Protein AF-0000000071576472 (afdb_homodimer)

Solvent-accessible surface area (backbone atoms only — not comparable to full-atom values): 46827 Å² total; per-residue (Å²): 102,68,84,37,67,29,45,43,47,37,49,48,51,44,48,50,54,49,43,47,71,47,85,63,71,44,78,43,75,44,59,68,58,61,68,47,50,35,85,82,68,59,43,70,43,46,73,76,47,70,29,55,46,51,42,48,50,46,48,49,46,51,48,51,48,43,48,24,59,29,35,56,54,54,50,64,60,47,61,73,68,58,82,70,75,78,71,67,67,63,22,32,28,57,46,90,45,39,72,60,45,72,47,76,42,49,61,89,40,47,58,43,67,59,71,68,62,58,72,64,39,78,86,53,53,65,50,63,60,68,20,64,79,71,24,43,67,7,46,64,96,58,24,69,74,88,33,21,83,64,30,66,57,91,84,67,50,60,54,19,37,55,43,54,42,50,52,51,29,54,57,28,51,76,70,72,38,72,69,57,41,68,46,72,69,86,74,71,60,68,42,32,70,50,82,84,45,83,48,55,36,46,56,59,31,71,56,38,51,57,53,42,50,55,59,52,55,69,64,57,65,77,68,80,88,74,86,86,66,96,76,73,78,91,80,74,88,81,70,76,68,82,62,70,79,64,68,75,78,69,44,33,56,25,32,34,36,69,43,64,49,60,83,62,39,56,51,48,50,45,51,51,51,51,46,47,47,33,24,29,65,99,73,25,28,40,38,37,35,32,49,36,69,86,74,38,71,79,44,87,67,43,85,72,50,66,52,64,68,55,30,50,47,51,53,49,52,52,43,50,67,52,23,54,86,40,60,91,38,50,46,78,40,78,20,89,57,96,59,41,65,76,65,46,56,83,86,50,70,88,53,75,95,59,77,63,71,62,46,30,36,38,44,40,35,86,49,39,60,58,52,50,50,47,30,50,44,24,42,73,73,64,67,39,78,61,48,34,34,38,26,38,76,70,63,60,83,32,70,52,29,64,67,42,48,54,50,48,54,72,100,100,67,86,37,64,29,44,42,46,36,50,47,50,45,51,49,53,48,43,45,72,48,82,63,70,46,78,43,74,42,58,71,58,63,84,49,50,33,85,84,69,59,44,70,42,45,73,77,46,70,28,56,46,51,42,48,50,47,48,50,47,51,49,51,49,42,49,22,59,28,36,55,52,55,50,65,59,46,62,72,68,59,81,70,76,78,72,66,67,62,20,34,28,60,47,87,43,40,71,60,46,70,46,76,42,48,61,89,40,46,55,42,66,58,70,68,61,59,73,64,39,77,83,54,53,64,50,64,60,67,22,64,78,67,17,41,73,4,50,81,96,75,29,72,75,84,25,18,81,56,34,70,70,84,57,79,62,66,46,19,38,55,44,53,40,50,54,52,29,56,58,30,50,74,70,71,38,71,68,56,41,66,46,74,70,85,76,72,59,64,42,33,65,52,84,84,47,83,47,56,36,45,55,60,31,74,56,39,49,58,52,42,48,55,57,50,54,68,66,57,65,77,68,79,88,73,85,84,66,95,74,73,79,90,79,73,87,80,70,76,67,81,62,70,79,65,69,74,76,68,43,32,55,26,31,35,35,69,43,66,49,59,84,62,38,56,49,48,50,46,51,50,52,53,45,48,48,33,23,30,66,100,74,23,28,40,38,39,34,32,48,37,69,87,74,39,70,82,45,87,65,44,86,72,50,65,53,63,67,55,28,50,49,51,52,49,52,52,43,52,69,52,23,54,87,39,59,91,37,48,45,79,41,79,22,90,56,95,58,40,65,77,64,44,54,83,83,49,71,88,51,75,93,58,78,63,70,62,44,29,36,40,43,41,36,86,49,39,60,59,53,50,48,46,30,49,44,23,41,74,73,62,69,40,76,60,45,36,33,39,26,36,78,72,61,60,86,32,70,48,30,64,65,41,50,53,49,48,55,71,99

pLDDT: mean 70.86, std 24.27, range [20.22, 97.94]

InterPro domains:
  IPR004821 Cytidyltransferase-like domain [PF01467] (257-406)
  IPR004821 Cytidyltransferase-like domain [TIGR00125] (255-317)
  IPR014729 Rossmann-like alpha/beta/alpha sandwich fold [G3DSA:3.40.50.620] (253-411)

Radius of gyration: 28.42 Å; Cα contacts (8 Å, |Δi|>4): 1286; chains: 2; bounding box: 76×87×84 Å

Nearest PDB structures (foldseek):
  4uzf-assembly1_B  TM=5.864E-01  e=1.026E-02  Corynebacterium ammoniagenes
  1mjh-assembly1_A  TM=5.041E-01  e=3.005E-02  Methanocaldococcus jannaschii
  1mjh-assembly1_B  TM=4.595E-01  e=1.168E-01  Methanocaldococcus jannaschii
  3cis-assembly4_H  TM=5.639E-01  e=1.256E+00  Mycobacterium tuberculosis
  8zps-assembly1_A  TM=4.242E-01  e=1.121E+00  Homo sapiens

Secondary structure (DSSP, 8-state):
---SHHHHHHHHHHHHHHHHH-SSEEEEEEPP--SSB-TTT--BTT---HHHHHHHHHHHHHHHHHHHHHHHHHHHHHHHH--SS------STTBTTB--EEEEEETT-TTPPPHHHHHT-TT--EE--THHHH-----TTT--GGGSTTTSSSS-S-SHHHHHHHHHHHHHHHTTPPPPEE---SS--TTS--TT-TTEEETT-THHHHHHHHHHHHHHTTS-------------S---S------GGG-BSEEEEEE---TT-HHHHHHHHHHHTTBPTTT-EEEEEEE-GGG-TTSTTGGGSPPHHHHHHHHHHHHHHH-GGGGGGEEEEEE-SSS-GGGS-TT--SSTT------EEEEEGGGHHHHHHHHHHIIIII--PPPEEEEEPPSSTTTSSHHHHHHHHH-/---SHHHHHHHHHHHHHHHHH-SSEEEEEEPP--SSB-TTT--BTT---HHHHHHHHHHHHHHHHHHHHHHHHHHHHHHHH--SS------SSSBTTB--EEEEEETT-TTPPPHHHHHT-TT--EE--THHHH-----STT--STTTTTTSSSSSSTTHHHHHHHHHHHHHHHTTPPPPEE---SS--GGG--TT-TTEEETT-THHHHHHHHHHHHHHTTS-------------S---S------GGG-BSEEEEEE---TT-HHHHHHHHHHHTTBPTTT-EEEEEEE-GGG-TTSTTGGGSPPHHHHHHHHHHHHHHH-GGGGGGEEEEEE-SSS-GGGS-TT--SSTT------EEEEEGGGHHHHHHHHHHIIIII--PPPEEEEEPPSSTTTSSHHHHHHHHH-

Structure (mmCIF, N/CA/C/O backbone):
data_AF-0000000071576472-model_v1
#
loop_
_entity.id
_entity.type
_entity.pdbx_description
1 polymer 'Cytidyltransferase-like domain-containing protein'
#
loop_
_atom_site.group_PDB
_atom_site.id
_atom_site.type_symbol
_atom_site.label_atom_id
_atom_site.label_alt_id
_atom_site.label_comp_id
_atom_site.label_asym_id
_atom_site.label_entity_id
_atom_site.label_seq_id
_atom_site.pdbx_PDB_ins_code
_atom_site.Cartn_x
_atom_site.Cartn_y
_atom_site.Cartn_z
_atom_site.occupancy
_atom_site.B_iso_or_equiv
_atom_site.auth_seq_id
_atom_site.auth_comp_id
_atom_site.auth_asym_id
_atom_site.auth_atom_id
_atom_site.pdbx_PDB_model_num
ATOM 1 N N . MET A 1 1 ? 10.539 -6.637 8.898 1 52.94 1 MET A N 1
ATOM 2 C CA . MET A 1 1 ? 9.117 -6.523 8.57 1 52.94 1 MET A CA 1
ATOM 3 C C . MET A 1 1 ? 8.531 -5.25 9.164 1 52.94 1 MET A C 1
ATOM 5 O O . MET A 1 1 ? 8.82 -4.898 10.312 1 52.94 1 MET A O 1
ATOM 9 N N . PRO A 1 2 ? 8.023 -4.426 8.18 1 56.12 2 PRO A N 1
ATOM 10 C CA . PRO A 1 2 ? 7.672 -3.076 8.625 1 56.12 2 PRO A CA 1
ATOM 11 C C . PRO A 1 2 ? 6.441 -3.055 9.531 1 56.12 2 PRO A C 1
ATOM 13 O O . PRO A 1 2 ? 5.324 -3.301 9.07 1 56.12 2 PRO A O 1
ATOM 16 N N . HIS A 1 3 ? 6.629 -3.203 10.812 1 61.62 3 HIS A N 1
ATOM 17 C CA . HIS A 1 3 ? 5.52 -3.045 11.75 1 61.62 3 HIS A CA 1
ATOM 18 C C . HIS A 1 3 ? 5.297 -1.576 12.094 1 61.62 3 HIS A C 1
ATOM 20 O O . HIS A 1 3 ? 4.293 -1.228 12.719 1 61.62 3 HIS A O 1
ATOM 26 N N . SER A 1 4 ? 6.203 -0.864 11.617 1 73 4 SER A N 1
ATOM 27 C CA . SER A 1 4 ? 6.105 0.552 11.961 1 73 4 SER A CA 1
ATOM 28 C C . SER A 1 4 ? 6.395 1.432 10.742 1 73 4 SER A C 1
ATOM 30 O O . SER A 1 4 ? 7.016 0.981 9.781 1 73 4 SER A O 1
ATOM 32 N N . THR A 1 5 ? 5.906 2.586 10.859 1 79.56 5 THR A N 1
ATOM 33 C CA . THR A 1 5 ? 6.18 3.549 9.797 1 79.56 5 THR A CA 1
ATOM 34 C C . THR A 1 5 ? 7.676 3.832 9.695 1 79.56 5 THR A C 1
ATOM 36 O O . THR A 1 5 ? 8.211 3.99 8.594 1 79.56 5 THR A O 1
ATOM 39 N N . SER A 1 6 ? 8.312 3.855 10.812 1 80.38 6 SER A N 1
ATOM 40 C CA . SER A 1 6 ? 9.75 4.07 10.82 1 80.38 6 SER A CA 1
ATOM 41 C C . SER A 1 6 ? 10.484 2.967 10.062 1 80.38 6 SER A C 1
ATOM 43 O O . SER A 1 6 ? 11.391 3.244 9.281 1 80.38 6 SER A O 1
ATOM 45 N N . ALA A 1 7 ? 10.062 1.758 10.289 1 78.62 7 ALA A N 1
ATOM 46 C CA . ALA A 1 7 ? 10.656 0.625 9.578 1 78.62 7 ALA A CA 1
ATOM 47 C C . ALA A 1 7 ? 10.391 0.717 8.078 1 78.62 7 ALA A C 1
ATOM 49 O O . ALA A 1 7 ? 11.266 0.385 7.27 1 78.62 7 ALA A O 1
ATOM 50 N N . ARG A 1 8 ? 9.242 1.188 7.738 1 82.12 8 ARG A N 1
ATOM 51 C CA . ARG A 1 8 ? 8.898 1.329 6.324 1 82.12 8 ARG A CA 1
ATOM 52 C C . ARG A 1 8 ? 9.781 2.383 5.656 1 82.12 8 ARG A C 1
ATOM 54 O O . ARG A 1 8 ? 10.234 2.193 4.527 1 82.12 8 ARG A O 1
ATOM 61 N N . ILE A 1 9 ? 9.984 3.436 6.352 1 82.88 9 ILE A N 1
ATOM 62 C CA . ILE A 1 9 ? 10.836 4.508 5.848 1 82.88 9 ILE A CA 1
ATOM 63 C C . ILE A 1 9 ? 12.258 3.992 5.672 1 82.88 9 ILE A C 1
ATOM 65 O O . ILE A 1 9 ? 12.898 4.262 4.652 1 82.88 9 ILE A O 1
ATOM 69 N N . ALA A 1 10 ? 12.727 3.254 6.633 1 83.62 10 ALA A N 1
ATOM 70 C CA . ALA A 1 10 ? 14.062 2.67 6.555 1 83.62 10 ALA A CA 1
ATOM 71 C C . ALA A 1 10 ? 14.164 1.691 5.387 1 83.62 10 ALA A C 1
ATOM 73 O O . ALA A 1 10 ? 15.141 1.712 4.637 1 83.62 10 ALA A O 1
ATOM 74 N N . ASN A 1 11 ? 13.195 0.851 5.215 1 85.62 11 ASN A N 1
ATOM 75 C CA . ASN A 1 11 ? 13.18 -0.133 4.137 1 85.62 11 ASN A CA 1
ATOM 76 C C . ASN A 1 11 ? 13.188 0.538 2.768 1 85.62 11 ASN A C 1
ATOM 78 O O . ASN A 1 11 ? 13.859 0.066 1.846 1 85.62 11 ASN A O 1
ATOM 82 N N . GLU A 1 12 ? 12.445 1.546 2.715 1 84 12 GLU A N 1
ATOM 83 C CA . GLU A 1 12 ? 12.406 2.275 1.45 1 84 12 GLU A CA 1
ATOM 84 C C . GLU A 1 12 ? 13.773 2.854 1.108 1 84 12 GLU A C 1
ATOM 86 O O . GLU A 1 12 ? 14.227 2.77 -0.037 1 84 12 GLU A O 1
ATOM 91 N N . ALA A 1 13 ? 14.43 3.461 2.092 1 84.88 13 ALA A N 1
ATOM 92 C CA . ALA A 1 13 ? 15.758 4.027 1.878 1 84.88 13 ALA A CA 1
ATOM 93 C C . ALA A 1 13 ? 16.75 2.949 1.459 1 84.88 13 ALA A C 1
ATOM 95 O O . ALA A 1 13 ? 17.578 3.17 0.569 1 84.88 13 ALA A O 1
ATOM 96 N N . ILE A 1 14 ? 16.641 1.809 2.049 1 89.31 14 ILE A N 1
ATOM 97 C CA . ILE A 1 14 ? 17.5 0.683 1.732 1 89.31 14 ILE A CA 1
ATOM 98 C C . ILE A 1 14 ? 17.25 0.221 0.299 1 89.31 14 ILE A C 1
ATOM 100 O O . ILE A 1 14 ? 18.203 0.029 -0.474 1 89.31 14 ILE A O 1
ATOM 104 N N . LEU A 1 15 ? 16 0.064 -0.023 1 88.38 15 LEU A N 1
ATOM 105 C CA . LEU A 1 15 ? 15.625 -0.424 -1.345 1 88.38 15 LEU A CA 1
ATOM 106 C C . LEU A 1 15 ? 16.062 0.554 -2.43 1 88.38 15 LEU A C 1
ATOM 108 O O . LEU A 1 15 ? 16.625 0.145 -3.453 1 88.38 15 LEU A O 1
ATOM 112 N N . GLU A 1 16 ? 15.844 1.809 -2.207 1 84.12 16 GLU A N 1
ATOM 113 C CA . GLU A 1 16 ? 16.234 2.822 -3.178 1 84.12 16 GLU A CA 1
ATOM 114 C C . GLU A 1 16 ? 17.75 2.84 -3.375 1 84.12 16 GLU A C 1
ATOM 116 O O . GLU A 1 16 ? 18.234 2.947 -4.504 1 84.12 16 GLU A O 1
ATOM 121 N N . THR A 1 17 ? 18.5 2.764 -2.311 1 88.06 17 THR A N 1
ATOM 122 C CA . THR A 1 17 ? 19.953 2.732 -2.377 1 88.06 17 THR A CA 1
ATOM 123 C C . THR A 1 17 ? 20.438 1.508 -3.15 1 88.06 17 THR A C 1
ATOM 125 O O . THR A 1 17 ? 21.281 1.62 -4.031 1 88.06 17 THR A O 1
ATOM 128 N N . ALA A 1 18 ? 19.828 0.383 -2.852 1 90.81 18 ALA A N 1
ATOM 129 C CA . ALA A 1 18 ? 20.219 -0.859 -3.514 1 90.81 18 ALA A CA 1
ATOM 130 C C . ALA A 1 18 ? 19.891 -0.814 -5.004 1 90.81 18 ALA A C 1
ATOM 132 O O . ALA A 1 18 ? 20.688 -1.24 -5.836 1 90.81 18 ALA A O 1
ATOM 133 N N . ILE A 1 19 ? 18.719 -0.296 -5.312 1 85.38 19 ILE A N 1
ATOM 134 C CA . ILE A 1 19 ? 18.266 -0.219 -6.695 1 85.38 19 ILE A CA 1
ATOM 135 C C . ILE A 1 19 ? 19.188 0.695 -7.492 1 85.38 19 ILE A C 1
ATOM 137 O O . ILE A 1 19 ? 19.516 0.416 -8.648 1 85.38 19 ILE A O 1
ATOM 141 N N . SER A 1 20 ? 19.672 1.733 -6.914 1 82.38 20 SER A N 1
ATOM 142 C CA . SER A 1 20 ? 20.469 2.748 -7.598 1 82.38 20 SER A CA 1
ATOM 143 C C . SER A 1 20 ? 21.812 2.186 -8.047 1 82.38 20 SER A C 1
ATOM 145 O O . SER A 1 20 ? 22.422 2.693 -8.984 1 82.38 20 SER A O 1
ATOM 147 N N . VAL A 1 21 ? 22.297 1.104 -7.441 1 87.06 21 VAL A N 1
ATOM 148 C CA . VAL A 1 21 ? 23.641 0.618 -7.754 1 87.06 21 VAL A CA 1
ATOM 149 C C . VAL A 1 21 ? 23.547 -0.742 -8.445 1 87.06 21 VAL A C 1
ATOM 151 O O . VAL A 1 21 ? 24.562 -1.277 -8.906 1 87.06 21 VAL A O 1
ATOM 154 N N . THR A 1 22 ? 22.344 -1.303 -8.461 1 87.56 22 THR A N 1
ATOM 155 C CA . THR A 1 22 ? 22.203 -2.656 -8.984 1 87.56 22 THR A CA 1
ATOM 156 C C . THR A 1 22 ? 22.219 -2.648 -10.516 1 87.56 22 THR A C 1
ATOM 158 O O . THR A 1 22 ? 21.469 -1.909 -11.148 1 87.56 22 THR A O 1
ATOM 161 N N . THR A 1 23 ? 23.062 -3.521 -11.055 1 80.94 23 THR A N 1
ATOM 162 C CA . THR A 1 23 ? 23.156 -3.646 -12.508 1 80.94 23 THR A CA 1
ATOM 163 C C . THR A 1 23 ? 22.594 -4.984 -12.969 1 80.94 23 THR A C 1
ATOM 165 O O . THR A 1 23 ? 22.172 -5.121 -14.117 1 80.94 23 THR A O 1
ATOM 168 N N . GLY A 1 24 ? 22.641 -5.926 -12.219 1 83.81 24 GLY A N 1
ATOM 169 C CA . GLY A 1 24 ? 22.141 -7.246 -12.555 1 83.81 24 GLY A CA 1
ATOM 170 C C . GLY A 1 24 ? 20.875 -7.621 -11.797 1 83.81 24 GLY A C 1
ATOM 171 O O . GLY A 1 24 ? 19.781 -7.164 -12.133 1 83.81 24 GLY A O 1
ATOM 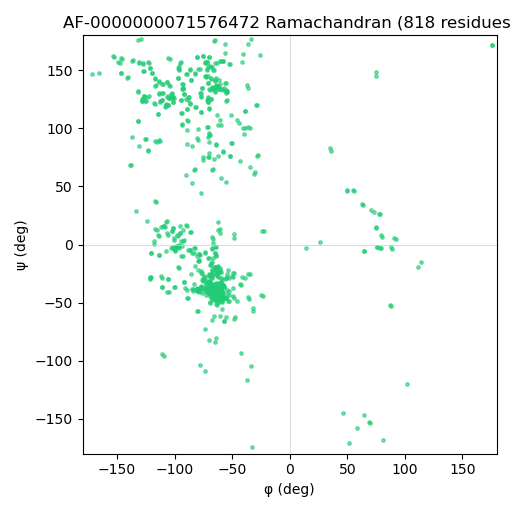172 N N . ARG A 1 25 ? 21.172 -8.367 -10.688 1 89.94 25 ARG A N 1
ATOM 173 C CA . ARG A 1 25 ? 20.047 -8.867 -9.898 1 89.94 25 ARG A CA 1
ATOM 174 C C . ARG A 1 25 ? 20.047 -8.266 -8.5 1 89.94 25 ARG A C 1
ATOM 176 O O . ARG A 1 25 ? 21.109 -8.078 -7.895 1 89.94 25 ARG A O 1
ATOM 183 N N . LEU A 1 26 ? 18.891 -7.906 -8.086 1 92.69 26 LEU A N 1
ATOM 184 C CA . LEU A 1 26 ? 18.688 -7.453 -6.715 1 92.69 26 LEU A CA 1
ATOM 185 C C . LEU A 1 26 ? 17.922 -8.492 -5.902 1 92.69 26 LEU A C 1
ATOM 187 O O . LEU A 1 26 ? 16.812 -8.875 -6.273 1 92.69 26 LEU A O 1
ATOM 191 N N . SER A 1 27 ? 18.562 -8.992 -4.871 1 93.19 27 SER A N 1
ATOM 192 C CA . SER A 1 27 ? 17.906 -9.898 -3.934 1 93.19 27 SER A CA 1
ATOM 193 C C . SER A 1 27 ? 17.5 -9.18 -2.652 1 93.19 27 SER A C 1
ATOM 195 O O . SER A 1 27 ? 18.344 -8.578 -1.98 1 93.19 27 SER A O 1
ATOM 197 N N . VAL A 1 28 ? 16.234 -9.242 -2.357 1 92.12 28 VAL A N 1
ATOM 198 C CA . VAL A 1 28 ? 15.734 -8.617 -1.137 1 92.12 28 VAL A CA 1
ATOM 199 C C . VAL A 1 28 ? 15.375 -9.688 -0.11 1 92.12 28 VAL A C 1
ATOM 201 O O . VAL A 1 28 ? 14.484 -10.508 -0.347 1 92.12 28 VAL A O 1
ATOM 204 N N . VAL A 1 29 ? 16.031 -9.625 1.029 1 89 29 VAL A N 1
ATOM 205 C CA . VAL A 1 29 ? 15.766 -10.578 2.102 1 89 29 VAL A CA 1
ATOM 206 C C . VAL A 1 29 ? 14.969 -9.898 3.213 1 89 29 VAL A C 1
ATOM 208 O O . VAL A 1 29 ? 15.406 -8.891 3.777 1 89 29 VAL A O 1
ATOM 211 N N . LEU A 1 30 ? 13.797 -10.461 3.445 1 83.62 30 LEU A N 1
ATOM 212 C CA . LEU A 1 30 ? 12.984 -9.969 4.547 1 83.62 30 LEU A CA 1
ATOM 213 C C . LEU A 1 30 ? 13.305 -10.711 5.84 1 83.62 30 LEU A C 1
ATOM 215 O O . LEU A 1 30 ? 13.102 -11.922 5.93 1 83.62 30 LEU A O 1
ATOM 219 N N . ARG A 1 31 ? 13.797 -9.992 6.793 1 75.94 31 ARG A N 1
ATOM 220 C CA . ARG A 1 31 ? 14.164 -10.586 8.07 1 75.94 31 ARG A CA 1
ATOM 221 C C . ARG A 1 31 ? 13.102 -10.312 9.133 1 75.94 31 ARG A C 1
ATOM 223 O O . ARG A 1 31 ? 12.547 -9.211 9.188 1 75.94 31 ARG A O 1
ATOM 230 N N . THR A 1 32 ? 12.664 -11.492 9.766 1 64.06 32 THR A N 1
ATOM 231 C CA . THR A 1 32 ? 11.695 -11.344 10.852 1 64.06 32 THR A CA 1
ATOM 232 C C . THR A 1 32 ? 12.398 -11.258 12.203 1 64.06 32 THR A C 1
ATOM 234 O O . THR A 1 32 ? 13.469 -11.844 12.383 1 64.06 32 THR A O 1
ATOM 237 N N . ASN A 1 33 ? 12 -10.422 13.086 1 53.12 33 ASN A N 1
ATOM 238 C CA . ASN A 1 33 ? 12.594 -10.344 14.414 1 53.12 33 ASN A CA 1
ATOM 239 C C . ASN A 1 33 ? 12.234 -11.562 15.258 1 53.12 33 ASN A C 1
ATOM 241 O O . ASN A 1 33 ? 11.055 -11.844 15.484 1 53.12 33 ASN A O 1
ATOM 245 N N . THR A 1 34 ? 12.812 -12.875 15.094 1 46.38 34 THR A N 1
ATOM 246 C CA . THR A 1 34 ? 12.469 -14.125 15.758 1 46.38 34 THR A CA 1
ATOM 247 C C . THR A 1 34 ? 12.5 -13.953 17.281 1 46.38 34 THR A C 1
ATOM 249 O O . THR A 1 34 ? 11.945 -14.773 18.016 1 46.38 34 THR A O 1
ATOM 252 N N . GLY A 1 35 ? 13.102 -13.086 17.891 1 42.53 35 GLY A N 1
ATOM 253 C CA . GLY A 1 35 ? 13.461 -13.43 19.25 1 42.53 35 GLY A CA 1
ATOM 254 C C . GLY A 1 35 ? 13.133 -12.328 20.25 1 42.53 35 GLY A C 1
ATOM 255 O O . GLY A 1 35 ? 13.422 -12.453 21.438 1 42.53 35 GLY A O 1
ATOM 256 N N . GLY A 1 36 ? 11.984 -11.344 20.047 1 43.38 36 GLY A N 1
ATOM 257 C CA . GLY A 1 36 ? 11.703 -10.43 21.141 1 43.38 36 GLY A CA 1
ATOM 258 C C . GLY A 1 36 ? 10.43 -9.633 20.938 1 43.38 36 GLY A C 1
ATOM 259 O O . GLY A 1 36 ? 9.727 -9.82 19.938 1 43.38 36 GLY A O 1
ATOM 260 N N . THR A 1 37 ? 9.602 -9.25 22.016 1 42.62 37 THR A N 1
ATOM 261 C CA . THR A 1 37 ? 8.539 -8.258 22.094 1 42.62 37 THR A CA 1
ATOM 262 C C . THR A 1 37 ? 8.961 -6.961 21.406 1 42.62 37 THR A C 1
ATOM 264 O O . THR A 1 37 ? 10.078 -6.48 21.594 1 42.62 37 THR A O 1
ATOM 267 N N . ASP A 1 38 ? 8.383 -6.832 20.266 1 42.44 38 ASP A N 1
ATOM 268 C CA . ASP A 1 38 ? 8.641 -5.484 19.766 1 42.44 38 ASP A CA 1
ATOM 269 C C . ASP A 1 38 ? 8.695 -4.477 20.906 1 42.44 38 ASP A C 1
ATOM 271 O O . ASP A 1 38 ? 7.734 -4.344 21.672 1 42.44 38 ASP A O 1
ATOM 275 N N . SER A 1 39 ? 9.953 -4.148 21.281 1 40.59 39 SER A N 1
ATOM 276 C CA . SER A 1 39 ? 10.102 -3.301 22.469 1 40.59 39 SER A CA 1
ATOM 277 C C . SER A 1 39 ? 9.18 -2.088 22.391 1 40.59 39 SER A C 1
ATOM 279 O O . SER A 1 39 ? 8.875 -1.471 23.422 1 40.59 39 SER A O 1
ATOM 281 N N . ILE A 1 40 ? 8.859 -1.765 21.234 1 38 40 ILE A N 1
ATOM 282 C CA . ILE A 1 40 ? 8.031 -0.566 21.125 1 38 40 ILE A CA 1
ATOM 283 C C . ILE A 1 40 ? 6.555 -0.945 21.219 1 38 40 ILE A C 1
ATOM 285 O O . ILE A 1 40 ? 5.793 -0.318 21.953 1 38 40 ILE A O 1
ATOM 289 N N . THR A 1 41 ? 6.211 -1.943 20.516 1 42.78 41 THR A N 1
ATOM 290 C CA . THR A 1 41 ? 4.777 -2.211 20.438 1 42.78 41 THR A CA 1
ATOM 291 C C . THR A 1 41 ? 4.383 -3.322 21.406 1 42.78 41 THR A C 1
ATOM 293 O O . THR A 1 41 ? 3.195 -3.527 21.672 1 42.78 41 THR A O 1
ATOM 296 N N . GLY A 1 42 ? 5.328 -3.875 22.016 1 42.88 42 GLY A N 1
ATOM 297 C CA . GLY A 1 42 ? 5.082 -5.004 22.906 1 42.88 42 GLY A CA 1
ATOM 298 C C . GLY A 1 42 ? 4.547 -6.223 22.172 1 42.88 42 GLY A C 1
ATOM 299 O O . GLY A 1 42 ? 4.164 -7.211 22.812 1 42.88 42 GLY A O 1
ATOM 300 N N . GLU A 1 43 ? 4.289 -6.055 20.922 1 45.38 43 GLU A N 1
ATOM 301 C CA . GLU A 1 43 ? 3.713 -7.18 20.188 1 45.38 43 GLU A CA 1
ATOM 302 C C . GLU A 1 43 ? 4.742 -8.289 19.984 1 45.38 43 GLU A C 1
ATOM 304 O O . GLU A 1 43 ? 5.934 -8.016 19.828 1 45.38 43 GLU A O 1
ATOM 309 N N . ASP A 1 44 ? 4.426 -9.445 20.375 1 45.62 44 ASP A N 1
ATOM 310 C CA . ASP A 1 44 ? 5.238 -10.625 20.094 1 45.62 44 ASP A CA 1
ATOM 311 C C . ASP A 1 44 ? 5.586 -10.711 18.625 1 45.62 44 ASP A C 1
ATOM 313 O O . ASP A 1 44 ? 4.707 -10.906 17.781 1 45.62 44 ASP A O 1
ATOM 317 N N . THR A 1 45 ? 6.668 -10.078 18.219 1 49.09 45 THR A N 1
ATOM 318 C CA . THR A 1 45 ? 7.168 -10.031 16.844 1 49.09 45 THR A CA 1
ATOM 319 C C . THR A 1 45 ? 7.652 -11.406 16.406 1 49.09 45 THR A C 1
ATOM 321 O O . THR A 1 45 ? 8.195 -11.555 15.305 1 49.09 45 THR A O 1
ATOM 324 N N . SER A 1 46 ? 7.613 -12.367 17.297 1 51.91 46 SER A N 1
ATOM 325 C CA . SER A 1 46 ? 8.242 -13.664 17.062 1 51.91 46 SER A CA 1
ATOM 326 C C . SER A 1 46 ? 7.477 -14.453 16 1 51.91 46 SER A C 1
ATOM 328 O O . SER A 1 46 ? 8.047 -15.312 15.328 1 51.91 46 SER A O 1
ATOM 330 N N . ASN A 1 47 ? 6.039 -14.172 15.844 1 59.34 47 ASN A N 1
ATOM 331 C CA . ASN A 1 47 ? 5.465 -15.172 14.953 1 59.34 47 ASN A CA 1
ATOM 332 C C . ASN A 1 47 ? 4.777 -14.531 13.75 1 59.34 47 ASN A C 1
ATOM 334 O O . ASN A 1 47 ? 3.645 -14.062 13.859 1 59.34 47 ASN A O 1
ATOM 338 N N . VAL A 1 48 ? 5.711 -14.156 12.727 1 67.94 48 VAL A N 1
ATOM 339 C CA . VAL A 1 48 ? 5.121 -13.68 11.484 1 67.94 48 VAL A CA 1
ATOM 340 C C . VAL A 1 48 ? 4.465 -14.836 10.742 1 67.94 48 VAL A C 1
ATOM 342 O O . VAL A 1 48 ? 5.074 -15.891 10.555 1 67.94 48 VAL A O 1
ATOM 345 N N . SER A 1 49 ? 3.24 -14.68 10.492 1 76.88 49 SER A N 1
ATOM 346 C CA . SER A 1 49 ? 2.494 -15.703 9.766 1 76.88 49 SER A CA 1
ATOM 347 C C . SER A 1 49 ? 2.898 -15.734 8.297 1 76.88 49 SER A C 1
ATOM 349 O O . SER A 1 49 ? 3.459 -14.773 7.773 1 76.88 49 SER A O 1
ATOM 351 N N . ILE A 1 50 ? 2.67 -16.859 7.664 1 82.56 50 ILE A N 1
ATOM 352 C CA . ILE A 1 50 ? 2.926 -17 6.234 1 82.56 50 ILE A CA 1
ATOM 353 C C . ILE A 1 50 ? 2.143 -15.945 5.457 1 82.56 50 ILE A C 1
ATOM 355 O O . ILE A 1 50 ? 2.623 -15.422 4.449 1 82.56 50 ILE A O 1
ATOM 359 N N . THR A 1 51 ? 0.938 -15.664 5.945 1 82.94 51 THR A N 1
ATOM 360 C CA . THR A 1 51 ? 0.09 -14.656 5.312 1 82.94 51 THR A CA 1
ATOM 361 C C . THR A 1 51 ? 0.76 -13.289 5.344 1 82.94 51 THR A C 1
ATOM 363 O O . THR A 1 51 ? 0.735 -12.555 4.352 1 82.94 51 THR A O 1
ATOM 366 N N . GLN A 1 52 ? 1.335 -12.992 6.441 1 80.25 52 GLN A N 1
ATOM 367 C CA . GLN A 1 52 ? 2.039 -11.719 6.566 1 80.25 52 GLN A CA 1
ATOM 368 C C . GLN A 1 52 ? 3.254 -11.672 5.645 1 80.25 52 GLN A C 1
ATOM 370 O O . GLN A 1 52 ? 3.527 -10.641 5.023 1 80.25 52 GLN A O 1
ATOM 375 N N . LEU A 1 53 ? 3.947 -12.766 5.559 1 83.62 53 LEU A N 1
ATOM 376 C CA . LEU A 1 53 ? 5.105 -12.828 4.676 1 83.62 53 LEU A CA 1
ATOM 377 C C . LEU A 1 53 ? 4.695 -12.617 3.221 1 83.62 53 LEU A C 1
ATOM 379 O O . LEU A 1 53 ? 5.359 -11.891 2.482 1 83.62 53 LEU A O 1
ATOM 383 N N . ARG A 1 54 ? 3.615 -13.242 2.83 1 86.06 54 ARG A N 1
ATOM 384 C CA . ARG A 1 54 ? 3.082 -13.094 1.479 1 86.06 54 ARG A CA 1
ATOM 385 C C . ARG A 1 54 ? 2.717 -11.641 1.195 1 86.06 54 ARG A C 1
ATOM 387 O O . ARG A 1 54 ? 3.033 -11.109 0.127 1 86.06 54 ARG A O 1
ATOM 394 N N . ARG A 1 55 ? 2.109 -11.039 2.176 1 83.25 55 ARG A N 1
ATOM 395 C CA . ARG A 1 55 ? 1.715 -9.641 2.031 1 83.25 55 ARG A CA 1
ATOM 396 C C . ARG A 1 55 ? 2.936 -8.742 1.869 1 83.25 55 ARG A C 1
ATOM 398 O O . ARG A 1 55 ? 2.953 -7.863 1.005 1 83.25 55 ARG A O 1
ATOM 405 N N . TYR A 1 56 ? 3.918 -8.984 2.639 1 83.19 56 TYR A N 1
ATOM 406 C CA . TYR A 1 56 ? 5.102 -8.125 2.6 1 83.19 56 TYR A CA 1
ATOM 407 C C . TYR A 1 56 ? 5.875 -8.328 1.302 1 83.19 56 TYR A C 1
ATOM 409 O O . TYR A 1 56 ? 6.473 -7.387 0.778 1 83.19 56 TYR A O 1
ATOM 417 N N . ALA A 1 57 ? 5.934 -9.531 0.829 1 86.69 57 ALA A N 1
ATOM 418 C CA . ALA A 1 57 ? 6.555 -9.758 -0.474 1 86.69 57 ALA A CA 1
ATOM 419 C C . ALA A 1 57 ? 5.902 -8.898 -1.551 1 86.69 57 ALA A C 1
ATOM 421 O O . ALA A 1 57 ? 6.594 -8.266 -2.35 1 86.69 57 ALA A O 1
ATOM 422 N N . GLY A 1 58 ? 4.57 -8.898 -1.538 1 83.94 58 GLY A N 1
ATOM 423 C CA . GLY A 1 58 ? 3.848 -8.062 -2.482 1 83.94 58 GLY A CA 1
ATOM 424 C C . GLY A 1 58 ? 4.145 -6.582 -2.316 1 83.94 58 GLY A C 1
ATOM 425 O O . GLY A 1 58 ? 4.281 -5.855 -3.303 1 83.94 58 GLY A O 1
ATOM 426 N N . GLU A 1 59 ? 4.285 -6.176 -1.112 1 81.56 59 GLU A N 1
ATOM 427 C CA . GLU A 1 59 ? 4.574 -4.773 -0.822 1 81.56 59 GLU A CA 1
ATOM 428 C C . GLU A 1 59 ? 5.949 -4.371 -1.349 1 81.56 59 GLU A C 1
ATOM 430 O O . GLU A 1 59 ? 6.129 -3.256 -1.837 1 81.56 59 GLU A O 1
ATOM 435 N N . ILE A 1 60 ? 6.914 -5.254 -1.213 1 86.5 60 ILE A N 1
ATOM 436 C CA . ILE A 1 60 ? 8.258 -4.949 -1.688 1 86.5 60 ILE A CA 1
ATOM 437 C C . ILE A 1 60 ? 8.25 -4.777 -3.205 1 86.5 60 ILE A C 1
ATOM 439 O O . ILE A 1 60 ? 8.891 -3.869 -3.738 1 86.5 60 ILE A O 1
ATOM 443 N N . TYR A 1 61 ? 7.562 -5.625 -3.895 1 84.88 61 TYR A N 1
ATOM 444 C CA . TYR A 1 61 ? 7.465 -5.488 -5.344 1 84.88 61 TYR A CA 1
ATOM 445 C C . TYR A 1 61 ? 6.805 -4.168 -5.723 1 84.88 61 TYR A C 1
ATOM 447 O O . TYR A 1 61 ? 7.211 -3.516 -6.688 1 84.88 61 TYR A O 1
ATOM 455 N N . SER A 1 62 ? 5.777 -3.799 -4.922 1 78.19 62 SER A N 1
ATOM 456 C CA . SER A 1 62 ? 5.125 -2.516 -5.16 1 78.19 62 SER A CA 1
ATOM 457 C C . SER A 1 62 ? 6.082 -1.354 -4.922 1 78.19 62 SER A C 1
ATOM 459 O O . SER A 1 62 ? 6.125 -0.406 -5.707 1 78.19 62 SER A O 1
ATOM 461 N N . MET A 1 63 ? 6.824 -1.453 -3.84 1 78.31 63 MET A N 1
ATOM 462 C CA . MET A 1 63 ? 7.801 -0.416 -3.514 1 78.31 63 MET A CA 1
ATOM 463 C C . MET A 1 63 ? 8.867 -0.31 -4.598 1 78.31 63 MET A C 1
ATOM 465 O O . MET A 1 63 ? 9.273 0.792 -4.965 1 78.31 63 MET A O 1
ATOM 469 N N . ALA A 1 64 ? 9.297 -1.452 -5.012 1 79.81 64 ALA A N 1
ATOM 470 C CA . ALA A 1 64 ? 10.328 -1.468 -6.051 1 79.81 64 ALA A CA 1
ATOM 471 C C . ALA A 1 64 ? 9.805 -0.838 -7.34 1 79.81 64 ALA A C 1
ATOM 473 O O . ALA A 1 64 ? 10.547 -0.144 -8.039 1 79.81 64 ALA A O 1
ATOM 474 N N . TRP A 1 65 ? 8.602 -1.07 -7.613 1 73.94 65 TRP A N 1
ATOM 475 C CA . TRP A 1 65 ? 7.977 -0.476 -8.789 1 73.94 65 TRP A CA 1
ATOM 476 C C . TRP A 1 65 ? 7.926 1.044 -8.672 1 73.94 65 TRP A C 1
ATOM 478 O O . TRP A 1 65 ? 8.297 1.759 -9.602 1 73.94 65 TRP A O 1
ATOM 488 N N . ASP A 1 66 ? 7.512 1.484 -7.539 1 70.19 66 ASP A N 1
ATOM 489 C CA . ASP A 1 66 ? 7.426 2.92 -7.281 1 70.19 66 ASP A CA 1
ATOM 490 C C . ASP A 1 66 ? 8.805 3.574 -7.359 1 70.19 66 ASP A C 1
ATOM 492 O O . ASP A 1 66 ? 8.945 4.676 -7.898 1 70.19 66 ASP A O 1
ATOM 496 N N . ALA A 1 67 ? 9.688 2.863 -6.742 1 68.81 67 ALA A N 1
ATOM 497 C CA . ALA A 1 67 ? 11.055 3.381 -6.758 1 68.81 67 ALA A CA 1
ATOM 498 C C . ALA A 1 67 ? 11.594 3.477 -8.18 1 68.81 67 ALA A C 1
ATOM 500 O O . ALA A 1 67 ? 12.289 4.434 -8.523 1 68.81 67 ALA A O 1
ATOM 501 N N . ALA A 1 68 ? 11.203 2.561 -9.008 1 62.81 68 ALA A N 1
ATOM 502 C CA . ALA A 1 68 ? 11.672 2.539 -10.391 1 62.81 68 ALA A CA 1
ATOM 503 C C . ALA A 1 68 ? 11.023 3.658 -11.211 1 62.81 68 ALA A C 1
ATOM 505 O O . ALA A 1 68 ? 11.664 4.238 -12.086 1 62.81 68 ALA A O 1
ATOM 506 N N . LEU A 1 69 ? 9.758 3.977 -10.891 1 60.09 69 LEU A N 1
ATOM 507 C CA . LEU A 1 69 ? 9.055 5.047 -11.586 1 60.09 69 LEU A CA 1
ATOM 508 C C . LEU A 1 69 ? 9.594 6.41 -11.172 1 60.09 69 LEU A C 1
ATOM 510 O O . LEU A 1 69 ? 9.656 7.332 -11.992 1 60.09 69 LEU A O 1
ATOM 514 N N . GLY A 1 70 ? 9.906 6.512 -9.883 1 53.78 70 GLY A N 1
ATOM 515 C CA . GLY A 1 70 ? 10.406 7.781 -9.375 1 53.78 70 GLY A CA 1
ATOM 516 C C . GLY A 1 70 ? 11.805 8.102 -9.852 1 53.78 70 GLY A C 1
ATOM 517 O O . GLY A 1 70 ? 12.148 9.273 -10.055 1 53.78 70 GLY A O 1
ATOM 518 N N . LEU A 1 71 ? 12.641 7.129 -9.906 1 50.66 71 LEU A N 1
ATOM 519 C CA . LEU A 1 71 ? 14.023 7.344 -10.328 1 50.66 71 LEU A CA 1
ATOM 520 C C . LEU A 1 71 ? 14.086 7.844 -11.766 1 50.66 71 LEU A C 1
ATOM 522 O O . LEU A 1 71 ? 15 8.594 -12.133 1 50.66 71 LEU A O 1
ATOM 526 N N . ASP A 1 72 ? 13.164 7.543 -12.555 1 45.72 72 ASP A N 1
ATOM 527 C CA . ASP A 1 72 ? 13.125 8.047 -13.922 1 45.72 72 ASP A CA 1
ATOM 528 C C . ASP A 1 72 ? 12.844 9.547 -13.945 1 45.72 72 ASP A C 1
ATOM 530 O O . ASP A 1 72 ? 13.383 10.273 -14.789 1 45.72 72 ASP A O 1
ATOM 534 N N . GLU A 1 73 ? 12.211 9.945 -12.953 1 43.09 73 GLU A N 1
ATOM 535 C CA . GLU A 1 73 ? 11.812 11.352 -12.93 1 43.09 73 GLU A CA 1
ATOM 536 C C . GLU A 1 73 ? 12.961 12.242 -12.484 1 43.09 73 GLU A C 1
ATOM 538 O O . GLU A 1 73 ? 13.086 13.383 -12.938 1 43.09 73 GLU A O 1
ATOM 543 N N . ARG A 1 74 ? 13.75 11.844 -11.523 1 42.19 74 ARG A N 1
ATOM 544 C CA . ARG A 1 74 ? 14.875 12.641 -11.031 1 42.19 74 ARG A CA 1
ATOM 545 C C . ARG A 1 74 ? 15.898 12.883 -12.125 1 42.19 74 ARG A C 1
ATOM 547 O O . ARG A 1 74 ? 16.578 13.906 -12.133 1 42.19 74 ARG A O 1
ATOM 554 N N . GLU A 1 75 ? 16.078 11.961 -13.016 1 40.72 75 GLU A N 1
ATOM 555 C CA . GLU A 1 75 ? 17.047 12.109 -14.094 1 40.72 75 GLU A CA 1
ATOM 556 C C . GLU A 1 75 ? 16.656 13.234 -15.039 1 40.72 75 GLU A C 1
ATOM 558 O O . GLU A 1 75 ? 17.516 13.961 -15.547 1 40.72 75 GLU A O 1
ATOM 563 N N . ASP A 1 76 ? 15.453 13.258 -15.32 1 39.38 76 ASP A N 1
ATOM 564 C CA . ASP A 1 76 ? 15.148 14.328 -16.266 1 39.38 76 ASP A CA 1
ATOM 565 C C . ASP A 1 76 ? 15.422 15.703 -15.664 1 39.38 76 ASP A C 1
ATOM 567 O O . ASP A 1 76 ? 15.766 16.641 -16.391 1 39.38 76 ASP A O 1
ATOM 571 N N . ASN A 1 77 ? 15.352 15.727 -14.422 1 36.66 77 ASN A N 1
ATOM 572 C CA . ASN A 1 77 ? 15.617 17.047 -13.844 1 36.66 77 ASN A CA 1
ATOM 573 C C . ASN A 1 77 ? 17.109 17.312 -13.75 1 36.66 77 ASN A C 1
ATOM 575 O O . ASN A 1 77 ? 17.547 18.469 -13.797 1 36.66 77 ASN A O 1
ATOM 579 N N . SER A 1 78 ? 17.891 16.359 -13.43 1 35.19 78 SER A N 1
ATOM 580 C CA . SER A 1 78 ? 19.328 16.625 -13.328 1 35.19 78 SER A CA 1
ATOM 581 C C . SER A 1 78 ? 19.938 16.875 -14.703 1 35.19 78 SER A C 1
ATOM 583 O O . SER A 1 78 ? 21.062 17.406 -14.805 1 35.19 78 SER A O 1
ATOM 585 N N . SER A 1 79 ? 19.344 16.344 -15.773 1 36.16 79 SER A N 1
ATOM 586 C CA . SER A 1 79 ? 20.047 16.641 -17.016 1 36.16 79 SER A CA 1
ATOM 587 C C . SER A 1 79 ? 20.141 18.141 -17.266 1 36.16 79 SER A C 1
ATOM 589 O O . SER A 1 79 ? 20.922 18.594 -18.094 1 36.16 79 SER A O 1
ATOM 591 N N . GLU A 1 80 ? 19.172 18.984 -16.859 1 33.97 80 GLU A N 1
ATOM 592 C CA . GLU A 1 80 ? 19.484 20.328 -17.312 1 33.97 80 GLU A CA 1
ATOM 593 C C . GLU A 1 80 ? 20.703 20.891 -16.578 1 33.97 80 GLU A C 1
ATOM 595 O O . GLU A 1 80 ? 21.391 21.766 -17.078 1 33.97 80 GLU A O 1
ATOM 600 N N . ASN A 1 81 ? 20.781 20.844 -15.227 1 31.55 81 ASN A N 1
ATOM 601 C CA . ASN A 1 81 ? 21.875 21.656 -14.695 1 31.55 81 ASN A CA 1
ATOM 602 C C . ASN A 1 81 ? 23.219 20.906 -14.797 1 31.55 81 ASN A C 1
ATOM 604 O O . ASN A 1 81 ? 24.266 21.469 -14.461 1 31.55 81 ASN A O 1
ATOM 608 N N . ASN A 1 82 ? 23.453 19.688 -14.242 1 30.67 82 ASN A N 1
ATOM 609 C CA . ASN A 1 82 ? 24.875 19.344 -14.164 1 30.67 82 ASN A CA 1
ATOM 610 C C . ASN A 1 82 ? 25.453 19.047 -15.547 1 30.67 82 ASN A C 1
ATOM 612 O O . ASN A 1 82 ? 24.984 18.125 -16.234 1 30.67 82 ASN A O 1
ATOM 616 N N . LYS A 1 83 ? 26.234 19.969 -16.281 1 30.05 83 LYS A N 1
ATOM 617 C CA . LYS A 1 83 ? 27.281 19.828 -17.281 1 30.05 83 LYS A CA 1
ATOM 618 C C . LYS A 1 83 ? 28.109 18.578 -17.047 1 30.05 83 LYS A C 1
ATOM 620 O O . LYS A 1 83 ? 28.938 18.203 -17.891 1 30.05 83 LYS A O 1
ATOM 625 N N . SER A 1 84 ? 28.719 18.469 -15.805 1 28.66 84 SER A N 1
ATOM 626 C CA . SER A 1 84 ? 29.734 17.422 -15.805 1 28.66 84 SER A CA 1
ATOM 627 C C . SER A 1 84 ? 29.125 16.047 -16.078 1 28.66 84 SER A C 1
ATOM 629 O O . SER A 1 84 ? 27.922 15.852 -15.859 1 28.66 84 SER A O 1
ATOM 631 N N . GLY A 1 85 ? 29.703 15.148 -16.922 1 29.12 85 GLY A N 1
ATOM 632 C CA . GLY A 1 85 ? 29.625 13.867 -17.594 1 29.12 85 GLY A CA 1
ATOM 633 C C . GLY A 1 85 ? 28.953 12.789 -16.766 1 29.12 85 GLY A C 1
ATOM 634 O O . GLY A 1 85 ? 28.703 11.688 -17.25 1 29.12 85 GLY A O 1
ATOM 635 N N . GLU A 1 86 ? 29.438 12.766 -15.484 1 28.97 86 GLU A N 1
ATOM 636 C CA . GLU A 1 86 ? 29.156 11.477 -14.867 1 28.97 86 GLU A CA 1
ATOM 637 C C . GLU A 1 86 ? 27.656 11.289 -14.648 1 28.97 86 GLU A C 1
ATOM 639 O O . GLU A 1 86 ? 27.047 12.016 -13.859 1 28.97 86 GLU A O 1
ATOM 644 N N . SER A 1 87 ? 26.969 11.25 -15.758 1 30.83 87 SER A N 1
ATOM 645 C CA . SER A 1 87 ? 25.562 10.859 -15.875 1 30.83 87 SER A CA 1
ATOM 646 C C . SER A 1 87 ? 25.188 9.82 -14.82 1 30.83 87 SER A C 1
ATOM 648 O O . SER A 1 87 ? 25.672 8.688 -14.859 1 30.83 87 SER A O 1
ATOM 650 N N . ILE A 1 88 ? 25.297 10.141 -13.609 1 30 88 ILE A N 1
ATOM 651 C CA . ILE A 1 88 ? 24.953 9.156 -12.594 1 30 88 ILE A CA 1
ATOM 652 C C . ILE A 1 88 ? 23.812 8.273 -13.102 1 30 88 ILE A C 1
ATOM 654 O O . ILE A 1 88 ? 23.125 8.625 -14.062 1 30 88 ILE A O 1
ATOM 658 N N . LEU A 1 89 ? 23.344 7.336 -12.031 1 30.36 89 LEU A N 1
ATOM 659 C CA . LEU A 1 89 ? 22.656 6.051 -11.992 1 30.36 89 LEU A CA 1
ATOM 660 C C . LEU A 1 89 ? 21.234 6.18 -12.523 1 30.36 89 LEU A C 1
ATOM 662 O O . LEU A 1 89 ? 20.438 6.98 -12.016 1 30.36 89 LEU A O 1
ATOM 666 N N . ALA A 1 90 ? 21.047 6.324 -13.75 1 32.81 90 ALA A N 1
ATOM 667 C CA . ALA A 1 90 ? 19.781 6.039 -14.438 1 32.81 90 ALA A CA 1
ATOM 668 C C . ALA A 1 90 ? 19 4.957 -13.703 1 32.81 90 ALA A C 1
ATOM 670 O O . ALA A 1 90 ? 19.5 3.857 -13.469 1 32.81 90 ALA A O 1
ATOM 671 N N . GLY A 1 91 ? 18.391 5.207 -12.672 1 32.69 91 GLY A N 1
ATOM 672 C CA . GLY A 1 91 ? 17.688 4.23 -11.859 1 32.69 91 GLY A CA 1
ATOM 673 C C . GLY A 1 91 ? 17.016 3.143 -12.672 1 32.69 91 GLY A C 1
ATOM 674 O O . GLY A 1 91 ? 16.781 3.316 -13.875 1 32.69 91 GLY A O 1
ATOM 675 N N . PRO A 1 92 ? 17.172 1.837 -12.25 1 36.66 92 PRO A N 1
ATOM 676 C CA . PRO A 1 92 ? 16.969 0.54 -12.898 1 36.66 92 PRO A CA 1
ATOM 677 C C . PRO A 1 92 ? 15.617 0.432 -13.594 1 36.66 92 PRO A C 1
ATOM 679 O O . PRO A 1 92 ? 15.422 -0.43 -14.461 1 36.66 92 PRO A O 1
ATOM 682 N N . ILE A 1 93 ? 14.539 0.849 -13.008 1 38.78 93 ILE A N 1
ATOM 683 C CA . ILE A 1 93 ? 13.469 0.353 -13.859 1 38.78 93 ILE A CA 1
ATOM 684 C C . ILE A 1 93 ? 13.781 0.66 -15.32 1 38.78 93 ILE A C 1
ATOM 686 O O . ILE A 1 93 ? 13.633 -0.204 -16.188 1 38.78 93 ILE A O 1
ATOM 690 N N . THR A 1 94 ? 13.906 2.049 -15.82 1 39.34 94 THR A N 1
ATOM 691 C CA . THR A 1 94 ? 14.047 2.256 -17.266 1 39.34 94 THR A CA 1
ATOM 692 C C . THR A 1 94 ? 15.516 2.381 -17.641 1 39.34 94 THR A C 1
ATOM 694 O O . THR A 1 94 ? 16 3.484 -17.906 1 39.34 94 THR A O 1
ATOM 697 N N . ARG A 1 95 ? 16.359 2.014 -16.828 1 37.19 95 ARG A N 1
ATOM 698 C CA . ARG A 1 95 ? 17.609 2.086 -17.562 1 37.19 95 ARG A CA 1
ATOM 699 C C . ARG A 1 95 ? 17.594 1.174 -18.797 1 37.19 95 ARG A C 1
ATOM 701 O O . ARG A 1 95 ? 17.531 -0.05 -18.656 1 37.19 95 ARG A O 1
ATOM 708 N N . GLY A 1 96 ? 17.438 1.692 -19.797 1 44.25 96 GLY A N 1
ATOM 709 C CA . GLY A 1 96 ? 17.328 1.106 -21.125 1 44.25 96 GLY A CA 1
ATOM 710 C C . GLY A 1 96 ? 15.984 0.431 -21.359 1 44.25 96 GLY A C 1
ATOM 711 O O . GLY A 1 96 ? 15.883 -0.474 -22.203 1 44.25 96 GLY A O 1
ATOM 712 N N . GLY A 1 97 ? 14.969 0.798 -20.375 1 51.66 97 GLY A N 1
ATOM 713 C CA . GLY A 1 97 ? 13.633 0.298 -20.641 1 51.66 97 GLY A CA 1
ATOM 714 C C . GLY A 1 97 ? 13.359 -1.057 -20.016 1 51.66 97 GLY A C 1
ATOM 715 O O . GLY A 1 97 ? 12.328 -1.674 -20.281 1 51.66 97 GLY A O 1
ATOM 716 N N . ARG A 1 98 ? 14.461 -1.56 -19.141 1 60.59 98 ARG A N 1
ATOM 717 C CA . ARG A 1 98 ? 14.234 -2.91 -18.625 1 60.59 98 ARG A CA 1
ATOM 718 C C . ARG A 1 98 ? 13.969 -2.895 -17.125 1 60.59 98 ARG A C 1
ATOM 720 O O . ARG A 1 98 ? 14.57 -2.107 -16.391 1 60.59 98 ARG A O 1
ATOM 727 N N . LEU A 1 99 ? 13.031 -3.66 -16.641 1 71.69 99 LEU A N 1
ATOM 728 C CA . LEU A 1 99 ? 12.719 -3.855 -15.234 1 71.69 99 LEU A CA 1
ATOM 729 C C . LEU A 1 99 ? 13.859 -4.574 -14.516 1 71.69 99 LEU A C 1
ATOM 731 O O . LEU A 1 99 ? 14.453 -5.504 -15.07 1 71.69 99 LEU A O 1
ATOM 735 N N . LEU A 1 100 ? 14.234 -4.074 -13.336 1 81.19 100 LEU A N 1
ATOM 736 C CA . LEU A 1 100 ? 15.273 -4.691 -12.516 1 81.19 100 LEU A CA 1
ATOM 737 C C . LEU A 1 100 ? 14.914 -6.137 -12.188 1 81.19 100 LEU A C 1
ATOM 739 O O . LEU A 1 100 ? 13.758 -6.445 -11.883 1 81.19 100 LEU A O 1
ATOM 743 N N . ASP A 1 101 ? 15.898 -6.953 -12.375 1 88.5 101 ASP A N 1
ATOM 744 C CA . ASP A 1 101 ? 15.727 -8.344 -11.953 1 88.5 101 ASP A CA 1
ATOM 745 C C . ASP A 1 101 ? 15.688 -8.453 -10.438 1 88.5 101 ASP A C 1
ATOM 747 O O . ASP A 1 101 ? 16.734 -8.523 -9.781 1 88.5 101 ASP A O 1
ATOM 751 N N . LEU A 1 102 ? 14.461 -8.438 -9.93 1 90.81 102 LEU A N 1
ATOM 752 C CA . LEU A 1 102 ? 14.234 -8.383 -8.492 1 90.81 102 LEU A CA 1
ATOM 753 C C . LEU A 1 102 ? 13.664 -9.695 -7.977 1 90.81 102 LEU A C 1
ATOM 755 O O . LEU A 1 102 ? 12.727 -10.242 -8.562 1 90.81 102 LEU A O 1
ATOM 759 N N . ILE A 1 103 ? 14.266 -10.234 -6.918 1 93.25 103 ILE A N 1
ATOM 760 C CA . ILE A 1 103 ? 13.734 -11.414 -6.23 1 93.25 103 ILE A CA 1
ATOM 761 C C . ILE A 1 103 ? 13.594 -11.117 -4.738 1 93.25 103 ILE A C 1
ATOM 763 O O . ILE A 1 103 ? 14.531 -10.633 -4.102 1 93.25 103 ILE A O 1
ATOM 767 N N . VAL A 1 104 ? 12.414 -11.359 -4.191 1 91.75 104 VAL A N 1
ATOM 768 C CA . VAL A 1 104 ? 12.141 -11.133 -2.779 1 91.75 104 VAL A CA 1
ATOM 769 C C . VAL A 1 104 ? 12.156 -12.461 -2.027 1 91.75 104 VAL A C 1
ATOM 771 O O . VAL A 1 104 ? 11.469 -13.406 -2.414 1 91.75 104 VAL A O 1
ATOM 774 N N . TYR A 1 105 ? 12.992 -12.461 -0.945 1 87.19 105 TYR A N 1
ATOM 775 C CA . TYR A 1 105 ? 13.164 -13.641 -0.11 1 87.19 105 TYR A CA 1
ATOM 776 C C . TYR A 1 105 ? 12.617 -13.406 1.291 1 87.19 105 TYR A C 1
ATOM 778 O O . TYR A 1 105 ? 13.359 -13.047 2.205 1 87.19 105 TYR A O 1
ATOM 786 N N . PRO A 1 106 ? 11.344 -13.719 1.45 1 76.94 106 PRO A N 1
ATOM 787 C CA . PRO A 1 106 ? 10.914 -13.672 2.852 1 76.94 106 PRO A CA 1
ATOM 788 C C . PRO A 1 106 ? 11.492 -14.82 3.678 1 76.94 106 PRO A C 1
ATOM 790 O O . PRO A 1 106 ? 11.344 -15.992 3.309 1 76.94 106 PRO A O 1
ATOM 793 N N . GLN A 1 107 ? 12.164 -14.422 4.754 1 75.38 107 GLN A N 1
ATOM 794 C CA . GLN A 1 107 ? 12.742 -15.469 5.594 1 75.38 107 GLN A CA 1
ATOM 795 C C . GLN A 1 107 ? 11.656 -16.375 6.168 1 75.38 107 GLN A C 1
ATOM 797 O O . GLN A 1 107 ? 10.586 -15.906 6.555 1 75.38 107 GLN A O 1
ATOM 802 N N . ASN A 1 108 ? 11.844 -17.609 6.121 1 71.81 108 ASN A N 1
ATOM 803 C CA . ASN A 1 108 ? 10.977 -18.641 6.699 1 71.81 108 ASN A CA 1
ATOM 804 C C . ASN A 1 108 ? 9.766 -18.906 5.812 1 71.81 108 ASN A C 1
ATOM 806 O O . ASN A 1 108 ? 8.797 -19.547 6.246 1 71.81 108 ASN A O 1
ATOM 810 N N . MET A 1 109 ? 9.781 -18.328 4.668 1 81.44 109 MET A N 1
ATOM 811 C CA . MET A 1 109 ? 8.742 -18.703 3.713 1 81.44 109 MET A CA 1
ATOM 812 C C . MET A 1 109 ? 8.977 -20.125 3.188 1 81.44 109 MET A C 1
ATOM 814 O O . MET A 1 109 ? 10.109 -20.484 2.865 1 81.44 109 MET A O 1
ATOM 818 N N . PRO A 1 110 ? 7.922 -20.922 3.051 1 83.81 110 PRO A N 1
ATOM 819 C CA . PRO A 1 110 ? 8.094 -22.281 2.559 1 83.81 110 PRO A CA 1
ATOM 820 C C . PRO A 1 110 ? 8.805 -22.344 1.212 1 83.81 110 PRO A C 1
ATOM 822 O O . PRO A 1 110 ? 8.523 -21.531 0.322 1 83.81 110 PRO A O 1
ATOM 825 N N . ASN A 1 111 ? 9.836 -23.266 1.12 1 89.12 111 ASN A N 1
ATOM 826 C CA . ASN A 1 111 ? 10.516 -23.641 -0.113 1 89.12 111 ASN A CA 1
ATOM 827 C C . ASN A 1 111 ? 11.539 -22.594 -0.533 1 89.12 111 ASN A C 1
ATOM 829 O O . ASN A 1 111 ? 12.18 -22.719 -1.576 1 89.12 111 ASN A O 1
ATOM 833 N N . THR A 1 112 ? 11.656 -21.453 0.199 1 84.94 112 THR A N 1
ATOM 834 C CA . THR A 1 112 ? 12.672 -20.453 -0.109 1 84.94 112 THR A CA 1
ATOM 835 C C . THR A 1 112 ? 13.984 -20.797 0.586 1 84.94 112 THR A C 1
ATOM 837 O O . THR A 1 112 ? 13.992 -21.438 1.634 1 84.94 112 THR A O 1
ATOM 840 N N . PRO A 1 113 ? 15.062 -20.391 -0.008 1 82.25 113 PRO A N 1
ATOM 841 C CA . PRO A 1 113 ? 16.359 -20.688 0.592 1 82.25 113 PRO A CA 1
ATOM 842 C C . PRO A 1 113 ? 16.656 -19.844 1.826 1 82.25 113 PRO A C 1
ATOM 844 O O . PRO A 1 113 ? 16.062 -18.766 1.997 1 82.25 113 PRO A O 1
ATOM 847 N N . PRO A 1 114 ? 17.531 -20.391 2.648 1 80.31 114 PRO A N 1
ATOM 848 C CA . PRO A 1 114 ? 17.969 -19.562 3.779 1 80.31 114 PRO A CA 1
ATOM 849 C C . PRO A 1 114 ? 18.844 -18.391 3.35 1 80.31 114 PRO A C 1
ATOM 851 O O . PRO A 1 114 ? 19.375 -18.391 2.232 1 80.31 114 PRO A O 1
ATOM 854 N N . GLU A 1 115 ? 18.969 -17.438 4.176 1 79.69 115 GLU A N 1
ATOM 855 C CA . GLU A 1 115 ? 19.734 -16.234 3.895 1 79.69 115 GLU A CA 1
ATOM 856 C C . GLU A 1 115 ? 21.188 -16.562 3.549 1 79.69 115 GLU A C 1
ATOM 858 O O . GLU A 1 115 ? 21.797 -15.906 2.705 1 79.69 115 GLU A O 1
ATOM 863 N N . GLY A 1 116 ? 21.75 -17.609 4.203 1 78.31 116 GLY A N 1
ATOM 864 C CA . GLY A 1 116 ? 23.125 -18 3.941 1 78.31 116 GLY A CA 1
ATOM 865 C C . GLY A 1 116 ? 23.359 -18.406 2.5 1 78.31 116 GLY A C 1
ATOM 866 O O . GLY A 1 116 ? 24.438 -18.172 1.951 1 78.31 116 GLY A O 1
ATOM 867 N N . TRP A 1 117 ? 22.344 -19 1.922 1 83.44 117 TRP A N 1
ATOM 868 C CA . TRP A 1 117 ? 22.438 -19.406 0.523 1 83.44 117 TRP A CA 1
ATOM 869 C C . TRP A 1 117 ? 22.609 -18.203 -0.385 1 83.44 117 TRP A C 1
ATOM 871 O O . TRP A 1 117 ? 23.359 -18.25 -1.364 1 83.44 117 TRP A O 1
ATOM 881 N N . ILE A 1 118 ? 21.984 -17.109 -0.049 1 84.75 118 ILE A N 1
ATOM 882 C CA . ILE A 1 118 ? 22.062 -15.891 -0.844 1 84.75 118 ILE A CA 1
ATOM 883 C C . ILE A 1 118 ? 23.422 -15.242 -0.659 1 84.75 118 ILE A C 1
ATOM 885 O O . ILE A 1 118 ? 24.031 -14.766 -1.624 1 84.75 118 ILE A O 1
ATOM 889 N N . ALA A 1 119 ? 23.922 -15.297 0.501 1 85.38 119 ALA A N 1
ATOM 890 C CA . ALA A 1 119 ? 25.203 -14.695 0.832 1 85.38 119 ALA A CA 1
ATOM 891 C C . ALA A 1 119 ? 26.344 -15.406 0.096 1 85.38 119 ALA A C 1
ATOM 893 O O . ALA A 1 119 ? 27.406 -14.812 -0.131 1 85.38 119 ALA A O 1
ATOM 894 N N . ASP A 1 120 ? 26.094 -16.641 -0.348 1 88 120 ASP A N 1
ATOM 895 C CA . ASP A 1 120 ? 27.125 -17.453 -0.97 1 88 120 ASP A CA 1
ATOM 896 C C . ASP A 1 120 ? 27.047 -17.375 -2.492 1 88 120 ASP A C 1
ATOM 898 O O . ASP A 1 120 ? 27.75 -18.125 -3.193 1 88 120 ASP A O 1
ATOM 902 N N . ARG A 1 121 ? 26.219 -16.531 -2.949 1 91.44 121 ARG A N 1
ATOM 903 C CA . ARG A 1 121 ? 26.125 -16.406 -4.402 1 91.44 121 ARG A CA 1
ATOM 904 C C . ARG A 1 121 ? 27.391 -15.766 -4.977 1 91.44 121 ARG A C 1
ATOM 906 O O . ARG A 1 121 ? 27.797 -14.695 -4.527 1 91.44 121 ARG A O 1
ATOM 913 N N . PRO A 1 122 ? 27.953 -16.328 -6.023 1 92.94 122 PRO A N 1
ATOM 914 C CA . PRO A 1 122 ? 29.203 -15.805 -6.57 1 92.94 122 PRO A CA 1
ATOM 915 C C . PRO A 1 122 ? 29.031 -14.43 -7.219 1 92.94 122 PRO A C 1
ATOM 917 O O . PRO A 1 122 ? 29.984 -13.648 -7.27 1 92.94 122 PRO A O 1
ATOM 920 N N . ASP A 1 123 ? 27.828 -14.156 -7.664 1 91.5 123 ASP A N 1
ATOM 921 C CA . ASP A 1 123 ? 27.625 -12.906 -8.383 1 91.5 123 ASP A CA 1
ATOM 922 C C . ASP A 1 123 ? 27.188 -11.789 -7.434 1 91.5 123 ASP A C 1
ATOM 924 O O . ASP A 1 123 ? 26.953 -10.664 -7.859 1 91.5 123 ASP A O 1
ATOM 928 N N . LEU A 1 124 ? 27.125 -12.078 -6.164 1 94 124 LEU A N 1
ATOM 929 C CA . LEU A 1 124 ? 26.781 -11.055 -5.184 1 94 124 LEU A CA 1
ATOM 930 C C . LEU A 1 124 ? 27.969 -10.125 -4.934 1 94 124 LEU A C 1
ATOM 932 O O . LEU A 1 124 ? 29.094 -10.586 -4.773 1 94 124 LEU A O 1
ATOM 936 N N . SER A 1 125 ? 27.703 -8.773 -4.906 1 94.44 125 SER A N 1
ATOM 937 C CA . SER A 1 125 ? 28.812 -7.828 -4.801 1 94.44 125 SER A CA 1
ATOM 938 C C . SER A 1 125 ? 28.672 -6.945 -3.566 1 94.44 125 SER A C 1
ATOM 940 O O . SER A 1 125 ? 29.656 -6.422 -3.053 1 94.44 125 SER A O 1
ATOM 942 N N . CYS A 1 126 ? 27.438 -6.742 -3.197 1 94.5 126 CYS A N 1
ATOM 943 C CA . CYS A 1 126 ? 27.25 -5.809 -2.092 1 94.5 126 CYS A CA 1
ATOM 944 C C . CYS A 1 126 ? 26.047 -6.199 -1.246 1 94.5 126 CYS A C 1
ATOM 946 O O . CYS A 1 126 ? 25.188 -6.957 -1.698 1 94.5 126 CYS A O 1
ATOM 948 N N . ILE A 1 127 ? 26.094 -5.723 0.053 1 92.25 127 ILE A N 1
ATOM 949 C CA . ILE A 1 127 ? 24.969 -5.898 0.976 1 92.25 127 ILE A CA 1
ATOM 950 C C . ILE A 1 127 ? 24.547 -4.543 1.533 1 92.25 127 ILE A C 1
ATOM 952 O O . ILE A 1 127 ? 25.391 -3.756 1.98 1 92.25 127 ILE A O 1
ATOM 956 N N . CYS A 1 128 ? 23.312 -4.203 1.353 1 91.75 128 CYS A N 1
ATOM 957 C CA . CYS A 1 128 ? 22.672 -3.059 1.99 1 91.75 128 CYS A CA 1
ATOM 958 C C . CYS A 1 128 ? 21.609 -3.512 2.988 1 91.75 128 CYS A C 1
ATOM 960 O O . CYS A 1 128 ? 20.734 -4.293 2.645 1 91.75 128 CYS A O 1
ATOM 962 N N . SER A 1 129 ? 21.734 -3.113 4.254 1 86.62 129 SER A N 1
ATOM 963 C CA . SER A 1 129 ? 20.844 -3.688 5.254 1 86.62 129 SER A CA 1
ATOM 964 C C . SER A 1 129 ? 20.484 -2.668 6.332 1 86.62 129 SER A C 1
ATOM 966 O O . SER A 1 129 ? 21.156 -1.642 6.465 1 86.62 129 SER A O 1
ATOM 968 N N . HIS A 1 130 ? 19.406 -3.018 6.953 1 79.62 130 HIS A N 1
ATOM 969 C CA . HIS A 1 130 ? 18.953 -2.24 8.102 1 79.62 130 HIS A CA 1
ATOM 970 C C . HIS A 1 130 ? 19.953 -2.312 9.25 1 79.62 130 HIS A C 1
ATOM 972 O O . HIS A 1 130 ? 19.906 -1.511 10.18 1 79.62 130 HIS A O 1
ATOM 978 N N . ASP A 1 131 ? 20.859 -3.123 9.117 1 73.5 131 ASP A N 1
ATOM 979 C CA . ASP A 1 131 ? 21.875 -3.289 10.148 1 73.5 131 ASP A CA 1
ATOM 980 C C . ASP A 1 131 ? 22.641 -1.988 10.375 1 73.5 131 ASP A C 1
ATOM 982 O O . ASP A 1 131 ? 23.234 -1.787 11.438 1 73.5 131 ASP A O 1
ATOM 986 N N . SER A 1 132 ? 22.641 -1.155 9.359 1 70.81 132 SER A N 1
ATOM 987 C CA . SER A 1 132 ? 23.344 0.116 9.445 1 70.81 132 SER A CA 1
ATOM 988 C C . SER A 1 132 ? 22.766 1.007 10.539 1 70.81 132 SER A C 1
ATOM 990 O O . SER A 1 132 ? 23.453 1.869 11.078 1 70.81 132 SER A O 1
ATOM 992 N N . ILE A 1 133 ? 21.453 0.771 10.922 1 67.44 133 ILE A N 1
ATOM 993 C CA . ILE A 1 133 ? 20.844 1.678 11.883 1 67.44 133 ILE A CA 1
ATOM 994 C C . ILE A 1 133 ? 20.406 0.898 13.117 1 67.44 133 ILE A C 1
ATOM 996 O O . ILE A 1 133 ? 20.312 1.46 14.211 1 67.44 133 ILE A O 1
ATOM 1000 N N . THR A 1 134 ? 20.094 -0.38 12.977 1 65.38 134 THR A N 1
ATOM 1001 C CA . THR A 1 134 ? 19.578 -1.127 14.117 1 65.38 134 THR A CA 1
ATOM 1002 C C . THR A 1 134 ? 20.656 -2.02 14.719 1 65.38 134 THR A C 1
ATOM 1004 O O . THR A 1 134 ? 20.5 -2.51 15.844 1 65.38 134 THR A O 1
ATOM 1007 N N . GLY A 1 135 ? 21.641 -1.977 14.133 1 62.66 135 GLY A N 1
ATOM 1008 C CA . GLY A 1 135 ? 22.641 -2.926 14.586 1 62.66 135 GLY A CA 1
ATOM 1009 C C . GLY A 1 135 ? 22.359 -4.352 14.164 1 62.66 135 GLY A C 1
ATOM 1010 O O . GLY A 1 135 ? 21.234 -4.668 13.758 1 62.66 135 GLY A O 1
ATOM 1011 N N . TRP A 1 136 ? 23.297 -4.949 13.922 1 57.91 136 TRP A N 1
ATOM 1012 C CA . TRP A 1 136 ? 23.156 -6.359 13.562 1 57.91 136 TRP A CA 1
ATOM 1013 C C . TRP A 1 136 ? 23.109 -7.23 14.812 1 57.91 136 TRP A C 1
ATOM 1015 O O . TRP A 1 136 ? 24 -7.156 15.664 1 57.91 136 TRP A O 1
ATOM 1025 N N . VAL A 1 137 ? 21.828 -7.43 15.5 1 46.75 137 VAL A N 1
ATOM 1026 C CA . VAL A 1 137 ? 21.719 -8.211 16.734 1 46.75 137 VAL A CA 1
ATOM 1027 C C . VAL A 1 137 ? 21.953 -9.688 16.438 1 46.75 137 VAL A C 1
ATOM 1029 O O . VAL A 1 137 ? 21.203 -10.305 15.672 1 46.75 137 VAL A O 1
ATOM 1032 N N . THR A 1 138 ? 23.031 -10.047 16.312 1 41.62 138 THR A N 1
ATOM 1033 C CA . THR A 1 138 ? 23.219 -11.492 16.312 1 41.62 138 THR A CA 1
ATOM 1034 C C . THR A 1 138 ? 23.141 -12.047 17.719 1 41.62 138 THR A C 1
ATOM 1036 O O . THR A 1 138 ? 24.078 -11.914 18.516 1 41.62 138 THR A O 1
ATOM 1039 N N . SER A 1 139 ? 22.125 -11.656 18.688 1 36.5 139 SER A N 1
ATOM 1040 C CA . SER A 1 139 ? 22.281 -12.227 20.016 1 36.5 139 SER A CA 1
ATOM 1041 C C . SER A 1 139 ? 22.703 -13.695 19.953 1 36.5 139 SER A C 1
ATOM 1043 O O . SER A 1 139 ? 22.516 -14.344 18.922 1 36.5 139 SER A O 1
ATOM 1045 N N . GLY A 1 140 ? 23.266 -14.352 21.172 1 34.31 140 GLY A N 1
ATOM 1046 C CA . GLY A 1 140 ? 23.562 -15.742 21.453 1 34.31 140 GLY A CA 1
ATOM 1047 C C . GLY A 1 140 ? 22.594 -16.703 20.797 1 34.31 140 GLY A C 1
ATOM 1048 O O . GLY A 1 140 ? 22.359 -16.641 19.594 1 34.31 140 GLY A O 1
ATOM 1049 N N . GLU A 1 141 ? 21.547 -17.328 21.781 1 36.41 141 GLU A N 1
ATOM 1050 C CA . GLU A 1 141 ? 20.641 -18.453 21.609 1 36.41 141 GLU A CA 1
ATOM 1051 C C . GLU A 1 141 ? 19.641 -18.203 20.484 1 36.41 141 GLU A C 1
ATOM 1053 O O . GLU A 1 141 ? 19.125 -19.141 19.875 1 36.41 141 GLU A O 1
ATOM 1058 N N . TYR A 1 142 ? 19.172 -17 20.312 1 35.09 142 TYR A N 1
ATOM 1059 C CA . TYR A 1 142 ? 18.031 -16.75 19.438 1 35.09 142 TYR A CA 1
ATOM 1060 C C . TYR A 1 142 ? 18.469 -16.062 18.156 1 35.09 142 TYR A C 1
ATOM 1062 O O . TYR A 1 142 ? 17.641 -15.508 17.422 1 35.09 142 TYR A O 1
ATOM 1070 N N . ALA A 1 143 ? 19.812 -15.625 17.969 1 35.56 143 ALA A N 1
ATOM 1071 C CA . ALA A 1 143 ? 20.266 -15.125 16.656 1 35.56 143 ALA A CA 1
ATOM 1072 C C . ALA A 1 143 ? 19.75 -16.016 15.531 1 35.56 143 ALA A C 1
ATOM 1074 O O . ALA A 1 143 ? 20.062 -17.219 15.492 1 35.56 143 ALA A O 1
ATOM 1075 N N . GLY A 1 144 ? 18.656 -16.125 15.125 1 37.03 144 GLY A N 1
ATOM 1076 C CA . GLY A 1 144 ? 18.359 -16.922 13.945 1 37.03 144 GLY A CA 1
ATOM 1077 C C . GLY A 1 144 ? 19 -16.391 12.68 1 37.03 144 GLY A C 1
ATOM 1078 O O . GLY A 1 144 ? 19.469 -15.25 12.648 1 37.03 144 GLY A O 1
ATOM 1079 N N . GLY A 1 145 ? 19.516 -17.172 11.664 1 33.06 145 GLY A N 1
ATOM 1080 C CA . GLY A 1 145 ? 20.469 -17.109 10.57 1 33.06 145 GLY A CA 1
ATOM 1081 C C . GLY A 1 145 ? 21.875 -16.766 11.023 1 33.06 145 GLY A C 1
ATOM 1082 O O . GLY A 1 145 ? 22.25 -17.047 12.164 1 33.06 145 GLY A O 1
ATOM 1083 N N . SER A 1 146 ? 22.891 -16.172 10.07 1 33.06 146 SER A N 1
ATOM 1084 C CA . SER A 1 146 ? 24.312 -15.961 10.242 1 33.06 146 SER A CA 1
ATOM 1085 C C . SER A 1 146 ? 24.609 -14.961 11.359 1 33.06 146 SER A C 1
ATOM 1087 O O . SER A 1 146 ? 25.766 -14.664 11.648 1 33.06 146 SER A O 1
ATOM 1089 N N . GLY A 1 147 ? 23.625 -14.352 12.031 1 34.84 147 GLY A N 1
ATOM 1090 C CA . GLY A 1 147 ? 23.938 -13.266 12.945 1 34.84 147 GLY A CA 1
ATOM 1091 C C . GLY A 1 147 ? 24.391 -13.742 14.312 1 34.84 147 GLY A C 1
ATOM 1092 O O . GLY A 1 147 ? 24.859 -12.938 15.133 1 34.84 147 GLY A O 1
ATOM 1093 N N . ARG A 1 148 ? 24.109 -15.047 14.719 1 37.38 148 ARG A N 1
ATOM 1094 C CA . ARG A 1 148 ? 24.547 -15.516 16.031 1 37.38 148 ARG A CA 1
ATOM 1095 C C . ARG A 1 148 ? 26.047 -15.328 16.219 1 37.38 148 ARG A C 1
ATOM 1097 O O . ARG A 1 148 ? 26.5 -14.961 17.297 1 37.38 148 ARG A O 1
ATOM 1104 N N . LYS A 1 149 ? 26.781 -16.031 15.344 1 37.16 149 LYS A N 1
ATOM 1105 C CA . LYS A 1 149 ? 28.234 -16.047 15.477 1 37.16 149 LYS A CA 1
ATOM 1106 C C . LYS A 1 149 ? 28.766 -14.656 15.828 1 37.16 149 LYS A C 1
ATOM 1108 O O . LYS A 1 149 ? 29.859 -14.523 16.391 1 37.16 149 LYS A O 1
ATOM 1113 N N . TYR A 1 150 ? 27.984 -13.711 15.367 1 33.72 150 TYR A N 1
ATOM 1114 C CA . TYR A 1 150 ? 28.547 -12.375 15.523 1 33.72 150 TYR A CA 1
ATOM 1115 C C . TYR A 1 150 ? 28.062 -11.727 16.812 1 33.72 150 TYR A C 1
ATOM 1117 O O . TYR A 1 150 ? 28.391 -10.57 17.109 1 33.72 150 TYR A O 1
ATOM 1125 N N . ALA A 1 151 ? 27.156 -12.453 17.625 1 35.09 151 ALA A N 1
ATOM 1126 C CA . ALA A 1 151 ? 26.656 -11.883 18.875 1 35.09 151 ALA A CA 1
ATOM 1127 C C . ALA A 1 151 ? 27.797 -11.719 19.891 1 35.09 151 ALA A C 1
ATOM 1129 O O . ALA A 1 151 ? 27.797 -10.773 20.672 1 35.09 151 ALA A O 1
ATOM 1130 N N . SER A 1 152 ? 28.391 -12.883 20.234 1 35.25 152 SER A N 1
ATOM 1131 C CA . SER A 1 152 ? 29.312 -12.914 21.359 1 35.25 152 SER A CA 1
ATOM 1132 C C . SER A 1 152 ? 30.422 -11.891 21.188 1 35.25 152 SER A C 1
ATOM 1134 O O . SER A 1 152 ? 31.266 -11.734 22.062 1 35.25 152 SER A O 1
ATOM 1136 N N . LYS A 1 153 ? 31 -11.82 20.031 1 34.47 153 LYS A N 1
ATOM 1137 C CA . LYS A 1 153 ? 32.188 -11.039 20.312 1 34.47 153 LYS A CA 1
ATOM 1138 C C . LYS A 1 153 ? 31.891 -9.875 21.25 1 34.47 153 LYS A C 1
ATOM 1140 O O . LYS A 1 153 ? 30.75 -9.406 21.312 1 34.47 153 LYS A O 1
ATOM 1145 N N . MET A 1 154 ? 32.812 -9.32 21.984 1 29.58 154 MET A N 1
ATOM 1146 C CA . MET A 1 154 ? 33.219 -8.375 23.016 1 29.58 154 MET A CA 1
ATOM 1147 C C . MET A 1 154 ? 32.438 -7.059 22.891 1 29.58 154 MET A C 1
ATOM 1149 O O . MET A 1 154 ? 32.688 -6.277 21.969 1 29.58 154 MET A O 1
ATOM 1153 N N . GLY A 1 155 ? 31.312 -6.449 23.406 1 30.25 155 GLY A N 1
ATOM 1154 C CA . GLY A 1 155 ? 30.484 -5.273 23.656 1 30.25 155 GLY A CA 1
ATOM 1155 C C . GLY A 1 155 ? 29.297 -5.168 22.719 1 30.25 155 GLY A C 1
ATOM 1156 O O . GLY A 1 155 ? 28.203 -5.602 23.047 1 30.25 155 GLY A O 1
ATOM 1157 N N . GLN A 1 156 ? 29.031 -3.986 21.734 1 31.95 156 GLN A N 1
ATOM 1158 C CA . GLN A 1 156 ? 28.062 -3.426 20.781 1 31.95 156 GLN A CA 1
ATOM 1159 C C . GLN A 1 156 ? 27.609 -4.473 19.766 1 31.95 156 GLN A C 1
ATOM 1161 O O . GLN A 1 156 ? 28.406 -5.324 19.359 1 31.95 156 GLN A O 1
ATOM 1166 N N . GLY A 1 157 ? 26.406 -5.297 19.344 1 37.66 157 GLY A N 1
ATOM 1167 C CA . GLY A 1 157 ? 25.453 -5.039 18.281 1 37.66 157 GLY A CA 1
ATOM 1168 C C . GLY A 1 157 ? 25.906 -3.963 17.312 1 37.66 157 GLY A C 1
ATOM 1169 O O . GLY A 1 157 ? 25.094 -3.402 16.562 1 37.66 157 GLY A O 1
ATOM 1170 N N . VAL A 1 158 ? 26.969 -3.256 17.375 1 43.69 158 VAL A N 1
ATOM 1171 C CA . VAL A 1 158 ? 27.906 -2.141 17.203 1 43.69 158 VAL A CA 1
ATOM 1172 C C . VAL A 1 158 ? 28.562 -2.23 15.836 1 43.69 158 VAL A C 1
ATOM 1174 O O . VAL A 1 158 ? 29 -1.218 15.281 1 43.69 158 VAL A O 1
AT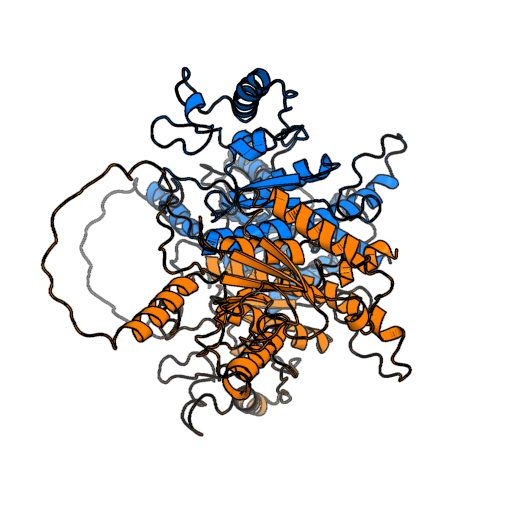OM 1177 N N . GLY A 1 159 ? 28.734 -3.395 15.469 1 55.41 159 GLY A N 1
ATOM 1178 C CA . GLY A 1 159 ? 29.531 -3.215 14.266 1 55.41 159 GLY A CA 1
ATOM 1179 C C . GLY A 1 159 ? 28.703 -2.809 13.055 1 55.41 159 GLY A C 1
ATOM 1180 O O . GLY A 1 159 ? 29.25 -2.363 12.047 1 55.41 159 GLY A O 1
ATOM 1181 N N . GLY A 1 160 ? 27.328 -2.828 13.18 1 71 160 GLY A N 1
ATOM 1182 C CA . GLY A 1 160 ? 26.5 -2.322 12.102 1 71 160 GLY A CA 1
ATOM 1183 C C . GLY A 1 160 ? 26.609 -3.133 10.828 1 71 160 GLY A C 1
ATOM 1184 O O . GLY A 1 160 ? 26.766 -4.355 10.875 1 71 160 GLY A O 1
ATOM 1185 N N . LEU A 1 161 ? 26.531 -2.66 9.867 1 83.25 161 LEU A N 1
ATOM 1186 C CA . LEU A 1 161 ? 26.562 -3.264 8.539 1 83.25 161 LEU A CA 1
ATOM 1187 C C . LEU A 1 161 ? 27.953 -3.787 8.211 1 83.25 161 LEU A C 1
ATOM 1189 O O . LEU A 1 161 ? 28.094 -4.855 7.613 1 83.25 161 LEU A O 1
ATOM 1193 N N . GLU A 1 162 ? 28.953 -3.129 8.719 1 83.88 162 GLU A N 1
ATOM 1194 C CA . GLU A 1 162 ? 30.328 -3.551 8.445 1 83.88 162 GLU A CA 1
ATOM 1195 C C . GLU A 1 162 ? 30.641 -4.895 9.102 1 83.88 162 GLU A C 1
ATOM 1197 O O . GLU A 1 162 ? 31.25 -5.766 8.484 1 83.88 162 GLU A O 1
ATOM 1202 N N . ALA A 1 163 ? 30.219 -4.992 10.281 1 79.06 163 ALA A N 1
ATOM 1203 C CA . ALA A 1 163 ? 30.438 -6.242 11 1 79.06 163 ALA A CA 1
ATOM 1204 C C . ALA A 1 163 ? 29.719 -7.402 10.328 1 79.06 163 ALA A C 1
ATOM 1206 O O . ALA A 1 163 ? 30.25 -8.508 10.219 1 79.06 163 ALA A O 1
ATOM 1207 N N . HIS A 1 164 ? 28.5 -7.102 9.961 1 81.31 164 HIS A N 1
ATOM 1208 C CA . HIS A 1 164 ? 27.703 -8.102 9.242 1 81.31 164 HIS A CA 1
ATOM 1209 C C . HIS A 1 164 ? 28.406 -8.539 7.961 1 81.31 164 HIS A C 1
ATOM 1211 O O . HIS A 1 164 ? 28.578 -9.734 7.719 1 81.31 164 HIS A O 1
ATOM 1217 N N . VAL A 1 165 ? 28.891 -7.625 7.195 1 87.56 165 VAL A N 1
ATOM 1218 C CA . VAL A 1 165 ? 29.516 -7.906 5.906 1 87.56 165 VAL A CA 1
ATOM 1219 C C . VAL A 1 165 ? 30.844 -8.617 6.129 1 87.56 165 VAL A C 1
ATOM 1221 O O . VAL A 1 165 ? 31.203 -9.539 5.387 1 87.56 165 VAL A O 1
ATOM 1224 N N . ASN A 1 166 ? 31.547 -8.195 7.125 1 84.5 166 ASN A N 1
ATOM 1225 C CA . ASN A 1 166 ? 32.812 -8.852 7.441 1 84.5 166 ASN A CA 1
ATOM 1226 C C . ASN A 1 166 ? 32.625 -10.32 7.801 1 84.5 166 ASN A C 1
ATOM 1228 O O . ASN A 1 166 ? 33.406 -11.18 7.387 1 84.5 166 ASN A O 1
ATOM 1232 N N . ALA A 1 167 ? 31.547 -10.531 8.555 1 80.25 167 ALA A N 1
ATOM 1233 C CA . ALA A 1 167 ? 31.234 -11.906 8.922 1 80.25 167 ALA A CA 1
ATOM 1234 C C . ALA A 1 167 ? 30.906 -12.742 7.684 1 80.25 167 ALA A C 1
ATOM 1236 O O . ALA A 1 167 ? 31.344 -13.883 7.559 1 80.25 167 ALA A O 1
ATOM 1237 N N . VAL A 1 168 ? 30.141 -12.195 6.852 1 85.19 168 VAL A N 1
ATOM 1238 C CA . VAL A 1 168 ? 29.781 -12.867 5.609 1 85.19 168 VAL A CA 1
ATOM 1239 C C . VAL A 1 168 ? 31.031 -13.094 4.762 1 85.19 168 VAL A C 1
ATOM 1241 O O . VAL A 1 168 ? 31.203 -14.172 4.184 1 85.19 168 VAL A O 1
ATOM 1244 N N . ASN A 1 169 ? 31.922 -12.148 4.723 1 89.56 169 ASN A N 1
ATOM 1245 C CA . ASN A 1 169 ? 33.125 -12.234 3.918 1 89.56 169 ASN A CA 1
ATOM 1246 C C . ASN A 1 169 ? 34.094 -13.281 4.469 1 89.56 169 ASN A C 1
ATOM 1248 O O . ASN A 1 169 ? 34.844 -13.922 3.709 1 89.56 169 ASN A O 1
ATOM 1252 N N . ASP A 1 170 ? 34.062 -13.445 5.746 1 84.94 170 ASP A N 1
ATOM 1253 C CA . ASP A 1 170 ? 34.875 -14.516 6.336 1 84.94 170 ASP A CA 1
ATOM 1254 C C . ASP A 1 170 ? 34.438 -15.875 5.785 1 84.94 170 ASP A C 1
ATOM 1256 O O . ASP A 1 170 ? 35.312 -16.688 5.426 1 84.94 170 ASP A O 1
ATOM 1260 N N . GLU A 1 171 ? 33.188 -16.047 5.773 1 84.31 171 GLU A N 1
ATOM 1261 C CA . GLU A 1 171 ? 32.656 -17.297 5.246 1 84.31 171 GLU A CA 1
ATOM 1262 C C . GLU A 1 171 ? 32.906 -17.422 3.746 1 84.31 171 GLU A C 1
ATOM 1264 O O . GLU A 1 171 ? 33.281 -18.5 3.258 1 84.31 171 GLU A O 1
ATOM 1269 N N . ARG A 1 172 ? 32.781 -16.344 3.055 1 90.38 172 ARG A N 1
ATOM 1270 C CA . ARG A 1 172 ? 33 -16.328 1.612 1 90.38 172 ARG A CA 1
ATOM 1271 C C . ARG A 1 172 ? 34.469 -16.578 1.279 1 90.38 172 ARG A C 1
ATOM 1273 O O . ARG A 1 172 ? 34.781 -17.25 0.295 1 90.38 172 ARG A O 1
ATOM 1280 N N . GLY A 1 173 ? 35.312 -16.078 2.072 1 91.12 173 GLY A N 1
ATOM 1281 C CA . GLY A 1 173 ? 36.75 -16.297 1.887 1 91.12 173 GLY A CA 1
ATOM 1282 C C . GLY A 1 173 ? 37.125 -17.766 1.94 1 91.12 173 GLY A C 1
ATOM 1283 O O . GLY A 1 173 ? 37.938 -18.234 1.133 1 91.12 173 GLY A O 1
ATOM 1284 N N . VAL A 1 174 ? 36.469 -18.469 2.787 1 90.5 174 VAL A N 1
ATOM 1285 C CA . VAL A 1 174 ? 36.719 -19.891 2.938 1 90.5 174 VAL A CA 1
ATOM 1286 C C . VAL A 1 174 ? 36.281 -20.625 1.679 1 90.5 174 VAL A C 1
ATOM 1288 O O . VAL A 1 174 ? 36.906 -21.625 1.288 1 90.5 174 VAL A O 1
ATOM 1291 N N . LYS A 1 175 ? 35.344 -20.094 1.035 1 92.56 175 LYS A N 1
ATOM 1292 C CA . LYS A 1 175 ? 34.781 -20.75 -0.134 1 92.56 175 LYS A CA 1
ATOM 1293 C C . LYS A 1 175 ? 35.406 -20.219 -1.424 1 92.56 175 LYS A C 1
ATOM 1295 O O . LYS A 1 175 ? 34.969 -20.594 -2.521 1 92.56 175 LYS A O 1
ATOM 1300 N N . GLY A 1 176 ? 36.281 -19.312 -1.337 1 94.5 176 GLY A N 1
ATOM 1301 C CA . GLY A 1 176 ? 36.969 -18.766 -2.496 1 94.5 176 GLY A CA 1
ATOM 1302 C C . GLY A 1 176 ? 36.125 -17.781 -3.285 1 94.5 176 GLY A C 1
ATOM 1303 O O . GLY A 1 176 ? 36.312 -17.625 -4.492 1 94.5 176 GLY A O 1
ATOM 1304 N N . LEU A 1 177 ? 35.188 -17.156 -2.598 1 95.62 177 LEU A N 1
ATOM 1305 C CA . LEU A 1 177 ? 34.312 -16.188 -3.256 1 95.62 177 LEU A CA 1
ATOM 1306 C C . LEU A 1 177 ? 34.812 -14.766 -3.051 1 95.62 177 LEU A C 1
ATOM 1308 O O . LEU A 1 177 ? 35.531 -14.492 -2.068 1 95.62 177 LEU A O 1
ATOM 1312 N N . GLU A 1 178 ? 34.5 -13.922 -3.977 1 96.25 178 GLU A N 1
ATOM 1313 C CA . GLU A 1 178 ? 34.906 -12.516 -3.875 1 96.25 178 GLU A CA 1
ATOM 1314 C C . GLU A 1 178 ? 34.219 -11.836 -2.684 1 96.25 178 GLU A C 1
ATOM 1316 O O . GLU A 1 178 ? 33.062 -12.086 -2.402 1 96.25 178 GLU A O 1
ATOM 1321 N N . PRO A 1 179 ? 35 -10.984 -2.008 1 95.56 179 PRO A N 1
ATOM 1322 C CA . PRO A 1 179 ? 34.406 -10.297 -0.864 1 95.56 179 PRO A CA 1
ATOM 1323 C C . PRO A 1 179 ? 33.312 -9.305 -1.277 1 95.56 179 PRO A C 1
ATOM 1325 O O . PRO A 1 179 ? 33.344 -8.758 -2.381 1 95.56 179 PRO A O 1
ATOM 1328 N N . LEU A 1 180 ? 32.438 -9.141 -0.325 1 95.12 180 LEU A N 1
ATOM 1329 C CA . LEU A 1 180 ? 31.328 -8.203 -0.545 1 95.12 180 LEU A CA 1
ATOM 1330 C C . LEU A 1 180 ? 31.672 -6.828 0.028 1 95.12 180 LEU A C 1
ATOM 1332 O O . LEU A 1 180 ? 32.5 -6.711 0.917 1 95.12 180 LEU A O 1
ATOM 1336 N N . VAL A 1 181 ? 31 -5.848 -0.517 1 95.44 181 VAL A N 1
ATOM 1337 C CA . VAL A 1 181 ? 31.125 -4.48 -0.031 1 95.44 181 VAL A CA 1
ATOM 1338 C C . VAL A 1 181 ? 29.891 -4.094 0.774 1 95.44 181 VAL A C 1
ATOM 1340 O O . VAL A 1 181 ? 28.766 -4.414 0.384 1 95.44 181 VAL A O 1
ATOM 1343 N N . ALA A 1 182 ? 30.203 -3.428 1.895 1 91.5 182 ALA A N 1
ATOM 1344 C CA . ALA A 1 182 ? 29.094 -2.867 2.664 1 91.5 182 ALA A CA 1
ATOM 1345 C C . ALA A 1 182 ? 28.562 -1.592 2.016 1 91.5 182 ALA A C 1
ATOM 1347 O O . ALA A 1 182 ? 29.281 -0.591 1.924 1 91.5 182 ALA A O 1
ATOM 1348 N N . LEU A 1 183 ? 27.328 -1.676 1.541 1 93.25 183 LEU A N 1
ATOM 1349 C CA . LEU A 1 183 ? 26.688 -0.515 0.936 1 93.25 183 LEU A CA 1
ATOM 1350 C C . LEU A 1 183 ? 25.844 0.236 1.961 1 93.25 183 LEU A C 1
ATOM 1352 O O . LEU A 1 183 ? 24.797 -0.259 2.395 1 93.25 183 LEU A O 1
ATOM 1356 N N . HIS A 1 184 ? 26.266 1.407 2.273 1 89.56 184 HIS A N 1
ATOM 1357 C CA . HIS A 1 184 ? 25.578 2.197 3.281 1 89.56 184 HIS A CA 1
ATOM 1358 C C . HIS A 1 184 ? 24.609 3.184 2.635 1 89.56 184 HIS A C 1
ATOM 1360 O O . HIS A 1 184 ? 24.875 3.699 1.548 1 89.56 184 HIS A O 1
ATOM 1366 N N . VAL A 1 185 ? 23.469 3.303 3.395 1 87.69 185 VAL A N 1
ATOM 1367 C CA . VAL A 1 185 ? 22.594 4.41 3.021 1 87.69 185 VAL A CA 1
ATOM 1368 C C . VAL A 1 185 ? 23.25 5.734 3.389 1 87.69 185 VAL A C 1
ATOM 1370 O O . VAL A 1 185 ? 23.594 5.961 4.551 1 87.69 185 VAL A O 1
ATOM 1373 N N . ASP A 1 186 ? 23.547 6.559 2.418 1 81.19 186 ASP A N 1
ATOM 1374 C CA . ASP A 1 186 ? 24.297 7.789 2.639 1 81.19 186 ASP A CA 1
ATOM 1375 C C . ASP A 1 186 ? 23.531 8.75 3.547 1 81.19 186 ASP A C 1
ATOM 1377 O O . ASP A 1 186 ? 24.094 9.305 4.492 1 81.19 186 ASP A O 1
ATOM 1381 N N . ASP A 1 187 ? 22.359 9.031 3.27 1 80.88 187 ASP A N 1
ATOM 1382 C CA . ASP A 1 187 ? 21.547 9.969 4.031 1 80.88 187 ASP A CA 1
ATOM 1383 C C . ASP A 1 187 ? 20.234 9.32 4.477 1 80.88 187 ASP A C 1
ATOM 1385 O O . ASP A 1 187 ? 19.219 9.414 3.783 1 80.88 187 ASP A O 1
ATOM 1389 N N . TRP A 1 188 ? 20.406 8.727 5.762 1 83.19 188 TRP A N 1
ATOM 1390 C CA . TRP A 1 188 ? 19.188 8.109 6.277 1 83.19 188 TRP A CA 1
ATOM 1391 C C . TRP A 1 188 ? 18.094 9.148 6.465 1 83.19 188 TRP A C 1
ATOM 1393 O O . TRP A 1 188 ? 18.344 10.242 6.984 1 83.19 188 TRP A O 1
ATOM 1403 N N . PRO A 1 189 ? 16.953 8.797 6.051 1 82.19 189 PRO A N 1
ATOM 1404 C CA . PRO A 1 189 ? 15.852 9.711 6.355 1 82.19 189 PRO A CA 1
ATOM 1405 C C . PRO A 1 189 ? 15.594 9.844 7.855 1 82.19 189 PRO A C 1
ATOM 1407 O O . PRO A 1 189 ? 15.719 8.867 8.594 1 82.19 189 PRO A O 1
ATOM 1410 N N . ASP A 1 190 ? 15.383 10.961 8.352 1 81.69 190 ASP A N 1
ATOM 1411 C CA . ASP A 1 190 ? 15.18 11.227 9.773 1 81.69 190 ASP A CA 1
ATOM 1412 C C . ASP A 1 190 ? 14.062 10.359 10.336 1 81.69 190 ASP A C 1
ATOM 1414 O O . ASP A 1 190 ? 14.078 10 11.516 1 81.69 190 ASP A O 1
ATOM 1418 N N . GLY A 1 191 ? 13.109 9.891 9.602 1 78.44 191 GLY A N 1
ATOM 1419 C CA . GLY A 1 191 ? 12.016 9.062 10.078 1 78.44 191 GLY A CA 1
ATOM 1420 C C . GLY A 1 191 ? 12.367 7.59 10.172 1 78.44 191 GLY A C 1
ATOM 1421 O O . GLY A 1 191 ? 11.609 6.793 10.727 1 78.44 191 GLY A O 1
ATOM 1422 N N . ALA A 1 192 ? 13.508 7.168 9.797 1 76.62 192 ALA A N 1
ATOM 1423 C CA . ALA A 1 192 ? 13.883 5.758 9.727 1 76.62 192 ALA A CA 1
ATOM 1424 C C . ALA A 1 192 ? 14.195 5.203 11.117 1 76.62 192 ALA A C 1
ATOM 1426 O O . ALA A 1 192 ? 14.008 4.012 11.375 1 76.62 192 ALA A O 1
ATOM 1427 N N . ASP A 1 193 ? 14.75 5.91 11.922 1 66.62 193 ASP A N 1
ATOM 1428 C CA . ASP A 1 193 ? 15.055 5.434 13.266 1 66.62 193 ASP A CA 1
ATOM 1429 C C . ASP A 1 193 ? 14.594 6.434 14.32 1 66.62 193 ASP A C 1
ATOM 1431 O O . ASP A 1 193 ? 15.367 7.301 14.742 1 66.62 193 ASP A O 1
ATOM 1435 N N . ILE A 1 194 ? 13.297 6.281 14.648 1 58.53 194 ILE A N 1
ATOM 1436 C CA . ILE A 1 194 ? 12.789 7.25 15.617 1 58.53 194 ILE A CA 1
ATOM 1437 C C . ILE A 1 194 ? 12.609 6.578 16.969 1 58.53 194 ILE A C 1
ATOM 1439 O O . ILE A 1 194 ? 11.938 7.117 17.859 1 58.53 194 ILE A O 1
ATOM 1443 N N . THR A 1 195 ? 13.32 5.488 17.078 1 58.5 195 THR A N 1
ATOM 1444 C CA . THR A 1 195 ? 13.18 4.773 18.328 1 58.5 195 THR A CA 1
ATOM 1445 C C . THR A 1 195 ? 13.664 5.633 19.5 1 58.5 195 THR A C 1
ATOM 1447 O O . THR A 1 195 ? 14.734 6.238 19.422 1 58.5 195 THR A O 1
ATOM 1450 N N . GLY A 1 196 ? 12.727 6.027 20.312 1 60.44 196 GLY A N 1
ATOM 1451 C CA . GLY A 1 196 ? 13.125 6.676 21.547 1 60.44 196 GLY A CA 1
ATOM 1452 C C . GLY A 1 196 ? 12.766 8.148 21.594 1 60.44 196 GLY A C 1
ATOM 1453 O O . GLY A 1 196 ? 12.883 8.789 22.641 1 60.44 196 GLY A O 1
ATOM 1454 N N . ASP A 1 197 ? 12.516 8.781 20.422 1 74 197 ASP A N 1
ATOM 1455 C CA . ASP A 1 197 ? 12.133 10.188 20.438 1 74 197 ASP A CA 1
ATOM 1456 C C . ASP A 1 197 ? 10.648 10.344 20.781 1 74 197 ASP A C 1
ATOM 1458 O O . ASP A 1 197 ? 9.789 10.148 19.906 1 74 197 ASP A O 1
ATOM 1462 N N . PRO A 1 198 ? 10.398 10.641 21.953 1 76.31 198 PRO A N 1
ATOM 1463 C CA . PRO A 1 198 ? 8.992 10.703 22.359 1 76.31 198 PRO A CA 1
ATOM 1464 C C . PRO A 1 198 ? 8.242 11.867 21.719 1 76.31 198 PRO A C 1
ATOM 1466 O O . PRO A 1 198 ? 7.008 11.914 21.766 1 76.31 198 PRO A O 1
ATOM 1469 N N . SER A 1 199 ? 9 12.812 21.188 1 84.69 199 SER A N 1
ATOM 1470 C CA . SER A 1 199 ? 8.344 13.977 20.609 1 84.69 199 SER A CA 1
ATOM 1471 C C . SER A 1 199 ? 7.781 13.664 19.219 1 84.69 199 SER A C 1
ATOM 1473 O O . SER A 1 199 ? 6.965 14.414 18.688 1 84.69 199 SER A O 1
ATOM 1475 N N . VAL A 1 200 ? 8.211 12.578 18.688 1 88.31 200 VAL A N 1
ATOM 1476 C CA . VAL A 1 200 ? 7.793 12.234 17.344 1 88.31 200 VAL A CA 1
ATOM 1477 C C . VAL A 1 200 ? 6.773 11.102 17.391 1 88.31 200 VAL A C 1
ATOM 1479 O O . VAL A 1 200 ? 7.02 10.062 18.016 1 88.31 200 VAL A O 1
ATOM 1482 N N . VAL A 1 201 ? 5.684 11.344 16.75 1 87.31 201 VAL A N 1
ATOM 1483 C CA . VAL A 1 201 ? 4.621 10.344 16.688 1 87.31 201 VAL A CA 1
ATOM 1484 C C . VAL A 1 201 ? 4.211 10.133 15.227 1 87.31 201 VAL A C 1
ATOM 1486 O O . VAL A 1 201 ? 3.867 11.094 14.523 1 87.31 201 VAL A O 1
ATOM 1489 N N . PHE A 1 202 ? 4.266 8.875 14.828 1 88.06 202 PHE A N 1
ATOM 1490 C CA . PHE A 1 202 ? 3.723 8.562 13.508 1 88.06 202 PHE A CA 1
ATOM 1491 C C . PHE A 1 202 ? 2.227 8.289 13.586 1 88.06 202 PHE A C 1
ATOM 1493 O O . PHE A 1 202 ? 1.799 7.344 14.258 1 88.06 202 PHE A O 1
ATOM 1500 N N . LEU A 1 203 ? 1.47 9.047 12.891 1 88.06 203 LEU A N 1
ATOM 1501 C CA . LEU A 1 203 ? 0.017 9.07 13.016 1 88.06 203 LEU A CA 1
ATOM 1502 C C . LEU A 1 203 ? -0.593 7.77 12.508 1 88.06 203 LEU A C 1
ATOM 1504 O O . LEU A 1 203 ? -1.722 7.426 12.867 1 88.06 203 LEU A O 1
ATOM 1508 N N . GLU A 1 204 ? 0.094 6.996 11.758 1 81.19 204 GLU A N 1
ATOM 1509 C CA . GLU A 1 204 ? -0.428 5.773 11.156 1 81.19 204 GLU A CA 1
ATOM 1510 C C . GLU A 1 204 ? -0.014 4.543 11.961 1 81.19 204 GLU A C 1
ATOM 1512 O O . GLU A 1 204 ? -0.409 3.422 11.641 1 81.19 204 GLU A O 1
ATOM 1517 N N . ASP A 1 205 ? 0.736 4.715 12.984 1 77.94 205 ASP A N 1
ATOM 1518 C CA . ASP A 1 205 ? 1.151 3.592 13.82 1 77.94 205 ASP A CA 1
ATOM 1519 C C . ASP A 1 205 ? 0.21 3.414 15.008 1 77.94 205 ASP A C 1
ATOM 1521 O O . ASP A 1 205 ? -0.185 4.395 15.648 1 77.94 205 ASP A O 1
ATOM 1525 N N . GLU A 1 206 ? -0.386 2.162 15.172 1 64.5 206 GLU A N 1
ATOM 1526 C CA . GLU A 1 206 ? -1.345 1.887 16.234 1 64.5 206 GLU A CA 1
ATOM 1527 C C . GLU A 1 206 ? -0.778 2.271 17.609 1 64.5 206 GLU A C 1
ATOM 1529 O O . GLU A 1 206 ? -1.504 2.779 18.469 1 64.5 206 GLU A O 1
ATOM 1534 N N . ASP A 1 207 ? 0.375 1.886 17.938 1 57.56 207 ASP A N 1
ATOM 1535 C CA . ASP A 1 207 ? 0.915 2.178 19.266 1 57.56 207 ASP A CA 1
ATOM 1536 C C . ASP A 1 207 ? 1.141 3.678 19.438 1 57.56 207 ASP A C 1
ATOM 1538 O O . ASP A 1 207 ? 1.599 4.117 20.5 1 57.56 207 ASP A O 1
ATOM 1542 N N . ALA A 1 208 ? 0.789 4.449 18.562 1 52.06 208 ALA A N 1
ATOM 1543 C CA . ALA A 1 208 ? 0.986 5.895 18.672 1 52.06 208 ALA A CA 1
ATOM 1544 C C . ALA A 1 208 ? 0.242 6.465 19.875 1 52.06 208 ALA A C 1
ATOM 1546 O O . ALA A 1 208 ? 0.771 7.312 20.594 1 52.06 208 ALA A O 1
ATOM 1547 N N . TYR A 1 209 ? -0.918 5.809 20.031 1 47.19 209 TYR A N 1
ATOM 1548 C CA . TYR A 1 209 ? -1.716 6.312 21.141 1 47.19 209 TYR A CA 1
ATOM 1549 C C . TYR A 1 209 ? -1.188 5.789 22.469 1 47.19 209 TYR A C 1
ATOM 1551 O O . TYR A 1 209 ? -1.204 6.5 23.469 1 47.19 209 TYR A O 1
ATOM 1559 N N . GLU A 1 210 ? -0.793 4.574 22.406 1 48.34 210 GLU A N 1
ATOM 1560 C CA . GLU A 1 210 ? -0.219 4.098 23.672 1 48.34 210 GLU A CA 1
ATOM 1561 C C . GLU A 1 210 ? 1.059 4.859 24.016 1 48.34 210 GLU A C 1
ATOM 1563 O O . GLU A 1 210 ? 1.312 5.16 25.172 1 48.34 210 GLU A O 1
ATOM 1568 N N . LYS A 1 211 ? 1.788 5.215 23.031 1 48.5 211 LYS A N 1
ATOM 1569 C CA . LYS A 1 211 ? 2.98 6.023 23.281 1 48.5 211 LYS A CA 1
ATOM 1570 C C . LYS A 1 211 ? 2.607 7.406 23.812 1 48.5 211 LYS A C 1
ATOM 1572 O O . LYS A 1 211 ? 3.287 7.945 24.688 1 48.5 211 LYS A O 1
ATOM 1577 N N . ILE A 1 212 ? 1.562 7.938 23.312 1 43.38 212 ILE A N 1
ATOM 1578 C CA . ILE A 1 212 ? 1.086 9.242 23.766 1 43.38 212 ILE A CA 1
ATOM 1579 C C . ILE A 1 212 ? 0.603 9.141 25.203 1 43.38 212 ILE A C 1
ATOM 1581 O O . ILE A 1 212 ? 0.893 10.016 26.031 1 43.38 212 ILE A O 1
ATOM 1585 N N . ALA A 1 213 ? -0.134 8.102 25.469 1 42.16 213 ALA A N 1
ATOM 1586 C CA . ALA A 1 213 ? -0.629 7.891 26.828 1 42.16 213 ALA A CA 1
ATOM 1587 C C . ALA A 1 213 ? 0.525 7.727 27.812 1 42.16 213 ALA A C 1
ATOM 1589 O O . ALA A 1 213 ? 0.476 8.25 28.922 1 42.16 213 ALA A O 1
ATOM 1590 N N . ARG A 1 214 ? 1.494 7.098 27.438 1 43.66 214 ARG A N 1
ATOM 1591 C CA . ARG A 1 214 ? 2.619 6.891 28.344 1 43.66 214 ARG A CA 1
ATOM 1592 C C . ARG A 1 214 ? 3.379 8.195 28.578 1 43.66 214 ARG A C 1
ATOM 1594 O O . ARG A 1 214 ? 3.918 8.414 29.656 1 43.66 214 ARG A O 1
ATOM 1601 N N . THR A 1 215 ? 3.422 9.047 27.609 1 41.31 215 THR A N 1
ATOM 1602 C CA . THR A 1 215 ? 4.133 10.312 27.766 1 41.31 215 THR A CA 1
ATOM 1603 C C . THR A 1 215 ? 3.336 11.281 28.625 1 41.31 215 THR A C 1
ATOM 1605 O O . THR A 1 215 ? 3.914 12.07 29.375 1 41.31 215 THR A O 1
ATOM 1608 N N . ARG A 1 216 ? 1.989 11.227 28.656 1 38.75 216 ARG A N 1
ATOM 1609 C CA . ARG A 1 216 ? 1.174 12.102 29.5 1 38.75 216 ARG A CA 1
ATOM 1610 C C . ARG A 1 216 ? 1.217 11.656 30.953 1 38.75 216 ARG A C 1
ATOM 1612 O O . ARG A 1 216 ? 1.226 12.484 31.875 1 38.75 216 ARG A O 1
ATOM 1619 N N . ILE A 1 217 ? 1.156 10.398 31.281 1 37.69 217 ILE A N 1
ATOM 1620 C CA . ILE A 1 217 ? 1.186 9.93 32.656 1 37.69 217 ILE A CA 1
ATOM 1621 C C . ILE A 1 217 ? 2.506 10.328 33.312 1 37.69 217 ILE A C 1
ATOM 1623 O O . ILE A 1 217 ? 2.541 10.664 34.5 1 37.69 217 ILE A O 1
ATOM 1627 N N . LYS A 1 218 ? 3.496 10.25 32.625 1 39 218 LYS A N 1
ATOM 1628 C CA . LYS A 1 218 ? 4.738 10.594 33.312 1 39 218 LYS A CA 1
ATOM 1629 C C . LYS A 1 218 ? 4.762 12.07 33.719 1 39 218 LYS A C 1
ATOM 1631 O O . LYS A 1 218 ? 5.559 12.492 34.562 1 39 218 LYS A O 1
ATOM 1636 N N . GLY A 1 219 ? 3.996 12.898 33 1 34.16 219 GLY A N 1
ATOM 1637 C CA . GLY A 1 219 ? 4.043 14.297 33.406 1 34.16 219 GLY A CA 1
ATOM 1638 C C . GLY A 1 219 ? 3.225 14.586 34.656 1 34.16 219 GLY A C 1
ATOM 1639 O O . GLY A 1 219 ? 3.363 15.656 35.25 1 34.16 219 GLY A O 1
ATOM 1640 N N . ASP A 1 220 ? 2.072 13.93 34.844 1 34.84 220 ASP A N 1
ATOM 1641 C CA . ASP A 1 220 ? 1.209 14.336 35.938 1 34.84 220 ASP A CA 1
ATOM 1642 C C . ASP A 1 220 ? 1.694 13.75 37.25 1 34.84 220 ASP A C 1
ATOM 1644 O O . ASP A 1 220 ? 1.032 13.898 38.281 1 34.84 220 ASP A O 1
ATOM 1648 N N . ASN A 1 221 ? 2.588 12.891 37.344 1 34.91 221 ASN A N 1
ATOM 1649 C CA . ASN A 1 221 ? 2.828 12.336 38.656 1 34.91 221 ASN A CA 1
ATOM 1650 C C . ASN A 1 221 ? 3.396 13.383 39.625 1 34.91 221 ASN A C 1
ATOM 1652 O O . ASN A 1 221 ? 3.793 13.055 40.75 1 34.91 221 ASN A O 1
ATOM 1656 N N . ASP A 1 222 ? 3.855 14.586 39.25 1 32.31 222 ASP A N 1
ATOM 1657 C CA . ASP A 1 222 ? 4.383 15.227 40.438 1 32.31 222 ASP A CA 1
ATOM 1658 C C . ASP A 1 222 ? 3.254 15.773 41.312 1 32.31 222 ASP A C 1
ATOM 1660 O O . ASP A 1 222 ? 3.504 16.484 42.281 1 32.31 222 ASP A O 1
ATOM 1664 N N . ALA A 1 223 ? 1.933 16.094 40.844 1 30.2 223 ALA A N 1
ATOM 1665 C CA . ALA A 1 223 ? 1.089 16.734 41.844 1 30.2 223 ALA A CA 1
ATOM 1666 C C . ALA A 1 223 ? 0.531 15.719 42.844 1 30.2 223 ALA A C 1
ATOM 1668 O O . ALA A 1 223 ? 0.42 14.531 42.531 1 30.2 223 ALA A O 1
ATOM 1669 N N . THR A 1 224 ? 0.193 16.047 44.219 1 30.42 224 THR A N 1
ATOM 1670 C CA . THR A 1 224 ? -0.204 15.445 45.469 1 30.42 224 THR A CA 1
ATOM 1671 C C . THR A 1 224 ? -1.531 14.711 45.344 1 30.42 224 THR A C 1
ATOM 1673 O O . THR A 1 224 ? -2.387 15.109 44.531 1 30.42 224 THR A O 1
ATOM 1676 N N . PRO A 1 225 ? -1.763 13.531 45.969 1 29.03 225 PRO A N 1
ATOM 1677 C CA . PRO A 1 225 ? -2.871 12.578 46 1 29.03 225 PRO A CA 1
ATOM 1678 C C . PRO A 1 225 ? -4.172 13.203 46.5 1 29.03 225 PRO A C 1
ATOM 1680 O O . PRO A 1 225 ? -4.297 13.539 47.688 1 29.03 225 PRO A O 1
ATOM 1683 N N . ARG A 1 226 ? -4.715 14.297 45.875 1 25.12 226 ARG A N 1
ATOM 1684 C CA . ARG A 1 226 ? -5.891 14.82 46.562 1 25.12 226 ARG A CA 1
ATOM 1685 C C . ARG A 1 226 ? -6.926 13.727 46.812 1 25.12 226 ARG A C 1
ATOM 1687 O O . ARG A 1 226 ? -6.934 12.719 46.094 1 25.12 226 ARG A O 1
ATOM 1694 N N . ASN A 1 227 ? -7.863 13.852 47.875 1 26 227 ASN A N 1
ATOM 1695 C CA . ASN A 1 227 ? -8.875 13.086 48.594 1 26 227 ASN A CA 1
ATOM 1696 C C . ASN A 1 227 ? -9.945 12.547 47.656 1 26 227 ASN A C 1
ATOM 1698 O O . ASN A 1 227 ? -10.266 13.18 46.625 1 26 227 ASN A O 1
ATOM 1702 N N . SER A 1 228 ? -10.344 11.211 47.812 1 23.78 228 SER A N 1
ATOM 1703 C CA . SER A 1 228 ? -11.109 10.133 47.188 1 23.78 228 SER A CA 1
ATOM 1704 C C . SER A 1 228 ? -12.586 10.477 47.125 1 23.78 228 SER A C 1
ATOM 1706 O O . SER A 1 228 ? -13.414 9.617 46.781 1 23.78 228 SER A O 1
ATOM 1708 N N . ALA A 1 229 ? -13.141 11.539 47.688 1 22.19 229 ALA A N 1
ATOM 1709 C CA . ALA A 1 229 ? -14.547 11.414 48.062 1 22.19 229 ALA A CA 1
ATOM 1710 C C . ALA A 1 229 ? -15.43 11.234 46.844 1 22.19 229 ALA A C 1
ATOM 1712 O O . ALA A 1 229 ? -16.312 10.375 46.812 1 22.19 229 ALA A O 1
ATOM 1713 N N . ASP A 1 230 ? -15.82 12.375 46.188 1 20.33 230 ASP A N 1
ATOM 1714 C CA . ASP A 1 230 ? -17.172 12.5 45.688 1 20.33 230 ASP A CA 1
ATOM 1715 C C . ASP A 1 230 ? -17.375 11.656 44.406 1 20.33 230 ASP A C 1
ATOM 1717 O O . ASP A 1 230 ? -16.875 12.008 43.344 1 20.33 230 ASP A O 1
ATOM 1721 N N . LYS A 1 231 ? -17.5 10.227 44.531 1 26.16 231 LYS A N 1
ATOM 1722 C CA . LYS A 1 231 ? -17.891 9.133 43.656 1 26.16 231 LYS A CA 1
ATOM 1723 C C . LYS A 1 231 ? -19.172 9.477 42.875 1 26.16 231 LYS A C 1
ATOM 1725 O O . LYS A 1 231 ? -19.562 8.742 41.969 1 26.16 231 LYS A O 1
ATOM 1730 N N . VAL A 1 232 ? -20.203 9.953 43.438 1 20.64 232 VAL A N 1
ATOM 1731 C CA . VAL A 1 232 ? -21.562 9.523 43.094 1 20.64 232 VAL A CA 1
ATOM 1732 C C . VAL A 1 232 ? -21.969 10.086 41.75 1 20.64 232 VAL A C 1
ATOM 1734 O O . VAL A 1 232 ? -22.594 9.383 40.938 1 20.64 232 VAL A O 1
ATOM 1737 N N . ALA A 1 233 ? -22.25 11.367 41.594 1 21.19 233 ALA A N 1
ATOM 1738 C CA . ALA A 1 233 ? -23.594 11.766 41.156 1 21.19 233 ALA A CA 1
ATOM 1739 C C . ALA A 1 233 ? -23.797 11.453 39.688 1 21.19 233 ALA A C 1
ATOM 1741 O O . ALA A 1 233 ? -24.766 10.797 39.312 1 21.19 233 ALA A O 1
ATOM 1742 N N . ASN A 1 234 ? -23.844 12.562 38.781 1 21.67 234 ASN A N 1
ATOM 1743 C CA . ASN A 1 234 ? -24.812 12.812 37.719 1 21.67 234 ASN A CA 1
ATOM 1744 C C . ASN A 1 234 ? -24.5 12 36.469 1 21.67 234 ASN A C 1
ATOM 1746 O O . ASN A 1 234 ? -23.438 12.18 35.875 1 21.67 234 ASN A O 1
ATOM 1750 N N . GLY A 1 235 ? -25.016 10.711 36.25 1 26.14 235 GLY A N 1
ATOM 1751 C CA . GLY A 1 235 ? -25.156 9.594 35.344 1 26.14 235 GLY A CA 1
ATOM 1752 C C . GLY A 1 235 ? -25.609 10.023 33.938 1 26.14 235 GLY A C 1
ATOM 1753 O O . GLY A 1 235 ? -26.156 9.219 33.188 1 26.14 235 GLY A O 1
ATOM 1754 N N . GLY A 1 236 ? -25.75 11.297 33.562 1 22.97 236 GLY A N 1
ATOM 1755 C CA . GLY A 1 236 ? -26.609 11.664 32.438 1 22.97 236 GLY A CA 1
ATOM 1756 C C . GLY A 1 236 ? -26.25 10.961 31.141 1 22.97 236 GLY A C 1
ATOM 1757 O O . GLY A 1 236 ? -25.172 10.359 31.047 1 22.97 236 GLY A O 1
ATOM 1758 N N . LEU A 1 237 ? -27.188 11.133 29.953 1 24.11 237 LEU A N 1
ATOM 1759 C CA . LEU A 1 237 ? -27.656 10.641 28.672 1 24.11 237 LEU A CA 1
ATOM 1760 C C . LEU A 1 237 ? -26.531 10.656 27.641 1 24.11 237 LEU A C 1
ATOM 1762 O O . LEU A 1 237 ? -26.484 11.531 26.781 1 24.11 237 LEU A O 1
ATOM 1766 N N . SER A 1 238 ? -25.344 10.836 27.969 1 26.53 238 SER A N 1
ATOM 1767 C CA . SER A 1 238 ? -24.266 10.977 26.984 1 26.53 238 SER A CA 1
ATOM 1768 C C . SER A 1 238 ? -24.141 9.719 26.125 1 26.53 238 SER A C 1
ATOM 1770 O O . SER A 1 238 ? -23.094 9.055 26.172 1 26.53 238 SER A O 1
ATOM 1772 N N . THR A 1 239 ? -25.109 8.75 26.109 1 27.27 239 THR A N 1
ATOM 1773 C CA . THR A 1 239 ? -25.156 7.422 25.5 1 27.27 239 THR A CA 1
ATOM 1774 C C . THR A 1 239 ? -24.906 7.512 23.984 1 27.27 239 THR A C 1
ATOM 1776 O O . THR A 1 239 ? -24.203 6.676 23.422 1 27.27 239 THR A O 1
ATOM 1779 N N . LEU A 1 240 ? -25.828 8.156 23.203 1 27.86 240 LEU A N 1
ATOM 1780 C CA . LEU A 1 240 ? -26.312 7.793 21.875 1 27.86 240 LEU A CA 1
ATOM 1781 C C . LEU A 1 240 ? -25.234 8.016 20.828 1 27.86 240 LEU A C 1
ATOM 1783 O O . LEU A 1 240 ? -25.469 7.758 19.641 1 27.86 240 LEU A O 1
ATOM 1787 N N . ILE A 1 241 ? -24.5 9.141 20.938 1 29.22 241 ILE A N 1
ATOM 1788 C CA . ILE A 1 241 ? -23.719 9.422 19.734 1 29.22 241 ILE A CA 1
ATOM 1789 C C . ILE A 1 241 ? -22.688 8.312 19.516 1 29.22 241 ILE A C 1
ATOM 1791 O O . ILE A 1 241 ? -21.859 8.039 20.391 1 29.22 241 ILE A O 1
ATOM 1795 N N . GLY A 1 242 ? -23 7.289 18.906 1 32.41 242 GLY A N 1
ATOM 1796 C CA . GLY A 1 242 ? -22.172 6.191 18.438 1 32.41 242 GLY A CA 1
ATOM 1797 C C . GLY A 1 242 ? -20.719 6.57 18.266 1 32.41 242 GLY A C 1
ATOM 1798 O O . GLY A 1 242 ? -20.047 6.121 17.328 1 32.41 242 GLY A O 1
ATOM 1799 N N . SER A 1 243 ? -20.328 7.723 18.766 1 31.45 243 SER A N 1
ATOM 1800 C CA . SER A 1 243 ? -18.953 8.219 18.75 1 31.45 243 SER A CA 1
ATOM 1801 C C . SER A 1 243 ? -18 7.266 19.453 1 31.45 243 SER A C 1
ATOM 1803 O O . SER A 1 243 ? -18.234 6.91 20.625 1 31.45 243 SER A O 1
ATOM 1805 N N . MET A 1 244 ? -17.578 6.227 18.812 1 34.19 244 MET A 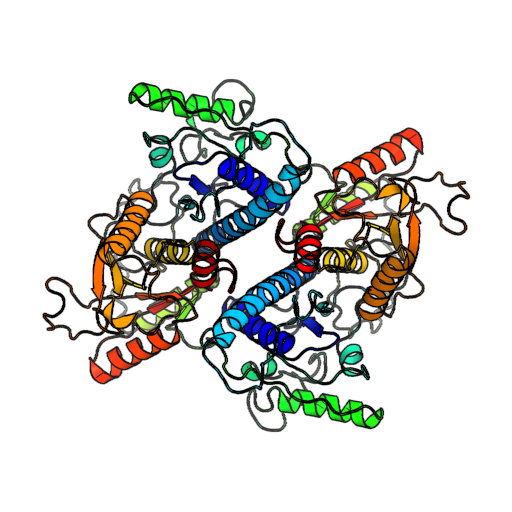N 1
ATOM 1806 C CA . MET A 1 244 ? -16.5 5.523 19.484 1 34.19 244 MET A CA 1
ATOM 1807 C C . MET A 1 244 ? -15.68 6.48 20.328 1 34.19 244 MET A C 1
ATOM 1809 O O . MET A 1 244 ? -15.375 7.594 19.906 1 34.19 244 MET A O 1
ATOM 1813 N N . PRO A 1 245 ? -15.609 6.254 21.594 1 36.91 245 PRO A N 1
ATOM 1814 C CA . PRO A 1 245 ? -14.742 7.074 22.438 1 36.91 245 PRO A CA 1
ATOM 1815 C C . PRO A 1 245 ? -13.305 7.16 21.906 1 36.91 245 PRO A C 1
ATOM 1817 O O . PRO A 1 245 ? -12.656 6.129 21.719 1 36.91 245 PRO A O 1
ATOM 1820 N N . ILE A 1 246 ? -13.055 7.945 20.875 1 42.97 246 ILE A N 1
ATOM 1821 C CA . ILE A 1 246 ? -11.648 8.273 20.641 1 42.97 246 ILE A CA 1
ATOM 1822 C C . ILE A 1 246 ? -10.961 8.531 21.984 1 42.97 246 ILE A C 1
ATOM 1824 O O . ILE A 1 246 ? -11.383 9.406 22.75 1 42.97 246 ILE A O 1
ATOM 1828 N N . PRO A 1 247 ? -10.281 7.648 22.469 1 43.72 247 PRO A N 1
ATOM 1829 C CA . PRO A 1 247 ? -9.625 8.062 23.703 1 43.72 247 PRO A CA 1
ATOM 1830 C C . PRO A 1 247 ? -9.117 9.5 23.656 1 43.72 247 PRO A C 1
ATOM 1832 O O . PRO A 1 247 ? -8.609 9.938 22.625 1 43.72 247 PRO A O 1
ATOM 1835 N N . PRO A 1 248 ? -9.648 10.43 24.469 1 44.91 248 PRO A N 1
ATOM 1836 C CA . PRO A 1 248 ? -9.32 11.852 24.562 1 44.91 248 PRO A CA 1
ATOM 1837 C C . PRO A 1 248 ? -7.836 12.133 24.344 1 44.91 248 PRO A C 1
ATOM 1839 O O . PRO A 1 248 ? -7.473 13.203 23.859 1 44.91 248 PRO A O 1
ATOM 1842 N N . SER A 1 249 ? -6.945 11.211 24.594 1 51.38 249 SER A N 1
ATOM 1843 C CA . SER A 1 249 ? -5.543 11.562 24.797 1 51.38 249 SER A CA 1
ATOM 1844 C C . SER A 1 249 ? -4.793 11.641 23.469 1 51.38 249 SER A C 1
ATOM 1846 O O . SER A 1 249 ? -3.629 12.047 23.438 1 51.38 249 SER A O 1
ATOM 1848 N N . SER A 1 250 ? -5.574 11.602 22.219 1 73.25 250 SER A N 1
ATOM 1849 C CA . SER A 1 250 ? -4.781 11.562 20.984 1 73.25 250 SER A CA 1
ATOM 1850 C C . SER A 1 250 ? -4.992 12.82 20.156 1 73.25 250 SER A C 1
ATOM 1852 O O . SER A 1 250 ? -4.422 12.961 19.062 1 73.25 250 SER A O 1
ATOM 1854 N N . LEU A 1 251 ? -5.625 13.773 20.828 1 89 251 LEU A N 1
ATOM 1855 C CA . LEU A 1 251 ? -5.93 15 20.078 1 89 251 LEU A CA 1
ATOM 1856 C C . LEU A 1 251 ? -5.332 16.219 20.781 1 89 251 LEU A C 1
ATOM 1858 O O . LEU A 1 251 ? -5.023 16.172 21.969 1 89 251 LEU A O 1
ATOM 1862 N N . TYR A 1 252 ? -5.109 17.234 20.094 1 93.56 252 TYR A N 1
ATOM 1863 C CA . TYR A 1 252 ? -4.383 18.391 20.578 1 93.56 252 TYR A CA 1
ATOM 1864 C C . TYR A 1 252 ? -5.238 19.656 20.484 1 93.56 252 TYR A C 1
ATOM 1866 O O . TYR A 1 252 ? -6.129 19.734 19.625 1 93.56 252 TYR A O 1
ATOM 1874 N N . SER A 1 253 ? -4.98 20.609 21.359 1 94.69 253 SER A N 1
ATOM 1875 C CA . SER A 1 253 ? -5.777 21.828 21.422 1 94.69 253 SER A CA 1
ATOM 1876 C C . SER A 1 253 ? -5.359 22.828 20.344 1 94.69 253 SER A C 1
ATOM 1878 O O . SER A 1 253 ? -6.195 23.547 19.797 1 94.69 253 SER A O 1
ATOM 1880 N N . SER A 1 254 ? -4.109 22.906 20.141 1 96.62 254 SER A N 1
ATOM 1881 C CA . SER A 1 254 ? -3.568 23.844 19.156 1 96.62 254 SER A CA 1
ATOM 1882 C C . SER A 1 254 ? -2.559 23.172 18.234 1 96.62 254 SER A C 1
ATOM 1884 O O . SER A 1 254 ? -1.426 22.906 18.641 1 96.62 254 SER A O 1
ATOM 1886 N N . VAL A 1 255 ? -2.994 22.938 17.016 1 97.56 255 VAL A N 1
ATOM 1887 C CA . VAL A 1 255 ? -2.189 22.203 16.047 1 97.56 255 VAL A CA 1
ATOM 1888 C C . VAL A 1 255 ? -1.773 23.125 14.906 1 97.56 255 VAL A C 1
ATOM 1890 O O . VAL A 1 255 ? -2.521 24.031 14.523 1 97.56 255 VAL A O 1
ATOM 1893 N N . CYS A 1 256 ? -0.584 23.016 14.438 1 97.88 256 CYS A N 1
ATOM 1894 C CA . CYS A 1 256 ? -0.16 23.766 13.266 1 97.88 256 CYS A CA 1
ATOM 1895 C C . CYS A 1 256 ? 0.428 22.844 12.203 1 97.88 256 CYS A C 1
ATOM 1897 O O . CYS A 1 256 ? 0.887 21.75 12.516 1 97.88 256 CYS A O 1
ATOM 1899 N N . VAL A 1 257 ? 0.275 23.203 10.977 1 97.62 257 VAL A N 1
ATOM 1900 C CA . VAL A 1 257 ? 0.815 22.516 9.812 1 97.62 257 VAL A CA 1
ATOM 1901 C C . VAL A 1 257 ? 1.3 23.547 8.789 1 97.62 257 VAL A C 1
ATOM 1903 O O . VAL A 1 257 ? 0.746 24.641 8.688 1 97.62 257 VAL A O 1
ATOM 1906 N N . GLY A 1 258 ? 2.381 23.25 8.102 1 94.44 258 GLY A N 1
ATOM 1907 C CA . GLY A 1 258 ? 2.932 24.141 7.094 1 94.44 258 GLY A CA 1
ATOM 1908 C C . GLY A 1 258 ? 3.236 23.438 5.785 1 94.44 258 GLY A C 1
ATOM 1909 O O . GLY A 1 258 ? 3.436 22.219 5.758 1 94.44 258 GLY A O 1
ATOM 1910 N N . GLY A 1 259 ? 3.271 24.25 4.73 1 89.69 259 GLY A N 1
ATOM 1911 C CA . GLY A 1 259 ? 3.629 23.734 3.42 1 89.69 259 GLY A CA 1
ATOM 1912 C C . GLY A 1 259 ? 3.514 24.766 2.318 1 89.69 259 GLY A C 1
ATOM 1913 O O . GLY A 1 259 ? 3.062 25.891 2.559 1 89.69 259 GLY A O 1
ATOM 1914 N N . THR A 1 260 ? 3.977 24.391 1.167 1 86 260 THR A N 1
ATOM 1915 C CA . THR A 1 260 ? 3.781 25.219 -0.014 1 86 260 THR A CA 1
ATOM 1916 C C . THR A 1 260 ? 2.355 25.078 -0.542 1 86 260 THR A C 1
ATOM 1918 O O . THR A 1 260 ? 1.743 26.078 -0.951 1 86 260 THR A O 1
ATOM 1921 N N . PHE A 1 261 ? 1.834 23.844 -0.46 1 88.25 261 PHE A N 1
ATOM 1922 C CA . PHE A 1 261 ? 0.484 23.5 -0.885 1 88.25 261 PHE A CA 1
ATOM 1923 C C . PHE A 1 261 ? 0.255 23.891 -2.34 1 88.25 261 PHE A C 1
ATOM 1925 O O . PHE A 1 261 ? -0.743 24.531 -2.666 1 88.25 261 PHE A O 1
ATOM 1932 N N . ASP A 1 262 ? 1.278 23.5 -3.092 1 79.5 262 ASP A N 1
ATOM 1933 C CA . ASP A 1 262 ? 1.213 23.781 -4.523 1 79.5 262 ASP A CA 1
ATOM 1934 C C . ASP A 1 262 ? 0.38 22.734 -5.254 1 79.5 262 ASP A C 1
ATOM 1936 O O . ASP A 1 262 ? 0.719 21.547 -5.242 1 79.5 262 ASP A O 1
ATOM 1940 N N . GLY A 1 263 ? -0.736 23.172 -5.895 1 74.69 263 GLY A N 1
ATOM 1941 C CA . GLY A 1 263 ? -1.548 22.312 -6.734 1 74.69 263 GLY A CA 1
ATOM 1942 C C . GLY A 1 263 ? -2.426 21.359 -5.938 1 74.69 263 GLY A C 1
ATOM 1943 O O . GLY A 1 263 ? -3.139 20.531 -6.516 1 74.69 263 GLY A O 1
ATOM 1944 N N . MET A 1 264 ? -2.408 21.312 -4.648 1 82.88 264 MET A N 1
ATOM 1945 C CA . MET A 1 264 ? -3.227 20.5 -3.748 1 82.88 264 MET A CA 1
ATOM 1946 C C . MET A 1 264 ? -3.229 19.047 -4.18 1 82.88 264 MET A C 1
ATOM 1948 O O . MET A 1 264 ? -4.289 18.438 -4.301 1 82.88 264 MET A O 1
ATOM 1952 N N . HIS A 1 265 ? -2.076 18.562 -4.469 1 79.88 265 HIS A N 1
ATOM 1953 C CA . HIS A 1 265 ? -2.006 17.141 -4.832 1 79.88 265 HIS A CA 1
ATOM 1954 C C . HIS A 1 265 ? -2.385 16.25 -3.656 1 79.88 265 HIS A C 1
ATOM 1956 O O . HIS A 1 265 ? -2.637 16.75 -2.555 1 79.88 265 HIS A O 1
ATOM 1962 N N . TYR A 1 266 ? -2.445 15.008 -3.861 1 83.19 266 TYR A N 1
ATOM 1963 C CA . TYR A 1 266 ? -3.049 14.109 -2.887 1 83.19 266 TYR A CA 1
ATOM 1964 C C . TYR A 1 266 ? -2.189 14.008 -1.632 1 83.19 266 TYR A C 1
ATOM 1966 O O . TYR A 1 266 ? -2.697 13.719 -0.545 1 83.19 266 TYR A O 1
ATOM 1974 N N . GLY A 1 267 ? -0.859 14.25 -1.776 1 84.69 267 GLY A N 1
ATOM 1975 C CA . GLY A 1 267 ? -0.025 14.352 -0.589 1 84.69 267 GLY A CA 1
ATOM 1976 C C . GLY A 1 267 ? -0.441 15.477 0.34 1 84.69 267 GLY A C 1
ATOM 1977 O O . GLY A 1 267 ? -0.471 15.305 1.56 1 84.69 267 GLY A O 1
ATOM 1978 N N . HIS A 1 268 ? -0.763 16.641 -0.244 1 88.44 268 HIS A N 1
ATOM 1979 C CA . HIS A 1 268 ? -1.235 17.781 0.54 1 88.44 268 HIS A CA 1
ATOM 1980 C C . HIS A 1 268 ? -2.58 17.469 1.193 1 88.44 268 HIS A C 1
ATOM 1982 O O . HIS A 1 268 ? -2.795 17.797 2.361 1 88.44 268 HIS A O 1
ATOM 1988 N N . ARG A 1 269 ? -3.391 16.875 0.457 1 91.25 269 ARG A N 1
ATOM 1989 C CA . ARG A 1 269 ? -4.715 16.547 0.973 1 91.25 269 ARG A CA 1
ATOM 1990 C C . ARG A 1 269 ? -4.625 15.57 2.139 1 91.25 269 ARG A C 1
ATOM 1992 O O . ARG A 1 269 ? -5.312 15.734 3.148 1 91.25 269 ARG A O 1
ATOM 1999 N N . LYS A 1 270 ? -3.748 14.578 1.948 1 91 270 LYS A N 1
ATOM 2000 C CA . LYS A 1 270 ? -3.521 13.641 3.045 1 91 270 LYS A CA 1
ATOM 2001 C C . LYS A 1 270 ? -2.979 14.352 4.277 1 91 270 LYS A C 1
ATOM 2003 O O . LYS A 1 270 ? -3.459 14.133 5.391 1 91 270 LYS A O 1
ATOM 2008 N N . LEU A 1 271 ? -2.061 15.211 4.066 1 93.06 271 LEU A N 1
ATOM 2009 C CA . LEU A 1 271 ? -1.438 15.953 5.16 1 93.06 271 LEU A CA 1
ATOM 2010 C C . LEU A 1 271 ? -2.475 16.766 5.918 1 93.06 271 LEU A C 1
ATOM 2012 O O . LEU A 1 271 ? -2.523 16.734 7.148 1 93.06 271 LEU A O 1
ATOM 2016 N N . LEU A 1 272 ? -3.275 17.469 5.23 1 95.44 272 LEU A N 1
ATOM 2017 C CA . LEU A 1 272 ? -4.293 18.312 5.844 1 95.44 272 LEU A CA 1
ATOM 2018 C C . LEU A 1 272 ? -5.352 17.469 6.547 1 95.44 272 LEU A C 1
ATOM 2020 O O . LEU A 1 272 ? -5.855 17.859 7.605 1 95.44 272 LEU A O 1
ATOM 2024 N N . THR A 1 273 ? -5.703 16.359 5.926 1 94.31 273 THR A N 1
ATOM 2025 C CA . THR A 1 273 ? -6.648 15.438 6.551 1 94.31 273 THR A CA 1
ATOM 2026 C C . THR A 1 273 ? -6.129 14.961 7.906 1 94.31 273 THR A C 1
ATOM 2028 O O . THR A 1 273 ? -6.871 14.945 8.891 1 94.31 273 THR A O 1
ATOM 2031 N N . LEU A 1 274 ? -4.875 14.641 7.957 1 93.38 274 LEU A N 1
ATOM 2032 C CA . LEU A 1 274 ? -4.273 14.164 9.195 1 93.38 274 LEU A CA 1
ATOM 2033 C C . LEU A 1 274 ? -4.168 15.297 10.211 1 93.38 274 LEU A C 1
ATOM 2035 O O . LEU A 1 274 ? -4.344 15.078 11.414 1 93.38 274 LEU A O 1
ATOM 2039 N N . ALA A 1 275 ? -3.92 16.5 9.734 1 96 275 ALA A N 1
ATOM 2040 C CA . ALA A 1 275 ? -3.875 17.641 10.625 1 96 275 ALA A CA 1
ATOM 2041 C C . ALA A 1 275 ? -5.234 17.891 11.281 1 96 275 ALA A C 1
ATOM 2043 O O . ALA A 1 275 ? -5.328 18.016 12.5 1 96 275 ALA A O 1
ATOM 2044 N N . ILE A 1 276 ? -6.215 17.875 10.477 1 95.44 276 ILE A N 1
ATOM 2045 C CA . ILE A 1 276 ? -7.574 18.125 10.953 1 95.44 276 ILE A CA 1
ATOM 2046 C C . ILE A 1 276 ? -7.977 17.047 11.953 1 95.44 276 ILE A C 1
ATOM 2048 O O . ILE A 1 276 ? -8.578 17.344 12.984 1 95.44 276 ILE A O 1
ATOM 2052 N N . SER A 1 277 ? -7.562 15.805 11.656 1 92.88 277 SER A N 1
ATOM 2053 C CA . SER A 1 277 ? -7.934 14.68 12.508 1 92.88 277 SER A CA 1
ATOM 2054 C C . SER A 1 277 ? -7.152 14.695 13.812 1 92.88 277 SER A C 1
ATOM 2056 O O . SER A 1 277 ? -7.422 13.898 14.711 1 92.88 277 SER A O 1
ATOM 2058 N N . SER A 1 278 ? -6.223 15.547 13.984 1 94.12 278 SER A N 1
ATOM 2059 C CA . SER A 1 278 ? -5.402 15.609 15.188 1 94.12 278 SER A CA 1
ATOM 2060 C C . SER A 1 278 ? -5.867 16.734 16.109 1 94.12 278 SER A C 1
ATOM 2062 O O . SER A 1 278 ? -5.352 16.875 17.219 1 94.12 278 SER A O 1
ATOM 2064 N N . VAL A 1 279 ? -6.855 17.5 15.711 1 95.19 279 VAL A N 1
ATOM 2065 C CA . VAL A 1 279 ? -7.344 18.656 16.469 1 95.19 279 VAL A CA 1
ATOM 2066 C C . VAL A 1 279 ? -8.508 18.219 17.359 1 95.19 279 VAL A C 1
ATOM 2068 O O . VAL A 1 279 ? -9.391 17.469 16.922 1 95.19 279 VAL A O 1
ATOM 2071 N N . GLN A 1 280 ? -8.461 18.656 18.609 1 92.19 280 GLN A N 1
ATOM 2072 C CA . GLN A 1 280 ? -9.602 18.422 19.5 1 92.19 280 GLN A CA 1
ATOM 2073 C C . GLN A 1 280 ? -10.891 18.984 18.891 1 92.19 280 GLN A C 1
ATOM 2075 O O . GLN A 1 280 ? -10.906 20.109 18.375 1 92.19 280 GLN A O 1
ATOM 2080 N N . PRO A 1 281 ? -11.867 18.094 19.125 1 88.5 281 PRO A N 1
ATOM 2081 C CA . PRO A 1 281 ? -13.141 18.594 18.609 1 88.5 281 PRO A CA 1
ATOM 2082 C C . PRO A 1 281 ? -13.703 19.75 19.438 1 88.5 281 PRO A C 1
ATOM 2084 O O . PRO A 1 281 ? -13.305 19.938 20.578 1 88.5 281 PRO A O 1
ATOM 2087 N N . ILE A 1 282 ? -14.453 20.719 19.016 1 85.25 282 ILE A N 1
ATOM 2088 C CA . ILE A 1 282 ? -15.234 21.766 19.656 1 85.25 282 ILE A CA 1
ATOM 2089 C C . ILE A 1 282 ? -14.359 22.984 19.891 1 85.25 282 ILE A C 1
ATOM 2091 O O . ILE A 1 282 ? -14.688 24.094 19.422 1 85.25 282 ILE A O 1
ATOM 2095 N N . ASN A 1 283 ? -13.078 22.641 20.641 1 90.25 283 ASN A N 1
ATOM 2096 C CA . ASN A 1 283 ? -12.359 23.859 21.016 1 90.25 283 ASN A CA 1
ATOM 2097 C C . ASN A 1 283 ? -10.953 23.891 20.406 1 90.25 283 ASN A C 1
ATOM 2099 O O . ASN A 1 283 ? -10.234 24.875 20.562 1 90.25 283 ASN A O 1
ATOM 2103 N N . GLY A 1 284 ? -10.57 22.828 19.797 1 95.06 284 GLY A N 1
ATOM 2104 C CA . GLY A 1 284 ? -9.25 22.828 19.188 1 95.06 284 GLY A CA 1
ATOM 2105 C C . GLY A 1 284 ? -9.133 23.734 17.984 1 95.06 284 GLY A C 1
ATOM 2106 O O . GLY A 1 284 ? -10.141 24.062 17.359 1 95.06 284 GLY A O 1
ATOM 2107 N N . ARG A 1 285 ? -7.898 24.188 17.75 1 96.06 285 ARG A N 1
ATOM 2108 C CA . ARG A 1 285 ? -7.676 25.062 16.609 1 96.06 285 ARG A CA 1
ATOM 2109 C C . ARG A 1 285 ? -6.543 24.547 15.734 1 96.06 285 ARG A C 1
ATOM 2111 O O . ARG A 1 285 ? -5.672 23.812 16.203 1 96.06 285 ARG A O 1
ATOM 2118 N N . LEU A 1 286 ? -6.574 24.938 14.461 1 97.44 286 LEU A N 1
ATOM 2119 C CA . LEU A 1 286 ? -5.574 24.531 13.469 1 97.44 286 LEU A CA 1
ATOM 2120 C C . LEU A 1 286 ? -5.012 25.766 12.75 1 97.44 286 LEU A C 1
ATOM 2122 O O . LEU A 1 286 ? -5.77 26.609 12.266 1 97.44 286 LEU A O 1
ATOM 2126 N N . LEU A 1 287 ? -3.727 25.906 12.812 1 97.94 287 LEU A N 1
ATOM 2127 C CA . LEU A 1 287 ? -3.051 26.922 12.016 1 97.94 287 LEU A CA 1
ATOM 2128 C C . LEU A 1 287 ? -2.379 26.297 10.797 1 97.94 287 LEU A C 1
ATOM 2130 O O . LEU A 1 287 ? -1.677 25.297 10.922 1 97.94 287 LEU A O 1
ATOM 2134 N N . ILE A 1 288 ? -2.621 26.859 9.648 1 97.75 288 ILE A N 1
ATOM 2135 C CA . ILE A 1 288 ? -2.004 26.406 8.406 1 97.75 288 ILE A CA 1
ATOM 2136 C C . ILE A 1 288 ? -1.083 27.5 7.859 1 97.75 288 ILE A C 1
ATOM 2138 O O . ILE A 1 288 ? -1.548 28.562 7.445 1 97.75 288 ILE A O 1
ATOM 2142 N N . GLY A 1 289 ? 0.225 27.219 7.867 1 96.81 289 GLY A N 1
ATOM 2143 C CA . GLY A 1 289 ? 1.199 28.125 7.266 1 96.81 289 GLY A CA 1
ATOM 2144 C C . GLY A 1 289 ? 1.452 27.828 5.797 1 96.81 289 GLY A C 1
ATOM 2145 O O . GLY A 1 289 ? 1.818 26.703 5.438 1 96.81 289 GLY A O 1
ATOM 2146 N N . ILE A 1 290 ? 1.287 28.781 4.977 1 94.88 290 ILE A N 1
ATOM 2147 C CA . ILE A 1 290 ? 1.536 28.656 3.545 1 94.88 290 ILE A CA 1
ATOM 2148 C C . ILE A 1 290 ? 2.762 29.484 3.158 1 94.88 290 ILE A C 1
ATOM 2150 O O . ILE A 1 290 ? 2.803 30.688 3.395 1 94.88 290 ILE A O 1
ATOM 2154 N N . THR A 1 291 ? 3.697 28.828 2.555 1 91.06 291 THR A N 1
ATOM 2155 C CA . THR A 1 291 ? 4.977 29.453 2.246 1 91.06 291 THR A CA 1
ATOM 2156 C C . THR A 1 291 ? 4.805 30.547 1.185 1 91.06 291 THR A C 1
ATOM 2158 O O . THR A 1 291 ? 4.152 30.328 0.163 1 91.06 291 THR A O 1
ATOM 2161 N N . ARG A 1 292 ? 5.414 31.641 1.459 1 89.75 292 ARG A N 1
ATOM 2162 C CA . ARG A 1 292 ? 5.375 32.719 0.493 1 89.75 292 ARG A CA 1
ATOM 2163 C C . ARG A 1 292 ? 6.293 32.438 -0.69 1 89.75 292 ARG A C 1
ATOM 2165 O O . ARG A 1 292 ? 7.242 31.672 -0.575 1 89.75 292 ARG A O 1
ATOM 2172 N N . ASP A 1 293 ? 6.121 33.094 -1.743 1 77.56 293 ASP A N 1
ATOM 2173 C CA . ASP A 1 293 ? 6.797 32.875 -3.018 1 77.56 293 ASP A CA 1
ATOM 2174 C C . ASP A 1 293 ? 8.297 33.125 -2.898 1 77.56 293 ASP A C 1
ATOM 2176 O O . ASP A 1 293 ? 9.102 32.438 -3.551 1 77.56 293 ASP A O 1
ATOM 2180 N N . GLU A 1 294 ? 8.648 34 -2.113 1 72.81 294 GLU A N 1
ATOM 2181 C CA . GLU A 1 294 ? 10.047 34.406 -1.983 1 72.81 294 GLU A CA 1
ATOM 2182 C C . GLU A 1 294 ? 10.898 33.219 -1.532 1 72.81 294 GLU A C 1
ATOM 2184 O O . GLU A 1 294 ? 12.094 33.156 -1.842 1 72.81 294 GLU A O 1
ATOM 2189 N N . MET A 1 295 ? 10.281 32.312 -0.969 1 71 295 MET A N 1
ATOM 2190 C CA . MET A 1 295 ? 10.992 31.156 -0.408 1 71 295 MET A CA 1
ATOM 2191 C C . MET A 1 295 ? 11.062 30.016 -1.419 1 71 295 MET A C 1
ATOM 2193 O O . MET A 1 295 ? 11.758 29.016 -1.193 1 71 295 MET A O 1
ATOM 2197 N N . LEU A 1 296 ? 10.352 30.141 -2.477 1 68.38 296 LEU A N 1
ATOM 2198 C CA . LEU A 1 296 ? 10.172 29.016 -3.387 1 68.38 296 LEU A CA 1
ATOM 2199 C C . LEU A 1 296 ? 11.102 29.141 -4.594 1 68.38 296 LEU A C 1
ATOM 2201 O O . LEU A 1 296 ? 11.047 28.312 -5.504 1 68.38 296 LEU A O 1
ATOM 2205 N N . THR A 1 297 ? 11.852 30.078 -4.531 1 59.16 297 THR A N 1
ATOM 2206 C CA . THR A 1 297 ? 12.68 30.344 -5.699 1 59.16 297 THR A CA 1
ATOM 2207 C C . THR A 1 297 ? 13.641 29.188 -5.969 1 59.16 297 THR A C 1
ATOM 2209 O O . THR A 1 297 ? 14.047 28.953 -7.109 1 59.16 297 THR A O 1
ATOM 2212 N N . LYS A 1 298 ? 13.836 28.422 -5.004 1 54.31 298 LYS A N 1
ATOM 2213 C CA . LYS A 1 298 ? 14.852 27.375 -5.168 1 54.31 298 LYS A CA 1
ATOM 2214 C C . LYS A 1 298 ? 14.211 26.047 -5.559 1 54.31 298 LYS A C 1
ATOM 2216 O O . LYS A 1 298 ? 14.914 25.094 -5.902 1 54.31 298 LYS A O 1
ATOM 2221 N N . LYS A 1 299 ? 12.914 26.047 -5.645 1 56.34 299 LYS A N 1
ATOM 2222 C CA . LYS A 1 299 ? 12.289 24.75 -5.934 1 56.34 299 LYS A CA 1
ATOM 2223 C C . LYS A 1 299 ? 12.242 24.484 -7.438 1 56.34 299 LYS A C 1
ATOM 2225 O O . LYS A 1 299 ? 12.203 25.422 -8.234 1 56.34 299 LYS A O 1
ATOM 2230 N N . ALA A 1 300 ? 12.469 23.266 -7.855 1 46.78 300 ALA A N 1
ATOM 2231 C CA . ALA A 1 300 ? 12.359 22.875 -9.258 1 46.78 300 ALA A CA 1
ATOM 2232 C C . ALA A 1 300 ? 10.992 23.234 -9.828 1 46.78 300 ALA A C 1
ATOM 2234 O O . ALA A 1 300 ? 9.961 22.969 -9.203 1 46.78 300 ALA A O 1
ATOM 2235 N N . PHE A 1 301 ? 10.945 23.859 -10.992 1 50.72 301 PHE A N 1
ATOM 2236 C CA . PHE A 1 301 ? 9.773 24.297 -11.742 1 50.72 301 PHE A CA 1
ATOM 2237 C C . PHE A 1 301 ? 8.984 25.328 -10.953 1 50.72 301 PHE A C 1
ATOM 2239 O O . PHE A 1 301 ? 7.75 25.297 -10.93 1 50.72 301 PHE A O 1
ATOM 2246 N N . ALA A 1 302 ? 9.672 26.109 -10.25 1 52.72 302 ALA A N 1
ATOM 2247 C CA . ALA A 1 302 ? 9.094 27.172 -9.438 1 52.72 302 ALA A CA 1
ATOM 2248 C C . ALA A 1 302 ? 8.117 28.016 -10.258 1 52.72 302 ALA A C 1
ATOM 2250 O O . ALA A 1 302 ? 7.129 28.516 -9.727 1 52.72 302 ALA A O 1
ATOM 2251 N N . ASP A 1 303 ? 8.336 28.047 -11.469 1 53.28 303 ASP A N 1
ATOM 2252 C CA . ASP A 1 303 ? 7.508 28.859 -12.352 1 53.28 303 ASP A CA 1
ATOM 2253 C C . ASP A 1 303 ? 6.105 28.266 -12.492 1 53.28 303 ASP A C 1
ATOM 2255 O O . ASP A 1 303 ? 5.172 28.953 -12.906 1 53.28 303 ASP A O 1
ATOM 2259 N N . ARG A 1 304 ? 6.047 27.109 -12.016 1 63.75 304 ARG A N 1
ATOM 2260 C CA . ARG A 1 304 ? 4.754 26.469 -12.234 1 63.75 304 ARG A CA 1
ATOM 2261 C C . ARG A 1 304 ? 3.977 26.359 -10.922 1 63.75 304 ARG A C 1
ATOM 2263 O O . ARG A 1 304 ? 2.932 25.719 -10.867 1 63.75 304 ARG A O 1
ATOM 2270 N N . ILE A 1 305 ? 4.5 27.141 -10.047 1 71.75 305 ILE A N 1
ATOM 2271 C CA . ILE A 1 305 ? 3.797 27.156 -8.766 1 71.75 305 ILE A CA 1
ATOM 2272 C C . ILE A 1 305 ? 2.697 28.219 -8.797 1 71.75 305 ILE A C 1
ATOM 2274 O O . ILE A 1 305 ? 2.949 29.375 -9.156 1 71.75 305 ILE A O 1
ATOM 2278 N N . PRO A 1 306 ? 1.466 27.875 -8.484 1 81.44 306 PRO A N 1
ATOM 2279 C CA . PRO A 1 306 ? 0.38 28.859 -8.43 1 81.44 306 PRO A CA 1
ATOM 2280 C C . PRO A 1 306 ? 0.663 30 -7.449 1 81.44 306 PRO A C 1
ATOM 2282 O O . PRO A 1 306 ? 1.534 29.875 -6.586 1 81.44 306 PRO A O 1
ATOM 2285 N N . SER A 1 307 ? 0.026 31.078 -7.645 1 87.94 307 SER A N 1
ATOM 2286 C CA . SER A 1 307 ? 0.202 32.219 -6.766 1 87.94 307 SER A CA 1
ATOM 2287 C C . SER A 1 307 ? -0.183 31.891 -5.328 1 87.94 307 SER A C 1
ATOM 2289 O O . SER A 1 307 ? -0.894 30.906 -5.086 1 87.94 307 SER A O 1
ATOM 2291 N N . LEU A 1 308 ? 0.338 32.656 -4.438 1 91.12 308 LEU A N 1
ATOM 2292 C CA . LEU A 1 308 ? 0.005 32.469 -3.025 1 91.12 308 LEU A CA 1
ATOM 2293 C C . LEU A 1 308 ? -1.505 32.5 -2.816 1 91.12 308 LEU A C 1
ATOM 2295 O O . LEU A 1 308 ? -2.049 31.688 -2.064 1 91.12 308 LEU A O 1
ATOM 2299 N N . GLU A 1 309 ? -2.146 33.406 -3.451 1 92.75 309 GLU A N 1
ATOM 2300 C CA . GLU A 1 309 ? -3.594 33.531 -3.328 1 92.75 309 GLU A CA 1
ATOM 2301 C C . GLU A 1 309 ? -4.305 32.281 -3.783 1 92.75 309 GLU A C 1
ATOM 2303 O O . GLU A 1 309 ? -5.234 31.797 -3.123 1 92.75 309 GLU A O 1
ATOM 2308 N N . ASP A 1 310 ? -3.826 31.734 -4.852 1 91.19 310 ASP A N 1
ATOM 2309 C CA . ASP A 1 310 ? -4.422 30.516 -5.383 1 91.19 310 ASP A CA 1
ATOM 2310 C C . ASP A 1 310 ? -4.191 29.328 -4.441 1 91.19 310 ASP A C 1
ATOM 2312 O O . ASP A 1 310 ? -5.066 28.484 -4.273 1 91.19 310 ASP A O 1
ATOM 2316 N N . ARG A 1 311 ? -3.043 29.328 -3.904 1 92.38 311 ARG A N 1
ATOM 2317 C CA . ARG A 1 311 ? -2.717 28.234 -2.988 1 92.38 311 ARG A CA 1
ATOM 2318 C C . ARG A 1 311 ? -3.561 28.328 -1.72 1 92.38 311 ARG A C 1
ATOM 2320 O O . ARG A 1 311 ? -4.082 27.312 -1.246 1 92.38 311 ARG A O 1
ATOM 2327 N N . ILE A 1 312 ? -3.734 29.547 -1.241 1 94.25 312 ILE A N 1
ATOM 2328 C CA . ILE A 1 312 ? -4.57 29.75 -0.063 1 94.25 312 ILE A CA 1
ATOM 2329 C C . ILE A 1 312 ? -6.012 29.344 -0.375 1 94.25 312 ILE A C 1
ATOM 2331 O O . ILE A 1 312 ? -6.652 28.656 0.414 1 94.25 312 ILE A O 1
ATOM 2335 N N . ALA A 1 313 ? -6.438 29.719 -1.514 1 94.06 313 ALA A N 1
ATOM 2336 C CA . ALA A 1 313 ? -7.801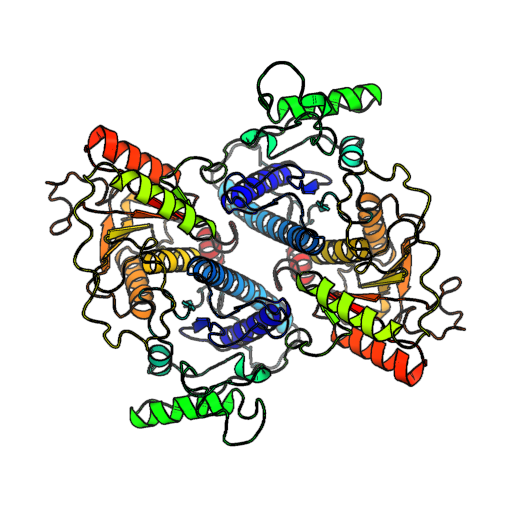 29.391 -1.923 1 94.06 313 ALA A CA 1
ATOM 2337 C C . ALA A 1 313 ? -7.996 27.875 -2.01 1 94.06 313 ALA A C 1
ATOM 2339 O O . ALA A 1 313 ? -9.039 27.359 -1.602 1 94.06 313 ALA A O 1
ATOM 2340 N N . GLY A 1 314 ? -7.039 27.219 -2.584 1 92.62 314 GLY A N 1
ATOM 2341 C CA . GLY A 1 314 ? -7.105 25.781 -2.684 1 92.62 314 GLY A CA 1
ATOM 2342 C C . GLY A 1 314 ? -7.188 25.094 -1.335 1 92.62 314 GLY A C 1
ATOM 2343 O O . GLY A 1 314 ? -7.988 24.172 -1.15 1 92.62 314 GLY A O 1
ATOM 2344 N N . VAL A 1 315 ? -6.375 25.562 -0.421 1 95.19 315 VAL A N 1
ATOM 2345 C CA . VAL A 1 315 ? -6.355 25 0.925 1 95.19 315 VAL A CA 1
ATOM 2346 C C . VAL A 1 315 ? -7.699 25.234 1.605 1 95.19 315 VAL A C 1
ATOM 2348 O O . VAL A 1 315 ? -8.281 24.312 2.188 1 95.19 315 VAL A O 1
ATOM 2351 N N . LEU A 1 316 ? -8.172 26.422 1.484 1 94.19 316 LEU A N 1
ATOM 2352 C CA . LEU A 1 316 ? -9.43 26.781 2.135 1 94.19 316 LEU A CA 1
ATOM 2353 C C . LEU A 1 316 ? -10.594 26 1.537 1 94.19 316 LEU A C 1
ATOM 2355 O O . LEU A 1 316 ? -11.5 25.578 2.262 1 94.19 316 LEU A O 1
ATOM 2359 N N . ASP A 1 317 ? -10.539 25.859 0.26 1 93.69 317 ASP A N 1
ATOM 2360 C CA . ASP A 1 317 ? -11.578 25.094 -0.404 1 93.69 317 ASP A CA 1
ATOM 2361 C C . ASP A 1 317 ? -11.594 23.656 0.093 1 93.69 317 ASP A C 1
ATOM 2363 O O . ASP A 1 317 ? -12.656 23.109 0.414 1 93.69 317 ASP A O 1
ATOM 2367 N N . PHE A 1 318 ? -10.469 23.078 0.107 1 94 318 PHE A N 1
ATOM 2368 C CA . PHE A 1 318 ? -10.359 21.688 0.561 1 94 318 PHE A CA 1
ATOM 2369 C C . PHE A 1 318 ? -10.852 21.547 1.997 1 94 318 PHE A C 1
ATOM 2371 O O . PHE A 1 318 ? -11.68 20.688 2.295 1 94 318 PHE A O 1
ATOM 2378 N N . ILE A 1 319 ? -10.375 22.422 2.896 1 94.5 319 ILE A N 1
ATOM 2379 C CA . ILE A 1 319 ? -10.695 22.328 4.316 1 94.5 319 ILE A CA 1
ATOM 2380 C C . ILE A 1 319 ? -12.18 22.641 4.527 1 94.5 319 ILE A C 1
ATOM 2382 O O . ILE A 1 319 ? -12.828 22.062 5.395 1 94.5 319 ILE A O 1
ATOM 2386 N N . GLY A 1 320 ? -12.664 23.641 3.791 1 92.38 320 GLY A N 1
ATOM 2387 C CA . GLY A 1 320 ? -14.078 23.984 3.885 1 92.38 320 GLY A CA 1
ATOM 2388 C C . GLY A 1 320 ? -15 22.812 3.588 1 92.38 320 GLY A C 1
ATOM 2389 O O . GLY A 1 320 ? -16.094 22.719 4.133 1 92.38 320 GLY A O 1
ATOM 2390 N N . ASN A 1 321 ? -14.523 21.953 2.777 1 92.06 321 ASN A N 1
ATOM 2391 C CA . ASN A 1 321 ? -15.32 20.781 2.432 1 92.06 321 ASN A CA 1
ATOM 2392 C C . ASN A 1 321 ? -15.062 19.625 3.393 1 92.06 321 ASN A C 1
ATOM 2394 O O . ASN A 1 321 ? -15.984 18.891 3.746 1 92.06 321 ASN A O 1
ATOM 2398 N N . LEU A 1 322 ? -13.852 19.438 3.785 1 92.75 322 LEU A N 1
ATOM 2399 C CA . LEU A 1 322 ? -13.477 18.328 4.641 1 92.75 322 LEU A CA 1
ATOM 2400 C C . LEU A 1 322 ? -13.969 18.531 6.07 1 92.75 322 LEU A C 1
ATOM 2402 O O . LEU A 1 322 ? -14.383 17.594 6.738 1 92.75 322 LEU A O 1
ATOM 2406 N N . ALA A 1 323 ? -13.867 19.797 6.527 1 93.06 323 ALA A N 1
ATOM 2407 C CA . ALA A 1 323 ? -14.188 20.109 7.914 1 93.06 323 ALA A CA 1
ATOM 2408 C C . ALA A 1 323 ? -14.961 21.422 8.016 1 93.06 323 ALA A C 1
ATOM 2410 O O . ALA A 1 323 ? -14.5 22.375 8.641 1 93.06 323 ALA A O 1
ATOM 2411 N N . PRO A 1 324 ? -16.156 21.438 7.543 1 90.25 324 PRO A N 1
ATOM 2412 C CA . PRO A 1 324 ? -16.938 22.672 7.555 1 90.25 324 PRO A CA 1
ATOM 2413 C C . PRO A 1 324 ? -17.219 23.188 8.961 1 90.25 324 PRO A C 1
ATOM 2415 O O . PRO A 1 324 ? -17.375 24.391 9.164 1 90.25 324 PRO A O 1
ATOM 2418 N N . GLY A 1 325 ? -17.188 22.359 9.922 1 90.38 325 GLY A N 1
ATOM 2419 C CA . GLY A 1 325 ? -17.469 22.75 11.297 1 90.38 325 GLY A CA 1
ATOM 2420 C C . GLY A 1 325 ? -16.297 23.438 11.961 1 90.38 325 GLY A C 1
ATOM 2421 O O . GLY A 1 325 ? -16.438 24 13.055 1 90.38 325 GLY A O 1
ATOM 2422 N N . MET A 1 326 ? -15.156 23.453 11.328 1 93 326 MET A N 1
ATOM 2423 C CA . MET A 1 326 ? -13.961 24.031 11.93 1 93 326 MET A CA 1
ATOM 2424 C C . MET A 1 326 ? -13.617 25.375 11.289 1 93 326 MET A C 1
ATOM 2426 O O . MET A 1 326 ? -12.578 25.953 11.586 1 93 326 MET A O 1
ATOM 2430 N N . LYS A 1 327 ? -14.445 25.891 10.516 1 88.75 327 LYS A N 1
ATOM 2431 C CA . LYS A 1 327 ? -14.148 27.062 9.703 1 88.75 327 LYS A CA 1
ATOM 2432 C C . LYS A 1 327 ? -13.641 28.219 10.57 1 88.75 327 LYS A C 1
ATOM 2434 O O . LYS A 1 327 ? -12.68 28.891 10.203 1 88.75 327 LYS A O 1
ATOM 2439 N N . ASN A 1 328 ? -14.203 28.391 11.719 1 91.44 328 ASN A N 1
ATOM 2440 C CA . ASN A 1 328 ? -13.844 29.531 12.57 1 91.44 328 ASN A CA 1
ATOM 2441 C C . ASN A 1 328 ? -12.641 29.203 13.453 1 91.44 328 ASN A C 1
ATOM 2443 O O . ASN A 1 328 ? -12.156 30.078 14.188 1 91.44 328 ASN A O 1
ATOM 2447 N N . ARG A 1 329 ? -12.172 27.984 13.414 1 95 329 ARG A N 1
ATOM 2448 C CA . ARG A 1 329 ? -11.07 27.562 14.266 1 95 329 ARG A CA 1
ATOM 2449 C C . ARG A 1 329 ? -9.836 27.219 13.438 1 95 329 ARG A C 1
ATOM 2451 O O . ARG A 1 329 ? -8.859 26.688 13.953 1 95 329 ARG A O 1
ATOM 2458 N N . ILE A 1 330 ? -9.906 27.516 12.141 1 95.62 330 ILE A N 1
ATOM 2459 C CA . ILE A 1 330 ? -8.766 27.312 11.25 1 95.62 330 ILE A CA 1
ATOM 2460 C C . ILE A 1 330 ? -8.258 28.656 10.742 1 95.62 330 ILE A C 1
ATOM 2462 O O . ILE A 1 330 ? -9.047 29.516 10.32 1 95.62 330 ILE A O 1
ATOM 2466 N N . ARG A 1 331 ? -7.016 28.906 10.836 1 94.5 331 ARG A N 1
ATOM 2467 C CA . ARG A 1 331 ? -6.387 30.125 10.328 1 94.5 331 ARG A CA 1
ATOM 2468 C C . ARG A 1 331 ? -5.285 29.797 9.328 1 94.5 331 ARG A C 1
ATOM 2470 O O . ARG A 1 331 ? -4.445 28.938 9.586 1 94.5 331 ARG A O 1
ATOM 2477 N N . CYS A 1 332 ? -5.336 30.391 8.195 1 95.06 332 CYS A N 1
ATOM 2478 C CA . CYS A 1 332 ? -4.293 30.281 7.184 1 95.06 332 CYS A CA 1
ATOM 2479 C C . CYS A 1 332 ? -3.402 31.516 7.18 1 95.06 332 CYS A C 1
ATOM 2481 O O . CYS A 1 332 ? -3.898 32.625 7.078 1 95.06 332 CYS A O 1
ATOM 2483 N N . VAL A 1 333 ? -2.123 31.359 7.301 1 95 333 VAL A N 1
ATOM 2484 C CA . VAL A 1 333 ? -1.221 32.5 7.352 1 95 333 VAL A CA 1
ATOM 2485 C C . VAL A 1 333 ? -0.063 32.281 6.379 1 95 333 VAL A C 1
ATOM 2487 O O . VAL A 1 333 ? 0.501 31.203 6.301 1 95 333 VAL A O 1
ATOM 2490 N N . PRO A 1 334 ? 0.198 33.281 5.602 1 94.56 334 PRO A N 1
ATOM 2491 C CA . PRO A 1 334 ? 1.433 33.219 4.816 1 94.56 334 PRO A CA 1
ATOM 2492 C C . PRO A 1 334 ? 2.688 33.25 5.684 1 94.56 334 PRO A C 1
ATOM 2494 O O . PRO A 1 334 ? 2.734 34.031 6.656 1 94.56 334 PRO A O 1
ATOM 2497 N N . ILE A 1 335 ? 3.584 32.438 5.406 1 93.94 335 ILE A N 1
ATOM 2498 C CA . ILE A 1 335 ? 4.805 32.438 6.203 1 93.94 335 ILE A CA 1
ATOM 2499 C C . ILE A 1 335 ? 6 32.812 5.32 1 93.94 335 ILE A C 1
ATOM 2501 O O . ILE A 1 335 ? 6.059 32.406 4.152 1 93.94 335 ILE A O 1
ATOM 2505 N N . SER A 1 336 ? 6.93 33.531 5.84 1 90.38 336 SER A N 1
ATOM 2506 C CA . SER A 1 336 ? 8.102 34 5.102 1 90.38 336 SER A CA 1
ATOM 2507 C C . SER A 1 336 ? 9.391 33.438 5.711 1 90.38 336 SER A C 1
ATOM 2509 O O . SER A 1 336 ? 10.484 33.812 5.285 1 90.38 336 SER A O 1
ATOM 2511 N N . ASP A 1 337 ? 9.266 32.688 6.707 1 88.69 337 ASP A N 1
ATOM 2512 C CA . ASP A 1 337 ? 10.422 32.031 7.336 1 88.69 337 ASP A CA 1
ATOM 2513 C C . ASP A 1 337 ? 10.188 30.531 7.512 1 88.69 337 ASP A C 1
ATOM 2515 O O . ASP A 1 337 ? 9.078 30.047 7.273 1 88.69 337 ASP A O 1
ATOM 2519 N N . GLU A 1 338 ? 11.141 29.875 7.977 1 87.81 338 GLU A N 1
ATOM 2520 C CA . GLU A 1 338 ? 11.141 28.422 8.016 1 87.81 338 GLU A CA 1
ATOM 2521 C C . GLU A 1 338 ? 10.211 27.891 9.102 1 87.81 338 GLU A C 1
ATOM 2523 O O . GLU A 1 338 ? 9.672 26.797 8.977 1 87.81 338 GLU A O 1
ATOM 2528 N N . TYR A 1 339 ? 10.008 28.688 10.156 1 93.38 339 TYR A N 1
ATOM 2529 C CA . TYR A 1 339 ? 9.305 28.156 11.312 1 93.38 339 TYR A CA 1
ATOM 2530 C C . TYR A 1 339 ? 7.887 28.703 11.391 1 93.38 339 TYR A C 1
ATOM 2532 O O . TYR A 1 339 ? 6.996 28.047 11.945 1 93.38 339 TYR A O 1
ATOM 2540 N N . GLY A 1 340 ? 7.711 29.938 10.875 1 94.31 340 GLY A N 1
ATOM 2541 C CA . GLY A 1 340 ? 6.398 30.547 10.984 1 94.31 340 GLY A CA 1
ATOM 2542 C C . GLY A 1 340 ? 6.031 30.922 12.406 1 94.31 340 GLY A C 1
ATOM 2543 O O . GLY A 1 340 ? 6.906 31.203 13.227 1 94.31 340 GLY A O 1
ATOM 2544 N N . PRO A 1 341 ? 4.816 30.969 12.719 1 95.62 341 PRO A N 1
ATOM 2545 C CA . PRO A 1 341 ? 4.312 31.406 14.023 1 95.62 341 PRO A CA 1
ATOM 2546 C C . PRO A 1 341 ? 4.867 30.594 15.188 1 95.62 341 PRO A C 1
ATOM 2548 O O . PRO A 1 341 ? 5.227 31.141 16.219 1 95.62 341 PRO A O 1
ATOM 2551 N N . PRO A 1 342 ? 5 29.234 15.07 1 96.62 342 PRO A N 1
ATOM 2552 C CA . PRO A 1 342 ? 5.539 28.484 16.203 1 96.62 342 PRO A CA 1
ATOM 2553 C C . PRO A 1 342 ? 6.973 28.875 16.547 1 96.62 342 PRO A C 1
ATOM 2555 O O . PRO A 1 342 ? 7.469 28.547 17.625 1 96.62 342 PRO A O 1
ATOM 2558 N N . GLY A 1 343 ? 7.637 29.484 15.625 1 96.12 343 GLY A N 1
ATOM 2559 C CA . GLY A 1 343 ? 9.008 29.891 15.859 1 96.12 343 GLY A CA 1
ATOM 2560 C C . GLY A 1 343 ? 9.125 31.328 16.328 1 96.12 343 GLY A C 1
ATOM 2561 O O . GLY A 1 343 ? 10.227 31.891 16.391 1 96.12 343 GLY A O 1
ATOM 2562 N N . GLN A 1 344 ? 8.07 31.984 16.656 1 95.25 344 GLN A N 1
ATOM 2563 C CA . GLN A 1 344 ? 8.078 33.375 17.094 1 95.25 344 GLN A CA 1
ATOM 2564 C C . GLN A 1 344 ? 8.078 33.469 18.625 1 95.25 344 GLN A C 1
ATOM 2566 O O . GLN A 1 344 ? 7.508 32.594 19.297 1 95.25 344 GLN A O 1
ATOM 2571 N N . PRO A 1 345 ? 8.68 34.531 19.156 1 93.62 345 PRO A N 1
ATOM 2572 C CA . PRO A 1 345 ? 8.547 34.781 20.594 1 93.62 345 PRO A CA 1
ATOM 2573 C C . PRO A 1 345 ? 7.105 35.062 21.016 1 93.62 345 PRO A C 1
ATOM 2575 O O . PRO A 1 345 ? 6.285 35.5 20.188 1 93.62 345 PRO A O 1
ATOM 2578 N N . LEU A 1 346 ? 6.84 34.812 22.312 1 91.19 346 LEU A N 1
ATOM 2579 C CA . LEU A 1 346 ? 5.484 34.969 22.828 1 91.19 346 LEU A CA 1
ATOM 2580 C C . LEU A 1 346 ? 4.984 36.406 22.656 1 91.19 346 LEU A C 1
ATOM 2582 O O . LEU A 1 346 ? 3.787 36.625 22.469 1 91.19 346 LEU A O 1
ATOM 2586 N N . ASP A 1 347 ? 5.875 37.406 22.656 1 87.56 347 ASP A N 1
ATOM 2587 C CA . ASP A 1 347 ? 5.508 38.812 22.594 1 87.56 347 ASP A CA 1
ATOM 2588 C C . ASP A 1 347 ? 5.691 39.344 21.188 1 87.56 347 ASP A C 1
ATOM 2590 O O . ASP A 1 347 ? 5.66 40.562 20.969 1 87.56 347 ASP A O 1
ATOM 2594 N N . SER A 1 348 ? 5.855 38.406 20.25 1 90.31 348 SER A N 1
ATOM 2595 C CA . SER A 1 348 ? 6.09 38.844 18.891 1 90.31 348 SER A CA 1
ATOM 2596 C C . SER A 1 348 ? 4.812 39.406 18.25 1 90.31 348 SER A C 1
ATOM 2598 O O . SER A 1 348 ? 3.723 38.875 18.5 1 90.31 348 SER A O 1
ATOM 2600 N N . ASP A 1 349 ? 4.93 40.469 17.359 1 89.69 349 ASP A N 1
ATOM 2601 C CA . ASP A 1 349 ? 3.795 41.062 16.656 1 89.69 349 ASP A CA 1
ATOM 2602 C C . ASP A 1 349 ? 3.861 40.781 15.156 1 89.69 349 ASP A C 1
ATOM 2604 O O . ASP A 1 349 ? 3.195 41.469 14.367 1 89.69 349 ASP A O 1
ATOM 2608 N N . VAL A 1 350 ? 4.688 39.844 14.797 1 89.44 350 VAL A N 1
ATOM 2609 C CA . VAL A 1 350 ? 4.848 39.5 13.391 1 89.44 350 VAL A CA 1
ATOM 2610 C C . VAL A 1 350 ? 3.533 38.938 12.844 1 89.44 350 VAL A C 1
ATOM 2612 O O . VAL A 1 350 ? 3.164 39.219 11.703 1 89.44 350 VAL A O 1
ATOM 2615 N N . TYR A 1 351 ? 2.893 38.125 13.656 1 92.06 351 TYR A N 1
ATOM 2616 C CA . TYR A 1 351 ? 1.576 37.594 13.32 1 92.06 351 TYR A CA 1
ATOM 2617 C C . TYR A 1 351 ? 0.524 38.062 14.32 1 92.06 351 TYR A C 1
ATOM 2619 O O . TYR A 1 351 ? 0.2 37.344 15.273 1 92.06 351 TYR A O 1
ATOM 2627 N N . PRO A 1 352 ? -0.045 39.219 13.992 1 88.44 352 PRO A N 1
ATOM 2628 C CA . PRO A 1 352 ? -0.978 39.812 14.953 1 88.44 352 PRO A CA 1
ATOM 2629 C C . PRO A 1 352 ? -2.189 38.906 15.227 1 88.44 352 PRO A C 1
ATOM 2631 O O . PRO A 1 352 ? -2.754 38.344 14.297 1 88.44 352 PRO A O 1
ATOM 2634 N N . GLY A 1 353 ? -2.477 38.781 16.484 1 86.69 353 GLY A N 1
ATOM 2635 C CA . GLY A 1 353 ? -3.668 38.062 16.891 1 86.69 353 GLY A CA 1
ATOM 2636 C C . GLY A 1 353 ? -3.426 36.562 17.062 1 86.69 353 GLY A C 1
ATOM 2637 O O . GLY A 1 353 ? -4.328 35.812 17.469 1 86.69 353 GLY A O 1
ATOM 2638 N N . LEU A 1 354 ? -2.207 36.156 16.766 1 90.56 354 LEU A N 1
ATOM 2639 C CA . LEU A 1 354 ? -1.896 34.75 16.906 1 90.56 354 LEU A CA 1
ATOM 2640 C C . LEU A 1 354 ? -1.042 34.5 18.141 1 90.56 354 LEU A C 1
ATOM 2642 O O . LEU A 1 354 ? -0.035 35.188 18.359 1 90.56 354 LEU A O 1
ATOM 2646 N N . LYS A 1 355 ? -1.488 33.625 18.953 1 89.19 355 LYS A N 1
ATOM 2647 C CA . LYS A 1 355 ? -0.737 33.219 20.141 1 89.19 355 LYS A CA 1
ATOM 2648 C C . LYS A 1 355 ? 0.131 32 19.844 1 89.19 355 LYS A C 1
ATOM 2650 O O . LYS A 1 355 ? -0.306 31.078 19.156 1 89.19 355 LYS A O 1
ATOM 2655 N N . ASN A 1 356 ? 1.344 32.062 20.281 1 94.69 356 ASN A N 1
ATOM 2656 C CA . ASN A 1 356 ? 2.248 30.938 20.125 1 94.69 356 ASN A CA 1
ATOM 2657 C C . ASN A 1 356 ? 2.051 29.906 21.234 1 94.69 356 ASN A C 1
ATOM 2659 O O . ASN A 1 356 ? 2.951 29.672 22.031 1 94.69 356 ASN A O 1
ATOM 2663 N N . ASP A 1 357 ? 0.958 29.281 21.344 1 94 357 ASP A N 1
ATOM 2664 C CA . ASP A 1 357 ? 0.609 28.25 22.312 1 94 357 ASP A CA 1
ATOM 2665 C C . ASP A 1 357 ? 0.34 26.906 21.641 1 94 357 ASP A C 1
ATOM 2667 O O . ASP A 1 357 ? -0.567 26.172 22.031 1 94 357 ASP A O 1
ATOM 2671 N N . PHE A 1 358 ? 1.082 26.625 20.625 1 96.31 358 PHE A N 1
ATOM 2672 C CA . PHE A 1 358 ? 0.902 25.406 19.859 1 96.31 358 PHE A CA 1
ATOM 2673 C C . PHE A 1 358 ? 1.352 24.188 20.656 1 96.31 358 PHE A C 1
ATOM 2675 O O . PHE A 1 358 ? 2.357 24.234 21.359 1 96.31 358 PHE A O 1
ATOM 2682 N N . ASP A 1 359 ? 0.615 23.062 20.438 1 94.69 359 ASP A N 1
ATOM 2683 C CA . ASP A 1 359 ? 0.906 21.781 21.078 1 94.69 359 ASP A CA 1
ATOM 2684 C C . ASP A 1 359 ? 1.646 20.844 20.125 1 94.69 359 ASP A C 1
ATOM 2686 O O . ASP A 1 359 ? 2.465 20.031 20.547 1 94.69 359 ASP A O 1
ATOM 2690 N N . ALA A 1 360 ? 1.239 20.953 18.891 1 96.69 360 ALA A N 1
ATOM 2691 C CA . ALA A 1 360 ? 1.694 19.906 17.969 1 96.69 360 ALA A CA 1
ATOM 2692 C C . ALA A 1 360 ? 1.904 20.484 16.562 1 96.69 360 ALA A C 1
ATOM 2694 O O . ALA A 1 360 ? 1.232 21.438 16.172 1 96.69 360 ALA A O 1
ATOM 2695 N N . LEU A 1 361 ? 2.834 19.953 15.891 1 97.62 361 LEU A N 1
ATOM 2696 C CA . LEU A 1 361 ? 3.137 20.219 14.492 1 97.62 361 LEU A CA 1
ATOM 2697 C C . LEU A 1 361 ? 2.963 18.969 13.633 1 97.62 361 LEU A C 1
ATOM 2699 O O . LEU A 1 361 ? 3.564 17.938 13.922 1 97.62 361 LEU A O 1
ATOM 2703 N N . VAL A 1 362 ? 2.096 19.047 12.641 1 96.56 362 VAL A N 1
ATOM 2704 C CA . VAL A 1 362 ? 1.909 17.938 11.711 1 96.56 362 VAL A CA 1
ATOM 2705 C C . VAL A 1 362 ? 2.838 18.109 10.508 1 96.56 362 VAL A C 1
ATOM 2707 O O . VAL A 1 362 ? 2.91 19.188 9.922 1 96.56 362 VAL A O 1
ATOM 2710 N N . LEU A 1 363 ? 3.568 17.109 10.172 1 94.25 363 LEU A N 1
ATOM 2711 C CA . LEU A 1 363 ? 4.516 17.203 9.062 1 94.25 363 LEU A CA 1
ATOM 2712 C C . LEU A 1 363 ? 4.758 15.828 8.445 1 94.25 363 LEU A C 1
ATOM 2714 O O . LEU A 1 363 ? 4.379 14.805 9.023 1 94.25 363 LEU A O 1
ATOM 2718 N N . SER A 1 364 ? 5.281 15.805 7.242 1 89.19 364 SER A N 1
ATOM 2719 C CA . SER A 1 364 ? 5.734 14.562 6.625 1 89.19 364 SER A CA 1
ATOM 2720 C C . SER A 1 364 ? 7.121 14.164 7.133 1 89.19 364 SER A C 1
ATOM 2722 O O . SER A 1 364 ? 7.855 15 7.66 1 89.19 364 SER A O 1
ATOM 2724 N N . HIS A 1 365 ? 7.43 12.914 6.949 1 87.75 365 HIS A N 1
ATOM 2725 C CA . HIS A 1 365 ? 8.727 12.453 7.434 1 87.75 365 HIS A CA 1
ATOM 2726 C C . HIS A 1 365 ? 9.867 13.148 6.695 1 87.75 365 HIS A C 1
ATOM 2728 O O . HIS A 1 365 ? 10.977 13.25 7.219 1 87.75 365 HIS A O 1
ATOM 2734 N N . GLU A 1 366 ? 9.625 13.703 5.562 1 82.56 366 GLU A N 1
ATOM 2735 C CA . GLU A 1 366 ? 10.633 14.422 4.789 1 82.56 366 GLU A CA 1
ATOM 2736 C C . GLU A 1 366 ? 11.039 15.719 5.477 1 82.56 366 GLU A C 1
ATOM 2738 O O . GLU A 1 366 ? 12.18 16.172 5.352 1 82.56 366 GLU A O 1
ATOM 2743 N N . THR A 1 367 ? 10.078 16.375 6.164 1 87.81 367 THR A N 1
ATOM 2744 C CA . THR A 1 367 ? 10.344 17.656 6.793 1 87.81 367 THR A CA 1
ATOM 2745 C C . THR A 1 367 ? 10.555 17.5 8.297 1 87.81 367 THR A C 1
ATOM 2747 O O . THR A 1 367 ? 10.578 18.484 9.039 1 87.81 367 THR A O 1
ATOM 2750 N N . LEU A 1 368 ? 10.688 16.281 8.688 1 91 368 LEU A N 1
ATOM 2751 C CA . LEU A 1 368 ? 10.898 15.984 10.102 1 91 368 LEU A CA 1
ATOM 2752 C C . LEU A 1 368 ? 12.156 16.672 10.617 1 91 368 LEU A C 1
ATOM 2754 O O . LEU A 1 368 ? 12.172 17.203 11.734 1 91 368 LEU A O 1
ATOM 2758 N N . PRO A 1 369 ? 13.234 16.797 9.844 1 89.44 369 PRO A N 1
ATOM 2759 C CA . PRO A 1 369 ? 14.406 17.531 10.305 1 89.44 369 PRO A CA 1
ATOM 2760 C C . PRO A 1 369 ? 14.086 18.984 10.648 1 89.44 369 PRO A C 1
ATOM 2762 O O . PRO A 1 369 ? 14.586 19.531 11.633 1 89.44 369 PRO A O 1
ATOM 2765 N N . THR A 1 370 ? 13.281 19.562 9.828 1 91.81 370 THR A N 1
ATOM 2766 C CA . THR A 1 370 ? 12.867 20.938 10.078 1 91.81 370 THR A CA 1
ATOM 2767 C C . THR A 1 370 ? 12.078 21.031 11.383 1 91.81 370 THR A C 1
ATOM 2769 O O . THR A 1 370 ? 12.242 21.984 12.148 1 91.81 370 THR A O 1
ATOM 2772 N N . GLY A 1 371 ? 11.219 20.062 11.602 1 94.81 371 GLY A N 1
ATOM 2773 C CA . GLY A 1 371 ? 10.484 20 12.852 1 94.81 371 GLY A CA 1
ATOM 2774 C C . GLY A 1 371 ? 11.391 19.891 14.07 1 94.81 371 GLY A C 1
ATOM 2775 O O . GLY A 1 371 ? 11.164 20.562 15.078 1 94.81 371 GLY A O 1
ATOM 2776 N N . ARG A 1 372 ? 12.375 19.094 13.922 1 93.5 372 ARG A N 1
ATOM 2777 C CA . ARG A 1 372 ? 13.32 18.922 15.023 1 93.5 372 ARG A CA 1
ATOM 2778 C C . ARG A 1 372 ? 14.117 20.203 15.258 1 93.5 372 ARG A C 1
ATOM 2780 O O . ARG A 1 372 ? 14.367 20.578 16.406 1 93.5 372 ARG A O 1
ATOM 2787 N N . LYS A 1 373 ? 14.484 20.859 14.211 1 95.06 373 LYS A N 1
ATOM 2788 C CA . LYS A 1 373 ? 15.172 22.141 14.312 1 95.06 373 LYS A CA 1
ATOM 2789 C C . LYS A 1 373 ? 14.305 23.172 15.008 1 95.06 373 LYS A C 1
ATOM 2791 O O . LYS A 1 373 ? 14.781 23.938 15.859 1 95.06 373 LYS A O 1
ATOM 2796 N N . LEU A 1 374 ? 13.102 23.203 14.641 1 96.69 374 LEU A N 1
ATOM 2797 C CA . LEU A 1 374 ? 12.156 24.125 15.266 1 96.69 374 LEU A CA 1
ATOM 2798 C C . LEU A 1 374 ? 12.062 23.859 16.766 1 96.69 374 LEU A C 1
ATOM 2800 O O . LEU A 1 374 ? 12.102 24.812 17.562 1 96.69 374 LEU A O 1
ATOM 2804 N N . ASN A 1 375 ? 11.938 22.531 17.094 1 96 375 ASN A N 1
ATOM 2805 C CA . ASN A 1 375 ? 11.844 22.188 18.516 1 96 375 ASN A CA 1
ATOM 2806 C C . ASN A 1 375 ? 13.102 22.609 19.266 1 96 375 ASN A C 1
ATOM 2808 O O . ASN A 1 375 ? 13.023 23.094 20.406 1 96 375 ASN A O 1
ATOM 2812 N N . SER A 1 376 ? 14.242 22.391 18.656 1 95.75 376 SER A N 1
ATOM 2813 C CA . SER A 1 376 ? 15.484 22.844 19.266 1 95.75 376 SER A CA 1
ATOM 2814 C C . SER A 1 376 ? 15.5 24.344 19.438 1 95.75 376 SER A C 1
ATOM 2816 O O . SER A 1 376 ? 15.891 24.844 20.5 1 95.75 376 SER A O 1
ATOM 2818 N N . TYR A 1 377 ? 15.094 25.078 18.469 1 96.56 377 TYR A N 1
ATOM 2819 C CA . TYR A 1 377 ? 15.023 26.531 18.516 1 96.56 377 TYR A CA 1
ATOM 2820 C C . TYR A 1 377 ? 14.055 27 19.594 1 96.56 377 TYR A C 1
ATOM 2822 O O . TYR A 1 377 ? 14.367 27.906 20.359 1 96.56 377 TYR A O 1
ATOM 2830 N N . ARG A 1 378 ? 12.93 26.391 19.688 1 96.75 378 ARG A N 1
ATOM 2831 C CA . ARG A 1 378 ? 11.922 26.734 20.672 1 96.75 378 ARG A CA 1
ATOM 2832 C C . ARG A 1 378 ? 12.461 26.547 22.094 1 96.75 378 ARG A C 1
ATOM 2834 O O . ARG A 1 378 ? 12.266 27.422 22.953 1 96.75 378 ARG A O 1
ATOM 2841 N N . THR A 1 379 ? 13.164 25.453 22.266 1 96 379 THR A N 1
ATOM 2842 C CA . THR A 1 379 ? 13.625 25.125 23.609 1 96 379 THR A CA 1
ATOM 2843 C C . THR A 1 379 ? 14.867 25.938 23.969 1 96 379 THR A C 1
ATOM 2845 O O . THR A 1 379 ? 14.938 26.516 25.062 1 96 379 THR A O 1
ATOM 2848 N N . THR A 1 380 ? 15.766 26.125 23.078 1 96.75 380 THR A N 1
ATOM 2849 C CA . THR A 1 380 ? 17.078 26.688 23.406 1 96.75 380 THR A CA 1
ATOM 2850 C C . THR A 1 380 ? 17.062 28.219 23.234 1 96.75 380 THR A C 1
ATOM 2852 O O . THR A 1 380 ? 17.781 28.922 23.938 1 96.75 380 THR A O 1
ATOM 2855 N N . VAL A 1 381 ? 16.312 28.734 22.312 1 95.62 381 VAL A N 1
ATOM 2856 C CA . VAL A 1 381 ? 16.375 30.156 22 1 95.62 381 VAL A CA 1
ATOM 2857 C C . VAL A 1 381 ? 15.156 30.859 22.562 1 95.62 381 VAL A C 1
ATOM 2859 O O . VAL A 1 381 ? 15.281 31.922 23.188 1 95.62 381 VAL A O 1
ATOM 2862 N N . LEU A 1 382 ? 13.969 30.266 22.469 1 95.69 382 LEU A N 1
ATOM 2863 C CA . LEU A 1 382 ? 12.742 30.953 22.844 1 95.69 382 LEU A CA 1
ATOM 2864 C C . LEU A 1 382 ? 12.336 30.594 24.266 1 95.69 382 LEU A C 1
ATOM 2866 O O . LEU A 1 382 ? 11.5 31.266 24.875 1 95.69 382 LEU A O 1
ATOM 2870 N N . GLY A 1 383 ? 12.859 29.484 24.766 1 95.5 383 GLY A N 1
ATOM 2871 C CA . GLY A 1 383 ? 12.461 29.016 26.094 1 95.5 383 GLY A CA 1
ATOM 2872 C C . GLY A 1 383 ? 11.047 28.484 26.141 1 95.5 383 GLY A C 1
ATOM 2873 O O . GLY A 1 383 ? 10.352 28.625 27.141 1 95.5 383 GLY A O 1
ATOM 2874 N N . LEU A 1 384 ? 10.594 27.969 25.094 1 95.69 384 LEU A N 1
ATOM 2875 C CA . LEU A 1 384 ? 9.25 27.406 24.984 1 95.69 384 LEU A CA 1
ATOM 2876 C C . LEU A 1 384 ? 9.297 25.875 25 1 95.69 384 LEU A C 1
ATOM 2878 O O . LEU A 1 384 ? 10.359 25.281 24.797 1 95.69 384 LEU A O 1
ATOM 2882 N N . GLU A 1 385 ? 8.211 25.281 25.312 1 94.06 385 GLU A N 1
ATOM 2883 C CA . GLU A 1 385 ? 8.102 23.828 25.266 1 94.06 385 GLU A CA 1
ATOM 2884 C C . GLU A 1 385 ? 8.156 23.312 23.844 1 94.06 385 GLU A C 1
ATOM 2886 O O . GLU A 1 385 ? 7.602 23.922 22.922 1 94.06 385 GLU A O 1
ATOM 2891 N N . PRO A 1 386 ? 8.805 22.141 23.672 1 95.62 386 PRO A N 1
ATOM 2892 C CA . PRO A 1 386 ? 8.805 21.547 22.328 1 95.62 386 PRO A CA 1
ATOM 2893 C C . PRO A 1 386 ? 7.41 21.094 21.875 1 95.62 386 PRO A C 1
ATOM 2895 O O . PRO A 1 386 ? 6.559 20.797 22.719 1 95.62 386 PRO A O 1
ATOM 2898 N N . LEU A 1 387 ? 7.234 21.141 20.609 1 96.62 387 LEU A N 1
ATOM 2899 C CA . LEU A 1 387 ? 5.984 20.656 20.031 1 96.62 387 LEU A CA 1
ATOM 2900 C C . LEU A 1 387 ? 6.012 19.141 19.875 1 96.62 387 LEU A C 1
ATOM 2902 O O . LEU A 1 387 ? 7.078 18.547 19.703 1 96.62 387 LEU A O 1
ATOM 2906 N N . LYS A 1 388 ? 4.852 18.547 20.031 1 94.5 388 LYS A N 1
ATOM 2907 C CA . LYS A 1 388 ? 4.727 17.188 19.531 1 94.5 388 LYS A CA 1
ATOM 2908 C C . LYS A 1 388 ? 4.789 17.156 18 1 94.5 388 LYS A C 1
ATOM 2910 O O . LYS A 1 388 ? 4.07 17.891 17.328 1 94.5 388 LYS A O 1
ATOM 2915 N N . LEU A 1 389 ? 5.656 16.391 17.5 1 94.81 389 LEU A N 1
ATOM 2916 C CA . LEU A 1 389 ? 5.789 16.266 16.047 1 94.81 389 LEU A CA 1
ATOM 2917 C C . LEU A 1 389 ? 4.969 15.086 15.531 1 94.81 389 LEU A C 1
ATOM 2919 O O . LEU A 1 389 ? 5.359 13.922 15.703 1 94.81 389 LEU A O 1
ATOM 2923 N N . LEU A 1 390 ? 3.848 15.367 14.938 1 94.44 390 LEU A N 1
ATOM 2924 C CA . LEU A 1 390 ? 2.957 14.367 14.359 1 94.44 390 LEU A CA 1
ATOM 2925 C C . LEU A 1 390 ? 3.326 14.094 12.906 1 94.44 390 LEU A C 1
ATOM 2927 O O . LEU A 1 390 ? 2.979 14.867 12.016 1 94.44 390 LEU A O 1
ATOM 2931 N N . CYS A 1 391 ? 3.918 12.922 12.727 1 92 391 CYS A N 1
ATOM 2932 C CA . CYS A 1 391 ? 4.562 12.641 11.445 1 92 391 CYS A CA 1
ATOM 2933 C C . CYS A 1 391 ? 3.746 11.648 10.633 1 92 391 CYS A C 1
ATOM 2935 O O . CYS A 1 391 ? 3.172 10.711 11.18 1 92 391 CYS A O 1
ATOM 2937 N N . THR A 1 392 ? 3.658 11.898 9.32 1 90.12 392 THR A N 1
ATOM 2938 C CA . THR A 1 392 ? 3.068 10.945 8.391 1 90.12 392 THR A CA 1
ATOM 2939 C C . THR A 1 392 ? 4.086 10.523 7.336 1 90.12 392 THR A C 1
ATOM 2941 O O . THR A 1 392 ? 4.98 11.297 6.984 1 90.12 392 THR A O 1
ATOM 2944 N N . GLN A 1 393 ? 3.893 9.305 6.953 1 83.06 393 GLN A N 1
ATOM 2945 C CA . GLN A 1 393 ? 4.73 8.828 5.859 1 83.06 393 GLN A CA 1
ATOM 2946 C C . GLN A 1 393 ? 4.246 9.375 4.52 1 83.06 393 GLN A C 1
ATOM 2948 O O . GLN A 1 393 ? 3.047 9.383 4.238 1 83.06 393 GLN A O 1
ATOM 2953 N N . ARG A 1 394 ? 5.121 9.945 3.822 1 72.25 394 ARG A N 1
ATOM 2954 C CA . ARG A 1 394 ? 4.77 10.43 2.49 1 72.25 394 ARG A CA 1
ATOM 2955 C C . ARG A 1 394 ? 4.191 9.312 1.635 1 72.25 394 ARG A C 1
ATOM 2957 O O . ARG A 1 394 ? 4.68 8.18 1.671 1 72.25 394 ARG A O 1
ATOM 2964 N N . THR A 1 395 ? 2.922 9.648 1.146 1 56.12 395 THR A N 1
ATOM 2965 C CA . THR A 1 395 ? 2.281 8.695 0.247 1 56.12 395 THR A CA 1
ATOM 2966 C C . THR A 1 395 ? 3.072 8.562 -1.052 1 56.12 395 THR A C 1
ATOM 2968 O O . THR A 1 395 ? 3.412 9.562 -1.683 1 56.12 395 THR A O 1
ATOM 2971 N N . GLU A 1 396 ? 3.354 7.348 -1.529 1 50.91 396 GLU A N 1
ATOM 2972 C CA . GLU A 1 396 ? 4.016 6.898 -2.752 1 50.91 396 GLU A CA 1
ATOM 2973 C C . GLU A 1 396 ? 5.145 7.848 -3.145 1 50.91 396 GLU A C 1
ATOM 2975 O O . GLU A 1 396 ? 4.906 9.016 -3.459 1 50.91 396 GLU A O 1
ATOM 2980 N N . PRO A 1 397 ? 6.371 7.805 -2.568 1 42.81 397 PRO A N 1
ATOM 2981 C CA . PRO A 1 397 ? 7.496 8.703 -2.848 1 42.81 397 PRO A CA 1
ATOM 2982 C C . PRO A 1 397 ? 7.422 9.328 -4.238 1 42.81 397 PRO A C 1
ATOM 2984 O O . PRO A 1 397 ? 7.887 10.453 -4.438 1 42.81 397 PRO A O 1
ATOM 2987 N N . HIS A 1 398 ? 7.102 8.633 -5.277 1 43.81 398 HIS A N 1
ATOM 2988 C CA . HIS A 1 398 ? 7.41 9.141 -6.609 1 43.81 398 HIS A CA 1
ATOM 2989 C C . HIS A 1 398 ? 6.145 9.523 -7.363 1 43.81 398 HIS A C 1
ATOM 2991 O O . HIS A 1 398 ? 6.188 10.344 -8.281 1 43.81 398 HIS A O 1
ATOM 2997 N N . GLY A 1 399 ? 5.086 8.883 -7.266 1 39.94 399 GLY A N 1
ATOM 2998 C CA . GLY A 1 399 ? 3.99 9.148 -8.18 1 39.94 399 GLY A CA 1
ATOM 2999 C C . GLY A 1 399 ? 3.125 10.32 -7.75 1 39.94 399 GLY A C 1
ATOM 3000 O O . GLY A 1 399 ? 2.645 11.086 -8.586 1 39.94 399 GLY A O 1
ATOM 3001 N N . MET A 1 400 ? 2.865 10.484 -6.492 1 42.53 400 MET A N 1
ATOM 3002 C CA . MET A 1 400 ? 1.932 11.508 -6.031 1 42.53 400 MET A CA 1
ATOM 3003 C C . MET A 1 400 ? 2.656 12.82 -5.758 1 42.53 400 MET A C 1
ATOM 3005 O O . MET A 1 400 ? 2.131 13.695 -5.062 1 42.53 400 MET A O 1
ATOM 3009 N N . SER A 1 401 ? 3.83 12.961 -6.25 1 38.31 401 SER A N 1
ATOM 3010 C CA . SER A 1 401 ? 4.617 14.125 -5.855 1 38.31 401 SER A CA 1
ATOM 3011 C C . SER A 1 401 ? 4.352 15.312 -6.773 1 38.31 401 SER A C 1
ATOM 3013 O O . SER A 1 401 ? 3.814 15.148 -7.871 1 38.31 401 SER A O 1
ATOM 3015 N N . SER A 1 402 ? 4.43 16.422 -6.117 1 36.12 402 SER A N 1
ATOM 3016 C CA . SER A 1 402 ? 4.359 17.672 -6.871 1 36.12 402 SER A CA 1
ATOM 3017 C C . SER A 1 402 ? 5.188 17.594 -8.148 1 36.12 402 SER A C 1
ATOM 3019 O O . SER A 1 402 ? 4.773 18.109 -9.195 1 36.12 402 SER A O 1
ATOM 3021 N N . THR A 1 403 ? 6.223 16.906 -7.992 1 36.28 403 THR A N 1
ATOM 3022 C CA . THR A 1 403 ? 7.113 16.812 -9.141 1 36.28 403 THR A CA 1
ATOM 3023 C C . THR A 1 403 ? 6.465 16 -10.266 1 36.28 403 THR A C 1
ATOM 3025 O O . THR A 1 403 ? 6.539 16.375 -11.438 1 36.28 403 THR A O 1
ATOM 3028 N N . ALA A 1 404 ? 5.836 14.938 -9.844 1 42.38 404 ALA A N 1
ATOM 3029 C CA . ALA A 1 404 ? 5.152 14.117 -10.844 1 42.38 404 ALA A CA 1
ATOM 3030 C C . ALA A 1 404 ? 4.023 14.898 -11.508 1 42.38 404 ALA A C 1
ATOM 3032 O O . ALA A 1 404 ? 3.832 14.82 -12.719 1 42.38 404 ALA A O 1
ATOM 3033 N N . LEU A 1 405 ? 3.297 15.727 -10.758 1 40.62 405 LEU A N 1
ATOM 3034 C CA . LEU A 1 405 ? 2.201 16.547 -11.266 1 40.62 405 LEU A CA 1
ATOM 3035 C C . LEU A 1 405 ? 2.721 17.625 -12.211 1 40.62 405 LEU A C 1
ATOM 3037 O O . LEU A 1 405 ? 2.096 17.906 -13.234 1 40.62 405 LEU A O 1
ATOM 3041 N N . ARG A 1 406 ? 3.764 18.266 -11.766 1 39.22 406 ARG A N 1
ATOM 3042 C CA . ARG A 1 406 ? 4.332 19.312 -12.617 1 39.22 406 ARG A CA 1
ATOM 3043 C C . ARG A 1 406 ? 4.758 18.75 -13.969 1 39.22 406 ARG A C 1
ATOM 3045 O O . ARG A 1 406 ? 4.594 19.391 -15 1 39.22 406 ARG A O 1
ATOM 3052 N N . ARG A 1 407 ? 5.203 17.594 -14.023 1 40.09 407 ARG A N 1
ATOM 3053 C CA . ARG A 1 407 ? 5.629 16.922 -15.242 1 40.09 407 ARG A CA 1
ATOM 3054 C C . ARG A 1 407 ? 4.434 16.609 -16.141 1 40.09 407 ARG A C 1
ATOM 3056 O O . ARG A 1 407 ? 4.512 16.75 -17.359 1 40.09 407 ARG A O 1
ATOM 3063 N N . MET A 1 408 ? 3.475 16.156 -15.547 1 38.5 408 MET A N 1
ATOM 3064 C CA . MET A 1 408 ? 2.26 15.859 -16.297 1 38.5 408 MET A CA 1
ATOM 3065 C C . MET A 1 408 ? 1.687 17.125 -16.938 1 38.5 408 MET A C 1
ATOM 3067 O O . MET A 1 408 ? 1.101 17.062 -18.031 1 38.5 408 MET A O 1
ATOM 3071 N N . ARG A 1 409 ? 1.854 18.266 -16.25 1 39.09 409 ARG A N 1
ATOM 3072 C CA . ARG A 1 409 ? 1.355 19.516 -16.797 1 39.09 409 ARG A CA 1
ATOM 3073 C C . ARG A 1 409 ? 2.24 20 -17.938 1 39.09 409 ARG A C 1
ATOM 3075 O O . ARG A 1 409 ? 1.792 20.766 -18.797 1 39.09 409 ARG A O 1
ATOM 3082 N N . SER A 1 410 ? 3.506 19.672 -17.844 1 34 410 SER A N 1
ATOM 3083 C CA . SER A 1 410 ? 4.414 20.172 -18.875 1 34 410 SER A CA 1
ATOM 3084 C C . SER A 1 410 ? 4.258 19.375 -20.172 1 34 410 SER A C 1
ATOM 3086 O O . SER A 1 410 ? 4.699 19.812 -21.234 1 34 410 SER A O 1
ATOM 3088 N N . SER A 1 411 ? 3.77 18.109 -20.094 1 33.56 411 SER A N 1
ATOM 3089 C CA . SER A 1 411 ? 3.631 17.453 -21.391 1 33.56 411 SER A CA 1
ATOM 3090 C C . SER A 1 411 ? 2.293 17.797 -22.047 1 33.56 411 SER A C 1
ATOM 3092 O O . SER A 1 411 ? 1.271 17.875 -21.359 1 33.56 411 SER A O 1
ATOM 3094 N N . MET B 1 1 ? -14.164 -0.312 5.371 1 52.25 1 MET B N 1
ATOM 3095 C CA . MET B 1 1 ? -12.734 -0.434 5.664 1 52.25 1 MET B CA 1
ATOM 3096 C C . MET B 1 1 ? -12.227 -1.826 5.309 1 52.25 1 MET B C 1
ATOM 3098 O O . MET B 1 1 ? -12.883 -2.826 5.605 1 52.25 1 MET B O 1
ATOM 3102 N N . PR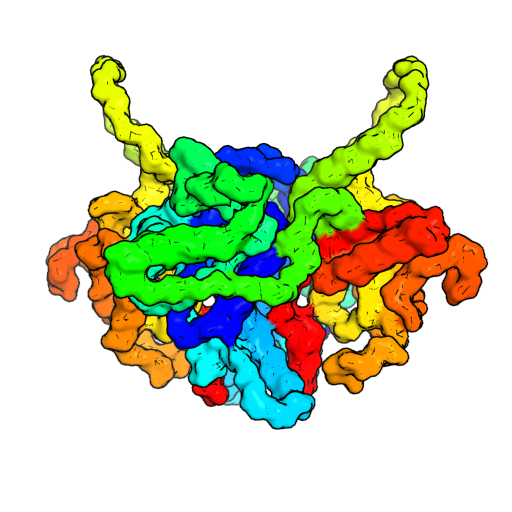O B 1 2 ? -11.234 -1.75 4.348 1 55.78 2 PRO B N 1
ATOM 3103 C CA . PRO B 1 2 ? -10.891 -3.047 3.76 1 55.78 2 PRO B CA 1
ATOM 3104 C C . PRO B 1 2 ? -10.148 -3.957 4.738 1 55.78 2 PRO B C 1
ATOM 3106 O O . PRO B 1 2 ? -9.023 -3.65 5.145 1 55.78 2 PRO B O 1
ATOM 3109 N N . HIS B 1 3 ? -10.859 -4.789 5.453 1 61.84 3 HIS B N 1
ATOM 3110 C CA . HIS B 1 3 ? -10.219 -5.797 6.293 1 61.84 3 HIS B CA 1
ATOM 3111 C C . HIS B 1 3 ? -9.875 -7.047 5.488 1 61.84 3 HIS B C 1
ATOM 3113 O O . HIS B 1 3 ? -9.164 -7.93 5.977 1 61.84 3 HIS B O 1
ATOM 3119 N N . SER B 1 4 ? -10.359 -6.973 4.332 1 73.06 4 SER B N 1
ATOM 3120 C CA . SER B 1 4 ? -10.133 -8.156 3.508 1 73.06 4 SER B CA 1
ATOM 3121 C C . SER B 1 4 ? -9.719 -7.77 2.09 1 73.06 4 SER B C 1
ATOM 3123 O O . SER B 1 4 ? -9.969 -6.645 1.65 1 73.06 4 SER B O 1
ATOM 3125 N N . THR B 1 5 ? -9.109 -8.703 1.494 1 78.88 5 THR B N 1
ATOM 3126 C CA . THR B 1 5 ? -8.727 -8.484 0.103 1 78.88 5 THR B CA 1
ATOM 3127 C C . THR B 1 5 ? -9.961 -8.305 -0.774 1 78.88 5 THR B C 1
ATOM 3129 O O . THR B 1 5 ? -9.961 -7.492 -1.702 1 78.88 5 THR B O 1
ATOM 3132 N N . SER B 1 6 ? -10.977 -9.023 -0.445 1 79.75 6 SER B N 1
ATOM 3133 C CA . SER B 1 6 ? -12.227 -8.883 -1.19 1 79.75 6 SER B CA 1
ATOM 3134 C C . SER B 1 6 ? -12.781 -7.469 -1.086 1 79.75 6 SER B C 1
ATOM 3136 O O . SER B 1 6 ? -13.211 -6.891 -2.086 1 79.75 6 SER B O 1
ATOM 3138 N N . ALA B 1 7 ? -12.734 -6.934 0.096 1 78.44 7 ALA B N 1
ATOM 3139 C CA . ALA B 1 7 ? -13.195 -5.562 0.31 1 78.44 7 ALA B CA 1
ATOM 3140 C C . ALA B 1 7 ? -12.328 -4.566 -0.458 1 78.44 7 ALA B C 1
ATOM 3142 O O . ALA B 1 7 ? -12.844 -3.584 -1.003 1 78.44 7 ALA B O 1
ATOM 3143 N N . ARG B 1 8 ? -11.07 -4.84 -0.519 1 81.75 8 ARG B N 1
ATOM 3144 C CA . ARG B 1 8 ? -10.164 -3.955 -1.243 1 81.75 8 ARG B CA 1
ATOM 3145 C C . ARG B 1 8 ? -10.461 -3.973 -2.738 1 81.75 8 ARG B C 1
ATOM 3147 O O . ARG B 1 8 ? -10.445 -2.928 -3.393 1 81.75 8 ARG B O 1
ATOM 3154 N N . ILE B 1 9 ? -10.727 -5.121 -3.221 1 82.69 9 ILE B N 1
ATOM 3155 C CA . ILE B 1 9 ? -11.062 -5.277 -4.629 1 82.69 9 ILE B CA 1
ATOM 3156 C C . ILE B 1 9 ? -12.367 -4.535 -4.934 1 82.69 9 ILE B C 1
ATOM 3158 O O . ILE B 1 9 ? -12.469 -3.836 -5.945 1 82.69 9 ILE B O 1
ATOM 3162 N N . ALA B 1 10 ? -13.32 -4.68 -4.074 1 83.38 10 ALA B N 1
ATOM 3163 C CA . ALA B 1 10 ? -14.594 -3.982 -4.234 1 83.38 10 ALA B CA 1
ATOM 3164 C C . ALA B 1 10 ? -14.398 -2.469 -4.184 1 83.38 10 ALA B C 1
ATOM 3166 O O . ALA B 1 10 ? -14.961 -1.738 -5.004 1 83.38 10 ALA B O 1
ATOM 3167 N N . ASN B 1 11 ? -13.633 -1.991 -3.252 1 85.19 11 ASN B N 1
ATOM 3168 C CA . ASN B 1 11 ? -13.367 -0.563 -3.102 1 85.19 11 ASN B CA 1
ATOM 3169 C C . ASN B 1 11 ? -12.68 0.014 -4.336 1 85.19 11 ASN B C 1
ATOM 3171 O O . ASN B 1 11 ? -12.992 1.129 -4.758 1 85.19 11 ASN B O 1
ATOM 3175 N N . GLU B 1 12 ? -11.805 -0.744 -4.797 1 83.69 12 GLU B N 1
ATOM 3176 C CA . GLU B 1 12 ? -11.109 -0.293 -6 1 83.69 12 GLU B CA 1
ATOM 3177 C C . GLU B 1 12 ? -12.07 -0.149 -7.176 1 83.69 12 GLU B C 1
ATOM 3179 O O . GLU B 1 12 ? -12.016 0.836 -7.914 1 83.69 12 GLU B O 1
ATOM 3184 N N . ALA B 1 13 ? -12.922 -1.137 -7.352 1 84.44 13 ALA B N 1
ATOM 3185 C CA . ALA B 1 13 ? -13.906 -1.088 -8.438 1 84.44 13 ALA B CA 1
ATOM 3186 C C . ALA B 1 13 ? -14.836 0.115 -8.281 1 84.44 13 ALA B C 1
ATOM 3188 O O . ALA B 1 13 ? -15.156 0.786 -9.258 1 84.44 13 ALA B O 1
ATOM 3189 N N . ILE B 1 14 ? -15.203 0.394 -7.082 1 89 14 ILE B N 1
ATOM 3190 C CA . ILE B 1 14 ? -16.078 1.528 -6.785 1 89 14 ILE B CA 1
ATOM 3191 C C . ILE B 1 14 ? -15.344 2.832 -7.113 1 89 14 ILE B C 1
ATOM 3193 O O . ILE B 1 14 ? -15.906 3.709 -7.777 1 89 14 ILE B O 1
ATOM 3197 N N . LEU B 1 15 ? -14.133 2.914 -6.652 1 88.19 15 LEU B N 1
ATOM 3198 C CA . LEU B 1 15 ? -13.352 4.129 -6.848 1 88.19 15 LEU B CA 1
ATOM 3199 C C . LEU B 1 15 ? -13.094 4.375 -8.328 1 88.19 15 LEU B C 1
ATOM 3201 O O . LEU B 1 15 ? -13.242 5.504 -8.812 1 88.19 15 LEU B O 1
ATOM 3205 N N . GLU B 1 16 ? -12.75 3.367 -9.039 1 84 16 GLU B N 1
ATOM 3206 C CA . GLU B 1 16 ? -12.5 3.5 -10.469 1 84 16 GLU B CA 1
ATOM 3207 C C . GLU B 1 16 ? -13.758 3.932 -11.219 1 84 16 GLU B C 1
ATOM 3209 O O . GLU B 1 16 ? -13.703 4.785 -12.102 1 84 16 GLU B O 1
ATOM 3214 N N . THR B 1 17 ? -14.875 3.346 -10.898 1 87.75 17 THR B N 1
ATOM 3215 C CA . THR B 1 17 ? -16.141 3.703 -11.508 1 87.75 17 THR B CA 1
ATOM 3216 C C . THR B 1 17 ? -16.5 5.164 -11.219 1 87.75 17 THR B C 1
ATOM 3218 O O . THR B 1 17 ? -16.875 5.906 -12.133 1 87.75 17 THR B O 1
ATOM 3221 N N . ALA B 1 18 ? -16.297 5.547 -9.984 1 90.56 18 ALA B N 1
ATOM 3222 C CA . ALA B 1 18 ? -16.609 6.918 -9.586 1 90.56 18 ALA B CA 1
ATOM 3223 C C . ALA B 1 18 ? -15.688 7.914 -10.281 1 90.56 18 ALA B C 1
ATOM 3225 O O . ALA B 1 18 ? -16.141 8.961 -10.75 1 90.56 18 ALA B O 1
ATOM 3226 N N . ILE B 1 19 ? -14.422 7.578 -10.352 1 85.19 19 ILE B N 1
ATOM 3227 C CA . ILE B 1 19 ? -13.438 8.453 -10.969 1 85.19 19 ILE B CA 1
ATOM 3228 C C . ILE B 1 19 ? -13.758 8.625 -12.453 1 85.19 19 ILE B C 1
ATOM 3230 O O . ILE B 1 19 ? -13.617 9.719 -13 1 85.19 19 ILE B O 1
ATOM 3234 N N . SER B 1 20 ? -14.219 7.625 -13.094 1 82.25 20 SER B N 1
ATOM 3235 C CA . SER B 1 20 ? -14.445 7.629 -14.539 1 82.25 20 SER B CA 1
ATOM 3236 C C . SER B 1 20 ? -15.57 8.586 -14.922 1 82.25 20 SER B C 1
ATOM 3238 O O . SER B 1 20 ? -15.625 9.062 -16.047 1 82.25 20 SER B O 1
ATOM 3240 N N . VAL B 1 21 ? -16.469 8.938 -14.008 1 86.94 21 VAL B N 1
ATOM 3241 C CA . VAL B 1 21 ? -17.625 9.742 -14.367 1 86.94 21 VAL B CA 1
ATOM 3242 C C . VAL B 1 21 ? -17.531 11.117 -13.703 1 86.94 21 VAL B C 1
ATOM 3244 O O . VAL B 1 21 ? -18.344 12.008 -13.984 1 86.94 21 VAL B O 1
ATOM 3247 N N . THR B 1 22 ? -16.562 11.25 -12.805 1 87.31 22 THR B N 1
ATOM 3248 C CA . THR B 1 22 ? -16.484 12.484 -12.039 1 87.31 22 THR B CA 1
ATOM 3249 C C . THR B 1 22 ? -15.883 13.609 -12.875 1 87.31 22 THR B C 1
ATOM 3251 O O . THR B 1 22 ? -14.812 13.445 -13.461 1 87.31 22 THR B O 1
ATOM 3254 N N . THR B 1 23 ? -16.578 14.742 -12.867 1 80.88 23 THR B N 1
ATOM 3255 C CA . THR B 1 23 ? -16.094 15.906 -13.602 1 80.88 23 THR B CA 1
ATOM 3256 C C . THR B 1 23 ? -15.672 17.016 -12.641 1 80.88 23 THR B C 1
ATOM 3258 O O . THR B 1 23 ? -14.852 17.859 -12.992 1 80.88 23 THR B O 1
ATOM 3261 N N . GLY B 1 24 ? -16.188 17.078 -11.555 1 84 24 GLY B N 1
ATOM 3262 C CA . GLY B 1 24 ? -15.859 18.094 -10.562 1 84 24 GLY B CA 1
ATOM 3263 C C . GLY B 1 24 ? -15.125 17.547 -9.359 1 84 24 GLY B C 1
ATOM 3264 O O . GLY B 1 24 ? -13.922 17.297 -9.414 1 84 24 GLY B O 1
ATOM 3265 N N . ARG B 1 25 ? -15.984 17.25 -8.344 1 89.69 25 ARG B N 1
ATOM 3266 C CA . ARG B 1 25 ? -15.414 16.797 -7.086 1 89.69 25 ARG B CA 1
ATOM 3267 C C . ARG B 1 25 ? -15.867 15.375 -6.766 1 89.69 25 ARG B C 1
ATOM 3269 O O . ARG B 1 25 ? -17.016 15.016 -7.012 1 89.69 25 ARG B O 1
ATOM 3276 N N . LEU B 1 26 ? -14.938 14.602 -6.34 1 92.62 26 LEU B N 1
ATOM 3277 C CA . LEU B 1 26 ? -15.242 13.266 -5.852 1 92.62 26 LEU B CA 1
ATOM 3278 C C . LEU B 1 26 ? -15.094 13.195 -4.332 1 92.62 26 LEU B C 1
ATOM 3280 O O . LEU B 1 26 ? -14.023 13.5 -3.795 1 92.62 26 LEU B O 1
ATOM 3284 N N . SER B 1 27 ? -16.188 12.883 -3.664 1 92.94 27 SER B N 1
ATOM 3285 C CA . SER B 1 27 ? -16.172 12.664 -2.223 1 92.94 27 SER B CA 1
ATOM 3286 C C . SER B 1 27 ? -16.188 11.172 -1.895 1 92.94 27 SER B C 1
ATOM 3288 O O . SER B 1 27 ? -17.094 10.453 -2.314 1 92.94 27 SER B O 1
ATOM 3290 N N . VAL B 1 28 ? -15.195 10.742 -1.171 1 92 28 VAL B N 1
ATOM 3291 C CA . VAL B 1 28 ? -15.133 9.344 -0.773 1 92 28 VAL B CA 1
ATOM 3292 C C . VAL B 1 28 ? -15.438 9.211 0.716 1 92 28 VAL B C 1
ATOM 3294 O O . VAL B 1 28 ? -14.719 9.75 1.556 1 92 28 VAL B O 1
ATOM 3297 N N . VAL B 1 29 ? -16.469 8.453 1.026 1 89 29 VAL B N 1
ATOM 3298 C CA . VAL B 1 29 ? -16.859 8.234 2.414 1 89 29 VAL B CA 1
ATOM 3299 C C . VAL B 1 29 ? -16.469 6.824 2.848 1 89 29 VAL B C 1
ATOM 3301 O O . VAL B 1 29 ? -16.891 5.84 2.238 1 89 29 VAL B O 1
ATOM 3304 N N . LEU B 1 30 ? -15.633 6.785 3.863 1 83.62 30 LEU B N 1
ATOM 3305 C CA . LEU B 1 30 ? -15.258 5.496 4.438 1 83.62 30 LEU B CA 1
ATOM 3306 C C . LEU B 1 30 ? -16.219 5.094 5.547 1 83.62 30 LEU B C 1
ATOM 3308 O O . LEU B 1 30 ? -16.312 5.773 6.57 1 83.62 30 LEU B O 1
ATOM 3312 N N . ARG B 1 31 ? -16.906 4.02 5.344 1 76 31 ARG B N 1
ATOM 3313 C CA . ARG B 1 31 ? -17.875 3.535 6.32 1 76 31 ARG B CA 1
ATOM 3314 C C . ARG B 1 31 ? -17.312 2.373 7.125 1 76 31 ARG B C 1
ATOM 3316 O O . ARG B 1 31 ? -16.625 1.511 6.578 1 76 31 ARG B O 1
ATOM 3323 N N . THR B 1 32 ? -17.438 2.566 8.516 1 64.19 32 THR B N 1
ATOM 3324 C CA . THR B 1 32 ? -16.984 1.489 9.391 1 64.19 32 THR B CA 1
ATOM 3325 C C . THR B 1 32 ? -18.156 0.568 9.75 1 64.19 32 THR B C 1
ATOM 3327 O O . THR B 1 32 ? -19.297 1.013 9.844 1 64.19 32 THR B O 1
ATOM 3330 N N . ASN B 1 33 ? -17.984 -0.696 9.766 1 53.5 33 ASN B N 1
ATOM 3331 C CA . ASN B 1 33 ? -19.047 -1.618 10.172 1 53.5 33 ASN B CA 1
ATOM 3332 C C . ASN B 1 33 ? -19.312 -1.549 11.672 1 53.5 33 ASN B C 1
ATOM 3334 O O . ASN B 1 33 ? -18.406 -1.772 12.477 1 53.5 33 ASN B O 1
ATOM 3338 N N . THR B 1 34 ? -20.016 -0.49 12.328 1 46.5 34 THR B N 1
ATOM 3339 C CA . THR B 1 34 ? -20.219 -0.279 13.758 1 46.5 34 THR B CA 1
ATOM 3340 C C . THR B 1 34 ? -20.797 -1.531 14.414 1 46.5 34 THR B C 1
ATOM 3342 O O . THR B 1 34 ? -20.672 -1.711 15.625 1 46.5 34 THR B O 1
ATOM 3345 N N . GLY B 1 35 ? -21.5 -2.365 13.883 1 42.84 35 GLY B N 1
ATOM 3346 C CA . GLY B 1 35 ? -22.422 -3.104 14.734 1 42.84 35 GLY B CA 1
ATOM 3347 C C . GLY B 1 35 ? -22.234 -4.605 14.648 1 42.84 35 GLY B C 1
ATOM 3348 O O . GLY B 1 35 ? -22.953 -5.363 15.312 1 42.84 35 GLY B O 1
ATOM 3349 N N . GLY B 1 36 ? -20.984 -5.266 14.156 1 43.47 36 GLY B N 1
ATOM 3350 C CA . GLY B 1 36 ? -21 -6.719 14.188 1 43.47 36 GLY B CA 1
ATOM 3351 C C . GLY B 1 36 ? -19.609 -7.328 14.016 1 43.47 36 GLY B C 1
ATOM 3352 O O . GLY B 1 36 ? -18.625 -6.605 13.914 1 43.47 36 GLY B O 1
ATOM 3353 N N . THR B 1 37 ? -19.25 -8.531 14.641 1 42.91 37 THR B N 1
ATOM 3354 C CA . THR B 1 37 ? -18.125 -9.438 14.398 1 42.91 37 THR B CA 1
ATOM 3355 C C . THR B 1 37 ? -17.953 -9.688 12.906 1 42.91 37 THR B C 1
ATOM 3357 O O . THR B 1 37 ? -18.922 -9.914 12.188 1 42.91 37 THR B O 1
ATOM 3360 N N . ASP B 1 38 ? -16.922 -9.086 12.438 1 42.81 38 ASP B N 1
ATOM 3361 C CA . ASP B 1 38 ? -16.672 -9.531 11.078 1 42.81 38 ASP B CA 1
ATOM 3362 C C . ASP B 1 38 ? -17 -11.008 10.914 1 42.81 38 ASP B C 1
ATOM 3364 O O . ASP B 1 38 ? -16.469 -11.859 11.625 1 42.81 38 ASP B O 1
ATOM 3368 N N . SER B 1 39 ? -18.203 -11.234 10.32 1 40.94 39 SER B N 1
ATOM 3369 C CA . SER B 1 39 ? -18.656 -12.617 10.25 1 40.94 39 SER B CA 1
ATOM 3370 C C . SER B 1 39 ? -17.578 -13.539 9.711 1 40.94 39 SER B C 1
ATOM 3372 O O . SER B 1 39 ? -17.625 -14.75 9.922 1 40.94 39 SER B O 1
ATOM 3374 N N . ILE B 1 40 ? -16.734 -12.961 9 1 38.22 40 ILE B N 1
ATOM 3375 C CA . ILE B 1 40 ? -15.703 -13.828 8.414 1 38.22 40 ILE B CA 1
ATOM 3376 C C . ILE B 1 40 ? -14.523 -13.945 9.375 1 38.22 40 ILE B C 1
ATOM 3378 O O . ILE B 1 40 ? -14.039 -15.055 9.633 1 38.22 40 ILE B O 1
ATOM 3382 N N . THR B 1 41 ? -14.125 -12.859 9.883 1 42.84 41 THR B N 1
ATOM 3383 C CA . THR B 1 41 ? -12.891 -12.914 10.648 1 42.84 41 THR B CA 1
ATOM 3384 C C . THR B 1 41 ? -13.188 -12.984 12.148 1 42.84 41 THR B C 1
ATOM 3386 O O . THR B 1 41 ? -12.297 -13.281 12.945 1 42.84 41 THR B O 1
ATOM 3389 N N . GLY B 1 42 ? -14.383 -12.867 12.477 1 43.16 42 GLY B N 1
ATOM 3390 C CA . GLY B 1 42 ? -14.773 -12.828 13.875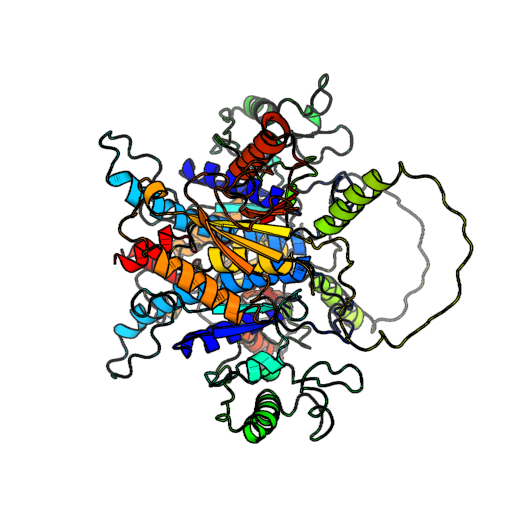 1 43.16 42 GLY B CA 1
ATOM 3391 C C . GLY B 1 42 ? -14.25 -11.617 14.617 1 43.16 42 GLY B C 1
ATOM 3392 O O . GLY B 1 42 ? -14.383 -11.523 15.836 1 43.16 42 GLY B O 1
ATOM 3393 N N . GLU B 1 43 ? -13.445 -10.852 13.938 1 45.75 43 GLU B N 1
ATOM 3394 C CA . GLU B 1 43 ? -12.867 -9.703 14.617 1 45.75 43 GLU B CA 1
ATOM 3395 C C . GLU B 1 43 ? -13.914 -8.625 14.875 1 45.75 43 GLU B C 1
ATOM 3397 O O . GLU B 1 43 ? -14.844 -8.453 14.086 1 45.75 43 GLU B O 1
ATOM 3402 N N . ASP B 1 44 ? -14.031 -8.211 16.062 1 45.97 44 ASP B N 1
ATOM 3403 C CA . ASP B 1 44 ? -14.875 -7.078 16.438 1 45.97 44 ASP B CA 1
ATOM 3404 C C . ASP B 1 44 ? -14.57 -5.867 15.547 1 45.97 44 ASP B C 1
ATOM 3406 O O . ASP B 1 44 ? -13.484 -5.297 15.617 1 45.97 44 ASP B O 1
ATOM 3410 N N . THR B 1 45 ? -15.227 -5.777 14.422 1 49.38 45 THR B N 1
ATOM 3411 C CA . THR B 1 45 ? -15.086 -4.703 13.445 1 49.38 45 THR B CA 1
ATOM 3412 C C . THR B 1 45 ? -15.609 -3.387 14.008 1 49.38 45 THR B C 1
ATOM 3414 O O . THR B 1 45 ? -15.672 -2.381 13.297 1 49.38 45 THR B O 1
ATOM 3417 N N . SER B 1 46 ? -16.156 -3.428 15.211 1 52.06 46 SER B N 1
ATOM 3418 C CA . SER B 1 46 ? -16.875 -2.287 15.766 1 52.06 46 SER B CA 1
ATOM 3419 C C . SER B 1 46 ? -15.922 -1.141 16.094 1 52.06 46 SER B C 1
ATOM 3421 O O . SER B 1 46 ? -16.328 0.022 16.125 1 52.06 46 SER B O 1
ATOM 3423 N N . ASN B 1 47 ? -14.531 -1.47 16.406 1 59.78 47 ASN B N 1
ATOM 3424 C CA . ASN B 1 47 ? -13.867 -0.27 16.891 1 59.78 47 ASN B CA 1
ATOM 3425 C C . ASN B 1 47 ? -12.633 0.068 16.062 1 59.78 47 ASN B C 1
ATOM 3427 O O . ASN B 1 47 ? -11.57 -0.525 16.25 1 59.78 47 ASN B O 1
ATOM 3431 N N . VAL B 1 48 ? -12.969 0.758 14.852 1 68.19 48 VAL B N 1
ATOM 3432 C CA . VAL B 1 48 ? -11.836 1.249 14.07 1 68.19 48 VAL B CA 1
ATOM 3433 C C . VAL B 1 48 ? -11.172 2.416 14.789 1 68.19 48 VAL B C 1
ATOM 3435 O O . VAL B 1 48 ? -11.852 3.354 15.227 1 68.19 48 VAL B O 1
ATOM 3438 N N . SER B 1 49 ? -9.953 2.268 15.039 1 76.88 49 SER B N 1
ATOM 3439 C CA . SER B 1 49 ? -9.188 3.314 15.711 1 76.88 49 SER B CA 1
ATOM 3440 C C . SER B 1 49 ? -8.945 4.504 14.789 1 76.88 49 SER B C 1
ATOM 3442 O O . SER B 1 49 ? -9.047 4.375 13.562 1 76.88 49 SER B O 1
ATOM 3444 N N . ILE B 1 50 ? -8.703 5.637 15.367 1 82.56 50 ILE B N 1
ATOM 3445 C CA . ILE B 1 50 ? -8.367 6.836 14.602 1 82.56 50 ILE B CA 1
ATOM 3446 C C . ILE B 1 50 ? -7.145 6.57 13.734 1 82.56 50 ILE B C 1
ATOM 3448 O O . ILE B 1 50 ? -7.055 7.074 12.609 1 82.56 50 ILE B O 1
ATOM 3452 N N . THR B 1 51 ? -6.219 5.793 14.281 1 83.12 51 THR B N 1
ATOM 3453 C CA . THR B 1 51 ? -5.008 5.441 13.547 1 83.12 51 THR B CA 1
ATOM 3454 C C . THR B 1 51 ? -5.348 4.664 12.281 1 83.12 51 THR B C 1
ATOM 3456 O O . THR B 1 51 ? -4.773 4.914 11.219 1 83.12 51 THR B O 1
ATOM 3459 N N . GLN B 1 52 ? -6.262 3.779 12.422 1 80.44 52 GLN B N 1
ATOM 3460 C CA . GLN B 1 52 ? -6.691 3.004 11.258 1 80.44 52 GLN B CA 1
ATOM 3461 C C . GLN B 1 52 ? -7.379 3.893 10.227 1 80.44 52 GLN B C 1
ATOM 3463 O O . GLN B 1 52 ? -7.164 3.738 9.023 1 80.44 52 GLN B O 1
ATOM 3468 N N . LEU B 1 53 ? -8.172 4.805 10.695 1 83.69 53 LEU B N 1
ATOM 3469 C CA . LEU B 1 53 ? -8.852 5.727 9.797 1 83.69 53 LEU B CA 1
ATOM 3470 C C . LEU B 1 53 ? -7.852 6.582 9.031 1 83.69 53 LEU B C 1
ATOM 3472 O O . LEU B 1 53 ? -7.996 6.785 7.824 1 83.69 53 LEU B O 1
ATOM 3476 N N . ARG B 1 54 ? -6.852 7.059 9.727 1 86.25 54 ARG B N 1
ATOM 3477 C CA . ARG B 1 54 ? -5.793 7.848 9.109 1 86.25 54 ARG B CA 1
ATOM 3478 C C . ARG B 1 54 ? -5.062 7.043 8.039 1 86.25 54 ARG B C 1
ATOM 3480 O O . ARG B 1 54 ? -4.805 7.551 6.941 1 86.25 54 ARG B O 1
ATOM 3487 N N . ARG B 1 55 ? -4.805 5.82 8.375 1 83.38 55 ARG B N 1
ATOM 3488 C CA . ARG B 1 55 ? -4.121 4.941 7.434 1 83.38 55 ARG B CA 1
ATOM 3489 C C . ARG B 1 55 ? -4.965 4.719 6.184 1 83.38 55 ARG B C 1
ATOM 3491 O O . ARG B 1 55 ? -4.453 4.793 5.062 1 83.38 55 ARG B O 1
ATOM 3498 N N . TYR B 1 56 ? -6.211 4.496 6.359 1 83.38 56 TYR B N 1
ATOM 3499 C CA . TYR B 1 56 ? -7.082 4.203 5.223 1 83.38 56 TYR B CA 1
ATOM 3500 C C . TYR B 1 56 ? -7.277 5.441 4.355 1 83.38 56 TYR B C 1
ATOM 3502 O O . TYR B 1 56 ? -7.41 5.336 3.135 1 83.38 56 TYR B O 1
ATOM 3510 N N . ALA B 1 57 ? -7.367 6.582 4.965 1 86.81 57 ALA B N 1
ATOM 3511 C CA . ALA B 1 57 ? -7.43 7.809 4.176 1 86.81 57 ALA B CA 1
ATOM 3512 C C . ALA B 1 57 ? -6.234 7.918 3.229 1 86.81 57 ALA B C 1
ATOM 3514 O O . ALA B 1 57 ? -6.398 8.227 2.047 1 86.81 57 ALA B O 1
ATOM 3515 N N . GLY B 1 58 ? -5.059 7.641 3.777 1 84.12 58 GLY B N 1
ATOM 3516 C CA . GLY B 1 58 ? -3.865 7.648 2.945 1 84.12 58 GLY B CA 1
ATOM 3517 C C . GLY B 1 58 ? -3.912 6.625 1.825 1 84.12 58 GLY B C 1
ATOM 3518 O O . GLY B 1 58 ? -3.49 6.906 0.702 1 84.12 58 GLY B O 1
ATOM 3519 N N . GLU B 1 59 ? -4.457 5.504 2.117 1 81.62 59 GLU B N 1
ATOM 3520 C CA . GLU B 1 59 ? -4.559 4.441 1.123 1 81.62 59 GLU B CA 1
ATOM 3521 C C . GLU B 1 59 ? -5.492 4.84 -0.017 1 81.62 59 GLU B C 1
ATOM 3523 O O . GLU B 1 59 ? -5.234 4.512 -1.178 1 81.62 59 GLU B O 1
ATOM 3528 N N . ILE B 1 60 ? -6.586 5.5 0.319 1 86.62 60 ILE B N 1
ATOM 3529 C CA . ILE B 1 60 ? -7.531 5.918 -0.708 1 86.62 60 ILE B CA 1
ATOM 3530 C C . ILE B 1 60 ? -6.863 6.918 -1.649 1 86.62 60 ILE B C 1
ATOM 3532 O O . ILE B 1 60 ? -7.039 6.848 -2.867 1 86.62 60 ILE B O 1
ATOM 3536 N N . TYR B 1 61 ? -6.129 7.84 -1.121 1 85 61 TYR B N 1
ATOM 3537 C CA . TYR B 1 61 ? -5.422 8.797 -1.966 1 85 61 TYR B CA 1
ATOM 3538 C C . TYR B 1 61 ? -4.422 8.086 -2.871 1 85 61 TYR B C 1
ATOM 3540 O O . TYR B 1 61 ? -4.258 8.453 -4.039 1 85 61 TYR B O 1
ATOM 3548 N N . SER B 1 62 ? -3.762 7.055 -2.291 1 78.12 62 SER B N 1
ATOM 3549 C CA . SER B 1 62 ? -2.832 6.273 -3.098 1 78.12 62 SER B CA 1
ATOM 3550 C C . SER B 1 62 ? -3.559 5.531 -4.215 1 78.12 62 SER B C 1
ATOM 3552 O O . SER B 1 62 ? -3.092 5.504 -5.355 1 78.12 62 SER B O 1
ATOM 3554 N N . MET B 1 63 ? -4.688 4.949 -3.859 1 78.44 63 MET B N 1
ATOM 3555 C CA . MET B 1 63 ? -5.488 4.227 -4.844 1 78.44 63 MET B CA 1
ATOM 3556 C C . MET B 1 63 ? -5.977 5.164 -5.945 1 78.44 63 MET B C 1
ATOM 3558 O O . MET B 1 63 ? -5.98 4.801 -7.121 1 78.44 63 MET B O 1
ATOM 3562 N N . ALA B 1 64 ? -6.422 6.301 -5.504 1 80 64 ALA B N 1
ATOM 3563 C CA . ALA B 1 64 ? -6.914 7.277 -6.473 1 80 64 ALA B CA 1
ATOM 3564 C C . ALA B 1 64 ? -5.805 7.711 -7.426 1 80 64 ALA B C 1
ATOM 3566 O O . ALA B 1 64 ? -6.047 7.922 -8.617 1 80 64 ALA B O 1
ATOM 3567 N N . TRP B 1 65 ? -4.652 7.828 -6.902 1 73.75 65 TRP B N 1
ATOM 3568 C CA . TRP B 1 65 ? -3.498 8.18 -7.727 1 73.75 65 TRP B CA 1
ATOM 3569 C C . TRP B 1 65 ? -3.213 7.094 -8.758 1 73.75 65 TRP B C 1
ATOM 3571 O O . TRP B 1 65 ? -3.027 7.387 -9.938 1 73.75 65 TRP B O 1
ATOM 3581 N N . ASP B 1 66 ? -3.219 5.887 -8.305 1 70.19 66 ASP B N 1
ATOM 3582 C CA . ASP B 1 66 ? -2.971 4.746 -9.18 1 70.19 66 ASP B CA 1
ATOM 3583 C C . ASP B 1 66 ? -4.043 4.645 -10.266 1 70.19 66 ASP B C 1
ATOM 3585 O O . ASP B 1 66 ? -3.736 4.352 -11.422 1 70.19 66 ASP B O 1
ATOM 3589 N N . ALA B 1 67 ? -5.23 4.82 -9.773 1 68.81 67 ALA B N 1
ATOM 3590 C CA . ALA B 1 67 ? -6.344 4.762 -10.719 1 68.81 67 ALA B CA 1
ATOM 3591 C C . ALA B 1 67 ? -6.219 5.848 -11.781 1 68.81 67 ALA B C 1
ATOM 3593 O O . ALA B 1 67 ? -6.516 5.613 -12.961 1 68.81 67 ALA B O 1
ATOM 3594 N N . ALA B 1 68 ? -5.727 6.984 -11.406 1 62.72 68 ALA B N 1
ATOM 3595 C CA . ALA B 1 68 ? -5.586 8.102 -12.336 1 62.72 68 ALA B CA 1
ATOM 3596 C C . ALA B 1 68 ? -4.457 7.852 -13.328 1 62.72 68 ALA B C 1
ATOM 3598 O O . ALA B 1 68 ? -4.555 8.242 -14.5 1 62.72 68 ALA B O 1
ATOM 3599 N N . LEU B 1 69 ? -3.396 7.172 -12.867 1 60.19 69 LEU B N 1
ATOM 3600 C CA . LEU B 1 69 ? -2.273 6.852 -13.742 1 60.19 69 LEU B CA 1
ATOM 3601 C C . LEU B 1 69 ? -2.654 5.766 -14.742 1 60.19 69 LEU B C 1
ATOM 3603 O O . LEU B 1 69 ? -2.193 5.781 -15.883 1 60.19 69 LEU B O 1
ATOM 3607 N N . GLY B 1 70 ? -3.445 4.816 -14.242 1 54.19 70 GLY B N 1
ATOM 3608 C CA . GLY B 1 70 ? -3.846 3.715 -15.102 1 54.19 70 GLY B CA 1
ATOM 3609 C C . GLY B 1 70 ? -4.848 4.121 -16.172 1 54.19 70 GLY B C 1
ATOM 3610 O O . GLY B 1 70 ? -4.844 3.57 -17.266 1 54.19 70 GLY B O 1
ATOM 3611 N N . LEU B 1 71 ? -5.762 4.949 -15.812 1 50.91 71 LEU B N 1
ATOM 3612 C CA . LEU B 1 71 ? -6.789 5.379 -16.75 1 50.91 71 LEU B CA 1
ATOM 3613 C C . LEU B 1 71 ? -6.168 6.125 -17.938 1 50.91 71 LEU B C 1
ATOM 3615 O O . LEU B 1 71 ? -6.688 6.074 -19.047 1 50.91 71 LEU B O 1
ATOM 3619 N N . ASP B 1 72 ? -5.086 6.738 -17.766 1 46.03 72 ASP B N 1
ATOM 3620 C CA . ASP B 1 72 ? -4.402 7.41 -18.859 1 46.03 72 ASP B CA 1
ATOM 3621 C C . ASP B 1 72 ? -3.848 6.395 -19.859 1 46.03 72 ASP B C 1
ATOM 3623 O O . ASP B 1 72 ? -3.857 6.637 -21.078 1 46.03 72 ASP B O 1
ATOM 3627 N N . GLU B 1 73 ? -3.594 5.281 -19.359 1 43.28 73 GLU B N 1
ATOM 3628 C CA . GLU B 1 73 ? -2.979 4.273 -20.219 1 43.28 73 GLU B CA 1
ATOM 3629 C C . GLU B 1 73 ? -4.02 3.584 -21.094 1 43.28 73 GLU B C 1
ATOM 3631 O O . GLU B 1 73 ? -3.725 3.201 -22.234 1 43.28 73 GLU B O 1
ATOM 3636 N N . ARG B 1 74 ? -5.188 3.32 -20.594 1 42.38 74 ARG B N 1
ATOM 3637 C CA . ARG B 1 74 ? -6.234 2.666 -21.375 1 42.38 74 ARG B CA 1
ATOM 3638 C C . ARG B 1 74 ? -6.648 3.521 -22.562 1 42.38 74 ARG B C 1
ATOM 3640 O O . ARG B 1 74 ? -7.059 2.994 -23.594 1 42.38 74 ARG B O 1
ATOM 3647 N N . GLU B 1 75 ? -6.625 4.801 -22.422 1 40.72 75 GLU B N 1
ATOM 3648 C CA . GLU B 1 75 ? -7.008 5.699 -23.5 1 40.72 75 GLU B CA 1
ATOM 3649 C C . GLU B 1 75 ? -6.047 5.586 -24.688 1 40.72 75 GLU B C 1
ATOM 3651 O O . GLU B 1 75 ? -6.465 5.656 -25.844 1 40.72 75 GLU B O 1
ATOM 3656 N N . ASP B 1 76 ? -4.859 5.555 -24.375 1 39.5 76 ASP B N 1
ATOM 3657 C CA . ASP B 1 76 ? -3.982 5.5 -25.547 1 39.5 76 ASP B CA 1
ATOM 3658 C C . ASP B 1 76 ? -4.203 4.211 -26.328 1 39.5 76 ASP B C 1
ATOM 3660 O O . ASP B 1 76 ? -4.02 4.188 -27.547 1 39.5 76 ASP B O 1
ATOM 3664 N N . ASN B 1 77 ? -4.637 3.258 -25.641 1 36.66 77 ASN B N 1
ATOM 3665 C CA . ASN B 1 77 ? -4.848 2.029 -26.406 1 36.66 77 ASN B CA 1
ATOM 3666 C C . ASN B 1 77 ? -6.168 2.064 -27.172 1 36.66 77 ASN B C 1
ATOM 3668 O O . ASN B 1 77 ? -6.305 1.412 -28.203 1 36.66 77 ASN B O 1
ATOM 3672 N N . SER B 1 78 ? -7.18 2.611 -26.609 1 35.38 78 SER B N 1
ATOM 3673 C CA . SER B 1 78 ? -8.445 2.643 -27.344 1 35.38 78 SER B CA 1
ATOM 3674 C C . SER B 1 78 ? -8.383 3.605 -28.516 1 35.38 78 SER B C 1
ATOM 3676 O O . SER B 1 78 ? -9.227 3.555 -29.406 1 35.38 78 SER B O 1
ATOM 3678 N N . SER B 1 79 ? -7.523 4.629 -28.438 1 36.31 79 SER B N 1
ATOM 3679 C CA . SER B 1 79 ? -7.582 5.488 -29.609 1 36.31 79 SER B CA 1
ATOM 3680 C C . SER B 1 79 ? -7.254 4.715 -30.891 1 36.31 79 SER B C 1
ATOM 3682 O O . SER B 1 79 ? -7.543 5.172 -32 1 36.31 79 SER B O 1
ATOM 3684 N N . GLU B 1 80 ? -6.387 3.689 -30.891 1 34.12 80 GLU B N 1
ATOM 3685 C CA . GLU B 1 80 ? -6.219 3.184 -32.25 1 34.12 80 GLU B CA 1
ATOM 3686 C C . GLU B 1 80 ? -7.48 2.479 -32.75 1 34.12 80 GLU B C 1
ATOM 3688 O O . GLU B 1 80 ? -7.723 2.389 -33.938 1 34.12 80 GLU B O 1
ATOM 3693 N N . ASN B 1 81 ? -8.086 1.527 -32 1 31.44 81 ASN B N 1
ATOM 3694 C CA . ASN B 1 81 ? -9.133 0.817 -32.75 1 31.44 81 ASN B CA 1
ATOM 3695 C C . ASN B 1 81 ? -10.422 1.624 -32.812 1 31.44 81 ASN B C 1
ATOM 3697 O O . ASN B 1 81 ? -11.391 1.216 -33.438 1 31.44 81 ASN B O 1
ATOM 3701 N N . ASN B 1 82 ? -11.109 2.061 -31.688 1 30.88 82 ASN B N 1
ATOM 3702 C CA . ASN B 1 82 ? -12.469 2.49 -31.969 1 30.88 82 ASN B CA 1
ATOM 3703 C C . ASN B 1 82 ? -12.492 3.82 -32.719 1 30.88 82 ASN B C 1
ATOM 3705 O O . ASN B 1 82 ? -12.016 4.832 -32.188 1 30.88 82 ASN B O 1
ATOM 3709 N N . LYS B 1 83 ? -12.695 3.926 -34.125 1 30.05 83 LYS B N 1
ATOM 3710 C CA . LYS B 1 83 ? -13.234 4.961 -34.969 1 30.05 83 LYS B CA 1
ATOM 3711 C C . LYS B 1 83 ? -14.32 5.77 -34.281 1 30.05 83 LYS B C 1
ATOM 3713 O O . LYS B 1 83 ? -14.773 6.793 -34.781 1 30.05 83 LYS B O 1
ATOM 3718 N N . SER B 1 84 ? -15.383 5.023 -33.75 1 28.61 84 SER B N 1
ATOM 3719 C CA . SER B 1 84 ? -16.5 5.891 -33.406 1 28.61 84 SER B CA 1
ATOM 3720 C C . SER B 1 84 ? -16.109 6.867 -32.312 1 28.61 84 SER B C 1
ATOM 3722 O O . SER B 1 84 ? -15.18 6.609 -31.531 1 28.61 84 SER B O 1
ATOM 3724 N N . GLY B 1 85 ? -16.453 8.18 -32.344 1 29.34 85 GLY B N 1
ATOM 3725 C CA . GLY B 1 85 ? -16.359 9.5 -31.734 1 29.34 85 GLY B CA 1
ATOM 3726 C C . GLY B 1 85 ? -16.328 9.461 -30.219 1 29.34 85 GLY B C 1
ATOM 3727 O O . GLY B 1 85 ? -16.188 10.492 -29.578 1 29.34 85 GLY B O 1
ATOM 3728 N N . GLU B 1 86 ? -17.266 8.602 -29.734 1 28.95 86 GLU B N 1
ATOM 3729 C CA . GLU B 1 86 ? -17.531 8.906 -28.328 1 28.95 86 GLU B CA 1
ATOM 3730 C C . GLU B 1 86 ? -16.312 8.617 -27.469 1 28.95 86 GLU B C 1
ATOM 3732 O O . GLU B 1 86 ? -15.898 7.461 -27.328 1 28.95 86 GLU B O 1
ATOM 3737 N N . SER B 1 87 ? -15.273 9.367 -27.719 1 30.72 87 SER B N 1
ATOM 3738 C CA . SER B 1 87 ? -14.055 9.477 -26.906 1 30.72 87 SER B CA 1
ATOM 3739 C C . SER B 1 87 ? -14.352 9.25 -25.438 1 30.72 87 SER B C 1
ATOM 3741 O O . SER B 1 87 ? -15.055 10.047 -24.797 1 30.72 87 SER B O 1
ATOM 3743 N N . ILE B 1 88 ? -14.789 8.156 -25.078 1 30.05 88 ILE B N 1
ATOM 3744 C CA . ILE B 1 88 ? -15.047 7.93 -23.672 1 30.05 88 ILE B CA 1
ATOM 3745 C C . ILE B 1 88 ? -14.039 8.695 -22.828 1 30.05 88 ILE B C 1
ATOM 3747 O O . ILE B 1 88 ? -12.977 9.094 -23.312 1 30.05 88 ILE B O 1
ATOM 3751 N N . LEU B 1 89 ? -14.32 8.547 -21.359 1 30.53 89 LEU B N 1
ATOM 3752 C CA . LEU B 1 89 ? -13.984 9.266 -20.141 1 30.53 89 LEU B CA 1
ATOM 3753 C C . LEU B 1 89 ? -12.477 9.281 -19.906 1 30.53 89 LEU B C 1
ATOM 3755 O O . LEU B 1 89 ? -11.844 8.227 -19.859 1 30.53 89 LEU B O 1
ATOM 3759 N N . ALA B 1 90 ? -11.742 10.055 -20.594 1 32.75 90 ALA B N 1
ATOM 3760 C CA . ALA B 1 90 ? -10.391 10.5 -20.234 1 32.75 90 ALA B CA 1
ATOM 3761 C C . ALA B 1 90 ? -10.203 10.508 -18.719 1 32.75 90 ALA B C 1
ATOM 3763 O O . ALA B 1 90 ? -10.969 11.148 -18 1 32.75 90 ALA B O 1
ATOM 3764 N N . GLY B 1 91 ? -10.023 9.484 -18.094 1 32.81 91 GLY B N 1
ATOM 3765 C CA . GLY B 1 91 ? -9.914 9.398 -16.641 1 32.81 91 GLY B CA 1
ATOM 3766 C C . GLY B 1 91 ? -9.18 10.578 -16.031 1 32.81 91 GLY B C 1
ATOM 3767 O O . GLY B 1 91 ? -8.453 11.297 -16.719 1 32.81 91 GLY B O 1
ATOM 3768 N N . PRO B 1 92 ? -9.695 11.148 -14.867 1 36.84 92 PRO B N 1
ATOM 3769 C CA . PRO B 1 92 ? -9.484 12.43 -14.195 1 36.84 92 PRO B CA 1
ATOM 3770 C C . PRO B 1 92 ? -8 12.773 -14.031 1 36.84 92 PRO B C 1
ATOM 3772 O O . PRO B 1 92 ? -7.652 13.938 -13.859 1 36.84 92 PRO B O 1
ATOM 3775 N N . ILE B 1 93 ? -7.148 11.867 -13.586 1 39.03 93 ILE B N 1
ATOM 3776 C CA . ILE B 1 93 ? -5.926 12.625 -13.344 1 39.03 93 ILE B CA 1
ATOM 3777 C C . ILE B 1 93 ? -5.613 13.492 -14.555 1 39.03 93 ILE B C 1
ATOM 3779 O O . ILE B 1 93 ? -5.293 14.68 -14.414 1 39.03 93 ILE B O 1
ATOM 3783 N N . THR B 1 94 ? -5.293 12.906 -15.883 1 39.03 94 THR B N 1
ATOM 3784 C CA . THR B 1 94 ? -4.789 13.781 -16.922 1 39.03 94 THR B CA 1
ATOM 3785 C C . THR B 1 94 ? -5.93 14.312 -17.781 1 39.03 94 THR B C 1
ATOM 3787 O O . THR B 1 94 ? -5.773 14.5 -19 1 39.03 94 THR B O 1
ATOM 3790 N N . ARG B 1 95 ? -7.109 14.156 -17.391 1 36.94 95 ARG B N 1
ATOM 3791 C CA . ARG B 1 95 ? -7.891 14.914 -18.359 1 36.94 95 ARG B CA 1
ATOM 3792 C C . ARG B 1 95 ? -7.527 16.391 -18.312 1 36.94 95 ARG B C 1
ATOM 3794 O O . ARG B 1 95 ? -7.762 17.078 -17.312 1 36.94 95 ARG B O 1
ATOM 3801 N N . GLY B 1 96 ? -6.855 16.766 -19.156 1 43.91 96 GLY B N 1
ATOM 3802 C CA . GLY B 1 96 ? -6.32 18.109 -19.375 1 43.91 96 GLY B CA 1
ATOM 3803 C C . GLY B 1 96 ? -5.176 18.453 -18.438 1 43.91 96 GLY B C 1
ATOM 3804 O O . GLY B 1 96 ? -4.922 19.625 -18.172 1 43.91 96 GLY B O 1
ATOM 3805 N N . GLY B 1 97 ? -4.609 17.281 -17.734 1 51.62 97 GLY B N 1
ATOM 3806 C CA . GLY B 1 97 ? -3.414 17.547 -16.953 1 51.62 97 GLY B CA 1
ATOM 3807 C C . GLY B 1 97 ? -3.711 17.891 -15.508 1 51.62 97 GLY B C 1
ATOM 3808 O O . GLY B 1 97 ? -2.812 18.281 -14.758 1 51.62 97 GLY B O 1
ATOM 3809 N N . ARG B 1 98 ? -5.164 17.781 -15.133 1 60.72 98 ARG B N 1
ATOM 3810 C CA . ARG B 1 98 ? -5.449 18.234 -13.773 1 60.72 98 ARG B CA 1
ATOM 3811 C C . ARG B 1 98 ? -5.832 17.062 -12.875 1 60.72 98 ARG B C 1
ATOM 3813 O O . ARG B 1 98 ? -6.5 16.125 -13.32 1 60.72 98 ARG B O 1
ATOM 3820 N N . LEU B 1 99 ? -5.371 17 -11.664 1 71.69 99 LEU B N 1
ATOM 3821 C CA . LEU B 1 99 ? -5.715 16.016 -10.641 1 71.69 99 LEU B CA 1
ATOM 3822 C C . LEU B 1 99 ? -7.164 16.188 -10.195 1 71.69 99 LEU B C 1
ATOM 3824 O O . LEU B 1 99 ? -7.645 17.312 -10.039 1 71.69 99 LEU B O 1
ATOM 3828 N N . LEU B 1 100 ? -7.883 15.07 -10.07 1 81.06 100 LEU B N 1
ATOM 3829 C CA . LEU B 1 100 ? -9.266 15.078 -9.609 1 81.06 100 LEU B CA 1
ATOM 3830 C C . LEU B 1 100 ? -9.367 15.703 -8.219 1 81.06 100 LEU B C 1
ATOM 3832 O O . LEU B 1 100 ? -8.523 15.453 -7.355 1 81.06 100 LEU B O 1
ATOM 3836 N N . ASP B 1 101 ? -10.336 16.562 -8.117 1 88.44 101 ASP B N 1
ATOM 3837 C CA . ASP B 1 101 ? -10.625 17.125 -6.801 1 88.44 101 ASP B CA 1
ATOM 3838 C C . ASP B 1 101 ? -11.234 16.062 -5.883 1 88.44 101 ASP B C 1
ATOM 3840 O O . ASP B 1 101 ? -12.445 15.828 -5.914 1 88.44 101 ASP B O 1
ATOM 3844 N N . LEU B 1 102 ? -10.359 15.445 -5.117 1 90.94 102 LEU B N 1
ATOM 3845 C CA . LEU B 1 102 ? -10.734 14.305 -4.289 1 90.94 102 LEU B CA 1
ATOM 3846 C C . LEU B 1 102 ? -10.688 14.672 -2.809 1 90.94 102 LEU B C 1
ATOM 3848 O O . LEU B 1 102 ? -9.719 15.273 -2.342 1 90.94 102 LEU B O 1
ATOM 3852 N N . ILE B 1 103 ? -11.766 14.359 -2.096 1 93.25 103 ILE B N 1
ATOM 3853 C CA . ILE B 1 103 ? -11.812 14.516 -0.646 1 93.25 103 ILE B CA 1
ATOM 3854 C C . ILE B 1 103 ? -12.234 13.195 0.002 1 93.25 103 ILE B C 1
ATOM 3856 O O . ILE B 1 103 ? -13.234 12.594 -0.396 1 93.25 103 ILE B O 1
ATOM 3860 N N . VAL B 1 104 ? -11.461 12.727 0.966 1 91.75 104 VAL B N 1
ATOM 3861 C CA . VAL B 1 104 ? -11.75 11.484 1.677 1 91.75 104 VAL B CA 1
ATOM 3862 C C . VAL B 1 104 ? -12.336 11.805 3.051 1 91.75 104 VAL B C 1
ATOM 3864 O O . VAL B 1 104 ? -11.75 12.562 3.824 1 91.75 104 VAL B O 1
ATOM 3867 N N . TYR B 1 105 ? -13.531 11.188 3.285 1 87 105 TYR B N 1
ATOM 3868 C CA . TYR B 1 105 ? -14.258 11.375 4.535 1 87 105 TYR B CA 1
ATOM 3869 C C . TYR B 1 105 ? -14.289 10.086 5.344 1 87 105 TYR B C 1
ATOM 3871 O O . TYR B 1 105 ? -15.258 9.32 5.266 1 87 105 TYR B O 1
ATOM 3879 N N . PRO B 1 106 ? -13.289 9.906 6.168 1 76.56 106 PRO B N 1
ATOM 3880 C CA . PRO B 1 106 ? -13.469 8.766 7.062 1 76.56 106 PRO B CA 1
ATOM 3881 C C . PRO B 1 106 ? -14.539 9 8.125 1 76.56 106 PRO B C 1
ATOM 3883 O O . PRO B 1 106 ? -14.492 10 8.844 1 76.56 106 PRO B O 1
ATOM 3886 N N . GLN B 1 107 ? -15.492 8.078 8.133 1 75.38 107 GLN B N 1
ATOM 3887 C CA . GLN B 1 107 ? -16.562 8.234 9.125 1 75.38 107 GLN B CA 1
ATOM 3888 C C . GLN B 1 107 ? -16 8.195 10.539 1 75.38 107 GLN B C 1
ATOM 3890 O O . GLN B 1 107 ? -15.094 7.414 10.836 1 75.38 107 GLN B O 1
ATOM 3895 N N . ASN B 1 108 ? -16.391 9.062 11.359 1 71.81 108 ASN B N 1
ATOM 3896 C CA . ASN B 1 108 ? -16.047 9.125 12.781 1 71.81 108 ASN B CA 1
ATOM 3897 C C . ASN B 1 108 ? -14.672 9.734 13 1 71.81 108 ASN B C 1
ATOM 3899 O O . ASN B 1 108 ? -14.117 9.648 14.094 1 71.81 108 ASN B O 1
ATOM 3903 N N . MET B 1 109 ? -14.102 10.203 11.945 1 81.44 109 MET B N 1
ATOM 3904 C CA . MET B 1 109 ? -12.859 10.945 12.133 1 81.44 109 MET B CA 1
ATOM 3905 C C . MET B 1 109 ? -13.125 12.297 12.789 1 81.44 109 MET B C 1
ATOM 3907 O O . MET B 1 109 ? -14.07 12.992 12.422 1 81.44 109 MET B O 1
ATOM 3911 N N . PRO B 1 110 ? -12.289 12.711 13.734 1 83.94 110 PRO B N 1
ATOM 3912 C CA . PRO B 1 110 ? -12.508 14 14.398 1 83.94 110 PRO B CA 1
ATOM 3913 C C . PRO B 1 110 ? -12.609 15.164 13.422 1 83.94 110 PRO B C 1
ATOM 3915 O O . PRO B 1 110 ? -11.836 15.242 12.469 1 83.94 110 PRO B O 1
ATOM 3918 N N . ASN B 1 111 ? -13.672 16.016 13.625 1 89.19 111 ASN B N 1
ATOM 3919 C CA . ASN B 1 111 ? -13.844 17.312 12.961 1 89.19 111 ASN B CA 1
ATOM 3920 C C . ASN B 1 111 ? -14.383 17.125 11.547 1 89.19 111 ASN B C 1
ATOM 3922 O O . ASN B 1 111 ? -14.555 18.109 10.812 1 89.19 111 ASN B O 1
ATOM 3926 N N . THR B 1 112 ? -14.57 15.883 11.062 1 85.06 112 THR B N 1
ATOM 3927 C CA . THR B 1 112 ? -15.148 15.656 9.742 1 85.06 112 THR B CA 1
ATOM 3928 C C . THR B 1 112 ? -16.672 15.625 9.82 1 85.06 112 THR B C 1
ATOM 3930 O O . THR B 1 112 ? -17.234 15.281 10.859 1 85.06 112 THR B O 1
ATOM 3933 N N . PRO B 1 113 ? -17.312 16.016 8.766 1 82.38 113 PRO B N 1
ATOM 3934 C CA . PRO B 1 113 ? -18.766 16.031 8.781 1 82.38 113 PRO B CA 1
ATOM 3935 C C . PRO B 1 113 ? -19.375 14.625 8.695 1 82.38 113 PRO B C 1
ATOM 3937 O O . PRO B 1 113 ? -18.703 13.688 8.242 1 82.38 113 PRO B O 1
ATOM 3940 N N . PRO B 1 114 ? -20.594 14.539 9.172 1 80.5 114 PRO B N 1
ATOM 3941 C CA . PRO B 1 114 ? -21.297 13.266 8.992 1 80.5 114 PRO B CA 1
ATOM 3942 C C . PRO B 1 114 ? -21.672 13 7.539 1 80.5 114 PRO B C 1
ATOM 3944 O O . PRO B 1 114 ? -21.672 13.922 6.715 1 80.5 114 PRO B O 1
ATOM 3947 N N . GLU B 1 115 ? -21.938 11.797 7.23 1 80.12 115 GLU B N 1
ATOM 3948 C CA . GLU B 1 115 ? -22.266 11.367 5.875 1 80.12 115 GLU B CA 1
ATOM 3949 C C . GLU B 1 115 ? -23.469 12.125 5.336 1 80.12 115 GLU B C 1
ATOM 3951 O O . GLU B 1 115 ? -23.547 12.438 4.145 1 80.12 115 GLU B O 1
ATOM 3956 N N . GLY B 1 116 ? -24.453 12.445 6.227 1 79 116 GLY B N 1
ATOM 3957 C CA . GLY B 1 116 ? -25.641 13.172 5.809 1 79 116 GLY B CA 1
ATOM 3958 C C . GLY B 1 116 ? -25.328 14.539 5.238 1 79 116 GLY B C 1
ATOM 3959 O O . GLY B 1 116 ? -26.016 15 4.32 1 79 116 GLY B O 1
ATOM 3960 N N . TRP B 1 117 ? -24.312 15.148 5.781 1 83.62 117 TRP B N 1
ATOM 3961 C CA . TRP B 1 117 ? -23.906 16.453 5.281 1 83.62 117 TRP B CA 1
ATOM 3962 C C . TRP B 1 117 ? -23.438 16.359 3.834 1 83.62 117 TRP B C 1
ATOM 3964 O O . TRP B 1 117 ? -23.703 17.266 3.031 1 83.62 117 TRP B O 1
ATOM 3974 N N . ILE B 1 118 ? -22.797 15.281 3.471 1 84.88 118 ILE B N 1
ATOM 3975 C CA . ILE B 1 118 ? -22.297 15.086 2.115 1 84.88 118 ILE B CA 1
ATOM 3976 C C . ILE B 1 118 ? -23.453 14.797 1.172 1 84.88 118 ILE B C 1
ATOM 3978 O O . ILE B 1 118 ? -23.516 15.32 0.055 1 84.88 118 ILE B O 1
ATOM 3982 N N . ALA B 1 119 ? -24.375 14.078 1.647 1 85.69 119 ALA B N 1
ATOM 3983 C CA . ALA B 1 119 ? -25.547 13.695 0.852 1 85.69 119 ALA B CA 1
ATOM 3984 C C . ALA B 1 119 ? -26.391 14.914 0.503 1 85.69 119 ALA B C 1
ATOM 3986 O O . ALA B 1 119 ? -27.125 14.906 -0.489 1 85.69 119 ALA B O 1
ATOM 3987 N N . ASP B 1 120 ? -26.234 15.992 1.276 1 88.25 120 ASP B N 1
ATOM 3988 C CA . ASP B 1 120 ? -27.062 17.188 1.103 1 88.25 120 ASP B CA 1
ATOM 3989 C C . ASP B 1 120 ? -26.344 18.234 0.271 1 88.25 120 ASP B C 1
ATOM 3991 O O . ASP B 1 120 ? -26.828 19.375 0.152 1 88.25 120 ASP B O 1
ATOM 3995 N N . ARG B 1 121 ? -25.25 17.859 -0.255 1 91.31 121 ARG B N 1
ATOM 3996 C CA . ARG B 1 121 ? -24.547 18.844 -1.087 1 91.31 121 ARG B CA 1
ATOM 3997 C C . ARG B 1 121 ? -25.297 19.094 -2.389 1 91.31 121 ARG B C 1
ATOM 3999 O O . ARG B 1 121 ? -25.641 18.156 -3.104 1 91.31 121 ARG B O 1
ATOM 4006 N N . PRO B 1 122 ? -25.469 20.344 -2.762 1 92.81 122 PRO B N 1
ATOM 4007 C CA . PRO B 1 122 ? -26.266 20.656 -3.957 1 92.81 122 PRO B CA 1
ATOM 4008 C C . PRO B 1 122 ? -25.578 20.203 -5.246 1 92.81 122 PRO B C 1
ATOM 4010 O O . PRO B 1 122 ? -26.25 19.922 -6.242 1 92.81 122 PRO B O 1
ATOM 4013 N N . ASP B 1 123 ? -24.266 20.125 -5.203 1 91.38 123 ASP B N 1
ATOM 4014 C CA . ASP B 1 123 ? -23.547 19.797 -6.426 1 91.38 123 ASP B CA 1
ATOM 4015 C C . ASP B 1 123 ? -23.328 18.297 -6.555 1 91.38 123 ASP B C 1
ATOM 4017 O O . ASP B 1 123 ? -22.719 17.828 -7.516 1 91.38 123 ASP B O 1
ATOM 4021 N N . LEU B 1 124 ? -23.859 17.516 -5.629 1 94 124 LEU B N 1
ATOM 4022 C CA . LEU B 1 124 ? -23.75 16.062 -5.707 1 94 124 LEU B CA 1
ATOM 4023 C C . LEU B 1 124 ? -24.719 15.516 -6.746 1 94 124 LEU B C 1
ATOM 4025 O O . LEU B 1 124 ? -25.891 15.922 -6.797 1 94 124 LEU B O 1
ATOM 4029 N N . SER B 1 125 ? -24.234 14.57 -7.621 1 94.38 125 SER B N 1
ATOM 4030 C CA . SER B 1 125 ? -25.078 14.102 -8.711 1 94.38 125 SER B CA 1
ATOM 4031 C C . SER B 1 125 ? -25.297 12.594 -8.633 1 94.38 125 SER B C 1
ATOM 4033 O O . SER B 1 125 ? -26.281 12.07 -9.156 1 94.38 125 SER B O 1
ATOM 4035 N N . CYS B 1 126 ? -24.344 11.938 -8.07 1 94.38 126 CYS B N 1
ATOM 4036 C CA . CYS B 1 126 ? -24.453 10.484 -8.078 1 94.38 126 CYS B CA 1
ATOM 4037 C C . CYS B 1 126 ? -23.797 9.883 -6.844 1 94.38 126 CYS B C 1
ATOM 4039 O O . CYS B 1 126 ? -22.984 10.531 -6.184 1 94.38 126 CYS B O 1
ATOM 4041 N N . ILE B 1 127 ? -24.266 8.625 -6.516 1 92.25 127 ILE B N 1
ATOM 4042 C CA . ILE B 1 127 ? -23.688 7.844 -5.43 1 92.25 127 ILE B CA 1
ATOM 4043 C C . ILE B 1 127 ? -23.266 6.469 -5.949 1 92.25 127 ILE B C 1
ATOM 4045 O O . ILE B 1 127 ? -24.047 5.793 -6.637 1 92.25 127 ILE B O 1
ATOM 4049 N N . CYS B 1 128 ? -22.031 6.141 -5.781 1 91.5 128 CYS B N 1
ATOM 4050 C CA . CYS B 1 128 ? -21.5 4.801 -6.012 1 91.5 128 CYS B CA 1
ATOM 4051 C C . CYS B 1 128 ? -21.062 4.16 -4.703 1 91.5 128 CYS B C 1
ATOM 4053 O O . CYS B 1 128 ? -20.297 4.754 -3.941 1 91.5 128 CYS B O 1
ATOM 4055 N N . SER B 1 129 ? -21.594 2.99 -4.355 1 86.31 129 SER B N 1
ATOM 4056 C CA . SER B 1 129 ? -21.312 2.453 -3.029 1 86.31 129 SER B CA 1
ATOM 4057 C C . SER B 1 129 ? -21.25 0.93 -3.053 1 86.31 129 SER B C 1
ATOM 4059 O O . SER B 1 129 ? -21.688 0.299 -4.016 1 86.31 129 SER B O 1
ATOM 4061 N N . HIS B 1 130 ? -20.625 0.495 -2.018 1 79.06 130 HIS B N 1
ATOM 4062 C CA . HIS B 1 130 ? -20.547 -0.943 -1.784 1 79.06 130 HIS B CA 1
ATOM 4063 C C . HIS B 1 130 ? -21.922 -1.534 -1.53 1 79.06 130 HIS B C 1
ATOM 4065 O O . HIS B 1 130 ? -22.109 -2.754 -1.584 1 79.06 130 HIS B O 1
ATOM 4071 N N . ASP B 1 131 ? -22.828 -0.723 -1.372 1 72.69 131 ASP B N 1
ATOM 4072 C CA . ASP B 1 131 ? -24.203 -1.169 -1.124 1 72.69 131 ASP B CA 1
ATOM 4073 C C . ASP B 1 131 ? -24.719 -2.031 -2.273 1 72.69 131 ASP B C 1
ATOM 4075 O O . ASP B 1 131 ? -25.656 -2.812 -2.102 1 72.69 131 ASP B O 1
ATOM 4079 N N . SER B 1 132 ? -24.109 -1.832 -3.412 1 68.94 132 SER B N 1
ATOM 4080 C CA . SER B 1 132 ? -24.516 -2.584 -4.594 1 68.94 132 SER B CA 1
ATOM 4081 C C . SER B 1 132 ? -24.266 -4.078 -4.41 1 68.94 132 SER B C 1
ATOM 4083 O O . SER B 1 132 ? -24.938 -4.902 -5.039 1 68.94 132 SER B O 1
ATOM 4085 N N . ILE B 1 133 ? -23.328 -4.457 -3.465 1 65.94 133 ILE B N 1
ATOM 4086 C CA . ILE B 1 133 ? -23 -5.875 -3.35 1 65.94 133 ILE B CA 1
ATOM 4087 C C . ILE B 1 133 ? -23.281 -6.359 -1.929 1 65.94 133 ILE B C 1
ATOM 4089 O O . ILE B 1 133 ? -23.531 -7.543 -1.708 1 65.94 133 ILE B O 1
ATOM 4093 N N . THR B 1 134 ? -23.172 -5.496 -0.932 1 64.44 134 THR B N 1
ATOM 4094 C CA . THR B 1 134 ? -23.312 -5.949 0.446 1 64.44 134 THR B CA 1
ATOM 4095 C C . THR B 1 134 ? -24.703 -5.609 0.98 1 64.44 134 THR B C 1
ATOM 4097 O O . THR B 1 134 ? -25.141 -6.152 2 1 64.44 134 THR B O 1
ATOM 4100 N N . GLY B 1 135 ? -25.328 -5.051 0.268 1 61.62 135 GLY B N 1
ATOM 4101 C CA . GLY B 1 135 ? -26.609 -4.582 0.801 1 61.62 135 GLY B CA 1
ATOM 4102 C C . GLY B 1 135 ? -26.453 -3.396 1.734 1 61.62 135 GLY B C 1
ATOM 4103 O O . GLY B 1 135 ? -25.359 -3.111 2.221 1 61.62 135 GLY B O 1
ATOM 4104 N N . TRP B 1 136 ? -27.312 -2.674 1.725 1 57.25 136 TRP B N 1
ATOM 4105 C CA . TRP B 1 136 ? -27.312 -1.52 2.619 1 57.25 136 TRP B CA 1
ATOM 4106 C C . TRP B 1 136 ? -27.953 -1.874 3.959 1 57.25 136 TRP B C 1
ATOM 4108 O O . TRP B 1 136 ? -29.047 -2.451 4.004 1 57.25 136 TRP B O 1
ATOM 4118 N N . VAL B 1 137 ? -27.125 -2.49 5.109 1 46.19 137 VAL B N 1
ATOM 4119 C CA . VAL B 1 137 ? -27.672 -2.896 6.402 1 46.19 137 VAL B CA 1
ATOM 4120 C C . VAL B 1 137 ? -28.062 -1.66 7.207 1 46.19 137 VAL B C 1
ATOM 4122 O O . VAL B 1 137 ? -27.219 -0.804 7.492 1 46.19 137 VAL B O 1
ATOM 4125 N N . THR B 1 138 ? -29.172 -1.268 7.195 1 41.09 138 THR B N 1
ATOM 4126 C CA . THR B 1 138 ? -29.609 -0.296 8.195 1 41.09 138 THR B CA 1
ATOM 4127 C C . THR B 1 138 ? -30.047 -0.999 9.477 1 41.09 138 THR B C 1
ATOM 4129 O O . THR B 1 138 ? -31.078 -1.673 9.492 1 41.09 138 THR B O 1
ATOM 4132 N N . SER B 1 139 ? -29.266 -2.008 10.281 1 35.84 139 SER B N 1
ATOM 4133 C CA . SER B 1 139 ? -29.906 -2.57 11.469 1 35.84 139 SER B CA 1
ATOM 4134 C C . SER B 1 139 ? -30.766 -1.537 12.18 1 35.84 139 SER B C 1
ATOM 4136 O O . SER B 1 139 ? -30.641 -0.335 11.938 1 35.84 139 SER B O 1
ATOM 4138 N N . GLY B 1 140 ? -31.672 -2.037 13.383 1 32.75 140 GLY B N 1
ATOM 4139 C CA . GLY B 1 140 ? -32.5 -1.312 14.32 1 32.75 140 GLY B CA 1
ATOM 4140 C C . GLY B 1 140 ? -31.906 0.015 14.75 1 32.75 140 GLY B C 1
ATOM 4141 O O . GLY B 1 140 ? -31.25 0.691 13.961 1 32.75 140 GLY B O 1
ATOM 4142 N N . GLU B 1 141 ? -31.594 0.013 16.375 1 34.38 141 GLU B N 1
ATOM 4143 C CA . GLU B 1 141 ? -31.219 1.147 17.203 1 34.38 141 GLU B CA 1
ATOM 4144 C C . GLU B 1 141 ? -29.938 1.817 16.688 1 34.38 141 GLU B C 1
ATOM 4146 O O . GLU B 1 141 ? -29.719 3.002 16.938 1 34.38 141 GLU B O 1
ATOM 4151 N N . TYR B 1 142 ? -28.938 1.012 16.375 1 32.66 142 TYR B N 1
ATOM 4152 C CA . TYR B 1 142 ? -27.609 1.532 16.062 1 32.66 142 TYR B CA 1
ATOM 4153 C C . TYR B 1 142 ? -27.406 1.612 14.555 1 32.66 142 TYR B C 1
ATOM 4155 O O . TYR B 1 142 ? -26.266 1.644 14.078 1 32.66 142 TYR B O 1
ATOM 4163 N N . ALA B 1 143 ? -28.391 1.199 13.602 1 33.59 143 ALA B N 1
ATOM 4164 C CA . ALA B 1 143 ? -28.203 1.609 12.211 1 33.59 143 ALA B CA 1
ATOM 4165 C C . ALA B 1 143 ? -27.562 2.994 12.133 1 33.59 143 ALA B C 1
ATOM 4167 O O . ALA B 1 143 ? -28.172 3.988 12.539 1 33.59 143 ALA B O 1
ATOM 4168 N N . GLY B 1 144 ? -26.5 3.322 12.445 1 34.28 144 GLY B N 1
ATOM 4169 C CA . GLY B 1 144 ? -26.062 4.68 12.172 1 34.28 144 GLY B CA 1
ATOM 4170 C C . GLY B 1 144 ? -25.984 4.988 10.688 1 34.28 144 GLY B C 1
ATOM 4171 O O . GLY B 1 144 ? -25.953 4.078 9.859 1 34.28 144 GLY B O 1
ATOM 4172 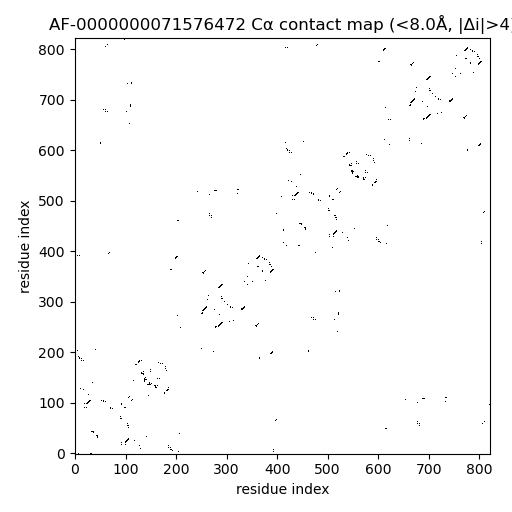N N . GLY B 1 145 ? -26.438 6.109 10.102 1 30.33 145 GLY B N 1
ATOM 4173 C CA . GLY B 1 145 ? -27.016 6.613 8.867 1 30.33 145 GLY B CA 1
ATOM 4174 C C . GLY B 1 145 ? -28.219 5.816 8.398 1 30.33 145 GLY B C 1
ATOM 4175 O O . GLY B 1 145 ? -28.812 5.066 9.18 1 30.33 145 GLY B O 1
ATOM 4176 N N . SER B 1 146 ? -28.859 6.047 7.004 1 32 146 SER B N 1
ATOM 4177 C CA . SER B 1 146 ? -30.109 5.738 6.32 1 32 146 SER B CA 1
ATOM 4178 C C . SER B 1 146 ? -30.266 4.238 6.105 1 32 146 SER B C 1
ATOM 4180 O O . SER B 1 146 ? -31.25 3.789 5.504 1 32 146 SER B O 1
ATOM 4182 N N . GLY B 1 147 ? -29.438 3.293 6.484 1 34.44 147 GLY B N 1
ATOM 4183 C CA . GLY B 1 147 ? -29.547 1.935 5.98 1 34.44 147 GLY B CA 1
ATOM 4184 C C . GLY B 1 147 ? -30.531 1.092 6.77 1 34.44 147 GLY B C 1
ATOM 4185 O O . GLY B 1 147 ? -30.875 -0.017 6.355 1 34.44 147 GLY B O 1
ATOM 4186 N N . ARG B 1 148 ? -30.828 1.353 8.047 1 36.88 148 ARG B N 1
ATOM 4187 C CA . ARG B 1 148 ? -31.75 0.485 8.766 1 36.88 148 ARG B CA 1
ATOM 4188 C C . ARG B 1 148 ? -33.125 0.467 8.102 1 36.88 148 ARG B C 1
ATOM 4190 O O . ARG B 1 148 ? -33.781 -0.578 8.039 1 36.88 148 ARG B O 1
ATOM 4197 N N . LYS B 1 149 ? -33.781 1.703 8.062 1 36.78 149 LYS B N 1
ATOM 4198 C CA . LYS B 1 149 ? -35.125 1.772 7.516 1 36.78 149 LYS B CA 1
ATOM 4199 C C . LYS B 1 149 ? -35.281 0.854 6.305 1 36.78 149 LYS B C 1
ATOM 4201 O O . LYS B 1 149 ? -36.375 0.388 6.004 1 36.78 149 LYS B O 1
ATOM 4206 N N . TYR B 1 150 ? -34.125 0.701 5.652 1 36.53 150 TYR B N 1
ATOM 4207 C CA . TYR B 1 150 ? -34.25 -0.025 4.395 1 36.53 150 TYR B CA 1
ATOM 4208 C C . TYR B 1 150 ? -33.969 -1.513 4.598 1 36.53 150 TYR B C 1
ATOM 4210 O O . TYR B 1 150 ? -33.906 -2.277 3.633 1 36.53 150 TYR B O 1
ATOM 4218 N N . ALA B 1 151 ? -33.719 -1.982 5.879 1 37.12 151 ALA B N 1
ATOM 4219 C CA . ALA B 1 151 ? -33.562 -3.41 6.148 1 37.12 151 ALA B CA 1
ATOM 4220 C C . ALA B 1 151 ? -34.875 -4.152 5.93 1 37.12 151 ALA B C 1
ATOM 4222 O O . ALA B 1 151 ? -34.875 -5.277 5.43 1 37.12 151 ALA B O 1
ATOM 4223 N N . SER B 1 152 ? -35.938 -3.842 6.781 1 37.06 152 SER B N 1
ATOM 4224 C CA . SER B 1 152 ? -37.188 -4.59 6.879 1 37.06 152 SER B CA 1
ATOM 4225 C C . SER B 1 152 ? -37.906 -4.641 5.535 1 37.06 152 SER B C 1
ATOM 4227 O O . SER B 1 152 ? -38.875 -5.395 5.367 1 37.06 152 SER B O 1
ATOM 4229 N N . LYS B 1 153 ? -38.156 -3.459 4.984 1 33.09 153 LYS B N 1
ATOM 4230 C CA . LYS B 1 153 ? -39.219 -3.656 4.004 1 33.09 153 LYS B CA 1
ATOM 4231 C C . LYS B 1 153 ? -39 -4.926 3.188 1 33.09 153 LYS B C 1
ATOM 4233 O O . LYS B 1 153 ? -39.906 -5.734 3.014 1 33.09 153 LYS B O 1
ATOM 4238 N N . MET B 1 154 ? -38.312 -4.957 1.911 1 32.56 154 MET B N 1
ATOM 4239 C CA . MET B 1 154 ? -38.594 -6.023 0.955 1 32.56 154 MET B CA 1
ATOM 4240 C C . MET B 1 154 ? -37.656 -7.207 1.171 1 32.56 154 MET B C 1
ATOM 4242 O O . MET B 1 154 ? -37.531 -8.078 0.304 1 32.56 154 MET B O 1
ATOM 4246 N N . GLY B 1 155 ? -37.344 -8.125 2.227 1 30.8 155 GLY B N 1
ATOM 4247 C CA . GLY B 1 155 ? -36.469 -9.273 2.428 1 30.8 155 GLY B CA 1
ATOM 4248 C C . GLY B 1 155 ? -35.031 -8.891 2.748 1 30.8 155 GLY B C 1
ATOM 4249 O O . GLY B 1 155 ? -34.719 -7.707 2.822 1 30.8 155 GLY B O 1
ATOM 4250 N N . GLN B 1 156 ? -33.812 -10.023 2.727 1 32.28 156 GLN B N 1
ATOM 4251 C CA . GLN B 1 156 ? -32.344 -10.023 2.633 1 32.28 156 GLN B CA 1
ATOM 4252 C C . GLN B 1 156 ? -31.859 -8.773 1.918 1 32.28 156 GLN B C 1
ATOM 4254 O O . GLN B 1 156 ? -32.594 -8.117 1.19 1 32.28 156 GLN B O 1
ATOM 4259 N N . GLY B 1 157 ? -30.375 -8.016 1.806 1 40.19 157 GLY B N 1
ATOM 4260 C CA . GLY B 1 157 ? -29.562 -7.23 0.897 1 40.19 157 GLY B CA 1
ATOM 4261 C C . GLY B 1 157 ? -30.375 -6.438 -0.106 1 40.19 157 GLY B C 1
ATOM 4262 O O . GLY B 1 157 ? -29.859 -6.027 -1.146 1 40.19 157 GLY B O 1
ATOM 4263 N N . VAL B 1 158 ? -31.547 -6.293 -0.299 1 43.81 158 VAL B N 1
ATOM 4264 C CA . VAL B 1 158 ? -32.469 -6.223 -1.423 1 43.81 158 VAL B CA 1
ATOM 4265 C C . VAL B 1 158 ? -32.5 -4.809 -1.997 1 43.81 158 VAL B C 1
ATOM 4267 O O . VAL B 1 158 ? -32.719 -4.621 -3.191 1 43.81 158 VAL B O 1
ATOM 4270 N N . GLY B 1 159 ? -32.469 -3.766 -1.233 1 54.78 159 GLY B N 1
ATOM 4271 C CA . GLY B 1 159 ? -32.594 -2.605 -2.1 1 54.78 159 GLY B CA 1
ATOM 4272 C C . GLY B 1 159 ? -31.266 -2.09 -2.627 1 54.78 159 GLY B C 1
ATOM 4273 O O . GLY B 1 159 ? -31.234 -1.221 -3.5 1 54.78 159 GLY B O 1
ATOM 4274 N N . GLY B 1 160 ? -30.188 -2.66 -2.182 1 70.5 160 GLY B N 1
ATOM 4275 C CA . GLY B 1 160 ? -28.875 -2.342 -2.734 1 70.5 160 GLY B CA 1
ATOM 4276 C C . GLY B 1 160 ? -28.641 -0.851 -2.879 1 70.5 160 GLY B C 1
ATOM 4277 O O . GLY B 1 160 ? -29.062 -0.064 -2.029 1 70.5 160 GLY B O 1
ATOM 4278 N N . LEU B 1 161 ? -28.078 -0.462 -3.697 1 83 161 LEU B N 1
ATOM 4279 C CA . LEU B 1 161 ? -27.688 0.914 -3.975 1 83 161 LEU B CA 1
ATOM 4280 C C . LEU B 1 161 ? -28.891 1.766 -4.34 1 83 161 LEU B C 1
ATOM 4282 O O . LEU B 1 161 ? -28.984 2.926 -3.93 1 83 161 LEU B O 1
ATOM 4286 N N . GLU B 1 162 ? -29.875 1.168 -4.965 1 83.69 162 GLU B N 1
ATOM 4287 C CA . GLU B 1 162 ? -31.062 1.913 -5.371 1 83.69 162 GLU B CA 1
ATOM 4288 C C . GLU B 1 162 ? -31.875 2.361 -4.16 1 83.69 162 GLU B C 1
ATOM 4290 O O . GLU B 1 162 ? -32.344 3.502 -4.105 1 83.69 162 GLU B O 1
ATOM 4295 N N . ALA B 1 163 ? -32.031 1.489 -3.293 1 78.88 163 ALA B N 1
ATOM 4296 C CA . ALA B 1 163 ? -32.781 1.813 -2.08 1 78.88 163 ALA B CA 1
ATOM 4297 C C . ALA B 1 163 ? -32.062 2.914 -1.284 1 78.88 163 ALA B C 1
ATOM 4299 O O . ALA B 1 163 ? -32.719 3.812 -0.751 1 78.88 163 ALA B O 1
ATOM 4300 N N . HIS B 1 164 ? -30.766 2.729 -1.18 1 81.62 164 HIS B N 1
ATOM 4301 C CA . HIS B 1 164 ? -29.984 3.75 -0.502 1 81.62 164 HIS B CA 1
ATOM 4302 C C . HIS B 1 164 ? -30.156 5.113 -1.158 1 81.62 164 HIS B C 1
ATOM 4304 O O . HIS B 1 164 ? -30.438 6.102 -0.477 1 81.62 164 HIS B O 1
ATOM 4310 N N . VAL B 1 165 ? -30.078 5.176 -2.438 1 87.88 165 VAL B N 1
ATOM 4311 C CA . VAL B 1 165 ? -30.156 6.426 -3.182 1 87.88 165 VAL B CA 1
ATOM 4312 C C . VAL B 1 165 ? -31.578 6.988 -3.086 1 87.88 165 VAL B C 1
ATOM 4314 O O . VAL B 1 165 ? -31.766 8.203 -2.955 1 87.88 165 VAL B O 1
ATOM 4317 N N . ASN B 1 166 ? -32.531 6.133 -3.131 1 84.38 166 ASN B N 1
ATOM 4318 C CA . ASN B 1 166 ? -33.906 6.574 -2.996 1 84.38 166 ASN B CA 1
ATOM 4319 C C . ASN B 1 166 ? -34.156 7.223 -1.639 1 84.38 166 ASN B C 1
ATOM 4321 O O . ASN B 1 166 ? -34.844 8.234 -1.551 1 84.38 166 ASN B O 1
ATOM 4325 N N . ALA B 1 167 ? -33.594 6.602 -0.656 1 80.88 167 ALA B N 1
ATOM 4326 C CA . ALA B 1 167 ? -33.719 7.164 0.685 1 80.88 167 ALA B CA 1
ATOM 4327 C C . ALA B 1 167 ? -33.062 8.547 0.766 1 80.88 167 ALA B C 1
ATOM 4329 O O . ALA B 1 167 ? -33.656 9.469 1.359 1 80.88 167 ALA B O 1
ATOM 4330 N N . VAL B 1 168 ? -31.938 8.633 0.231 1 85.75 168 VAL B N 1
ATOM 4331 C CA . VAL B 1 168 ? -31.234 9.914 0.205 1 85.75 168 VAL B CA 1
ATOM 4332 C C . VAL B 1 168 ? -32.031 10.93 -0.597 1 85.75 168 VAL B C 1
ATOM 4334 O O . VAL B 1 168 ? -32.188 12.086 -0.191 1 85.75 168 VAL B O 1
ATOM 4337 N N . ASN B 1 169 ? -32.656 10.523 -1.679 1 90 169 ASN B N 1
ATOM 4338 C CA . ASN B 1 169 ? -33.406 11.406 -2.545 1 90 169 ASN B CA 1
ATOM 4339 C C . ASN B 1 169 ? -34.688 11.875 -1.866 1 90 169 ASN B C 1
ATOM 4341 O O . ASN B 1 169 ? -35.156 12.992 -2.109 1 90 169 ASN B O 1
ATOM 4345 N N . ASP B 1 170 ? -35.219 11.031 -1.039 1 85.56 170 ASP B N 1
ATOM 4346 C CA . ASP B 1 170 ? -36.375 11.453 -0.263 1 85.56 170 ASP B CA 1
ATOM 4347 C C . ASP B 1 170 ? -36.062 12.656 0.615 1 85.56 170 ASP B C 1
ATOM 4349 O O . ASP B 1 170 ? -36.812 13.625 0.67 1 85.56 170 ASP B O 1
ATOM 4353 N N . GLU B 1 171 ? -34.969 12.531 1.248 1 85.25 171 GLU B N 1
ATOM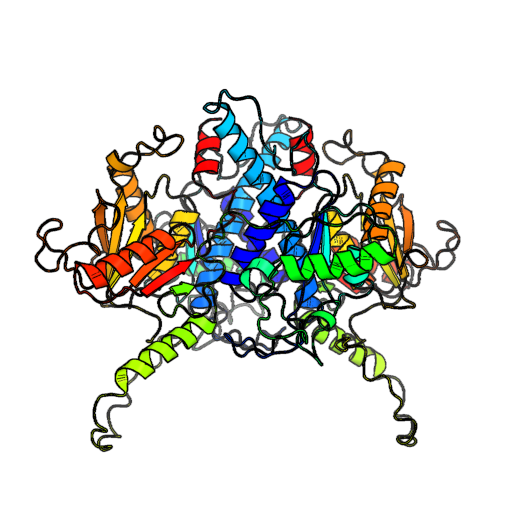 4354 C CA . GLU B 1 171 ? -34.5 13.633 2.104 1 85.25 171 GLU B CA 1
ATOM 4355 C C . GLU B 1 171 ? -34.156 14.859 1.276 1 85.25 171 GLU B C 1
ATOM 4357 O O . GLU B 1 171 ? -34.469 15.984 1.646 1 85.25 171 GLU B O 1
ATOM 4362 N N . ARG B 1 172 ? -33.531 14.633 0.159 1 90.88 172 ARG B N 1
ATOM 4363 C CA . ARG B 1 172 ? -33.125 15.727 -0.723 1 90.88 172 ARG B CA 1
ATOM 4364 C C . ARG B 1 172 ? -34.344 16.422 -1.318 1 90.88 172 ARG B C 1
ATOM 4366 O O . ARG B 1 172 ? -34.344 17.641 -1.484 1 90.88 172 ARG B O 1
ATOM 4373 N N . GLY B 1 173 ? -35.344 15.688 -1.597 1 91.44 173 GLY B N 1
ATOM 4374 C CA . GLY B 1 173 ? -36.562 16.25 -2.113 1 91.44 173 GLY B CA 1
ATOM 4375 C C . GLY B 1 173 ? -37.219 17.234 -1.164 1 91.44 173 GLY B C 1
ATOM 4376 O O . GLY B 1 173 ? -37.688 18.281 -1.589 1 91.44 173 GLY B O 1
ATOM 4377 N N . VAL B 1 174 ? -37.125 16.938 0.064 1 91.38 174 VAL B N 1
ATOM 4378 C CA . VAL B 1 174 ? -37.688 17.797 1.091 1 91.38 174 VAL B CA 1
ATOM 4379 C C . VAL B 1 174 ? -36.906 19.125 1.134 1 91.38 174 VAL B C 1
ATOM 4381 O O . VAL B 1 174 ? -37.5 20.172 1.406 1 91.38 174 VAL B O 1
ATOM 4384 N N . LYS B 1 175 ? -35.719 19.062 0.775 1 92.94 175 LYS B N 1
ATOM 4385 C CA . LYS B 1 175 ? -34.844 20.234 0.861 1 92.94 175 LYS B CA 1
ATOM 4386 C C . LYS B 1 175 ? -34.781 20.969 -0.479 1 92.94 175 LYS B C 1
ATOM 4388 O O . LYS B 1 175 ? -34 21.938 -0.625 1 92.94 175 LYS B O 1
ATOM 4393 N N . GLY B 1 176 ? -35.406 20.484 -1.477 1 94.38 176 GLY B N 1
ATOM 4394 C CA . GLY B 1 176 ? -35.438 21.109 -2.787 1 94.38 176 GLY B CA 1
ATOM 4395 C C . GLY B 1 176 ? -34.188 20.891 -3.588 1 94.38 176 GLY B C 1
ATOM 4396 O O . GLY B 1 176 ? -33.812 21.703 -4.434 1 94.38 176 GLY B O 1
ATOM 4397 N N . LEU B 1 177 ? -33.5 19.797 -3.291 1 95.56 177 LEU B N 1
ATOM 4398 C CA . LEU B 1 177 ? -32.25 19.484 -4.004 1 95.56 177 LEU B CA 1
ATOM 4399 C C . LEU B 1 177 ? -32.531 18.5 -5.148 1 95.56 177 LEU B C 1
ATOM 4401 O O . LEU B 1 177 ? -33.5 17.734 -5.105 1 95.56 177 LEU B O 1
ATOM 4405 N N . GLU B 1 178 ? -31.688 18.562 -6.137 1 96.19 178 GLU B N 1
ATOM 4406 C CA . GLU B 1 178 ? -31.812 17.656 -7.277 1 96.19 178 GLU B CA 1
ATOM 4407 C C . GLU B 1 178 ? -31.578 16.219 -6.859 1 96.19 178 GLU B C 1
ATOM 4409 O O . GLU B 1 178 ? -30.703 15.93 -6.039 1 96.19 178 GLU B O 1
ATOM 4414 N N . PRO B 1 179 ? -32.344 15.312 -7.434 1 95.56 179 PRO B N 1
ATOM 4415 C CA . PRO B 1 179 ? -32.156 13.898 -7.086 1 95.56 179 PRO B CA 1
ATOM 4416 C C . PRO B 1 179 ? -30.828 13.344 -7.586 1 95.56 179 PRO B C 1
ATOM 4418 O O . PRO B 1 179 ? -30.312 13.812 -8.602 1 95.56 179 PRO B O 1
ATOM 4421 N N . LEU B 1 180 ? -30.406 12.359 -6.832 1 95.19 180 LEU B N 1
ATOM 4422 C CA . LEU B 1 180 ? -29.156 11.695 -7.188 1 95.19 180 LEU B CA 1
ATOM 4423 C C . LEU B 1 180 ? -29.422 10.453 -8.023 1 95.19 180 LEU B C 1
ATOM 4425 O O . LEU B 1 180 ? -30.516 9.883 -7.973 1 95.19 180 LEU B O 1
ATOM 4429 N N . VAL B 1 181 ? -28.422 10.086 -8.766 1 95.31 181 VAL B N 1
ATOM 4430 C CA . VAL B 1 181 ? -28.469 8.867 -9.57 1 95.31 181 VAL B CA 1
ATOM 4431 C C . VAL B 1 181 ? -27.625 7.785 -8.898 1 95.31 181 VAL B C 1
ATOM 4433 O O . VAL B 1 181 ? -26.516 8.055 -8.414 1 95.31 181 VAL B O 1
ATOM 4436 N N . ALA B 1 182 ? -28.234 6.586 -8.906 1 91.31 182 ALA B N 1
ATOM 4437 C CA . ALA B 1 182 ? -27.453 5.438 -8.445 1 91.31 182 ALA B CA 1
ATOM 4438 C C . ALA B 1 182 ? -26.469 4.98 -9.516 1 91.31 182 ALA B C 1
ATOM 4440 O O . ALA B 1 182 ? -26.859 4.535 -10.594 1 91.31 182 ALA B O 1
ATOM 4441 N N . LEU B 1 183 ? -25.172 5.148 -9.203 1 92.81 183 LEU B N 1
ATOM 4442 C CA . LEU B 1 183 ? -24.125 4.715 -10.117 1 92.81 183 LEU B CA 1
ATOM 4443 C C . LEU B 1 183 ? -23.656 3.305 -9.766 1 92.81 183 LEU B C 1
ATOM 4445 O O . LEU B 1 183 ? -23.016 3.098 -8.742 1 92.81 183 LEU B O 1
ATOM 4449 N N . HIS B 1 184 ? -23.938 2.398 -10.641 1 89 184 HIS B N 1
ATOM 4450 C CA . HIS B 1 184 ? -23.578 1.007 -10.391 1 89 184 HIS B CA 1
ATOM 4451 C C . HIS B 1 184 ? -22.266 0.649 -11.07 1 89 184 HIS B C 1
ATOM 4453 O O . HIS B 1 184 ? -21.953 1.162 -12.148 1 89 184 HIS B O 1
ATOM 4459 N N . VAL B 1 185 ? -21.547 -0.203 -10.273 1 87.19 185 VAL B N 1
ATOM 4460 C CA . VAL B 1 185 ? -20.391 -0.819 -10.93 1 87.19 185 VAL B CA 1
ATOM 4461 C C . VAL B 1 185 ? -20.875 -1.82 -11.977 1 87.19 185 VAL B C 1
ATOM 4463 O O . VAL B 1 185 ? -21.609 -2.752 -11.664 1 87.19 185 VAL B O 1
ATOM 4466 N N . ASP B 1 186 ? -20.562 -1.575 -13.234 1 80.44 186 ASP B N 1
ATOM 4467 C CA . ASP B 1 186 ? -21.078 -2.389 -14.328 1 80.44 186 ASP B CA 1
ATOM 4468 C C . ASP B 1 186 ? -20.578 -3.828 -14.227 1 80.44 186 ASP B C 1
ATOM 4470 O O . ASP B 1 186 ? -21.359 -4.773 -14.359 1 80.44 186 ASP B O 1
ATOM 4474 N N . ASP B 1 187 ? -19.359 -4.02 -14.094 1 80.06 187 ASP B N 1
ATOM 4475 C CA . ASP B 1 187 ? -18.75 -5.348 -14.039 1 80.06 187 ASP B CA 1
ATOM 4476 C C . ASP B 1 187 ? -17.906 -5.516 -12.773 1 80.06 187 ASP B C 1
ATOM 4478 O O . ASP B 1 187 ? -16.703 -5.262 -12.797 1 80.06 187 ASP B O 1
ATOM 4482 N N . TRP B 1 188 ? -18.719 -6.043 -11.742 1 82.81 188 TRP B N 1
ATOM 4483 C CA . TRP B 1 188 ? -17.969 -6.273 -10.508 1 82.81 188 TRP B CA 1
ATOM 4484 C C . TRP B 1 188 ? -16.875 -7.309 -10.727 1 82.81 188 TRP B C 1
ATOM 4486 O O . TRP B 1 188 ? -17.094 -8.344 -11.359 1 82.81 188 TRP B O 1
ATOM 4496 N N . PRO B 1 189 ? -15.75 -6.992 -10.203 1 81.31 189 PRO B N 1
ATOM 4497 C CA . PRO B 1 189 ? -14.719 -8.039 -10.25 1 81.31 189 PRO B CA 1
ATOM 4498 C C . PRO B 1 189 ? -15.102 -9.273 -9.438 1 81.31 189 PRO B C 1
ATOM 4500 O O . PRO B 1 189 ? -15.719 -9.156 -8.375 1 81.31 189 PRO B O 1
ATOM 4503 N N . ASP B 1 190 ? -14.883 -10.406 -9.914 1 81.25 190 ASP B N 1
ATOM 4504 C CA . ASP B 1 190 ? -15.25 -11.664 -9.273 1 81.25 190 ASP B CA 1
ATOM 4505 C C . ASP B 1 190 ? -14.68 -11.734 -7.855 1 81.25 190 ASP B C 1
ATOM 4507 O O . ASP B 1 190 ? -15.273 -12.359 -6.973 1 81.25 190 ASP B O 1
ATOM 4511 N N . GLY B 1 191 ? -13.602 -11.102 -7.551 1 77.5 191 GLY B N 1
ATOM 4512 C CA . GLY B 1 191 ? -12.992 -11.148 -6.23 1 77.5 191 GLY B CA 1
ATOM 4513 C C . GLY B 1 191 ? -13.625 -10.18 -5.25 1 77.5 191 GLY B C 1
ATOM 4514 O O . GLY B 1 191 ? -13.312 -10.211 -4.055 1 77.5 191 GLY B O 1
ATOM 4515 N N . ALA B 1 192 ? -14.555 -9.398 -5.648 1 76.06 192 ALA B N 1
ATOM 4516 C CA . ALA B 1 192 ? -15.133 -8.352 -4.809 1 76.06 192 ALA B CA 1
ATOM 4517 C C . ALA B 1 192 ? -16.094 -8.945 -3.785 1 76.06 192 ALA B C 1
ATOM 4519 O O . ALA B 1 192 ? -16.328 -8.352 -2.73 1 76.06 192 ALA B O 1
ATOM 4520 N N . ASP B 1 193 ? -16.688 -9.938 -4.082 1 66.69 193 ASP B N 1
ATOM 4521 C CA . ASP B 1 193 ? -17.578 -10.602 -3.127 1 66.69 193 ASP B CA 1
ATOM 4522 C C . ASP B 1 193 ? -17.391 -12.117 -3.162 1 66.69 193 ASP B C 1
ATOM 4524 O O . ASP B 1 193 ? -17.922 -12.797 -4.039 1 66.69 193 ASP B O 1
ATOM 4528 N N . ILE B 1 194 ? -16.5 -12.492 -2.248 1 56.75 194 ILE B N 1
ATOM 4529 C CA . ILE B 1 194 ? -16.266 -13.93 -2.238 1 56.75 194 ILE B CA 1
ATOM 4530 C C . ILE B 1 194 ? -16.906 -14.555 -1.007 1 56.75 194 ILE B C 1
ATOM 4532 O O . ILE B 1 194 ? -16.578 -15.68 -0.626 1 56.75 194 ILE B O 1
ATOM 4536 N N . THR B 1 195 ? -17.844 -13.734 -0.491 1 58.06 195 THR B N 1
ATOM 4537 C CA . THR B 1 195 ? -18.5 -14.227 0.724 1 58.06 195 THR B CA 1
ATOM 4538 C C . THR B 1 195 ? -19.219 -15.539 0.46 1 58.06 195 THR B C 1
ATOM 4540 O O . THR B 1 195 ? -19.984 -15.656 -0.503 1 58.06 195 THR B O 1
ATOM 4543 N N . GLY B 1 196 ? -18.641 -16.594 0.975 1 58.84 196 GLY B N 1
ATOM 4544 C CA . GLY B 1 196 ? -19.375 -17.859 0.939 1 58.84 196 GLY B CA 1
ATOM 4545 C C . GLY B 1 196 ? -18.719 -18.906 0.057 1 58.84 196 GLY B C 1
ATOM 4546 O O . GLY B 1 196 ? -19.156 -20.062 0.028 1 58.84 196 GLY B O 1
ATOM 4547 N N . ASP B 1 197 ? -17.781 -18.469 -0.797 1 73.5 197 ASP B N 1
ATOM 4548 C CA . ASP B 1 197 ? -17.141 -19.469 -1.638 1 73.5 197 ASP B CA 1
ATOM 4549 C C . ASP B 1 197 ? -15.914 -20.062 -0.938 1 73.5 197 ASP B C 1
ATOM 4551 O O . ASP B 1 197 ? -14.836 -19.469 -0.936 1 73.5 197 ASP B O 1
ATOM 4555 N N . PRO B 1 198 ? -16.109 -21.172 -0.376 1 76.06 198 PRO B N 1
ATOM 4556 C CA . PRO B 1 198 ? -15.008 -21.766 0.394 1 76.06 198 PRO B CA 1
ATOM 4557 C C . PRO B 1 198 ? -13.836 -22.203 -0.485 1 76.06 198 PRO B C 1
ATOM 4559 O O . PRO B 1 198 ? -12.75 -22.484 0.024 1 76.06 198 PRO B O 1
ATOM 4562 N N . SER B 1 199 ? -14.117 -22.266 -1.782 1 84.44 199 SER B N 1
ATOM 4563 C CA . SER B 1 199 ? -13.055 -22.734 -2.67 1 84.44 199 SER B CA 1
ATOM 4564 C C . SER B 1 199 ? -12.047 -21.625 -2.951 1 84.44 199 SER B C 1
ATOM 4566 O O . SER B 1 199 ? -10.953 -21.891 -3.449 1 84.44 199 SER B O 1
ATOM 4568 N N . VAL B 1 200 ? -12.422 -20.438 -2.605 1 88.19 200 VAL B N 1
ATOM 4569 C CA . VAL B 1 200 ? -11.555 -19.312 -2.908 1 88.19 200 VAL B CA 1
ATOM 4570 C C . VAL B 1 200 ? -10.891 -18.812 -1.626 1 88.19 200 VAL B C 1
ATOM 4572 O O . VAL B 1 200 ? -11.57 -18.547 -0.629 1 88.19 200 VAL B O 1
ATOM 4575 N N . VAL B 1 201 ? -9.609 -18.734 -1.697 1 87.31 201 VAL B N 1
ATOM 4576 C CA . VAL B 1 201 ? -8.828 -18.234 -0.565 1 87.31 201 VAL B CA 1
ATOM 4577 C C . VAL B 1 201 ? -7.898 -17.125 -1.021 1 87.31 201 VAL B C 1
ATOM 4579 O O . VAL B 1 201 ? -7.113 -17.297 -1.959 1 87.31 201 VAL B O 1
ATOM 4582 N N . PHE B 1 202 ? -8.023 -16 -0.334 1 87.94 202 PHE B N 1
ATOM 4583 C CA . PHE B 1 202 ? -7.055 -14.938 -0.594 1 87.94 202 PHE B CA 1
ATOM 4584 C C . PHE B 1 202 ? -5.812 -15.117 0.27 1 87.94 202 PHE B C 1
ATOM 4586 O O . PHE B 1 202 ? -5.895 -15.086 1.499 1 87.94 202 PHE B O 1
ATOM 4593 N N . LEU B 1 203 ? -4.707 -15.234 -0.351 1 87.94 203 LEU B N 1
ATOM 4594 C CA . LEU B 1 203 ? -3.461 -15.625 0.299 1 87.94 203 LEU B CA 1
ATOM 4595 C C . LEU B 1 203 ? -2.967 -14.531 1.236 1 87.94 203 LEU B C 1
ATOM 4597 O O . LEU B 1 203 ? -2.18 -14.797 2.148 1 87.94 203 LEU B O 1
ATOM 4601 N N . GLU B 1 204 ? -3.42 -13.352 1.113 1 81.06 204 GLU B N 1
ATOM 4602 C CA . GLU B 1 204 ? -2.949 -12.219 1.905 1 81.06 204 GLU B CA 1
ATOM 4603 C C . GLU B 1 204 ? -3.889 -11.93 3.072 1 81.06 204 GLU B C 1
ATOM 4605 O O . GLU B 1 204 ? -3.627 -11.039 3.885 1 81.06 204 GLU B O 1
ATOM 4610 N N . ASP B 1 205 ? -4.934 -12.648 3.186 1 77.88 205 ASP B N 1
ATOM 4611 C CA . ASP B 1 205 ? -5.867 -12.453 4.293 1 77.88 205 ASP B CA 1
ATOM 4612 C C . ASP B 1 205 ? -5.555 -13.398 5.449 1 77.88 205 ASP B C 1
ATOM 4614 O O . ASP B 1 205 ? -5.27 -14.578 5.234 1 77.88 205 ASP B O 1
ATOM 4618 N N . GLU B 1 206 ? -5.332 -12.828 6.707 1 64.31 206 GLU B N 1
ATOM 4619 C CA . GLU B 1 206 ? -4.965 -13.625 7.875 1 64.31 206 GLU B CA 1
ATOM 4620 C C . GLU B 1 206 ? -5.949 -14.773 8.094 1 64.31 206 GLU B C 1
ATOM 4622 O O . GLU B 1 206 ? -5.547 -15.875 8.477 1 64.31 206 GLU B O 1
ATOM 4627 N N . ASP B 1 207 ? -7.18 -14.547 8.078 1 57.75 207 ASP B N 1
ATOM 4628 C CA . ASP B 1 207 ? -8.141 -15.617 8.352 1 57.75 207 ASP B CA 1
ATOM 4629 C C . ASP B 1 207 ? -8.133 -16.656 7.242 1 57.75 207 ASP B C 1
ATOM 4631 O O . ASP B 1 207 ? -8.906 -17.625 7.277 1 57.75 207 ASP B O 1
ATOM 4635 N N . ALA B 1 208 ? -7.305 -16.578 6.348 1 52.19 208 ALA B N 1
ATOM 4636 C CA . ALA B 1 208 ? -7.25 -17.547 5.246 1 52.19 208 ALA B CA 1
ATOM 4637 C C . ALA B 1 208 ? -6.98 -18.953 5.762 1 52.19 208 ALA B C 1
ATOM 4639 O O . ALA B 1 208 ? -7.586 -19.922 5.293 1 52.19 208 ALA B O 1
ATOM 4640 N N . TYR B 1 209 ? -6.133 -18.891 6.809 1 47.69 209 TYR B N 1
ATOM 4641 C CA . TYR B 1 209 ? -5.785 -20.188 7.352 1 47.69 209 TYR B CA 1
ATOM 4642 C C . TYR B 1 209 ? -6.914 -20.734 8.219 1 47.69 209 TYR B C 1
ATOM 4644 O O . TYR B 1 209 ? -7.18 -21.938 8.211 1 47.69 209 TYR B O 1
ATOM 4652 N N . GLU B 1 210 ? -7.496 -19.828 8.922 1 48.53 210 GLU B N 1
ATOM 4653 C CA . GLU B 1 210 ? -8.625 -20.344 9.695 1 48.53 210 GLU B CA 1
ATOM 4654 C C . GLU B 1 210 ? -9.75 -20.812 8.773 1 48.53 210 GLU B C 1
ATOM 4656 O O . GLU B 1 210 ? -10.398 -21.828 9.055 1 48.53 210 GLU B O 1
ATOM 4661 N N . LYS B 1 211 ? -9.906 -20.156 7.695 1 48.84 211 LYS B N 1
ATOM 4662 C CA . LYS B 1 211 ? -10.898 -20.609 6.723 1 48.84 211 LYS B CA 1
ATOM 4663 C C . LYS B 1 211 ? -10.5 -21.969 6.133 1 48.84 211 LYS B C 1
ATOM 4665 O O . LYS B 1 211 ? -11.359 -22.828 5.898 1 48.84 211 LYS B O 1
ATOM 4670 N N . ILE B 1 212 ? -9.227 -22.125 5.934 1 44.09 212 ILE B N 1
ATOM 4671 C CA . ILE B 1 212 ? -8.719 -23.391 5.402 1 44.09 212 ILE B CA 1
ATOM 4672 C C . ILE B 1 212 ? -8.922 -24.5 6.426 1 44.09 212 ILE B C 1
ATOM 4674 O O . ILE B 1 212 ? -9.336 -25.609 6.074 1 44.09 212 ILE B O 1
ATOM 4678 N N . ALA B 1 213 ? -8.594 -24.188 7.664 1 43.34 213 ALA B N 1
ATOM 4679 C CA . ALA B 1 213 ? -8.773 -25.172 8.734 1 43.34 213 ALA B CA 1
ATOM 4680 C C . ALA B 1 213 ? -10.242 -25.562 8.867 1 43.34 213 ALA B C 1
ATOM 4682 O O . ALA B 1 213 ? -10.562 -26.75 9.062 1 43.34 213 ALA B O 1
ATOM 4683 N N . ARG B 1 214 ? -11.062 -24.672 8.727 1 44 214 ARG B N 1
ATOM 4684 C CA . ARG B 1 214 ? -12.477 -24.984 8.875 1 44 214 ARG B CA 1
ATOM 4685 C C . ARG B 1 214 ? -12.977 -25.828 7.707 1 44 214 ARG B C 1
ATOM 4687 O O . ARG B 1 214 ? -13.852 -26.688 7.879 1 44 214 ARG B O 1
ATOM 4694 N N . THR B 1 215 ? -12.438 -25.625 6.57 1 42.62 215 THR B N 1
ATOM 4695 C CA . THR B 1 215 ? -12.867 -26.375 5.398 1 42.62 215 THR B CA 1
ATOM 4696 C C . THR B 1 215 ? -12.328 -27.797 5.449 1 42.62 215 THR B C 1
ATOM 4698 O O . THR B 1 215 ? -12.992 -28.734 5.008 1 42.62 215 THR B O 1
ATOM 4701 N N . ARG B 1 216 ? -11.125 -28.047 6.059 1 40.31 216 ARG B N 1
ATOM 4702 C CA . ARG B 1 216 ? -10.578 -29.391 6.195 1 40.31 216 ARG B CA 1
ATOM 4703 C C . ARG B 1 216 ? -11.344 -30.188 7.242 1 40.31 216 ARG B C 1
ATOM 4705 O O . ARG B 1 216 ? -11.555 -31.391 7.074 1 40.31 216 ARG B O 1
ATOM 4712 N N . ILE B 1 217 ? -11.664 -29.594 8.383 1 39.62 217 ILE B N 1
ATOM 4713 C CA . ILE B 1 217 ? -12.375 -30.328 9.422 1 39.62 217 ILE B CA 1
ATOM 4714 C C . ILE B 1 217 ? -13.711 -30.828 8.875 1 39.62 217 ILE B C 1
ATOM 4716 O O . ILE B 1 217 ? -14.141 -31.953 9.188 1 39.62 217 ILE B O 1
ATOM 4720 N N . LYS B 1 218 ? -14.359 -30.125 8.109 1 39.47 218 LYS B N 1
ATOM 4721 C CA . LYS B 1 218 ? -15.664 -30.609 7.676 1 39.47 218 LYS B CA 1
ATOM 4722 C C . LYS B 1 218 ? -15.523 -31.828 6.77 1 39.47 218 LYS B C 1
ATOM 4724 O O . LYS B 1 218 ? -16.469 -32.625 6.621 1 39.47 218 LYS B O 1
ATOM 4729 N N . GLY B 1 219 ? -14.352 -31.938 6.109 1 36.09 219 GLY B N 1
ATOM 4730 C CA . GLY B 1 219 ? -14.25 -33.125 5.273 1 36.09 219 GLY B CA 1
ATOM 4731 C C . GLY B 1 219 ? -13.992 -34.375 6.07 1 36.09 219 GLY B C 1
ATOM 4732 O O . GLY B 1 219 ? -14.211 -35.5 5.57 1 36.09 219 GLY B O 1
ATOM 4733 N N . ASP B 1 220 ? -13.18 -34.312 7.16 1 34.84 220 ASP B N 1
ATOM 4734 C CA . ASP B 1 220 ? -12.781 -35.562 7.801 1 34.84 220 ASP B CA 1
ATOM 4735 C C . ASP B 1 220 ? -13.891 -36.094 8.711 1 34.84 220 ASP B C 1
ATOM 4737 O O . ASP B 1 220 ? -13.703 -37.094 9.414 1 34.84 220 ASP B O 1
ATOM 4741 N N . ASN B 1 221 ? -14.852 -35.406 9.055 1 34.78 221 ASN B N 1
ATOM 4742 C CA . ASN B 1 221 ? -15.742 -35.969 10.055 1 34.78 221 ASN B CA 1
ATOM 4743 C C . ASN B 1 221 ? -16.453 -37.219 9.508 1 34.78 221 ASN B C 1
ATOM 4745 O O . ASN B 1 221 ? -17.344 -37.781 10.164 1 34.78 221 ASN B O 1
ATOM 4749 N N . ASP B 1 222 ? -16.391 -37.656 8.211 1 32.47 222 ASP B N 1
ATOM 4750 C CA . ASP B 1 222 ? -17.234 -38.844 8.125 1 32.47 222 ASP B CA 1
ATOM 4751 C C . ASP B 1 222 ? -16.516 -40.062 8.656 1 32.47 222 ASP B C 1
ATOM 4753 O O . ASP B 1 222 ? -17 -41.188 8.523 1 32.47 222 ASP B O 1
ATOM 4757 N N . ALA B 1 223 ? -15.086 -40.188 8.758 1 29.73 223 ALA B N 1
ATOM 4758 C CA . ALA B 1 223 ? -14.633 -41.531 9.164 1 29.73 223 ALA B CA 1
ATOM 4759 C C . ALA B 1 223 ? -14.773 -41.719 10.672 1 29.73 223 ALA B C 1
ATOM 4761 O O . ALA B 1 223 ? -14.789 -40.75 11.422 1 29.73 223 ALA B O 1
ATOM 4762 N N . THR B 1 224 ? -15 -43 11.273 1 30.17 224 THR B N 1
ATOM 4763 C CA . THR B 1 224 ? -15.32 -43.625 12.547 1 30.17 224 THR B CA 1
ATOM 4764 C C . THR B 1 224 ? -14.242 -43.312 13.586 1 30.17 224 THR B C 1
ATOM 4766 O O . THR B 1 224 ? -13.062 -43.188 13.242 1 30.17 224 THR B O 1
ATOM 4769 N N . PRO B 1 225 ? -14.547 -43 14.867 1 28.53 225 PRO B N 1
ATOM 4770 C CA . PRO B 1 225 ? -13.789 -42.656 16.062 1 28.53 225 PRO B CA 1
ATOM 4771 C C . PRO B 1 225 ? -12.742 -43.688 16.438 1 28.53 225 PRO B C 1
ATOM 4773 O O . PRO B 1 225 ? -13.102 -44.781 16.891 1 28.53 225 PRO B O 1
ATOM 4776 N N . ARG B 1 226 ? -11.805 -44.094 15.508 1 24.77 226 ARG B N 1
ATOM 4777 C CA . ARG B 1 226 ? -10.977 -45.188 16.016 1 24.77 226 ARG B CA 1
ATOM 4778 C C . ARG B 1 226 ? -10.375 -44.844 17.375 1 24.77 226 ARG B C 1
ATOM 4780 O O . ARG B 1 226 ? -10.258 -43.656 17.719 1 24.77 226 ARG B O 1
ATOM 4787 N N . ASN B 1 227 ? -10.016 -45.906 18.25 1 25.89 227 ASN B N 1
ATOM 4788 C CA . ASN B 1 227 ? -9.586 -46.125 19.625 1 25.89 227 ASN B CA 1
ATOM 4789 C C . ASN B 1 227 ? -8.328 -45.312 19.953 1 25.89 227 ASN B C 1
ATOM 4791 O O . ASN B 1 227 ? -7.457 -45.156 19.094 1 25.89 227 ASN B O 1
ATOM 4795 N N . SER B 1 228 ? -8.359 -44.562 21.109 1 23.41 228 SER B N 1
ATOM 4796 C CA . SER B 1 228 ? -7.594 -43.531 21.812 1 23.41 228 SER B CA 1
ATOM 4797 C C . SER B 1 228 ? -6.227 -44.062 22.234 1 23.41 228 SER B C 1
ATOM 4799 O O . SER B 1 228 ? -5.551 -43.438 23.062 1 23.41 228 SER B O 1
ATOM 4801 N N . ALA B 1 229 ? -5.809 -45.312 22.031 1 22.55 229 ALA B N 1
ATOM 4802 C CA . ALA B 1 229 ? -4.816 -45.781 22.984 1 22.55 229 ALA B CA 1
ATOM 4803 C C . ALA B 1 229 ? -3.518 -45 22.891 1 22.55 229 ALA B C 1
ATOM 4805 O O . ALA B 1 229 ? -2.93 -44.625 23.906 1 22.55 229 ALA B O 1
ATOM 4806 N N . ASP B 1 230 ? -2.684 -45.375 21.891 1 20.22 230 ASP B N 1
ATOM 4807 C CA . ASP B 1 230 ? -1.246 -45.406 22.141 1 20.22 230 ASP B CA 1
ATOM 4808 C C . ASP B 1 230 ? -0.663 -43.969 22.172 1 20.22 230 ASP B C 1
ATOM 4810 O O . ASP B 1 230 ? -0.499 -43.344 21.141 1 20.22 230 ASP B O 1
ATOM 4814 N N . LYS B 1 231 ? -0.926 -43.125 23.281 1 25.81 231 LYS B N 1
ATOM 4815 C CA . LYS B 1 231 ? -0.404 -41.844 23.734 1 25.81 231 LYS B CA 1
ATOM 4816 C C . LYS B 1 231 ? 1.122 -41.844 23.75 1 25.81 231 LYS B C 1
ATOM 4818 O O . LYS B 1 231 ? 1.744 -40.844 24.078 1 25.81 231 LYS B O 1
ATOM 4823 N N . VAL B 1 232 ? 1.793 -42.875 24.094 1 20.67 232 VAL B N 1
ATOM 4824 C CA . VAL B 1 232 ? 3.004 -42.688 24.891 1 20.67 232 VAL B CA 1
ATOM 4825 C C . VAL B 1 232 ? 4.098 -42.031 24.047 1 20.67 232 VAL B C 1
ATOM 4827 O O . VAL B 1 232 ? 4.758 -41.094 24.484 1 20.67 232 VAL B O 1
ATOM 4830 N N . ALA B 1 233 ? 4.852 -42.781 23.219 1 20.64 233 ALA B N 1
ATOM 4831 C CA . ALA B 1 233 ? 6.293 -42.938 23.391 1 20.64 233 ALA B CA 1
ATOM 4832 C C . ALA B 1 233 ? 7.039 -41.719 22.891 1 20.64 233 ALA B C 1
ATOM 4834 O O . ALA B 1 233 ? 7.859 -41.125 23.609 1 20.64 233 ALA B O 1
ATOM 4835 N N . ASN B 1 234 ? 7.695 -41.812 21.641 1 21.03 234 ASN B N 1
ATOM 4836 C CA . ASN B 1 234 ? 9.055 -41.406 21.312 1 21.03 234 ASN B CA 1
ATOM 4837 C C . ASN B 1 234 ? 9.148 -39.906 21.078 1 21.03 234 ASN B C 1
ATOM 4839 O O . ASN B 1 234 ? 8.508 -39.375 20.172 1 21.03 234 ASN B O 1
ATOM 4843 N N . GLY B 1 235 ? 9.469 -39 22.125 1 25.69 235 GLY B N 1
ATOM 4844 C CA . GLY B 1 235 ? 9.766 -37.625 22.453 1 25.69 235 GLY B CA 1
ATOM 4845 C C . GLY B 1 235 ? 10.812 -37 21.547 1 25.69 235 GLY B C 1
ATOM 4846 O O . GLY B 1 235 ? 11.461 -36.031 21.922 1 25.69 235 GLY B O 1
ATOM 4847 N N . GLY B 1 236 ? 11.281 -37.562 20.469 1 22.72 236 GLY B N 1
ATOM 4848 C CA . GLY B 1 236 ? 12.562 -37.156 19.891 1 22.72 236 GLY B CA 1
ATOM 4849 C C . GLY B 1 236 ? 12.641 -35.688 19.578 1 22.72 236 GLY B C 1
ATOM 4850 O O . GLY B 1 236 ? 11.617 -35 19.547 1 22.72 236 GLY B O 1
ATOM 4851 N N . LEU B 1 237 ? 13.992 -35.094 19.312 1 23.88 237 LEU B N 1
ATOM 4852 C CA . LEU B 1 237 ? 14.844 -33.938 19.219 1 23.88 237 LEU B CA 1
ATOM 4853 C C . LEU B 1 237 ? 14.328 -32.969 18.141 1 23.88 237 LEU B C 1
ATOM 4855 O O . LEU B 1 237 ? 14.891 -32.875 17.062 1 23.88 237 LEU B O 1
ATOM 4859 N N . SER B 1 238 ? 13.219 -33.125 17.609 1 26.2 238 SER B N 1
ATOM 4860 C CA . SER B 1 238 ? 12.812 -32.281 16.484 1 26.2 238 SER B CA 1
ATOM 4861 C C . SER B 1 238 ? 12.734 -30.812 16.875 1 26.2 238 SER B C 1
ATOM 4863 O O . SER B 1 238 ? 11.648 -30.25 16.953 1 26.2 238 SER B O 1
ATOM 4865 N N . THR B 1 239 ? 13.375 -30.344 17.984 1 26.72 239 THR B N 1
ATOM 4866 C CA . THR B 1 239 ? 13.344 -29.047 18.656 1 26.72 239 THR B CA 1
ATOM 4867 C C . THR B 1 239 ? 13.742 -27.938 17.688 1 26.72 239 THR B C 1
ATOM 4869 O O . THR B 1 239 ? 13.141 -26.859 17.688 1 26.72 239 THR B O 1
ATOM 4872 N N . LEU B 1 240 ? 15.023 -27.906 17.203 1 27.42 240 LEU B N 1
ATOM 4873 C CA . LEU B 1 240 ? 15.914 -26.766 17.016 1 27.42 240 LEU B CA 1
ATOM 4874 C C . LEU B 1 240 ? 15.461 -25.891 15.852 1 27.42 240 LEU B C 1
ATOM 4876 O O . LEU B 1 240 ? 16.109 -24.891 15.531 1 27.42 240 LEU B O 1
ATOM 4880 N N . ILE B 1 241 ? 15.016 -26.531 14.758 1 28.92 241 ILE B N 1
ATOM 4881 C CA . ILE B 1 241 ? 14.906 -25.656 13.594 1 28.92 241 ILE B CA 1
ATOM 4882 C C . ILE B 1 241 ? 13.867 -24.578 13.859 1 28.92 241 ILE B C 1
ATOM 4884 O O . ILE B 1 241 ? 12.703 -24.875 14.164 1 28.92 241 ILE B O 1
ATOM 4888 N N . GLY B 1 242 ? 14.188 -23.531 14.422 1 31.97 242 GLY B N 1
ATOM 4889 C CA . GLY B 1 242 ? 13.438 -22.312 14.664 1 31.97 242 GLY B CA 1
ATOM 4890 C C . GLY B 1 242 ? 12.297 -22.109 13.68 1 31.97 242 GLY B C 1
ATOM 4891 O O . GLY B 1 242 ? 12.023 -20.969 13.266 1 31.97 242 GLY B O 1
ATOM 4892 N N . SER B 1 243 ? 11.984 -23.125 12.906 1 31.3 243 SER B N 1
ATOM 4893 C CA . SER B 1 243 ? 10.883 -23.141 11.945 1 31.3 243 SER B CA 1
ATOM 4894 C C . SER B 1 243 ? 9.555 -22.875 12.633 1 31.3 243 SER B C 1
ATOM 4896 O O . SER B 1 243 ? 9.188 -23.562 13.586 1 31.3 243 SER B O 1
ATOM 4898 N N . MET B 1 244 ? 9.258 -21.656 12.922 1 34.03 244 MET B N 1
ATOM 4899 C CA . MET B 1 244 ? 7.875 -21.484 13.352 1 34.03 244 MET B CA 1
ATOM 4900 C C . MET B 1 244 ? 6.977 -22.547 12.711 1 34.03 244 MET B C 1
ATOM 4902 O O . MET B 1 244 ? 7.109 -22.828 11.516 1 34.03 244 MET B O 1
ATOM 4906 N N . PRO B 1 245 ? 6.352 -23.328 13.477 1 36.28 245 PRO B N 1
ATOM 4907 C CA . PRO B 1 245 ? 5.398 -24.297 12.93 1 36.28 245 PRO B CA 1
ATOM 4908 C C . PRO B 1 245 ? 4.371 -23.656 12.008 1 36.28 245 PRO B C 1
ATOM 4910 O O . PRO B 1 245 ? 3.664 -22.734 12.406 1 36.28 245 PRO B O 1
ATOM 4913 N N . ILE B 1 246 ? 4.746 -23.312 10.766 1 42.59 246 ILE B N 1
ATOM 4914 C CA . ILE B 1 246 ? 3.65 -23.062 9.828 1 42.59 246 ILE B CA 1
ATOM 4915 C C . ILE B 1 246 ? 2.525 -24.062 10.07 1 42.59 246 ILE B C 1
ATOM 4917 O O . ILE B 1 246 ? 2.744 -25.281 10.023 1 42.59 246 ILE B O 1
ATOM 4921 N N . PRO B 1 247 ? 1.561 -23.703 10.711 1 43.25 247 PRO B N 1
ATOM 4922 C CA . PRO B 1 247 ? 0.538 -24.75 10.805 1 43.25 247 PRO B CA 1
ATOM 4923 C C . PRO B 1 247 ? 0.379 -25.531 9.508 1 43.25 247 PRO B C 1
ATOM 4925 O O . PRO B 1 247 ? 0.462 -24.969 8.414 1 43.25 247 PRO B O 1
ATOM 4928 N N . PRO B 1 248 ? 0.695 -26.828 9.461 1 44.41 248 PRO B N 1
ATOM 4929 C CA . PRO B 1 248 ? 0.636 -27.766 8.336 1 44.41 248 PRO B CA 1
ATOM 4930 C C . PRO B 1 248 ? -0.533 -27.484 7.395 1 44.41 248 PRO B C 1
ATOM 4932 O O . PRO B 1 248 ? -0.447 -27.766 6.199 1 44.41 248 PRO B O 1
ATOM 4935 N N . SER B 1 249 ? -1.607 -26.875 7.844 1 51.28 249 SER B N 1
ATOM 4936 C CA . SER B 1 249 ? -2.873 -26.984 7.125 1 51.28 249 SER B CA 1
ATOM 4937 C C . SER B 1 249 ? -2.982 -25.922 6.035 1 51.28 249 SER B C 1
ATOM 4939 O O . SER B 1 249 ? -3.922 -25.953 5.234 1 51.28 249 SER B O 1
ATOM 4941 N N . SER B 1 250 ? -1.769 -25.125 5.684 1 72.81 250 SER B N 1
ATOM 4942 C CA . SER B 1 250 ? -1.999 -24.062 4.715 1 72.81 250 SER B CA 1
ATOM 4943 C C . SER B 1 250 ? -1.212 -24.297 3.432 1 72.81 250 SER B C 1
ATOM 4945 O O . SER B 1 250 ? -1.256 -23.484 2.51 1 72.81 250 SER B O 1
ATOM 4947 N N . LEU B 1 251 ? -0.727 -25.531 3.35 1 88.88 251 LEU B N 1
ATOM 4948 C CA . LEU B 1 251 ? 0.086 -25.844 2.178 1 88.88 251 LEU B CA 1
ATOM 4949 C C . LEU B 1 251 ? -0.493 -27.016 1.409 1 88.88 251 LEU B C 1
ATOM 4951 O O . LEU B 1 251 ? -1.266 -27.812 1.961 1 88.88 251 LEU B O 1
ATOM 4955 N N . TYR B 1 252 ? -0.216 -27.125 0.206 1 93.56 252 TYR B N 1
ATOM 4956 C CA . TYR B 1 252 ? -0.832 -28.094 -0.691 1 93.56 252 TYR B CA 1
ATOM 4957 C C . TYR B 1 252 ? 0.22 -29 -1.323 1 93.56 252 TYR B C 1
ATOM 4959 O O . TYR B 1 252 ? 1.379 -28.609 -1.472 1 93.56 252 TYR B O 1
ATOM 4967 N N . SER B 1 253 ? -0.187 -30.219 -1.657 1 94.69 253 SER B N 1
ATOM 4968 C CA . SER B 1 253 ? 0.735 -31.203 -2.191 1 94.69 253 SER B CA 1
ATOM 4969 C C . SER B 1 253 ? 1.001 -30.984 -3.676 1 94.69 253 SER B C 1
ATOM 4971 O O . SER B 1 253 ? 2.111 -31.219 -4.156 1 94.69 253 SER B O 1
ATOM 4973 N N . SER B 1 254 ? -0.009 -30.641 -4.367 1 96.5 254 SER B N 1
ATOM 4974 C CA . SER B 1 254 ? 0.094 -30.422 -5.809 1 96.5 254 SER B CA 1
ATOM 4975 C C . SER B 1 254 ? -0.561 -29.109 -6.219 1 96.5 254 SER B C 1
ATOM 4977 O O . SER B 1 254 ? -1.789 -29 -6.258 1 96.5 254 SER B O 1
ATOM 4979 N N . VAL B 1 255 ? 0.286 -28.141 -6.535 1 97.5 255 VAL B N 1
ATOM 4980 C CA . VAL B 1 255 ? -0.179 -26.781 -6.84 1 97.5 255 VAL B CA 1
ATOM 4981 C C . VAL B 1 255 ? 0.102 -26.469 -8.305 1 97.5 255 VAL B C 1
ATOM 4983 O O . VAL B 1 255 ? 1.104 -26.922 -8.867 1 97.5 255 VAL B O 1
ATOM 4986 N N . CYS B 1 256 ? -0.79 -25.812 -8.961 1 97.81 256 CYS B N 1
ATOM 4987 C CA . CYS B 1 256 ? -0.537 -25.359 -10.328 1 97.81 256 CYS B CA 1
ATOM 4988 C C . CYS B 1 256 ? -0.804 -23.859 -10.461 1 97.81 256 CYS B C 1
ATOM 4990 O O . CYS B 1 256 ? -1.56 -23.297 -9.672 1 97.81 256 CYS B O 1
ATOM 4992 N N . VAL B 1 257 ? -0.091 -23.234 -11.32 1 97.56 257 VAL B N 1
ATOM 4993 C CA . VAL B 1 257 ? -0.227 -21.812 -11.664 1 97.56 257 VAL B CA 1
ATOM 4994 C C . VAL B 1 257 ? -0.033 -21.625 -13.164 1 97.56 257 VAL B C 1
ATOM 4996 O O . VAL B 1 257 ? 0.723 -22.375 -13.797 1 97.56 257 VAL B O 1
ATOM 4999 N N . GLY B 1 258 ? -0.782 -20.719 -13.758 1 94.31 258 GLY B N 1
ATOM 5000 C CA . GLY B 1 258 ? -0.682 -20.453 -15.188 1 94.31 258 GLY B CA 1
ATOM 5001 C C . GLY B 1 258 ? -0.548 -18.969 -15.5 1 94.31 258 GLY B C 1
ATOM 5002 O O . GLY B 1 258 ? -0.949 -18.125 -14.703 1 94.31 258 GLY B O 1
ATOM 5003 N N . GLY B 1 259 ? 0.023 -18.719 -16.672 1 89.56 259 GLY B N 1
ATOM 5004 C CA . GLY B 1 259 ? 0.145 -17.359 -17.156 1 89.56 259 GLY B CA 1
ATOM 5005 C C . GLY B 1 259 ? 0.901 -17.234 -18.453 1 89.56 259 GLY B C 1
ATOM 5006 O O . GLY B 1 259 ? 1.428 -18.234 -18.969 1 89.56 259 GLY B O 1
ATOM 5007 N N . THR B 1 260 ? 0.881 -16.047 -19 1 85.94 260 THR B N 1
ATOM 5008 C CA . THR B 1 260 ? 1.703 -15.758 -20.172 1 85.94 260 THR B CA 1
ATOM 5009 C C . THR B 1 260 ? 3.164 -15.57 -19.766 1 85.94 260 THR B C 1
ATOM 5011 O O . THR B 1 260 ? 4.07 -16.031 -20.453 1 85.94 260 THR B O 1
ATOM 5014 N N . PHE B 1 261 ? 3.344 -14.938 -18.594 1 88.19 261 PHE B N 1
ATOM 5015 C CA . PHE B 1 261 ? 4.652 -14.664 -18.016 1 88.19 261 PHE B CA 1
ATOM 5016 C C . PHE B 1 261 ? 5.531 -13.898 -18.984 1 88.19 261 PHE B C 1
ATOM 5018 O O . PHE B 1 261 ? 6.68 -14.273 -19.219 1 88.19 261 PHE B O 1
ATOM 5025 N N . ASP B 1 262 ? 4.852 -12.875 -19.531 1 79.44 262 ASP B N 1
ATOM 5026 C CA . ASP B 1 262 ? 5.555 -12.016 -20.469 1 79.44 262 ASP B CA 1
ATOM 5027 C C . ASP B 1 262 ? 6.395 -10.969 -19.75 1 79.44 262 ASP B C 1
ATOM 5029 O O . ASP B 1 262 ? 5.859 -10.156 -18.984 1 79.44 262 ASP B O 1
ATOM 5033 N N . GLY B 1 263 ? 7.742 -11.008 -19.969 1 74.62 263 GLY B N 1
ATOM 5034 C CA . GLY B 1 263 ? 8.641 -9.992 -19.453 1 74.62 263 GLY B CA 1
ATOM 5035 C C . GLY B 1 263 ? 8.906 -10.133 -17.969 1 74.62 263 GLY B C 1
ATOM 5036 O O . GLY B 1 263 ? 9.625 -9.328 -17.375 1 74.62 263 GLY B O 1
ATOM 5037 N N . MET B 1 264 ? 8.352 -11.031 -17.25 1 82.75 264 MET B N 1
ATOM 5038 C CA . MET B 1 264 ? 8.547 -11.336 -15.828 1 82.75 264 MET B CA 1
ATOM 5039 C C . MET B 1 264 ? 8.445 -10.07 -14.984 1 82.75 264 MET B C 1
ATOM 5041 O O . MET B 1 264 ? 9.32 -9.797 -14.164 1 82.75 264 MET B O 1
ATOM 5045 N N . HIS B 1 265 ? 7.434 -9.32 -15.25 1 79.69 265 HIS B N 1
ATOM 5046 C CA . HIS B 1 265 ? 7.25 -8.125 -14.438 1 79.69 265 HIS B CA 1
ATOM 5047 C C . HIS B 1 265 ? 6.938 -8.484 -12.992 1 79.69 265 HIS B C 1
ATOM 5049 O O . HIS B 1 265 ? 6.809 -9.664 -12.648 1 79.69 265 HIS B O 1
ATOM 5055 N N . TYR B 1 266 ? 6.844 -7.543 -12.164 1 82.94 266 TYR B N 1
ATOM 5056 C CA . TYR B 1 266 ? 6.801 -7.793 -10.727 1 82.94 266 TYR B CA 1
ATOM 5057 C C . TYR B 1 266 ? 5.5 -8.477 -10.328 1 82.94 266 TYR B C 1
ATOM 5059 O O . TYR B 1 266 ? 5.449 -9.195 -9.328 1 82.94 266 TYR B O 1
ATOM 5067 N N . GLY B 1 267 ? 4.418 -8.266 -11.133 1 84.5 267 GLY B N 1
ATOM 5068 C CA . GLY B 1 267 ? 3.207 -9.039 -10.906 1 84.5 267 GLY B CA 1
ATOM 5069 C C . GLY B 1 267 ? 3.414 -10.531 -11.062 1 84.5 267 GLY B C 1
ATOM 5070 O O . GLY B 1 267 ? 2.906 -11.32 -10.266 1 84.5 267 GLY B O 1
ATOM 5071 N N . HIS B 1 268 ? 4.164 -10.922 -12.102 1 88.19 268 HIS B N 1
ATOM 5072 C CA . HIS B 1 268 ? 4.484 -12.328 -12.32 1 88.19 268 HIS B CA 1
ATOM 5073 C C . HIS B 1 268 ? 5.352 -12.875 -11.195 1 88.19 268 HIS B C 1
ATOM 5075 O O . HIS B 1 268 ? 5.129 -13.992 -10.719 1 88.19 268 HIS B O 1
ATOM 5081 N N . ARG B 1 269 ? 6.254 -12.102 -10.82 1 91.12 269 ARG B N 1
ATOM 5082 C CA . ARG B 1 269 ? 7.16 -12.531 -9.758 1 91.12 269 ARG B CA 1
ATOM 5083 C C . ARG B 1 269 ? 6.41 -12.734 -8.445 1 91.12 269 ARG B C 1
ATOM 5085 O O . ARG B 1 269 ? 6.641 -13.719 -7.742 1 91.12 269 ARG B O 1
ATOM 5092 N N . LYS B 1 270 ? 5.508 -11.789 -8.172 1 90.94 270 LYS B N 1
ATOM 5093 C CA . LYS B 1 270 ? 4.672 -11.938 -6.984 1 90.94 270 LYS B CA 1
ATOM 5094 C C . LYS B 1 270 ? 3.824 -13.203 -7.07 1 90.94 270 LYS B C 1
ATOM 5096 O O . LYS B 1 270 ? 3.756 -13.977 -6.113 1 90.94 270 LYS B O 1
ATOM 5101 N N . LEU B 1 271 ? 3.258 -13.422 -8.195 1 92.94 271 LEU B N 1
ATOM 5102 C CA . LEU B 1 271 ? 2.4 -14.586 -8.406 1 92.94 271 LEU B CA 1
ATOM 5103 C C . LEU B 1 271 ? 3.174 -15.883 -8.18 1 92.94 271 LEU B C 1
ATOM 5105 O O . LEU B 1 271 ? 2.705 -16.766 -7.465 1 92.94 271 LEU B O 1
ATOM 5109 N N . LEU B 1 272 ? 4.309 -15.977 -8.734 1 95.38 272 LEU B N 1
ATOM 5110 C CA . LEU B 1 272 ? 5.129 -17.172 -8.609 1 95.38 272 LEU B CA 1
ATOM 5111 C C . LEU B 1 272 ? 5.617 -17.359 -7.176 1 95.38 272 LEU B C 1
ATOM 5113 O O . LEU B 1 272 ? 5.707 -18.484 -6.684 1 95.38 272 LEU B O 1
ATOM 5117 N N . THR B 1 273 ? 5.969 -16.234 -6.535 1 94.25 273 THR B N 1
ATOM 5118 C CA . THR B 1 273 ? 6.371 -16.297 -5.137 1 94.25 273 THR B CA 1
ATOM 5119 C C . THR B 1 273 ? 5.258 -16.875 -4.273 1 94.25 273 THR B C 1
ATOM 5121 O O . THR B 1 273 ? 5.512 -17.734 -3.422 1 94.25 273 THR B O 1
ATOM 5124 N N . LEU B 1 274 ? 4.059 -16.469 -4.527 1 93.38 274 LEU B N 1
ATOM 5125 C CA . LEU B 1 274 ? 2.918 -16.953 -3.76 1 93.38 274 LEU B CA 1
ATOM 5126 C C . LEU B 1 274 ? 2.627 -18.422 -4.086 1 93.38 274 LEU B C 1
ATOM 5128 O O . LEU B 1 274 ? 2.248 -19.188 -3.207 1 93.38 274 LEU B O 1
ATOM 5132 N N . ALA B 1 275 ? 2.838 -18.781 -5.324 1 95.88 275 ALA B N 1
ATOM 5133 C CA . ALA B 1 275 ? 2.656 -20.188 -5.707 1 95.88 275 ALA B CA 1
ATOM 5134 C C . ALA B 1 275 ? 3.646 -21.094 -4.977 1 95.88 275 ALA B C 1
ATOM 5136 O O . ALA B 1 275 ? 3.254 -22.094 -4.375 1 95.88 275 ALA B O 1
ATOM 5137 N N . ILE B 1 276 ? 4.855 -20.688 -4.996 1 95.38 276 ILE B N 1
ATOM 5138 C CA . ILE B 1 276 ? 5.918 -21.453 -4.363 1 95.38 276 ILE B CA 1
ATOM 5139 C C . ILE B 1 276 ? 5.656 -21.578 -2.865 1 95.38 276 ILE B C 1
ATOM 5141 O O . ILE B 1 276 ? 5.82 -22.641 -2.279 1 95.38 276 ILE B O 1
ATOM 5145 N N . SER B 1 277 ? 5.164 -20.469 -2.287 1 92.81 277 SER B N 1
ATOM 5146 C CA . SER B 1 277 ? 4.926 -20.438 -0.848 1 92.81 277 SER B CA 1
ATOM 5147 C C . SER B 1 277 ? 3.691 -21.266 -0.475 1 92.81 277 SER B C 1
ATOM 5149 O O . SER B 1 277 ? 3.406 -21.453 0.708 1 92.81 277 SER B O 1
ATOM 5151 N N . SER B 1 278 ? 2.961 -21.75 -1.395 1 94 278 SER B N 1
ATOM 5152 C CA . SER B 1 278 ? 1.747 -22.516 -1.129 1 94 278 SER B CA 1
ATOM 5153 C C . SER B 1 278 ? 1.999 -24.016 -1.257 1 94 278 SER B C 1
ATOM 5155 O O . SER B 1 278 ? 1.113 -24.828 -0.974 1 94 278 SER B O 1
ATOM 5157 N N . VAL B 1 279 ? 3.189 -24.422 -1.649 1 95.12 279 VAL B N 1
ATOM 5158 C CA . VAL B 1 279 ? 3.533 -25.828 -1.877 1 95.12 279 VAL B CA 1
ATOM 5159 C C . VAL B 1 279 ? 4.125 -26.422 -0.604 1 95.12 279 VAL B C 1
ATOM 5161 O O . VAL B 1 279 ? 4.945 -25.797 0.065 1 95.12 279 VAL B O 1
ATOM 5164 N N . GLN B 1 280 ? 3.66 -27.625 -0.274 1 92.12 280 GLN B N 1
ATOM 5165 C CA . GLN B 1 280 ? 4.266 -28.344 0.837 1 92.12 280 GLN B CA 1
ATOM 5166 C C . GLN B 1 280 ? 5.77 -28.516 0.627 1 92.12 280 GLN B C 1
ATOM 5168 O O . GLN B 1 280 ? 6.211 -28.875 -0.469 1 92.12 280 GLN B O 1
ATOM 5173 N N . PRO B 1 281 ? 6.387 -28.312 1.793 1 88.62 281 PRO B N 1
ATOM 5174 C CA . PRO B 1 281 ? 7.832 -28.5 1.669 1 88.62 281 PRO B CA 1
ATOM 5175 C C . PRO B 1 281 ? 8.211 -29.969 1.496 1 88.62 281 PRO B C 1
ATOM 5177 O O . PRO B 1 281 ? 7.422 -30.859 1.819 1 88.62 281 PRO B O 1
ATOM 5180 N N . ILE B 1 282 ? 9.25 -30.438 0.873 1 85.19 282 ILE B N 1
ATOM 5181 C CA . ILE B 1 282 ? 9.883 -31.734 0.771 1 85.19 282 ILE B CA 1
ATOM 5182 C C . ILE B 1 282 ? 9.242 -32.531 -0.36 1 85.19 282 ILE B C 1
ATOM 5184 O O . ILE B 1 282 ? 9.93 -33 -1.282 1 85.19 282 ILE B O 1
ATOM 5188 N N . ASN B 1 283 ? 7.73 -32.594 -0.233 1 90.19 283 ASN B N 1
ATOM 5189 C CA . ASN B 1 283 ? 7.16 -33.531 -1.205 1 90.19 283 ASN B CA 1
ATOM 5190 C C . ASN B 1 283 ? 6.164 -32.812 -2.129 1 90.19 283 ASN B C 1
ATOM 5192 O O . ASN B 1 283 ? 5.645 -33.438 -3.064 1 90.19 283 ASN B O 1
ATOM 5196 N N . GLY B 1 284 ? 5.875 -31.609 -1.843 1 95 284 GLY B N 1
ATOM 5197 C CA . GLY B 1 284 ? 4.938 -30.906 -2.703 1 95 284 GLY B CA 1
ATOM 5198 C C . GLY B 1 284 ? 5.512 -30.578 -4.066 1 95 284 GLY B C 1
ATOM 5199 O O . GLY B 1 284 ? 6.734 -30.531 -4.242 1 95 284 GLY B O 1
ATOM 5200 N N . ARG B 1 285 ? 4.582 -30.453 -5.031 1 96 285 ARG B N 1
ATOM 5201 C CA . ARG B 1 285 ? 5.027 -30.141 -6.387 1 96 285 ARG B CA 1
ATOM 5202 C C . ARG B 1 285 ? 4.281 -28.938 -6.941 1 96 285 ARG B C 1
ATOM 5204 O O . ARG B 1 285 ? 3.17 -28.625 -6.504 1 96 285 ARG B O 1
ATOM 5211 N N . LEU B 1 286 ? 4.906 -28.266 -7.902 1 97.38 286 LEU B N 1
ATOM 5212 C CA . LEU B 1 286 ? 4.348 -27.078 -8.555 1 97.38 286 LEU B CA 1
ATOM 5213 C C . LEU B 1 286 ? 4.379 -27.234 -10.07 1 97.38 286 LEU B C 1
ATOM 5215 O O . LEU B 1 286 ? 5.418 -27.578 -10.641 1 97.38 286 LEU B O 1
ATOM 5219 N N . LEU B 1 287 ? 3.24 -27.109 -10.672 1 97.88 287 LEU B N 1
ATOM 5220 C CA . LEU B 1 287 ? 3.162 -27.047 -12.125 1 97.88 287 LEU B CA 1
ATOM 5221 C C . LEU B 1 287 ? 2.943 -25.625 -12.602 1 97.88 287 LEU B C 1
ATOM 5223 O O . LEU B 1 287 ? 2.072 -24.922 -12.078 1 97.88 287 LEU B O 1
ATOM 5227 N N . ILE B 1 288 ? 3.75 -25.203 -13.539 1 97.75 288 ILE B N 1
ATOM 5228 C CA . ILE B 1 288 ? 3.621 -23.859 -14.125 1 97.75 288 ILE B CA 1
ATOM 5229 C C . ILE B 1 288 ? 3.242 -23.984 -15.594 1 97.75 288 ILE B C 1
ATOM 5231 O O . ILE B 1 288 ? 4.035 -24.469 -16.406 1 97.75 288 ILE B O 1
ATOM 5235 N N . GLY B 1 289 ? 2.02 -23.562 -15.922 1 96.75 289 GLY B N 1
ATOM 5236 C CA . GLY B 1 289 ? 1.576 -23.5 -17.312 1 96.75 289 GLY B CA 1
ATOM 5237 C C . GLY B 1 289 ? 1.896 -22.188 -17.984 1 96.75 289 GLY B C 1
ATOM 5238 O O . GLY B 1 289 ? 1.497 -21.125 -17.516 1 96.75 289 GLY B O 1
ATOM 5239 N N . ILE B 1 290 ? 2.576 -22.234 -19.062 1 94.88 290 ILE B N 1
ATOM 5240 C CA . ILE B 1 290 ? 2.918 -21.047 -19.844 1 94.88 290 ILE B CA 1
ATOM 5241 C C . ILE B 1 290 ? 2.146 -21.062 -21.172 1 94.88 290 ILE B C 1
ATOM 5243 O O . ILE B 1 290 ? 2.25 -22.016 -21.938 1 94.88 290 ILE B O 1
ATOM 5247 N N . THR B 1 291 ? 1.429 -20 -21.391 1 91 291 THR B N 1
ATOM 5248 C CA . THR B 1 291 ? 0.539 -19.922 -22.547 1 91 291 THR B CA 1
ATOM 5249 C C . THR B 1 291 ? 1.338 -19.891 -23.844 1 91 291 THR B C 1
ATOM 5251 O O . THR B 1 291 ? 2.299 -19.125 -23.969 1 91 291 THR B O 1
ATOM 5254 N N . ARG B 1 292 ? 0.887 -20.672 -24.75 1 89.81 292 ARG B N 1
ATOM 5255 C CA . ARG B 1 292 ? 1.534 -20.672 -26.062 1 89.81 292 ARG B CA 1
ATOM 5256 C C . ARG B 1 292 ? 1.147 -19.438 -26.859 1 89.81 292 ARG B C 1
ATOM 5258 O O . ARG B 1 292 ? 0.104 -18.828 -26.625 1 89.81 292 ARG B O 1
ATOM 5265 N N . ASP B 1 293 ? 1.86 -19.125 -27.844 1 77.69 293 ASP B N 1
ATOM 5266 C CA . ASP B 1 293 ? 1.739 -17.906 -28.641 1 77.69 293 ASP B CA 1
ATOM 5267 C C . ASP B 1 293 ? 0.402 -17.859 -29.375 1 77.69 293 ASP B C 1
ATOM 5269 O O . ASP B 1 293 ? -0.179 -16.797 -29.562 1 77.69 293 ASP B O 1
ATOM 5273 N N . GLU B 1 294 ? -0.055 -18.969 -29.75 1 73 294 GLU B N 1
ATOM 5274 C CA . GLU B 1 294 ? -1.285 -19.031 -30.531 1 73 294 GLU B CA 1
ATOM 5275 C C . GLU B 1 294 ? -2.463 -18.438 -29.766 1 73 294 GLU B C 1
ATOM 5277 O O . GLU B 1 294 ? -3.414 -17.938 -30.375 1 73 294 GLU B O 1
ATOM 5282 N N . MET B 1 295 ? -2.305 -18.375 -28.547 1 70.94 295 MET B N 1
ATOM 5283 C CA . MET B 1 295 ? -3.391 -17.922 -27.688 1 70.94 295 MET B CA 1
ATOM 5284 C C . MET B 1 295 ? -3.271 -16.422 -27.406 1 70.94 295 MET B C 1
ATOM 5286 O O . MET B 1 295 ? -4.172 -15.812 -26.828 1 70.94 295 MET B O 1
ATOM 5290 N N . LEU B 1 296 ? -2.182 -15.859 -27.781 1 68.31 296 LEU B N 1
ATOM 5291 C CA . LEU B 1 296 ? -1.872 -14.5 -27.359 1 68.31 296 LEU B CA 1
ATOM 5292 C C . LEU B 1 296 ? -2.18 -13.508 -28.484 1 68.31 296 LEU B C 1
ATOM 5294 O O . LEU B 1 296 ? -1.91 -12.312 -28.359 1 68.31 296 LEU B O 1
ATOM 5298 N N . THR B 1 297 ? -2.709 -13.992 -29.438 1 59.47 297 THR B N 1
ATOM 5299 C CA . THR B 1 297 ? -2.912 -13.141 -30.609 1 59.47 297 THR B CA 1
ATOM 5300 C C . THR B 1 297 ? -3.885 -12.008 -30.297 1 59.47 297 THR B C 1
ATOM 5302 O O . THR B 1 297 ? -3.824 -10.945 -30.906 1 59.47 297 THR B O 1
ATOM 5305 N N . LYS B 1 298 ? -4.625 -12.172 -29.297 1 54.22 298 LYS B N 1
ATOM 5306 C CA . LYS B 1 298 ? -5.656 -11.172 -29.031 1 54.22 298 LYS B CA 1
ATOM 5307 C C . LYS B 1 298 ? -5.184 -10.156 -28 1 54.22 298 LYS B C 1
ATOM 5309 O O . LYS B 1 298 ? -5.844 -9.141 -27.781 1 54.22 298 LYS B O 1
ATOM 5314 N N . LYS B 1 299 ? -3.967 -10.344 -27.5 1 55.56 299 LYS B N 1
ATOM 5315 C CA . LYS B 1 299 ? -3.541 -9.422 -26.453 1 55.56 299 LYS B CA 1
ATOM 5316 C C . LYS B 1 299 ? -2.936 -8.156 -27.047 1 55.56 299 LYS B C 1
ATOM 5318 O O . LYS B 1 299 ? -2.381 -8.18 -28.156 1 55.56 299 LYS B O 1
ATOM 5323 N N . ALA B 1 300 ? -3.211 -7.008 -26.453 1 46.12 300 ALA B N 1
ATOM 5324 C CA . ALA B 1 300 ? -2.621 -5.738 -26.875 1 46.12 300 ALA B CA 1
ATOM 5325 C C . ALA B 1 300 ? -1.097 -5.82 -26.891 1 46.12 300 ALA B C 1
ATOM 5327 O O . ALA B 1 300 ? -0.489 -6.312 -25.938 1 46.12 300 ALA B O 1
ATOM 5328 N N . PHE B 1 301 ? -0.441 -5.402 -27.953 1 50.78 301 PHE B N 1
ATOM 5329 C CA . PHE B 1 301 ? 0.997 -5.363 -28.188 1 50.78 301 PHE B CA 1
ATOM 5330 C C . PHE B 1 301 ? 1.579 -6.773 -28.203 1 50.78 301 PHE B C 1
ATOM 5332 O O . PHE B 1 301 ? 2.666 -7.008 -27.672 1 50.78 301 PHE B O 1
ATOM 5339 N N . ALA B 1 302 ? 0.822 -7.645 -28.672 1 52.97 302 ALA B N 1
ATOM 5340 C CA . ALA B 1 302 ? 1.216 -9.047 -28.797 1 52.97 302 ALA B CA 1
ATOM 5341 C C . ALA B 1 302 ? 2.58 -9.172 -29.469 1 52.97 302 ALA B C 1
ATOM 5343 O O . ALA B 1 302 ? 3.344 -10.094 -29.156 1 52.97 302 ALA B O 1
ATOM 5344 N N . ASP B 1 303 ? 2.877 -8.266 -30.234 1 53.16 303 ASP B N 1
ATOM 5345 C CA . ASP B 1 303 ? 4.133 -8.297 -30.984 1 53.16 303 ASP B CA 1
ATOM 5346 C C . ASP B 1 303 ? 5.328 -8.086 -30.047 1 53.16 303 ASP B C 1
ATOM 5348 O O . ASP B 1 303 ? 6.461 -8.414 -30.406 1 53.16 303 ASP B O 1
ATOM 5352 N N . ARG B 1 304 ? 4.961 -7.707 -28.906 1 63.62 304 ARG B N 1
ATOM 5353 C CA . ARG B 1 304 ? 6.078 -7.387 -28.016 1 63.62 304 ARG B CA 1
ATOM 5354 C C . ARG B 1 304 ? 6.219 -8.438 -26.922 1 63.62 304 ARG B C 1
ATOM 5356 O O . ARG B 1 304 ? 7.008 -8.258 -25.984 1 63.62 304 ARG B O 1
ATOM 5363 N N . ILE B 1 305 ? 5.543 -9.477 -27.234 1 71.88 305 ILE B N 1
ATOM 5364 C CA . ILE B 1 305 ? 5.652 -10.57 -26.281 1 71.88 305 ILE B CA 1
ATOM 5365 C C . ILE B 1 305 ? 6.852 -11.453 -26.625 1 71.88 305 ILE B C 1
ATOM 5367 O O . ILE B 1 305 ? 6.992 -11.883 -27.766 1 71.88 305 ILE B O 1
ATOM 5371 N N . PRO B 1 306 ? 7.758 -11.711 -25.703 1 81.5 306 PRO B N 1
ATOM 5372 C CA . PRO B 1 306 ? 8.891 -12.602 -25.969 1 81.5 306 PRO B CA 1
ATOM 5373 C C . PRO B 1 306 ? 8.453 -14 -26.391 1 81.5 306 PRO B C 1
ATOM 5375 O O . PRO B 1 306 ? 7.301 -14.383 -26.188 1 81.5 306 PRO B O 1
ATOM 5378 N N . SER B 1 307 ? 9.312 -14.68 -27.047 1 88 307 SER B N 1
ATOM 5379 C CA . SER B 1 307 ? 9.016 -16.031 -27.484 1 88 307 SER B CA 1
ATOM 5380 C C . SER B 1 307 ? 8.711 -16.953 -26.312 1 88 307 SER B C 1
ATOM 5382 O O . SER B 1 307 ? 9.055 -16.641 -25.172 1 88 307 SER B O 1
ATOM 5384 N N . LEU B 1 308 ? 8.023 -18 -26.594 1 91.12 308 LEU B N 1
ATOM 5385 C CA . LEU B 1 308 ? 7.707 -19 -25.578 1 91.12 308 LEU B CA 1
ATOM 5386 C C . LEU B 1 308 ? 8.977 -19.469 -24.859 1 91.12 308 LEU B C 1
ATOM 5388 O O . LEU B 1 308 ? 8.992 -19.594 -23.641 1 91.12 308 LEU B O 1
ATOM 5392 N N . GLU B 1 309 ? 9.977 -19.703 -25.609 1 92.75 309 GLU B N 1
ATOM 5393 C CA . GLU B 1 309 ? 11.242 -20.172 -25.047 1 92.75 309 GLU B CA 1
ATOM 5394 C C . GLU B 1 309 ? 11.82 -19.141 -24.078 1 92.75 309 GLU B C 1
ATOM 5396 O O . GLU B 1 309 ? 12.289 -19.516 -22.984 1 92.75 309 GLU B O 1
ATOM 5401 N N . ASP B 1 310 ? 11.719 -17.922 -24.438 1 91.31 310 ASP B N 1
ATOM 5402 C CA . ASP B 1 310 ? 12.234 -16.844 -23.594 1 91.31 310 ASP B CA 1
ATOM 5403 C C . ASP B 1 310 ? 11.414 -16.734 -22.312 1 91.31 310 ASP B C 1
ATOM 5405 O O . ASP B 1 310 ? 11.961 -16.469 -21.234 1 91.31 310 ASP B O 1
ATOM 5409 N N . ARG B 1 311 ? 10.172 -16.906 -22.484 1 92.44 311 ARG B N 1
ATOM 5410 C CA . ARG B 1 311 ? 9.289 -16.812 -21.328 1 92.44 311 ARG B CA 1
ATOM 5411 C C . ARG B 1 311 ? 9.539 -17.953 -20.359 1 92.44 311 ARG B C 1
ATOM 5413 O O . ARG B 1 311 ? 9.609 -17.75 -19.141 1 92.44 311 ARG B O 1
ATOM 5420 N N . ILE B 1 312 ? 9.734 -19.125 -20.922 1 94.25 312 ILE B N 1
ATOM 5421 C CA . ILE B 1 312 ? 10.031 -20.297 -20.109 1 94.25 312 ILE B CA 1
ATOM 5422 C C . ILE B 1 312 ? 11.367 -20.094 -19.391 1 94.25 312 ILE B C 1
ATOM 5424 O O . ILE B 1 312 ? 11.477 -20.344 -18.188 1 94.25 312 ILE B O 1
ATOM 5428 N N . ALA B 1 313 ? 12.281 -19.578 -20.094 1 94.12 313 ALA B N 1
ATOM 5429 C CA . ALA B 1 313 ? 13.602 -19.328 -19.516 1 94.12 313 ALA B CA 1
ATOM 5430 C C . ALA B 1 313 ? 13.516 -18.328 -18.359 1 94.12 313 ALA B C 1
ATOM 5432 O O . ALA B 1 313 ? 14.172 -18.484 -17.328 1 94.12 313 ALA B O 1
ATOM 5433 N N . GLY B 1 314 ? 12.766 -17.281 -18.578 1 92.62 314 GLY B N 1
ATOM 5434 C CA . GLY B 1 314 ? 12.578 -16.297 -17.531 1 92.62 314 GLY B CA 1
ATOM 5435 C C . GLY B 1 314 ? 11.969 -16.859 -16.266 1 92.62 314 GLY B C 1
ATOM 5436 O O . GLY B 1 314 ? 12.43 -16.547 -15.164 1 92.62 314 GLY B O 1
ATOM 5437 N N . VAL B 1 315 ? 10.977 -17.672 -16.469 1 95.12 315 VAL B N 1
ATOM 5438 C CA . VAL B 1 315 ? 10.297 -18.297 -15.336 1 95.12 315 VAL B CA 1
ATOM 5439 C C . VAL B 1 315 ? 11.266 -19.219 -14.594 1 95.12 315 VAL B C 1
ATOM 5441 O O . VAL B 1 315 ? 11.359 -19.172 -13.367 1 95.12 315 VAL B O 1
ATOM 5444 N N . LEU B 1 316 ? 11.961 -20 -15.336 1 94.19 316 LEU B N 1
ATOM 5445 C CA . LEU B 1 316 ? 12.891 -20.953 -14.742 1 94.19 316 LEU B CA 1
ATOM 5446 C C . LEU B 1 316 ? 14.023 -20.234 -14.008 1 94.19 316 LEU B C 1
ATOM 5448 O O . LEU B 1 316 ? 14.453 -20.672 -12.945 1 94.19 316 LEU B O 1
ATOM 5452 N N . ASP B 1 317 ? 14.453 -19.188 -14.617 1 93.62 317 ASP B N 1
ATOM 5453 C CA . ASP B 1 317 ? 15.508 -18.406 -13.977 1 93.62 317 ASP B CA 1
ATOM 5454 C C . ASP B 1 317 ? 15.031 -17.844 -12.641 1 93.62 317 ASP B C 1
ATOM 5456 O O . ASP B 1 317 ? 15.734 -17.938 -11.633 1 93.62 317 ASP B O 1
ATOM 5460 N N . PHE B 1 318 ? 13.906 -17.25 -12.68 1 93.81 318 PHE B N 1
ATOM 5461 C CA . PHE B 1 318 ? 13.352 -16.672 -11.461 1 93.81 318 PHE B CA 1
ATOM 5462 C C . PHE B 1 318 ? 13.172 -17.734 -10.383 1 93.81 318 PHE B C 1
ATOM 5464 O O . PHE B 1 318 ? 13.625 -17.562 -9.25 1 93.81 318 PHE B O 1
ATOM 5471 N N . ILE B 1 319 ? 12.562 -18.859 -10.734 1 94.5 319 ILE B N 1
ATOM 5472 C CA . ILE B 1 319 ? 12.25 -19.906 -9.773 1 94.5 319 ILE B CA 1
ATOM 5473 C C . ILE B 1 319 ? 13.547 -20.562 -9.281 1 94.5 319 ILE B C 1
ATOM 5475 O O . ILE B 1 319 ? 13.656 -20.953 -8.117 1 94.5 319 ILE B O 1
ATOM 5479 N N . GLY B 1 320 ? 14.469 -20.766 -10.211 1 92.56 320 GLY B N 1
ATOM 5480 C CA . GLY B 1 320 ? 15.758 -21.328 -9.836 1 92.56 320 GLY B CA 1
ATOM 5481 C C . GLY B 1 320 ? 16.469 -20.531 -8.758 1 92.56 320 GLY B C 1
ATOM 5482 O O . GLY B 1 320 ? 17.203 -21.109 -7.949 1 92.56 320 GLY B O 1
ATOM 5483 N N . ASN B 1 321 ? 16.203 -19.281 -8.742 1 92.12 321 ASN B N 1
ATOM 5484 C CA . ASN B 1 321 ? 16.828 -18.438 -7.742 1 92.12 321 ASN B CA 1
ATOM 5485 C C . ASN B 1 321 ? 15.984 -18.328 -6.48 1 92.12 321 ASN B C 1
ATOM 5487 O O . ASN B 1 321 ? 16.516 -18.297 -5.367 1 92.12 321 ASN B O 1
ATOM 5491 N N . LEU B 1 322 ? 14.703 -18.281 -6.641 1 92.69 322 LEU B N 1
ATOM 5492 C CA . LEU B 1 322 ? 13.797 -18.109 -5.512 1 92.69 322 LEU B CA 1
ATOM 5493 C C . LEU B 1 322 ? 13.695 -19.391 -4.699 1 92.69 322 LEU B C 1
ATOM 5495 O O . LEU B 1 322 ? 13.609 -19.344 -3.469 1 92.69 322 LEU B O 1
ATOM 5499 N N . ALA B 1 323 ? 13.648 -20.516 -5.406 1 93.06 323 ALA B N 1
ATOM 5500 C CA . ALA B 1 323 ? 13.43 -21.812 -4.754 1 93.06 323 ALA B CA 1
ATOM 5501 C C . ALA B 1 323 ? 14.336 -22.891 -5.344 1 93.06 323 ALA B C 1
ATOM 5503 O O . ALA B 1 323 ? 13.852 -23.875 -5.898 1 93.06 323 ALA B O 1
ATOM 5504 N N . PRO B 1 324 ? 15.586 -22.797 -5.121 1 90.12 324 PRO B N 1
ATOM 5505 C CA . PRO B 1 324 ? 16.531 -23.75 -5.695 1 90.12 324 PRO B CA 1
ATOM 5506 C C . PRO B 1 324 ? 16.297 -25.172 -5.199 1 90.12 324 PRO B C 1
ATOM 5508 O O . PRO B 1 324 ? 16.578 -26.141 -5.91 1 90.12 324 PRO B O 1
ATOM 5511 N N . GLY B 1 325 ? 15.719 -25.344 -4.086 1 90.31 325 GLY B N 1
ATOM 5512 C CA . GLY B 1 325 ? 15.477 -26.656 -3.518 1 90.31 325 GLY B CA 1
ATOM 5513 C C . GLY B 1 325 ? 14.297 -27.375 -4.152 1 90.31 325 GLY B C 1
ATOM 5514 O O . GLY B 1 325 ? 14.086 -28.562 -3.914 1 90.31 325 GLY B O 1
ATOM 5515 N N . MET B 1 326 ? 13.539 -26.688 -4.973 1 92.94 326 MET B N 1
ATOM 5516 C CA . MET B 1 326 ? 12.336 -27.266 -5.562 1 92.94 326 MET B CA 1
ATOM 5517 C C . MET B 1 326 ? 12.562 -27.609 -7.031 1 92.94 326 MET B C 1
ATOM 5519 O O . MET B 1 326 ? 11.625 -28 -7.73 1 92.94 326 MET B O 1
ATOM 5523 N N . LYS B 1 327 ? 13.711 -27.516 -7.484 1 88.69 327 LYS B N 1
ATOM 5524 C CA . LYS B 1 327 ? 14.016 -27.625 -8.906 1 88.69 327 LYS B CA 1
ATOM 5525 C C . LYS B 1 327 ? 13.43 -28.906 -9.492 1 88.69 327 LYS B C 1
ATOM 5527 O O . LYS B 1 327 ? 12.859 -28.906 -10.594 1 88.69 327 LYS B O 1
ATOM 5532 N N . ASN B 1 328 ? 13.492 -30 -8.781 1 91.25 328 ASN B N 1
ATOM 5533 C CA . ASN B 1 328 ? 13.047 -31.281 -9.305 1 91.25 328 ASN B CA 1
ATOM 5534 C C . ASN B 1 328 ? 11.547 -31.484 -9.086 1 91.25 328 ASN B C 1
ATOM 5536 O O . ASN B 1 328 ? 10.984 -32.5 -9.523 1 91.25 328 ASN B O 1
ATOM 5540 N N . ARG B 1 329 ? 10.922 -30.578 -8.406 1 94.94 329 ARG B N 1
ATOM 5541 C CA . ARG B 1 329 ? 9.508 -30.703 -8.086 1 94.94 329 ARG B CA 1
ATOM 5542 C C . ARG B 1 329 ? 8.68 -29.641 -8.797 1 94.94 329 ARG B C 1
ATOM 5544 O O . ARG B 1 329 ? 7.492 -29.469 -8.516 1 94.94 329 ARG B O 1
ATOM 5551 N N . ILE B 1 330 ? 9.32 -28.891 -9.68 1 95.56 330 ILE B N 1
ATOM 5552 C CA . ILE B 1 330 ? 8.641 -27.875 -10.477 1 95.56 330 ILE B CA 1
ATOM 5553 C C . ILE B 1 330 ? 8.656 -28.281 -11.945 1 95.56 330 ILE B C 1
ATOM 5555 O O . ILE B 1 330 ? 9.695 -28.688 -12.477 1 95.56 330 ILE B O 1
ATOM 5559 N N . ARG B 1 331 ? 7.566 -28.25 -12.594 1 94.44 331 ARG B N 1
ATOM 5560 C CA . ARG B 1 331 ? 7.453 -28.547 -14.023 1 94.44 331 ARG B CA 1
ATOM 5561 C C . ARG B 1 331 ? 6.82 -27.391 -14.773 1 94.44 331 ARG B C 1
ATOM 5563 O O . ARG B 1 331 ? 5.797 -26.844 -14.344 1 94.44 331 ARG B O 1
ATOM 5570 N N . CYS B 1 332 ? 7.457 -26.938 -15.797 1 95.06 332 CYS B N 1
ATOM 5571 C CA . CYS B 1 332 ? 6.922 -25.922 -16.688 1 95.06 332 CYS B CA 1
ATOM 5572 C C . CYS B 1 332 ? 6.375 -26.547 -17.969 1 95.06 332 CYS B C 1
ATOM 5574 O O . CYS B 1 332 ? 7.074 -27.281 -18.641 1 95.06 332 CYS B O 1
ATOM 5576 N N . VAL B 1 333 ? 5.145 -26.266 -18.297 1 94.94 333 VAL B N 1
ATOM 5577 C CA . VAL B 1 333 ? 4.543 -26.875 -19.484 1 94.94 333 VAL B CA 1
ATOM 5578 C C . VAL B 1 333 ? 3.869 -25.797 -20.328 1 94.94 333 VAL B C 1
ATOM 5580 O O . VAL B 1 333 ? 3.184 -24.922 -19.797 1 94.94 333 VAL B O 1
ATOM 5583 N N . PRO B 1 334 ? 4.156 -25.812 -21.578 1 94.5 334 PRO B N 1
ATOM 5584 C CA . PRO B 1 334 ? 3.363 -24.953 -22.469 1 94.5 334 PRO B CA 1
ATOM 5585 C C . PRO B 1 334 ? 1.901 -25.375 -22.547 1 94.5 334 PRO B C 1
ATOM 5587 O O . PRO B 1 334 ? 1.607 -26.578 -22.609 1 94.5 334 PRO B O 1
ATOM 5590 N N . ILE B 1 335 ? 1.063 -24.469 -22.469 1 93.88 335 ILE B N 1
ATOM 5591 C CA . ILE B 1 335 ? -0.352 -24.812 -22.531 1 93.88 335 ILE B CA 1
ATOM 5592 C C . ILE B 1 335 ? -0.984 -24.156 -23.766 1 93.88 335 ILE B C 1
ATOM 5594 O O . ILE B 1 335 ? -0.632 -23.031 -24.125 1 93.88 335 ILE B O 1
ATOM 5598 N N . SER B 1 336 ? -1.878 -24.844 -24.406 1 90.38 336 SER B N 1
ATOM 5599 C CA . SER B 1 336 ? -2.527 -24.359 -25.625 1 90.38 336 SER B CA 1
ATOM 5600 C C . SER B 1 336 ? -4.031 -24.203 -25.422 1 90.38 336 SER B C 1
ATOM 5602 O O . SER B 1 336 ? -4.766 -23.938 -26.375 1 90.38 336 SER B O 1
ATOM 5604 N N . ASP B 1 337 ? -4.492 -24.438 -24.266 1 88.69 337 ASP B N 1
ATOM 5605 C CA . ASP B 1 337 ? -5.902 -24.266 -23.938 1 88.69 337 ASP B CA 1
ATOM 5606 C C . ASP B 1 337 ? -6.066 -23.469 -22.641 1 88.69 337 ASP B C 1
ATOM 5608 O O . ASP B 1 337 ? -5.082 -23.188 -21.953 1 88.69 337 ASP B O 1
ATOM 5612 N N . GLU B 1 338 ? -7.223 -23.203 -22.312 1 87.75 338 GLU B N 1
ATOM 5613 C CA . GLU B 1 338 ? -7.531 -22.281 -21.219 1 87.75 338 GLU B CA 1
ATOM 5614 C C . GLU B 1 338 ? -7.246 -22.922 -19.859 1 87.75 338 GLU B C 1
ATOM 5616 O O . GLU B 1 338 ? -6.934 -22.219 -18.906 1 87.75 338 GLU B O 1
ATOM 5621 N N . TYR B 1 339 ? -7.336 -24.25 -19.797 1 93.25 339 TYR B N 1
ATOM 5622 C CA . TYR B 1 339 ? -7.293 -24.891 -18.484 1 93.25 339 TYR B CA 1
ATOM 5623 C C . TYR B 1 339 ? -5.953 -25.578 -18.266 1 93.25 339 TYR B C 1
ATOM 5625 O O . TYR B 1 339 ? -5.516 -25.75 -17.125 1 93.25 339 TYR B O 1
ATOM 5633 N N . GLY B 1 340 ? -5.344 -26.031 -19.375 1 94.25 340 GLY B N 1
ATOM 5634 C CA . GLY B 1 340 ? -4.098 -26.781 -19.219 1 94.25 340 GLY B CA 1
ATOM 5635 C C . GLY B 1 340 ? -4.285 -28.141 -18.578 1 94.25 340 GLY B C 1
ATOM 5636 O O . GLY B 1 340 ? -5.352 -28.75 -18.703 1 94.25 340 GLY B O 1
ATOM 5637 N N . PRO B 1 341 ? -3.338 -28.641 -17.938 1 95.5 341 PRO B N 1
ATOM 5638 C CA . PRO B 1 341 ? -3.342 -29.984 -17.359 1 95.5 341 PRO B CA 1
ATOM 5639 C C . PRO B 1 341 ? -4.473 -30.188 -16.359 1 95.5 341 PRO B C 1
ATOM 5641 O O . PRO B 1 341 ? -5.113 -31.234 -16.359 1 95.5 341 PRO B O 1
ATOM 5644 N N . PRO B 1 342 ? -4.801 -29.203 -15.477 1 96.5 342 PRO B N 1
ATOM 5645 C CA . PRO B 1 342 ? -5.895 -29.438 -14.531 1 96.5 342 PRO B CA 1
ATOM 5646 C C . PRO B 1 342 ? -7.238 -29.656 -15.227 1 96.5 342 PRO B C 1
ATOM 5648 O O . PRO B 1 342 ? -8.188 -30.156 -14.609 1 96.5 342 PRO B O 1
ATOM 5651 N N . GLY B 1 343 ? -7.332 -29.25 -16.453 1 96 343 GLY B N 1
ATOM 5652 C CA . GLY B 1 343 ? -8.57 -29.422 -17.188 1 96 343 GLY B CA 1
ATOM 5653 C C . GLY B 1 343 ? -8.586 -30.672 -18.047 1 96 343 GLY B C 1
ATOM 5654 O O . GLY B 1 343 ? -9.477 -30.859 -18.875 1 96 343 GLY B O 1
ATOM 5655 N N . GLN B 1 344 ? -7.645 -31.531 -17.906 1 95.06 344 GLN B N 1
ATOM 5656 C CA . GLN B 1 344 ? -7.566 -32.75 -18.688 1 95.06 344 GLN B CA 1
ATOM 5657 C C . GLN B 1 344 ? -8.172 -33.938 -17.938 1 95.06 344 GLN B C 1
ATOM 5659 O O . GLN B 1 344 ? -8.117 -33.969 -16.703 1 95.06 344 GLN B O 1
ATOM 5664 N N . PRO B 1 345 ? -8.703 -34.906 -18.688 1 93.5 345 PRO B N 1
ATOM 5665 C CA . PRO B 1 345 ? -9.133 -36.156 -18.047 1 93.5 345 PRO B CA 1
ATOM 5666 C C . PRO B 1 345 ? -7.969 -36.938 -17.438 1 93.5 345 PRO B C 1
ATOM 5668 O O . PRO B 1 345 ? -6.816 -36.75 -17.844 1 93.5 345 PRO B O 1
ATOM 5671 N N . LEU B 1 346 ? -8.32 -37.781 -16.438 1 91 346 LEU B N 1
ATOM 5672 C CA . LEU B 1 346 ? -7.301 -38.531 -15.711 1 91 346 LEU B CA 1
ATOM 5673 C C . LEU B 1 346 ? -6.5 -39.406 -16.656 1 91 346 LEU B C 1
ATOM 5675 O O . LEU B 1 346 ? -5.312 -39.656 -16.422 1 91 346 LEU B O 1
ATOM 5679 N N . ASP B 1 347 ? -7.094 -39.875 -17.766 1 87.25 347 ASP B N 1
ATOM 5680 C CA . ASP B 1 347 ? -6.461 -40.812 -18.688 1 87.25 347 ASP B CA 1
ATOM 5681 C C . ASP B 1 347 ? -5.941 -40.094 -19.922 1 87.25 347 ASP B C 1
ATOM 5683 O O . ASP B 1 347 ? -5.594 -40.75 -20.922 1 87.25 347 ASP B O 1
ATOM 5687 N N . SER B 1 348 ? -5.898 -38.781 -19.781 1 90.12 348 SER B N 1
ATOM 5688 C CA . SER B 1 348 ? -5.461 -38 -20.938 1 90.12 348 SER B CA 1
ATOM 5689 C C . SER B 1 348 ? -3.961 -38.156 -21.172 1 90.12 348 SER B C 1
ATOM 5691 O O . SER B 1 348 ? -3.188 -38.219 -20.203 1 90.12 348 SER B O 1
ATOM 5693 N N . ASP B 1 349 ? -3.49 -38.188 -22.5 1 89.31 349 ASP B N 1
ATOM 5694 C CA . ASP B 1 349 ? -2.078 -38.281 -22.859 1 89.31 349 ASP B CA 1
ATOM 5695 C C . ASP B 1 349 ? -1.573 -36.969 -23.484 1 89.31 349 ASP B C 1
ATOM 5697 O O . ASP B 1 349 ? -0.523 -36.969 -24.125 1 89.31 349 ASP B O 1
ATOM 5701 N N . VAL B 1 350 ? -2.352 -35.938 -23.297 1 89.19 350 VAL B N 1
ATOM 5702 C CA . VAL B 1 350 ? -1.984 -34.625 -23.859 1 89.19 350 VAL B CA 1
ATOM 5703 C C . VAL B 1 350 ? -0.695 -34.125 -23.219 1 89.19 350 VAL B C 1
ATOM 5705 O O . VAL B 1 350 ? 0.161 -33.562 -23.891 1 89.19 350 VAL B O 1
ATOM 5708 N N . TYR B 1 351 ? -0.617 -34.312 -21.906 1 91.88 351 TYR B N 1
ATOM 5709 C CA . TYR B 1 351 ? 0.589 -34 -21.156 1 91.88 351 TYR B CA 1
ATOM 5710 C C . TYR B 1 351 ? 1.207 -35.25 -20.547 1 91.88 351 TYR B C 1
ATOM 5712 O O . TYR B 1 351 ? 0.955 -35.562 -19.375 1 91.88 351 TYR B O 1
ATOM 5720 N N . PRO B 1 352 ? 2.072 -35.875 -21.344 1 88.19 352 PRO B N 1
ATOM 5721 C CA . PRO B 1 352 ? 2.621 -37.156 -20.875 1 88.19 352 PRO B CA 1
ATOM 5722 C C . PRO B 1 352 ? 3.41 -37 -19.578 1 88.19 352 PRO B C 1
ATOM 5724 O O . PRO B 1 352 ? 4.18 -36.062 -19.406 1 88.19 352 PRO B O 1
ATOM 5727 N N . GLY B 1 353 ? 3.113 -37.906 -18.688 1 86.25 353 GLY B N 1
ATOM 5728 C CA . GLY B 1 353 ? 3.865 -37.969 -17.438 1 86.25 353 GLY B CA 1
ATOM 5729 C C . GLY B 1 353 ? 3.287 -37.094 -16.344 1 86.25 353 GLY B C 1
ATOM 5730 O O . GLY B 1 353 ? 3.771 -37.094 -15.219 1 86.25 353 GLY B O 1
ATOM 5731 N N . LEU B 1 354 ? 2.256 -36.375 -16.719 1 90.25 354 LEU B N 1
ATOM 5732 C CA . LEU B 1 354 ? 1.648 -35.5 -15.727 1 90.25 354 LEU B CA 1
ATOM 5733 C C . LEU B 1 354 ? 0.333 -36.062 -15.219 1 90.25 354 LEU B C 1
ATOM 5735 O O . LEU B 1 354 ? -0.519 -36.469 -16.016 1 90.25 354 LEU B O 1
ATOM 5739 N N . LYS B 1 355 ? 0.227 -36.188 -13.953 1 88.94 355 LYS B N 1
ATOM 5740 C CA . LYS B 1 355 ? -1.006 -36.656 -13.32 1 88.94 355 LYS B CA 1
ATOM 5741 C C . LYS B 1 355 ? -1.896 -35.469 -12.93 1 88.94 355 LYS B C 1
ATOM 5743 O O . LYS B 1 355 ? -1.407 -34.469 -12.43 1 88.94 355 LYS B O 1
ATOM 5748 N N . ASN B 1 356 ? -3.143 -35.594 -13.258 1 94.62 356 ASN B N 1
ATOM 5749 C CA . ASN B 1 356 ? -4.102 -34.562 -12.875 1 94.62 356 ASN B CA 1
ATOM 5750 C C . ASN B 1 356 ? -4.582 -34.75 -11.438 1 94.62 356 ASN B C 1
ATOM 5752 O O . ASN B 1 356 ? -5.762 -35 -11.203 1 94.62 356 ASN B O 1
ATOM 5756 N N . ASP B 1 357 ? -3.775 -34.625 -10.477 1 93.94 357 ASP B N 1
ATOM 5757 C CA . ASP B 1 357 ? -4.066 -34.75 -9.047 1 93.94 357 ASP B CA 1
ATOM 5758 C C . ASP B 1 357 ? -3.805 -33.438 -8.32 1 93.94 357 ASP B C 1
ATOM 5760 O O . ASP B 1 357 ? -3.307 -33.438 -7.191 1 93.94 357 ASP B O 1
ATOM 5764 N N . PHE B 1 358 ? -4.125 -32.375 -8.961 1 96.19 358 PHE B N 1
ATOM 5765 C CA . PHE B 1 358 ? -3.881 -31.047 -8.398 1 96.19 358 PHE B CA 1
ATOM 5766 C C . PHE B 1 358 ? -4.844 -30.75 -7.258 1 96.19 358 PHE B C 1
ATOM 5768 O O . PHE B 1 358 ? -6.02 -31.109 -7.324 1 96.19 358 PHE B O 1
ATOM 5775 N N . ASP B 1 359 ? -4.312 -30.016 -6.242 1 94.56 359 ASP B N 1
ATOM 5776 C CA . ASP B 1 359 ? -5.082 -29.594 -5.074 1 94.56 359 ASP B CA 1
ATOM 5777 C C . ASP B 1 359 ? -5.531 -28.141 -5.211 1 94.56 359 ASP B C 1
ATOM 5779 O O . ASP B 1 359 ? -6.602 -27.766 -4.723 1 94.56 359 ASP B O 1
ATOM 5783 N N . ALA B 1 360 ? -4.645 -27.391 -5.785 1 96.62 360 ALA B N 1
ATOM 5784 C CA . ALA B 1 360 ? -4.871 -25.953 -5.707 1 96.62 360 ALA B CA 1
ATOM 5785 C C . ALA B 1 360 ? -4.375 -25.25 -6.969 1 96.62 360 ALA B C 1
ATOM 5787 O O . ALA B 1 360 ? -3.426 -25.703 -7.605 1 96.62 360 ALA B O 1
ATOM 5788 N N . LEU B 1 361 ? -5.031 -24.219 -7.324 1 97.56 361 LEU B N 1
ATOM 5789 C CA . LEU B 1 361 ? -4.672 -23.312 -8.406 1 97.56 361 LEU B CA 1
ATOM 5790 C C . LEU B 1 361 ? -4.41 -21.906 -7.871 1 97.56 361 LEU B C 1
ATOM 5792 O O . LEU B 1 361 ? -5.266 -21.328 -7.199 1 97.56 361 LEU B O 1
ATOM 5796 N N . VAL B 1 362 ? -3.219 -21.406 -8.117 1 96.5 362 VAL B N 1
ATOM 5797 C CA . VAL B 1 362 ? -2.887 -20.031 -7.727 1 96.5 362 VAL B CA 1
ATOM 5798 C C . VAL B 1 362 ? -3.189 -19.078 -8.875 1 96.5 362 VAL B C 1
ATOM 5800 O O . VAL B 1 362 ? -2.799 -19.328 -10.016 1 96.5 362 VAL B O 1
ATOM 5803 N N . LEU B 1 363 ? -3.9 -18.047 -8.617 1 94.12 363 LEU B N 1
ATOM 5804 C CA . LEU B 1 363 ? -4.273 -17.094 -9.664 1 94.12 363 LEU B CA 1
ATOM 5805 C C . LEU B 1 363 ? -4.496 -15.703 -9.086 1 94.12 363 LEU B C 1
ATOM 5807 O O . LEU B 1 363 ? -4.59 -15.539 -7.867 1 94.12 363 LEU B O 1
ATOM 5811 N N . SER B 1 364 ? -4.461 -14.703 -9.945 1 88.94 364 SER B N 1
ATOM 5812 C CA . SER B 1 364 ? -4.852 -13.352 -9.547 1 88.94 364 SER B CA 1
ATOM 5813 C C . SER B 1 364 ? -6.367 -13.195 -9.547 1 88.94 364 SER B C 1
ATOM 5815 O O . SER B 1 364 ? -7.078 -13.977 -10.18 1 88.94 364 SER B O 1
ATOM 5817 N N . HIS B 1 365 ? -6.812 -12.188 -8.852 1 87.62 365 HIS B N 1
ATOM 5818 C CA . HIS B 1 365 ? -8.258 -11.992 -8.773 1 87.62 365 HIS B CA 1
ATOM 5819 C C . HIS B 1 365 ? -8.836 -11.664 -10.148 1 87.62 365 HIS B C 1
ATOM 5821 O O . HIS B 1 365 ? -10.023 -11.898 -10.398 1 87.62 365 HIS B O 1
ATOM 5827 N N . GLU B 1 366 ? -8.039 -11.234 -11.062 1 82.12 366 GLU B N 1
ATOM 5828 C CA . GLU B 1 366 ? -8.484 -10.93 -12.422 1 82.12 366 GLU B CA 1
ATOM 5829 C C . GLU B 1 366 ? -8.875 -12.195 -13.172 1 82.12 366 GLU B C 1
ATOM 5831 O O . GLU B 1 366 ? -9.766 -12.172 -14.031 1 82.12 366 GLU B O 1
ATOM 5836 N N . THR B 1 367 ? -8.18 -13.312 -12.898 1 87.56 367 THR B N 1
ATOM 5837 C CA . THR B 1 367 ? -8.43 -14.555 -13.617 1 87.56 367 THR B CA 1
ATOM 5838 C C . THR B 1 367 ? -9.266 -15.516 -12.773 1 87.56 367 THR B C 1
ATOM 5840 O O . THR B 1 367 ? -9.414 -16.688 -13.117 1 87.56 367 THR B O 1
ATOM 5843 N N . LEU B 1 368 ? -9.789 -14.992 -11.719 1 90.69 368 LEU B N 1
ATOM 5844 C CA . LEU B 1 368 ? -10.617 -15.805 -10.828 1 90.69 368 LEU B CA 1
ATOM 5845 C C . LEU B 1 368 ? -11.805 -16.391 -11.578 1 90.69 368 LEU B C 1
ATOM 5847 O O . LEU B 1 368 ? -12.172 -17.547 -11.367 1 90.69 368 LEU B O 1
ATOM 5851 N N . PRO B 1 369 ? -12.422 -15.672 -12.539 1 89.25 369 PRO B N 1
ATOM 5852 C CA . PRO B 1 369 ? -13.508 -16.266 -13.32 1 89.25 369 PRO B CA 1
ATOM 5853 C C . PRO B 1 369 ? -13.07 -17.531 -14.07 1 89.25 369 PRO B C 1
ATOM 5855 O O . PRO B 1 369 ? -13.82 -18.5 -14.141 1 89.25 369 PRO B O 1
ATOM 5858 N N . THR B 1 370 ? -11.898 -17.453 -14.609 1 91.69 370 THR B N 1
ATOM 5859 C CA . THR B 1 370 ? -11.367 -18.609 -15.312 1 91.69 370 THR B CA 1
ATOM 5860 C C . THR B 1 370 ? -11.18 -19.797 -14.359 1 91.69 370 THR B C 1
ATOM 5862 O O . THR B 1 370 ? -11.461 -20.938 -14.719 1 91.69 370 THR B O 1
ATOM 5865 N N . GLY B 1 371 ? -10.703 -19.484 -13.164 1 94.56 371 GLY B N 1
ATOM 5866 C CA . GLY B 1 371 ? -10.586 -20.516 -12.141 1 94.56 371 GLY B CA 1
ATOM 5867 C C . GLY B 1 371 ? -11.906 -21.156 -11.781 1 94.56 371 GLY B C 1
ATOM 5868 O O . GLY B 1 371 ? -11.992 -22.375 -11.633 1 94.56 371 GLY B O 1
ATOM 5869 N N . ARG B 1 372 ? -12.883 -20.344 -11.68 1 93.31 372 ARG B N 1
ATOM 5870 C CA . ARG B 1 372 ? -14.211 -20.844 -11.359 1 93.31 372 ARG B CA 1
ATOM 5871 C C . ARG B 1 372 ? -14.758 -21.703 -12.492 1 93.31 372 ARG B C 1
ATOM 5873 O O . ARG B 1 372 ? -15.375 -22.75 -12.258 1 93.31 372 ARG B O 1
ATOM 5880 N N . LYS B 1 373 ? -14.531 -21.281 -13.688 1 94.81 373 LYS B N 1
ATOM 5881 C CA . LYS B 1 373 ? -14.93 -22.047 -14.867 1 94.81 373 LYS B CA 1
ATOM 5882 C C . LYS B 1 373 ? -14.234 -23.406 -14.898 1 94.81 373 LYS B C 1
ATOM 5884 O O . LYS B 1 373 ? -14.867 -24.422 -15.195 1 94.81 373 LYS B O 1
ATOM 5889 N N . LEU B 1 374 ? -13.016 -23.375 -14.617 1 96.5 374 LEU B N 1
ATOM 5890 C CA . LEU B 1 374 ? -12.25 -24.625 -14.57 1 96.5 374 LEU B CA 1
ATOM 5891 C C . LEU B 1 374 ? -12.836 -25.578 -13.531 1 96.5 374 LEU B C 1
ATOM 5893 O O . LEU B 1 374 ? -13.016 -26.766 -13.812 1 96.5 374 LEU B O 1
ATOM 5897 N N . ASN B 1 375 ? -13.117 -24.984 -12.32 1 95.81 375 ASN B N 1
ATOM 5898 C CA . ASN B 1 375 ? -13.68 -25.828 -11.273 1 95.81 375 ASN B CA 1
ATOM 5899 C C . ASN B 1 375 ? -15.031 -26.406 -11.68 1 95.81 375 ASN B C 1
ATOM 5901 O O . ASN B 1 375 ? -15.328 -27.562 -11.406 1 95.81 375 ASN B O 1
ATOM 5905 N N . SER B 1 376 ? -15.836 -25.594 -12.336 1 95.5 376 SER B N 1
ATOM 5906 C CA . SER B 1 376 ? -17.109 -26.078 -12.852 1 95.5 376 SER B CA 1
ATOM 5907 C C . SER B 1 376 ? -16.891 -27.188 -13.867 1 95.5 376 SER B C 1
ATOM 5909 O O . SER B 1 376 ? -17.578 -28.219 -13.828 1 95.5 376 SER B O 1
ATOM 5911 N N . TYR B 1 377 ? -15.984 -27.031 -14.766 1 96.44 377 TYR B N 1
ATOM 5912 C CA . TYR B 1 377 ? -15.648 -28.016 -15.781 1 96.44 377 TYR B CA 1
ATOM 5913 C C . TYR B 1 377 ? -15.141 -29.312 -15.148 1 96.44 377 TYR B C 1
ATOM 5915 O O . TYR B 1 377 ? -15.555 -30.406 -15.531 1 96.44 377 TYR B O 1
ATOM 5923 N N . ARG B 1 378 ? -14.312 -29.188 -14.172 1 96.5 378 ARG B N 1
ATOM 5924 C CA . ARG B 1 378 ? -13.75 -30.344 -13.477 1 96.5 378 ARG B CA 1
ATOM 5925 C C . ARG B 1 378 ? -14.852 -31.172 -12.805 1 96.5 378 ARG B C 1
ATOM 5927 O O . ARG B 1 378 ? -14.859 -32.406 -12.906 1 96.5 378 ARG B O 1
ATOM 5934 N N . THR B 1 379 ? -15.766 -30.453 -12.195 1 95.81 379 THR B N 1
ATOM 5935 C CA . THR B 1 379 ? -16.797 -31.141 -11.43 1 95.81 379 THR B CA 1
ATOM 5936 C C . THR B 1 379 ? -17.875 -31.688 -12.344 1 95.81 379 THR B C 1
ATOM 5938 O O . THR B 1 379 ? -18.281 -32.844 -12.227 1 95.81 379 THR B O 1
ATOM 5941 N N . THR B 1 380 ? -18.281 -30.969 -13.328 1 96.62 380 THR B N 1
ATOM 5942 C CA . THR B 1 380 ? -19.469 -31.312 -14.117 1 96.62 380 THR B CA 1
ATOM 5943 C C . THR B 1 380 ? -19.078 -32.156 -15.312 1 96.62 380 THR B C 1
ATOM 5945 O O . THR B 1 380 ? -19.875 -33.031 -15.75 1 96.62 380 THR B O 1
ATOM 5948 N N . VAL B 1 381 ? -17.938 -31.984 -15.867 1 95.5 381 VAL B N 1
ATOM 5949 C CA . VAL B 1 381 ? -17.594 -32.656 -17.109 1 95.5 381 VAL B CA 1
ATOM 5950 C C . VAL B 1 381 ? -16.594 -33.781 -16.828 1 95.5 381 VAL B C 1
ATOM 5952 O O . VAL B 1 381 ? -16.75 -34.875 -17.344 1 95.5 381 VAL B O 1
ATOM 5955 N N . LEU B 1 382 ? -15.625 -33.531 -15.953 1 95.56 382 LEU B N 1
ATOM 5956 C CA . LEU B 1 382 ? -14.547 -34.5 -15.758 1 95.56 382 LEU B CA 1
ATOM 5957 C C . LEU B 1 382 ? -14.844 -35.406 -14.555 1 95.56 382 LEU B C 1
ATOM 5959 O O . LEU B 1 382 ? -14.211 -36.438 -14.391 1 95.56 382 LEU B O 1
ATOM 5963 N N . GLY B 1 383 ? -15.727 -34.938 -13.68 1 95.31 383 GLY B N 1
ATOM 5964 C CA . GLY B 1 383 ? -16.016 -35.719 -12.469 1 95.31 383 GLY B CA 1
ATOM 5965 C C . GLY B 1 383 ? -14.875 -35.656 -11.461 1 95.31 383 GLY B C 1
ATOM 5966 O O . GLY B 1 383 ? -14.641 -36.625 -10.742 1 95.31 383 GLY B O 1
ATOM 5967 N N . LEU B 1 384 ? -14.141 -34.625 -11.461 1 95.56 384 LEU B N 1
ATOM 5968 C CA . LEU B 1 384 ? -13.008 -34.469 -10.555 1 95.56 384 LEU B CA 1
ATOM 5969 C C . LEU B 1 384 ? -13.359 -33.469 -9.445 1 95.56 384 LEU B C 1
ATOM 5971 O O . LEU B 1 384 ? -14.336 -32.719 -9.547 1 95.56 384 LEU B O 1
ATOM 5975 N N . GLU B 1 385 ? -12.641 -33.531 -8.391 1 93.88 385 GLU B N 1
ATOM 5976 C CA . GLU B 1 385 ? -12.812 -32.594 -7.293 1 93.88 385 GLU B CA 1
ATOM 5977 C C . GLU B 1 385 ? -12.367 -31.188 -7.699 1 93.88 385 GLU B C 1
ATOM 5979 O O . GLU B 1 385 ? -11.383 -31.031 -8.422 1 93.88 385 GLU B O 1
ATOM 5984 N N . PRO B 1 386 ? -13.109 -30.188 -7.203 1 95.38 386 PRO B N 1
ATOM 5985 C CA . PRO B 1 386 ? -12.672 -28.812 -7.484 1 95.38 386 PRO B CA 1
ATOM 5986 C C . PRO B 1 386 ? -11.336 -28.469 -6.824 1 95.38 386 PRO B C 1
ATOM 5988 O O . PRO B 1 386 ? -10.977 -29.062 -5.805 1 95.38 386 PRO B O 1
ATOM 5991 N N . LEU B 1 387 ? -10.648 -27.594 -7.477 1 96.44 387 LEU B N 1
ATOM 5992 C CA . LEU B 1 387 ? -9.391 -27.109 -6.914 1 96.44 387 LEU B CA 1
ATOM 5993 C C . LEU B 1 387 ? -9.648 -26 -5.891 1 96.44 387 LEU B C 1
ATOM 5995 O O . LEU B 1 387 ? -10.641 -25.281 -5.992 1 96.44 387 LEU B O 1
ATOM 5999 N N . LYS B 1 388 ? -8.797 -25.953 -4.91 1 94.44 388 LYS B N 1
ATOM 6000 C CA . LYS B 1 388 ? -8.75 -24.734 -4.121 1 94.44 388 LYS B CA 1
ATOM 6001 C C . LYS B 1 388 ? -8.188 -23.578 -4.934 1 94.44 388 LYS B C 1
ATOM 6003 O O . LYS B 1 388 ? -7.121 -23.703 -5.543 1 94.44 388 LYS B O 1
ATOM 6008 N N . LEU B 1 389 ? -8.906 -22.547 -5 1 94.69 389 LEU B N 1
ATOM 6009 C CA . LEU B 1 389 ? -8.453 -21.375 -5.734 1 94.69 389 LEU B CA 1
ATOM 6010 C C . LEU B 1 389 ? -7.738 -20.391 -4.812 1 94.69 389 LEU B C 1
ATOM 6012 O O . LEU B 1 389 ? -8.383 -19.688 -4.023 1 94.69 389 LEU B O 1
ATOM 6016 N N . LEU B 1 390 ? -6.438 -20.375 -4.883 1 94.25 390 LEU B N 1
ATOM 6017 C CA . LEU B 1 390 ? -5.605 -19.469 -4.094 1 94.25 390 LEU B CA 1
ATOM 6018 C C . LEU B 1 390 ? -5.395 -18.141 -4.824 1 94.25 390 LEU B C 1
ATOM 6020 O O . LEU B 1 390 ? -4.566 -18.062 -5.734 1 94.25 390 LEU B O 1
ATOM 6024 N N . CYS B 1 391 ? -6.07 -17.141 -4.312 1 91.81 391 CYS B N 1
ATOM 6025 C CA . CYS B 1 391 ? -6.172 -15.891 -5.059 1 91.81 391 CYS B CA 1
ATOM 6026 C C . CYS B 1 391 ? -5.297 -14.812 -4.43 1 91.81 391 CYS B C 1
ATOM 6028 O O . CYS B 1 391 ? -5.191 -14.727 -3.205 1 91.81 391 CYS B O 1
ATOM 6030 N N . THR B 1 392 ? -4.641 -14.039 -5.285 1 89.94 392 THR B N 1
ATOM 6031 C CA . THR B 1 392 ? -3.914 -12.852 -4.844 1 89.94 392 THR B CA 1
ATOM 6032 C C . THR B 1 392 ? -4.469 -11.594 -5.512 1 89.94 392 THR B C 1
ATOM 6034 O O . THR B 1 392 ? -4.961 -11.656 -6.641 1 89.94 392 THR B O 1
ATOM 6037 N N . GLN B 1 393 ? -4.379 -10.57 -4.73 1 82.75 393 GLN B N 1
ATOM 6038 C CA . GLN B 1 393 ? -4.77 -9.289 -5.312 1 82.75 393 GLN B CA 1
ATOM 6039 C C . GLN B 1 393 ? -3.68 -8.75 -6.234 1 82.75 393 GLN B C 1
ATOM 6041 O O . GLN B 1 393 ? -2.496 -8.781 -5.891 1 82.75 393 GLN B O 1
ATOM 6046 N N . ARG B 1 394 ? -4.059 -8.445 -7.391 1 71.56 394 ARG B N 1
ATOM 6047 C CA . ARG B 1 394 ? -3.102 -7.844 -8.32 1 71.56 394 ARG B CA 1
ATOM 6048 C C . ARG B 1 394 ? -2.461 -6.598 -7.715 1 71.56 394 ARG B C 1
ATOM 6050 O O . ARG B 1 394 ? -3.139 -5.797 -7.066 1 71.56 394 ARG B O 1
ATOM 6057 N N . THR B 1 395 ? -1.06 -6.695 -7.711 1 55.56 395 THR B N 1
ATOM 6058 C CA . THR B 1 395 ? -0.31 -5.543 -7.227 1 55.56 395 THR B CA 1
ATOM 6059 C C . THR B 1 395 ? -0.513 -4.34 -8.148 1 55.56 395 THR B C 1
ATOM 6061 O O . THR B 1 395 ? -0.374 -4.457 -9.367 1 55.56 395 THR B O 1
ATOM 6064 N N . GLU B 1 396 ? -0.833 -3.148 -7.605 1 50.69 396 GLU B N 1
ATOM 6065 C CA . GLU B 1 396 ? -1.04 -1.826 -8.188 1 50.69 396 GLU B CA 1
ATOM 6066 C C . GLU B 1 396 ? -1.687 -1.925 -9.57 1 50.69 396 GLU B C 1
ATOM 6068 O O . GLU B 1 396 ? -1.12 -2.525 -10.484 1 50.69 396 GLU B O 1
ATOM 6073 N N . PRO B 1 397 ? -3.016 -2.066 -9.742 1 42.62 397 PRO B N 1
ATOM 6074 C CA . PRO B 1 397 ? -3.725 -2.211 -11.016 1 42.62 397 PRO B CA 1
ATOM 6075 C C . PRO B 1 397 ? -2.938 -1.642 -12.195 1 42.62 397 PRO B C 1
ATOM 6077 O O . PRO B 1 397 ? -3.062 -2.135 -13.32 1 42.62 397 PRO B O 1
ATOM 6080 N N . HIS B 1 398 ? -2.338 -0.508 -12.141 1 43.16 398 HIS B N 1
ATOM 6081 C CA . HIS B 1 398 ? -1.938 0.184 -13.359 1 43.16 398 HIS B CA 1
ATOM 6082 C C . HIS B 1 398 ? -0.42 0.201 -13.508 1 43.16 398 HIS B C 1
ATOM 6084 O O . HIS B 1 398 ? 0.096 0.362 -14.617 1 43.16 398 HIS B O 1
ATOM 6090 N N . GLY B 1 399 ? 0.363 0.323 -12.539 1 39.66 399 GLY B N 1
ATOM 6091 C CA . GLY B 1 399 ? 1.774 0.592 -12.766 1 39.66 399 GLY B CA 1
ATOM 6092 C C . GLY B 1 399 ? 2.588 -0.662 -13.023 1 39.66 399 GLY B C 1
ATOM 6093 O O . GLY B 1 399 ? 3.518 -0.648 -13.836 1 39.66 399 GLY B O 1
ATOM 6094 N N . MET B 1 400 ? 2.312 -1.744 -12.352 1 42.97 400 MET B N 1
ATOM 6095 C CA . MET B 1 400 ? 3.137 -2.943 -12.469 1 42.97 400 MET B CA 1
ATOM 6096 C C . MET B 1 400 ? 2.641 -3.836 -13.602 1 42.97 400 MET B C 1
ATOM 6098 O O . MET B 1 400 ? 2.988 -5.016 -13.664 1 42.97 400 MET B O 1
ATOM 6102 N N . SER B 1 401 ? 1.84 -3.311 -14.453 1 38.22 401 SER B N 1
ATOM 6103 C CA . SER B 1 401 ? 1.195 -4.188 -15.422 1 38.22 401 SER B CA 1
ATOM 6104 C C . SER B 1 401 ? 2.031 -4.312 -16.688 1 38.22 401 SER B C 1
ATOM 6106 O O . SER B 1 401 ? 2.928 -3.502 -16.938 1 38.22 401 SER B O 1
ATOM 6108 N N . SER B 1 402 ? 1.906 -5.492 -17.219 1 36.5 402 SER B N 1
ATOM 6109 C CA . SER B 1 402 ? 2.51 -5.742 -18.516 1 36.5 402 SER B CA 1
ATOM 6110 C C . SER B 1 402 ? 2.275 -4.578 -19.469 1 36.5 402 SER B C 1
ATOM 6112 O O . SER B 1 402 ? 3.166 -4.207 -20.234 1 36.5 402 SER B O 1
ATOM 6114 N N . THR B 1 403 ? 1.164 -4.031 -19.281 1 36.53 403 THR B N 1
ATOM 6115 C CA . THR B 1 403 ? 0.818 -2.939 -20.188 1 36.53 403 THR B CA 1
ATOM 6116 C C . THR B 1 403 ? 1.695 -1.72 -19.922 1 36.53 403 THR B C 1
ATOM 6118 O O . THR B 1 403 ? 2.176 -1.075 -20.859 1 36.53 403 THR B O 1
ATOM 6121 N N . ALA B 1 404 ? 1.873 -1.486 -18.641 1 42.34 404 ALA B N 1
ATOM 6122 C CA . ALA B 1 404 ? 2.736 -0.361 -18.297 1 42.34 404 ALA B CA 1
ATOM 6123 C C . ALA B 1 404 ? 4.164 -0.592 -18.781 1 42.34 404 ALA B C 1
ATOM 6125 O O . ALA B 1 404 ? 4.809 0.327 -19.297 1 42.34 404 ALA B O 1
ATOM 6126 N N . LEU B 1 405 ? 4.668 -1.823 -18.703 1 40.78 405 LEU B N 1
ATOM 6127 C CA . LEU B 1 405 ? 6.008 -2.189 -19.141 1 40.78 405 LEU B CA 1
ATOM 6128 C C . LEU B 1 405 ? 6.133 -2.072 -20.656 1 40.78 405 LEU B C 1
ATOM 6130 O O . LEU B 1 405 ? 7.16 -1.619 -21.172 1 40.78 405 LEU B O 1
ATOM 6134 N N . ARG B 1 406 ? 5.156 -2.604 -21.328 1 39.22 406 ARG B N 1
ATOM 6135 C CA . ARG B 1 406 ? 5.191 -2.525 -22.781 1 39.22 406 ARG B CA 1
ATOM 6136 C C . ARG B 1 406 ? 5.25 -1.077 -23.25 1 39.22 406 ARG B C 1
ATOM 6138 O O . ARG B 1 406 ? 5.938 -0.76 -24.219 1 39.22 406 ARG B O 1
ATOM 6145 N N . ARG B 1 407 ? 4.641 -0.215 -22.609 1 40.19 407 ARG B N 1
ATOM 6146 C CA . ARG B 1 407 ? 4.625 1.209 -22.938 1 40.19 407 ARG B CA 1
ATOM 6147 C C . ARG B 1 407 ? 5.992 1.838 -22.703 1 40.19 407 ARG B C 1
ATOM 6149 O O . ARG B 1 407 ? 6.445 2.666 -23.484 1 40.19 407 ARG B O 1
ATOM 6156 N N . MET B 1 408 ? 6.52 1.49 -21.656 1 38.56 408 MET B N 1
ATOM 6157 C CA . MET B 1 408 ? 7.852 2.002 -21.344 1 38.56 408 MET B CA 1
ATOM 6158 C C . MET B 1 408 ? 8.859 1.558 -22.406 1 38.56 408 MET B C 1
ATOM 6160 O O . MET B 1 408 ? 9.805 2.287 -22.703 1 38.56 408 MET B O 1
ATOM 6164 N N . ARG B 1 409 ? 8.656 0.343 -22.938 1 39.22 409 ARG B N 1
ATOM 6165 C CA . ARG B 1 409 ? 9.562 -0.154 -23.969 1 39.22 409 ARG B CA 1
ATOM 6166 C C . ARG B 1 409 ? 9.32 0.554 -25.297 1 39.22 409 ARG B C 1
ATOM 6168 O O . ARG B 1 409 ? 10.211 0.598 -26.156 1 39.22 409 ARG B O 1
ATOM 6175 N N . SER B 1 410 ? 8.086 0.954 -25.5 1 33.78 410 SER B N 1
ATOM 6176 C CA . SER B 1 410 ? 7.781 1.582 -26.781 1 33.78 410 SER B CA 1
ATOM 6177 C C . SER B 1 410 ? 8.273 3.023 -26.828 1 33.78 410 SER B C 1
ATOM 6179 O O . SER B 1 410 ? 8.375 3.621 -27.906 1 33.78 410 SER B O 1
ATOM 6181 N N . SER B 1 411 ? 8.422 3.67 -25.625 1 33.59 411 SER B N 1
ATOM 6182 C CA . SER B 1 411 ? 8.938 5.027 -25.781 1 33.59 411 SER B CA 1
ATOM 6183 C C . SER B 1 411 ? 10.453 5.043 -25.859 1 33.59 411 SER B C 1
ATOM 6185 O O . SER B 1 411 ? 11.125 4.289 -25.156 1 33.59 411 SER B O 1
#

Sequence (822 aa):
MPHSTSARIANEAILETAISVTTGRLSVVLRTNTGGTDSITGEDTSNVSITQLRRYAGEIYSMAWDAALGLDEREDNSSENNKSGESILAGPITRGGRLLDLIVYPQNMPNTPPEGWIADRPDLSCICSHDSITGWVTSGEYAGGSGRKYASKMGQGVGGLEAHVNAVNDERGVKGLEPLVALHVDDWPDGADITGDPSVVFLEDEDAYEKIARTRIKGDNDATPRNSADKVANGGLSTLIGSMPIPPSSLYSSVCVGGTFDGMHYGHRKLLTLAISSVQPINGRLLIGITRDEMLTKKAFADRIPSLEDRIAGVLDFIGNLAPGMKNRIRCVPISDEYGPPGQPLDSDVYPGLKNDFDALVLSHETLPTGRKLNSYRTTVLGLEPLKLLCTQRTEPHGMSSTALRRMRSSMPHSTSARIANEAILETAISVTTGRLSVVLRTNTGGTDSITGEDTSNVSITQLRRYAGEIYSMAWDAALGLDEREDNSSENNKSGESILAGPITRGGRLLDLIVYPQNMPNTPPEGWIADRPDLSCICSHDSITGWVTSGEYAGGSGRKYASKMGQGVGGLEAHVNAVNDERGVKGLEPLVALHVDDWPDGADITGDPSVVFLEDEDAYEKIARTRIKGDNDATPRNSADKVANGGLSTLIGSMPIPPSSLYSSVCVGGTFDGMHYGHRKLLTLAISSVQPINGRLLIGITRDEMLTKKAFADRIPSLEDRIAGVLDFIGNLAPGMKNRIRCVPISDEYGPPGQPLDSDVYPGLKNDFDALVLSHETLPTGRKLNSYRTTVLGLEPLKLLCTQRTEPHGMSSTALRRMRSS

Organism: Thalassiosira pseudonana (NCBI:txid35128)

Foldseek 3Di:
DPLDPLQVLQVLLLLLLQQQPDDAADEAEADFPQPAQPVQPRPPSNDDDLVNLVVVQVVVVVSLVLSLQQLCLVLVVVVPPDPPPPSGRSGPCPPVNHHHNYDYHYPPHPPGDHPLVVLQDQPAAADGDPLQPQQLQCDAPRNPDLSVVVNPDDDDSPVGQVSVQVSSQVVNVVVVGDGHYYRYSPDRQPSNDCPPVLLEAALPNPCSQVSLVVVVVVVPPPDDPPDDDDPDDDPDDPPPPPPPPPPPRQAWQEEEEEDQQFPVFVLNLVLVLSRVVRFDPPRHAYEYEHEALVVCPPPPCSVRGDHPVVSVVVVLVSCCVSPVPCNVRYHYDYDHDLQRPLLDAQPDPPPPPDGNPHAAYEEESNCVVSLVVSQCSCVPPRVHHRHRYHYYYRDSVGCRDPSNVVVVVVD/DDLDPLQVLQVLLLLLLQQQPDDAEDEAEADFPQPAQPVQPRDNSNDDDLVNLVVVQVVVVVSLVLSLQFLCLVQVVVVPPDPPPPSGRNGPCPPVNHHHNYDYHYPPHPPGDHPLVVLQDQPAAADGDPLQPQAQPCPDPPSPPPRPVVDPDPHHSPPRQVVVQVSSQVVNVVVVGDGHYYRYSPDRQPSNDPVPPLLEAALPNPCSQVSLVVVVVVVPVPDDPPDDDDPDDDPDDPPPPPPPPPPPRQAWQEEEEEDQQFPVFVLNLVLVLSRVVRFDPPRHAYEYEHEALVVCPPPPCSVRGDHPVVSVVVVLVSCCVSPVPCNVRYYYDYDHDLQRPLLDAQPDPPPPPDGNPHAAYEEESNCVVSLVVSQCSCVPPRVHHRHRYHYYYRDSVGCRDPSNVVVVVVD